Protein AF-A0A8B8EMX9-F1 (afdb_monomer)

Organism: Crassostrea virginica (NCBI:txid6565)

Secondary structure (DSSP, 8-state):
-EEEEEE--------------------------------------------------------------------------------------------TTTT--S-TTPEEEEEETTEEEEEPPTTB-GGGTT-SB--GGGG----TTPEEEEETTEEEEEPPTTEESTTS-EE--GGGG----TTPEEEEETTEEEEEPPTTEESTTS-EE--GGGG----TTPEEEEETTEEEEEPPTTEESTTS-EE--GGGG----TTPEEEEETTEEEEEPPTTEESTTS-EE--GGGG----TTPEEEEETTEEEEEPPTTEESTTS-EE--GGGG----TTPEEEEETTEEEEEPPTTEESTTS-EE--GGGG----TTPEEEEETTEEEEEPPTTEESTTS-EEP-GGGG----TTPEEEEETTEEEEEPPTTEESTTS-EE---GGG----TT--EEEETTEEEE---TTEESTTS-EE--SGGG---STTPEEEEETTEEEEEPPTTEESSSS-EE--GGGG----TTPEEEEETTEEEEEPPTTEESTTS-EEP-GGGG----TTPEEE--TT--EEEPPTTEESTTS-EE--GGGG----TTPEEEEETTEEEEE--TTEESTTS-EE-PBPP-EEEEEEE-SSSS-HHHHHHHHHHHHHHS-BSTTSBEEEEEEESSSEEEEE-TTS--SHHHHHHHHHTPPP--S---HHHHHHHHHHHHSSSTTS--TTS-EEEEEEE----S-HHHHHHHHHHHHHTTEEEEEEE-SSS--HHHHHHHSSSTT-EEBTTB--HHHHHHHHHB-GGGS--TT-S--EEEEEEES---THHHHHHHHHHHHHHHTS-B-SSSBEEEEEEESSSEEEEE-TTS-SSHHHHHHHTT------S---HHHHHT--TTSHHHHHHHHHTT--S----EEEEEE-S-TTHHHHHHHHHHHHHHHHHH-SSB-PPEEEEEE-TTS-EEEEEE----EES-TTHHHHHHHHHHHHHHHHHHHHHHHH-TT--S---S-----SBB-SS--EETTEEP----BSSHHHHHHHHHHHHHHHHHHHH--HHHHHHHHHHHHHHHHHHTTS-SPPPEE--SS-SGGGEEEETTEEEE-S----EE-THHHHHHTTSTT---HHHHHHHHHHSPPPTTHHHHHHHHHHHHHHHHHHHH-GGGHHHHHHHHHHHH-

Structure (mmCIF, N/CA/C/O backbone):
data_AF-A0A8B8EMX9-F1
#
_entry.id   AF-A0A8B8EMX9-F1
#
loop_
_atom_site.group_PDB
_atom_site.id
_atom_site.type_symbol
_atom_site.label_atom_id
_atom_site.label_alt_id
_atom_site.label_comp_id
_atom_site.label_asym_id
_atom_site.label_entity_id
_atom_site.label_seq_id
_atom_site.pdbx_PDB_ins_code
_atom_site.Cartn_x
_atom_site.Cartn_y
_atom_site.Cartn_z
_atom_site.occupancy
_atom_site.B_iso_or_equiv
_atom_site.auth_seq_id
_atom_site.auth_comp_id
_atom_site.auth_asym_id
_atom_site.auth_atom_id
_atom_site.pdbx_PDB_model_num
ATOM 1 N N . MET A 1 1 ? -2.052 -4.940 -12.616 1.00 27.08 1 MET A N 1
ATOM 2 C CA . MET A 1 1 ? -1.321 -4.672 -11.357 1.00 27.08 1 MET A CA 1
ATOM 3 C C . MET A 1 1 ? -0.681 -3.295 -11.526 1.00 27.08 1 MET A C 1
ATOM 5 O O . MET A 1 1 ? 0.383 -3.192 -12.103 1.00 27.08 1 MET A O 1
ATOM 9 N N . LEU A 1 2 ? -1.430 -2.232 -11.220 1.00 23.31 2 LEU A N 1
ATOM 10 C CA . LEU A 1 2 ? -1.258 -0.836 -11.654 1.00 23.31 2 LEU A CA 1
ATOM 11 C C . LEU A 1 2 ? -0.163 -0.017 -10.923 1.00 23.31 2 LEU A C 1
ATOM 13 O O . LEU A 1 2 ? -0.471 0.946 -10.258 1.00 23.31 2 LEU A O 1
ATOM 17 N N . THR A 1 3 ? 1.124 -0.322 -11.055 1.00 25.73 3 THR A N 1
ATOM 18 C CA . THR A 1 3 ? 2.288 0.477 -10.600 1.00 25.73 3 THR A CA 1
ATOM 19 C C . THR A 1 3 ? 2.227 1.969 -10.981 1.00 25.73 3 THR A C 1
ATOM 21 O O . THR A 1 3 ? 2.581 2.341 -12.091 1.00 25.73 3 THR A O 1
ATOM 24 N N . VAL A 1 4 ? 1.864 2.876 -10.076 1.00 29.11 4 VAL A N 1
ATOM 25 C CA . VAL A 1 4 ? 2.023 4.320 -10.305 1.00 29.11 4 VAL A CA 1
ATOM 26 C C . VAL A 1 4 ? 3.462 4.757 -9.932 1.00 29.11 4 VAL A C 1
ATOM 28 O O . VAL A 1 4 ? 4.091 4.181 -9.050 1.00 29.11 4 VAL A O 1
ATOM 31 N N . ILE A 1 5 ? 4.069 5.708 -10.644 1.00 30.83 5 ILE A N 1
ATOM 32 C CA . ILE A 1 5 ? 5.478 6.116 -10.451 1.00 30.83 5 ILE A CA 1
ATOM 33 C C . ILE A 1 5 ? 5.544 7.636 -10.337 1.00 30.83 5 ILE A C 1
ATOM 35 O O . ILE A 1 5 ? 5.539 8.314 -11.353 1.00 30.83 5 ILE A O 1
ATOM 39 N N . LEU A 1 6 ? 5.572 8.172 -9.117 1.00 31.31 6 LEU A N 1
ATOM 40 C CA . LEU A 1 6 ? 5.723 9.608 -8.847 1.00 31.31 6 LEU A CA 1
ATOM 41 C C . LEU A 1 6 ? 7.207 10.036 -8.970 1.00 31.31 6 LEU A C 1
ATOM 43 O O . LEU A 1 6 ? 8.120 9.253 -8.730 1.00 31.31 6 LEU A O 1
ATOM 47 N N . LEU A 1 7 ? 7.477 11.273 -9.387 1.00 30.45 7 LEU A N 1
ATOM 48 C CA . LEU A 1 7 ? 8.815 11.886 -9.379 1.00 30.45 7 LEU A CA 1
ATOM 49 C C . LEU A 1 7 ? 8.642 13.333 -8.903 1.00 30.45 7 LEU A C 1
ATOM 51 O O . LEU A 1 7 ? 7.920 14.076 -9.556 1.00 30.45 7 LEU A O 1
ATOM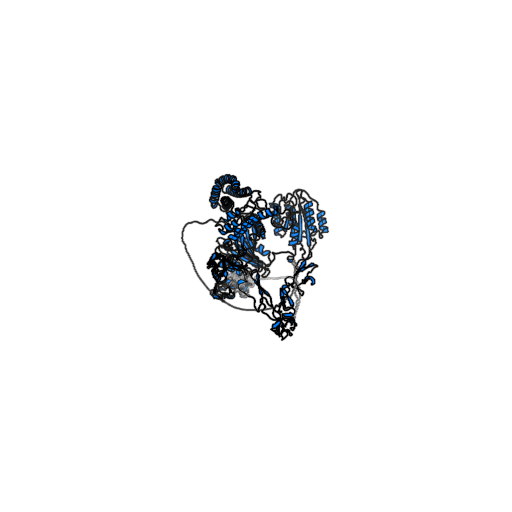 55 N N . THR A 1 8 ? 9.253 13.732 -7.783 1.00 30.33 8 THR A N 1
ATOM 56 C CA . THR A 1 8 ? 9.088 15.073 -7.176 1.00 30.33 8 THR A CA 1
ATOM 57 C C . THR A 1 8 ? 10.419 15.703 -6.780 1.00 30.33 8 THR A C 1
ATOM 59 O O . THR A 1 8 ? 11.280 15.009 -6.251 1.00 30.33 8 THR A O 1
ATOM 62 N N . SER A 1 9 ? 10.534 17.031 -6.876 1.00 27.64 9 SER A N 1
ATOM 63 C CA . SER A 1 9 ? 11.531 17.833 -6.141 1.00 27.64 9 SER A CA 1
ATOM 64 C C . SER A 1 9 ? 11.024 19.267 -5.899 1.00 27.64 9 SER A C 1
ATOM 66 O O . SER A 1 9 ? 10.613 19.916 -6.849 1.00 27.64 9 SER A O 1
ATOM 68 N N . LEU A 1 10 ? 11.097 19.782 -4.660 1.00 30.84 10 LEU A N 1
ATOM 69 C CA . LEU A 1 10 ? 10.800 21.176 -4.235 1.00 30.84 10 LEU A CA 1
ATOM 70 C C . LEU A 1 10 ? 11.784 21.559 -3.095 1.00 30.84 10 LEU A C 1
ATOM 72 O O . LEU A 1 10 ? 12.134 20.682 -2.310 1.00 30.84 10 LEU A O 1
ATOM 76 N N . PHE A 1 11 ? 12.329 22.775 -2.897 1.00 27.47 11 PHE A N 1
ATOM 77 C CA . PHE A 1 11 ? 11.937 24.161 -3.221 1.00 27.47 11 PHE A CA 1
ATOM 78 C C . PHE A 1 11 ? 13.161 25.083 -3.489 1.00 27.47 11 PHE A C 1
ATOM 80 O O . PHE A 1 11 ? 14.189 24.964 -2.822 1.00 27.47 11 PHE A O 1
ATOM 87 N N . LEU A 1 12 ? 12.973 26.115 -4.326 1.00 23.53 12 LEU A N 1
ATOM 88 C CA . LEU A 1 12 ? 13.644 27.431 -4.286 1.00 23.53 12 LEU A CA 1
ATOM 89 C C . LEU A 1 12 ? 12.573 28.497 -4.582 1.00 23.53 12 LEU A C 1
ATOM 91 O O . LEU A 1 12 ? 11.829 28.348 -5.542 1.00 23.53 12 LEU A O 1
ATOM 95 N N . GLY A 1 13 ? 12.493 29.572 -3.793 1.00 22.66 13 GLY A N 1
ATOM 96 C CA . GLY A 1 13 ? 11.577 30.687 -4.060 1.00 22.66 13 GLY A CA 1
ATOM 97 C C . GLY A 1 13 ? 12.168 32.040 -3.664 1.00 22.66 13 GLY A C 1
ATOM 98 O O . GLY A 1 13 ? 12.647 32.197 -2.542 1.00 22.66 13 GLY A O 1
ATOM 99 N N . VAL A 1 14 ? 12.101 33.029 -4.568 1.00 24.70 14 VAL A N 1
ATOM 100 C CA . VAL A 1 14 ? 12.227 34.468 -4.264 1.00 24.70 14 VAL A CA 1
ATOM 101 C C . VAL A 1 14 ? 11.248 35.261 -5.138 1.00 24.70 14 VAL A C 1
ATOM 103 O O . VAL A 1 14 ? 11.251 35.146 -6.359 1.00 24.70 14 VAL A O 1
ATOM 106 N N . ALA A 1 15 ? 10.427 36.088 -4.486 1.00 25.20 15 ALA A N 1
ATOM 107 C CA . ALA A 1 15 ? 9.406 36.947 -5.080 1.00 25.20 15 ALA A CA 1
ATOM 108 C C . ALA A 1 15 ? 9.951 38.269 -5.673 1.00 25.20 15 ALA A C 1
ATOM 110 O O . ALA A 1 15 ? 10.909 38.859 -5.172 1.00 25.20 15 ALA A O 1
ATOM 111 N N . CYS A 1 16 ? 9.256 38.767 -6.703 1.00 22.44 16 CYS A N 1
ATOM 112 C CA . CYS A 1 16 ? 9.429 40.063 -7.375 1.00 22.44 16 CYS A CA 1
ATOM 113 C C . CYS A 1 16 ? 9.010 41.292 -6.542 1.00 22.44 16 CYS A C 1
ATOM 115 O O . CYS A 1 16 ? 7.956 41.278 -5.905 1.00 22.44 16 CYS A O 1
ATOM 117 N N . HIS A 1 17 ? 9.679 42.443 -6.756 1.00 23.48 17 HIS A N 1
ATOM 118 C CA . HIS A 1 17 ? 8.979 43.741 -6.766 1.00 23.48 17 HIS A CA 1
ATOM 119 C C . HIS A 1 17 ? 9.633 44.880 -7.605 1.00 23.48 17 HIS A C 1
ATOM 121 O O . HIS A 1 17 ? 10.738 45.320 -7.312 1.00 23.48 17 HIS A O 1
ATOM 127 N N . LYS A 1 18 ? 8.822 45.397 -8.559 1.00 24.64 18 LYS A N 1
ATOM 128 C CA . LYS A 1 18 ? 8.597 46.781 -9.085 1.00 24.64 18 LYS A CA 1
ATOM 129 C C . LYS A 1 18 ? 9.609 47.560 -9.973 1.00 24.64 18 LYS A C 1
ATOM 131 O O . LYS A 1 18 ? 10.627 48.027 -9.484 1.00 24.64 18 LYS A O 1
ATOM 136 N N . GLY A 1 19 ? 9.124 47.978 -11.170 1.00 22.55 19 GLY A N 1
ATOM 137 C CA . GLY A 1 19 ? 9.084 49.410 -11.579 1.00 22.55 19 GLY A CA 1
ATOM 138 C C . GLY A 1 19 ? 9.327 49.841 -13.058 1.00 22.55 19 GLY A C 1
ATOM 139 O O . GLY A 1 19 ? 10.471 50.007 -13.442 1.00 22.55 19 GLY A O 1
ATOM 140 N N . HIS A 1 20 ? 8.240 50.214 -13.773 1.00 24.98 20 HIS A N 1
ATOM 141 C CA . HIS A 1 20 ? 8.042 51.304 -14.786 1.00 24.98 20 HIS A CA 1
ATOM 142 C C . HIS A 1 20 ? 8.527 51.297 -16.281 1.00 24.98 20 HIS A C 1
ATOM 144 O O . HIS A 1 20 ? 9.712 51.314 -16.573 1.00 24.98 20 HIS A O 1
ATOM 150 N N . HIS A 1 21 ? 7.521 51.480 -17.177 1.00 25.38 21 HIS A N 1
ATOM 151 C CA . HIS A 1 21 ? 7.352 52.266 -18.445 1.00 25.38 21 HIS A CA 1
ATOM 152 C C . HIS A 1 21 ? 8.419 52.362 -19.573 1.00 25.38 21 HIS A C 1
ATOM 154 O O . HIS A 1 21 ? 9.490 52.902 -19.336 1.00 25.38 21 HIS A O 1
ATOM 160 N N . TYR A 1 22 ? 8.021 52.087 -20.842 1.00 22.72 22 TYR A N 1
ATOM 161 C CA . TYR A 1 22 ? 7.795 53.045 -21.976 1.00 22.72 22 TYR A CA 1
ATOM 162 C C . TYR A 1 22 ? 7.319 52.329 -23.289 1.00 22.72 22 TYR A C 1
ATOM 164 O O . TYR A 1 22 ? 7.652 51.172 -23.515 1.00 22.72 22 TYR A O 1
ATOM 172 N N . LEU A 1 23 ? 6.518 53.023 -24.122 1.00 21.30 23 LEU A N 1
ATOM 173 C CA . LEU A 1 23 ? 5.988 52.700 -25.487 1.00 21.30 23 LEU A CA 1
ATOM 174 C C . LEU A 1 23 ? 6.985 53.144 -26.615 1.00 21.30 23 LEU A C 1
ATOM 176 O O . LEU A 1 23 ? 7.962 53.799 -26.254 1.00 21.30 23 LEU A O 1
ATOM 180 N N . PRO A 1 24 ? 6.663 53.136 -27.943 1.00 43.12 24 PRO A N 1
ATOM 181 C CA . PRO A 1 24 ? 6.261 52.082 -28.914 1.00 43.12 24 PRO A CA 1
ATOM 182 C C . PRO A 1 24 ? 7.074 52.146 -30.263 1.00 43.12 24 PRO A C 1
ATOM 184 O O . PRO A 1 24 ? 7.916 53.027 -30.419 1.00 43.12 24 PRO A O 1
ATOM 187 N N . GLY A 1 25 ? 6.780 51.305 -31.282 1.00 23.45 25 GLY A N 1
ATOM 188 C CA . GLY A 1 25 ? 7.156 51.593 -32.695 1.00 23.45 25 GLY A CA 1
ATOM 189 C C . GLY A 1 25 ? 7.105 50.441 -33.732 1.00 23.45 25 GLY A C 1
ATOM 190 O O . GLY A 1 25 ? 8.005 49.614 -33.742 1.00 23.45 25 GLY A O 1
ATOM 191 N N . GLU A 1 26 ? 6.042 50.405 -34.564 1.00 24.56 26 GLU A N 1
ATOM 192 C CA . GLU A 1 26 ? 6.006 50.490 -36.061 1.00 24.56 26 GLU A CA 1
ATOM 193 C C . GLU A 1 26 ? 7.132 49.828 -36.927 1.00 24.56 26 GLU A C 1
ATOM 195 O O . GLU A 1 26 ? 8.297 49.965 -36.591 1.00 24.56 26 GLU A O 1
ATOM 200 N N . ILE A 1 27 ? 6.961 49.148 -38.091 1.00 24.58 27 ILE A N 1
ATOM 201 C CA . ILE A 1 27 ? 6.124 49.355 -39.308 1.00 24.58 27 ILE A CA 1
ATOM 202 C C . ILE A 1 27 ? 6.304 48.158 -40.314 1.00 24.58 27 ILE A C 1
ATOM 204 O O . ILE A 1 27 ? 7.434 47.750 -40.549 1.00 24.58 27 ILE A O 1
ATOM 208 N N . SER A 1 28 ? 5.195 47.680 -40.930 1.00 24.72 28 SER A N 1
ATOM 209 C CA . SER A 1 28 ? 4.930 47.263 -42.355 1.00 24.72 28 SER A CA 1
ATOM 210 C C . SER A 1 28 ? 5.819 46.230 -43.129 1.00 24.72 28 SER A C 1
ATOM 212 O O . SER A 1 28 ? 6.998 46.130 -42.846 1.00 24.72 28 SER A O 1
ATOM 214 N N . HIS A 1 29 ? 5.418 45.471 -44.177 1.00 26.33 29 HIS A N 1
ATOM 215 C CA . HIS A 1 29 ? 4.382 45.619 -45.225 1.00 26.33 29 HIS A CA 1
ATOM 216 C C . HIS A 1 29 ? 4.186 44.322 -46.087 1.00 26.33 29 HIS A C 1
ATOM 218 O O . HIS A 1 29 ? 5.158 43.628 -46.358 1.00 26.33 29 HIS A O 1
ATOM 224 N N . HIS A 1 30 ? 2.953 44.144 -46.613 1.00 24.59 30 HIS A N 1
ATOM 225 C CA . HIS A 1 30 ? 2.502 43.563 -47.917 1.00 24.59 30 HIS A CA 1
ATOM 226 C C . HIS A 1 30 ? 2.665 42.047 -48.252 1.00 24.59 30 HIS A C 1
ATOM 228 O O . HIS A 1 30 ? 3.775 41.544 -48.310 1.00 24.59 30 HIS A O 1
ATOM 234 N N . GLN A 1 31 ? 1.575 41.250 -48.388 1.00 24.39 31 GLN A N 1
ATOM 235 C CA . GLN A 1 31 ? 0.613 41.076 -49.532 1.00 24.39 31 GLN A CA 1
ATOM 236 C C . GLN A 1 31 ? 1.195 40.243 -50.707 1.00 24.39 31 GLN A C 1
ATOM 238 O O . GLN A 1 31 ? 2.291 40.557 -51.138 1.00 24.39 31 GLN A O 1
ATOM 243 N N . SER A 1 32 ? 0.572 39.248 -51.369 1.00 25.05 32 SER A N 1
ATOM 244 C CA . SER A 1 32 ? -0.753 38.574 -51.373 1.00 25.05 32 SER A CA 1
ATOM 245 C C . SER A 1 32 ? -0.592 37.244 -52.172 1.00 25.05 32 SER A C 1
ATOM 247 O O . SER A 1 32 ? 0.198 37.225 -53.108 1.00 25.05 32 SER A O 1
ATOM 249 N N . ALA A 1 33 ? -1.209 36.120 -51.773 1.00 26.17 33 ALA A N 1
ATOM 250 C CA . ALA A 1 33 ? -2.427 35.510 -52.365 1.00 26.17 33 ALA A CA 1
ATOM 251 C C . ALA A 1 33 ? -2.231 34.740 -53.710 1.00 26.17 33 ALA A C 1
ATOM 253 O O . ALA A 1 33 ? -1.949 35.355 -54.732 1.00 26.17 33 ALA A O 1
ATOM 254 N N . SER A 1 34 ? -2.385 33.396 -53.719 1.00 26.72 34 SER A N 1
ATOM 255 C CA . SER A 1 34 ? -3.554 32.653 -54.293 1.00 26.72 34 SER A CA 1
ATOM 256 C C . SER A 1 34 ? -3.199 31.929 -55.621 1.00 26.72 34 SER A C 1
ATOM 258 O O . SER A 1 34 ? -2.440 32.493 -56.390 1.00 26.72 34 SER A O 1
ATOM 260 N N . PHE A 1 35 ? -3.685 30.749 -56.050 1.00 26.05 35 PHE A N 1
ATOM 261 C CA . PHE A 1 35 ? -4.694 29.771 -55.600 1.00 26.05 35 PHE A CA 1
ATOM 262 C C . PHE A 1 35 ? -4.750 28.586 -56.627 1.00 26.05 35 PHE A C 1
ATOM 264 O O . PHE A 1 35 ? -4.586 28.861 -57.812 1.00 26.05 35 PHE A O 1
ATOM 271 N N . LEU A 1 36 ? -5.127 27.366 -56.173 1.00 25.28 36 LEU A N 1
ATOM 272 C CA . LEU A 1 36 ? -5.956 26.310 -56.846 1.00 25.28 36 LEU A CA 1
ATOM 273 C C . LEU A 1 36 ? -5.394 25.584 -58.104 1.00 25.28 36 LEU A C 1
ATOM 275 O O . LEU A 1 36 ? -4.755 26.204 -58.936 1.00 25.28 36 LEU A O 1
ATOM 279 N N . LEU A 1 37 ? -5.669 24.308 -58.425 1.00 26.91 37 LEU A N 1
ATOM 280 C CA . LEU A 1 37 ? -6.431 23.188 -57.839 1.00 26.91 37 LEU A CA 1
ATOM 281 C C . LEU A 1 37 ? -6.237 21.938 -58.740 1.00 26.91 37 LEU A C 1
ATOM 283 O O . LEU A 1 37 ? -6.250 22.061 -59.961 1.00 26.91 37 LEU A O 1
ATOM 287 N N . ASP A 1 38 ? -6.190 20.771 -58.092 1.00 27.31 38 ASP A N 1
ATOM 288 C CA . ASP A 1 38 ? -6.894 19.506 -58.387 1.00 27.31 38 ASP A CA 1
ATOM 289 C C . ASP A 1 38 ? -6.655 18.608 -59.632 1.00 27.31 38 ASP A C 1
ATOM 291 O O . ASP A 1 38 ? -7.012 18.939 -60.760 1.00 27.31 38 ASP A O 1
ATOM 295 N N . ARG A 1 39 ? -6.313 17.347 -59.271 1.00 30.75 39 ARG A N 1
ATOM 296 C CA . ARG A 1 39 ? -7.002 16.053 -59.567 1.00 30.75 39 ARG A CA 1
ATOM 297 C C . ARG A 1 39 ? -6.882 15.450 -60.980 1.00 30.75 39 ARG A C 1
ATOM 299 O O . ARG A 1 39 ? -6.876 16.152 -61.971 1.00 30.75 39 ARG A O 1
ATOM 306 N N . GLU A 1 40 ? -6.873 14.128 -61.198 1.00 29.08 40 GLU A N 1
ATOM 307 C CA . GLU A 1 40 ? -7.117 12.936 -60.368 1.00 29.08 40 GLU A CA 1
ATOM 308 C C . GLU A 1 40 ? -6.735 11.648 -61.146 1.00 29.08 40 GLU A C 1
ATOM 310 O O . GLU A 1 40 ? -6.911 11.590 -62.359 1.00 29.08 40 GLU A O 1
ATOM 315 N N . LYS A 1 41 ? -6.453 10.580 -60.377 1.00 26.45 41 LYS A N 1
ATOM 316 C CA . LYS A 1 41 ? -6.917 9.172 -60.526 1.00 26.45 41 LYS A CA 1
ATOM 317 C C . LYS A 1 41 ? -6.221 8.147 -61.454 1.00 26.45 41 LYS A C 1
ATOM 319 O O . LYS A 1 41 ? -6.386 8.173 -62.664 1.00 26.45 41 LYS A O 1
ATOM 324 N N . ARG A 1 42 ? -5.813 7.062 -60.751 1.00 27.95 42 ARG A N 1
ATOM 325 C CA . ARG A 1 42 ? -6.113 5.607 -60.946 1.00 27.95 42 ARG A CA 1
ATOM 326 C C . ARG A 1 42 ? -5.440 4.884 -62.128 1.00 27.95 42 ARG A C 1
ATOM 328 O O . ARG A 1 42 ? -5.355 5.433 -63.206 1.00 27.95 42 ARG A O 1
ATOM 335 N N . ALA A 1 43 ? -5.072 3.601 -62.069 1.00 25.08 43 ALA A N 1
ATOM 336 C CA . ALA A 1 43 ? -5.015 2.570 -61.028 1.00 25.08 43 ALA A CA 1
ATOM 337 C C . ALA A 1 43 ? -4.361 1.290 -61.619 1.00 25.08 43 ALA A C 1
ATOM 339 O O . ALA A 1 43 ? -4.482 1.042 -62.814 1.00 25.08 43 ALA A O 1
ATOM 340 N N . THR A 1 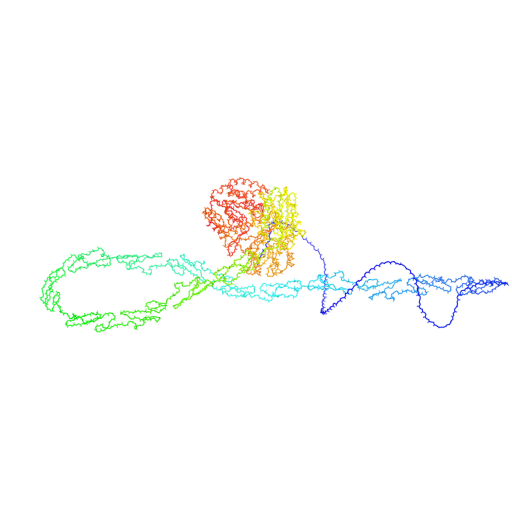44 ? -3.833 0.437 -60.728 1.00 28.08 44 THR A N 1
ATOM 341 C CA . THR A 1 44 ? -3.854 -1.052 -60.732 1.00 28.08 44 THR A CA 1
ATOM 342 C C . THR A 1 44 ? -3.104 -1.912 -61.775 1.00 28.08 44 THR A C 1
ATOM 344 O O . THR A 1 44 ? -3.496 -1.999 -62.931 1.00 28.08 44 THR A O 1
ATOM 347 N N . ASN A 1 45 ? -2.221 -2.748 -61.197 1.00 26.58 45 ASN A N 1
ATOM 348 C CA . ASN A 1 45 ? -2.122 -4.223 -61.281 1.00 26.58 45 ASN A CA 1
ATOM 349 C C . ASN A 1 45 ? -1.146 -4.941 -62.247 1.00 26.58 45 ASN A C 1
ATOM 351 O O . ASN A 1 45 ? -1.378 -5.031 -63.444 1.00 26.58 45 ASN A O 1
ATOM 355 N N . CYS A 1 46 ? -0.210 -5.645 -61.582 1.00 24.73 46 CYS A N 1
ATOM 356 C CA . CYS A 1 46 ? 0.082 -7.092 -61.645 1.00 24.73 46 CYS A CA 1
ATOM 357 C C . CYS A 1 46 ? 0.997 -7.699 -62.734 1.00 24.73 46 CYS A C 1
ATOM 359 O O . CYS A 1 46 ? 0.602 -7.852 -63.884 1.00 24.73 46 CYS A O 1
ATOM 361 N N . ASN A 1 47 ? 2.115 -8.247 -62.222 1.00 26.03 47 ASN A N 1
ATOM 362 C CA . ASN A 1 47 ? 2.573 -9.652 -62.310 1.00 26.03 47 ASN A CA 1
ATOM 363 C C . ASN A 1 47 ? 3.800 -10.039 -63.174 1.00 26.03 47 ASN A C 1
ATOM 365 O O . ASN A 1 47 ? 3.790 -9.949 -64.395 1.00 26.03 47 ASN A O 1
ATOM 369 N N . ASP A 1 48 ? 4.765 -10.613 -62.435 1.00 27.94 48 ASP A N 1
ATOM 370 C CA . ASP A 1 48 ? 5.458 -11.904 -62.617 1.00 27.94 48 ASP A CA 1
ATOM 371 C C . ASP A 1 48 ? 6.744 -12.091 -63.466 1.00 27.94 48 ASP A C 1
ATOM 373 O O . ASP A 1 48 ? 6.780 -11.937 -64.680 1.00 27.94 48 ASP A O 1
ATOM 377 N N . GLU A 1 49 ? 7.753 -12.576 -62.714 1.00 28.20 49 GLU A N 1
ATOM 378 C CA . GLU A 1 49 ? 8.651 -13.734 -62.933 1.00 28.20 49 GLU A CA 1
ATOM 379 C C . GLU A 1 49 ? 9.967 -13.653 -63.754 1.00 28.20 49 GLU A C 1
ATOM 381 O O . GLU A 1 49 ? 9.997 -13.659 -64.977 1.00 28.20 49 GLU A O 1
ATOM 386 N N . HIS A 1 50 ? 11.080 -13.698 -62.990 1.00 30.91 50 HIS A N 1
ATOM 387 C CA . HIS A 1 50 ? 12.222 -14.645 -63.026 1.00 30.91 50 HIS A CA 1
ATOM 388 C C . HIS A 1 50 ? 12.845 -15.109 -64.369 1.00 30.91 50 HIS A C 1
ATOM 390 O O . HIS A 1 50 ? 12.217 -15.832 -65.133 1.00 30.91 50 HIS A O 1
ATOM 396 N N . ALA A 1 51 ? 14.172 -14.923 -64.531 1.00 26.17 51 ALA A N 1
ATOM 397 C CA . ALA A 1 51 ? 15.204 -15.962 -64.273 1.00 26.17 51 ALA A CA 1
ATOM 398 C C . ALA A 1 51 ? 16.543 -15.768 -65.040 1.00 26.17 51 ALA A C 1
ATOM 400 O O . ALA A 1 51 ? 16.540 -15.532 -66.243 1.00 26.17 51 ALA A O 1
ATOM 401 N N . CYS A 1 52 ? 17.648 -16.038 -64.314 1.00 24.47 52 CYS A N 1
ATOM 402 C CA . CYS A 1 52 ? 18.939 -16.649 -64.717 1.00 24.47 52 CYS A CA 1
ATOM 403 C C . CYS A 1 52 ? 19.871 -15.960 -65.744 1.00 24.47 52 CYS A C 1
ATOM 405 O O . CYS A 1 52 ? 19.435 -15.471 -66.771 1.00 24.47 52 CYS A O 1
ATOM 407 N N . GLU A 1 53 ? 21.206 -16.036 -65.690 1.00 24.47 53 GLU A N 1
ATOM 408 C CA . GLU A 1 53 ? 22.259 -16.273 -64.685 1.00 24.47 53 GLU A CA 1
ATOM 409 C C . GLU A 1 53 ? 23.605 -16.289 -65.475 1.00 24.47 53 GLU A C 1
ATOM 411 O O . GLU A 1 53 ? 23.663 -16.855 -66.562 1.00 24.47 53 GLU A O 1
ATOM 416 N N . ILE A 1 54 ? 24.682 -15.740 -64.883 1.00 26.94 54 ILE A N 1
ATOM 417 C CA . ILE A 1 54 ? 26.070 -16.278 -64.887 1.00 26.94 54 ILE A CA 1
ATOM 418 C C . ILE A 1 54 ? 26.944 -16.221 -66.186 1.00 26.94 54 ILE A C 1
ATOM 420 O O . ILE A 1 54 ? 26.736 -16.983 -67.122 1.00 26.94 54 ILE A O 1
ATOM 424 N N . ASN A 1 55 ? 28.032 -15.413 -66.195 1.00 27.38 55 ASN A N 1
ATOM 425 C CA . ASN A 1 55 ? 29.463 -15.820 -66.023 1.00 27.38 55 ASN A CA 1
ATOM 426 C C . ASN A 1 55 ? 30.515 -14.804 -66.570 1.00 27.38 55 ASN A C 1
ATOM 428 O O . ASN A 1 55 ? 30.474 -14.389 -67.723 1.00 27.38 55 ASN A O 1
ATOM 432 N N . LYS A 1 56 ? 31.516 -14.492 -65.727 1.00 27.64 56 LYS A N 1
ATOM 433 C CA . LYS A 1 56 ? 32.856 -13.880 -65.992 1.00 27.64 56 LYS A CA 1
ATOM 434 C C . LYS A 1 56 ? 33.804 -14.906 -66.688 1.00 27.64 56 LYS A C 1
ATOM 436 O O . LYS A 1 56 ? 33.417 -16.075 -66.626 1.00 27.64 56 LYS A O 1
ATOM 441 N N . PRO A 1 57 ? 35.020 -14.606 -67.261 1.00 38.12 57 PRO A N 1
ATOM 442 C CA . PRO A 1 57 ? 36.122 -13.831 -66.626 1.00 38.12 57 PRO A CA 1
ATOM 443 C C . PRO A 1 57 ? 37.251 -13.157 -67.496 1.00 38.12 57 PRO A C 1
ATOM 445 O O . PRO A 1 57 ? 37.415 -13.416 -68.679 1.00 38.12 57 PRO A O 1
ATOM 448 N N . ASP A 1 58 ? 38.025 -12.295 -66.814 1.00 26.05 58 ASP A N 1
ATOM 449 C CA . ASP A 1 58 ? 39.487 -11.994 -66.784 1.00 26.05 58 ASP A CA 1
ATOM 450 C C . ASP A 1 58 ? 40.486 -11.856 -67.977 1.00 26.05 58 ASP A C 1
ATOM 452 O O . ASP A 1 58 ? 40.640 -12.723 -68.829 1.00 26.05 58 ASP A O 1
ATOM 456 N N . CYS A 1 59 ? 41.354 -10.834 -67.774 1.00 24.25 59 CYS A N 1
ATOM 457 C CA . CYS A 1 59 ? 42.834 -10.752 -67.909 1.00 24.25 59 CYS A CA 1
ATOM 458 C C . CYS A 1 59 ? 43.571 -10.179 -69.161 1.00 24.25 59 CYS A C 1
ATOM 460 O O . CYS A 1 59 ? 43.701 -10.821 -70.191 1.00 24.25 59 CYS A O 1
ATOM 462 N N . GLN A 1 60 ? 44.268 -9.052 -68.892 1.00 27.20 60 GLN A N 1
ATOM 463 C CA . GLN A 1 60 ? 45.706 -8.735 -69.120 1.00 27.20 60 GLN A CA 1
ATOM 464 C C . GLN A 1 60 ? 46.286 -8.287 -70.495 1.00 27.20 60 GLN A C 1
ATOM 466 O O . GLN A 1 60 ? 46.454 -9.072 -71.412 1.00 27.20 60 GLN A O 1
ATOM 471 N N . ASN A 1 61 ? 46.769 -7.027 -70.494 1.00 27.52 61 ASN A N 1
ATOM 472 C CA . ASN A 1 61 ? 48.148 -6.529 -70.734 1.00 27.52 61 ASN A CA 1
ATOM 473 C C . ASN A 1 61 ? 48.963 -6.821 -72.033 1.00 27.52 61 ASN A C 1
ATOM 475 O O . ASN A 1 61 ? 49.235 -7.965 -72.366 1.00 27.52 61 ASN A O 1
ATOM 479 N N . GLN A 1 62 ? 49.575 -5.7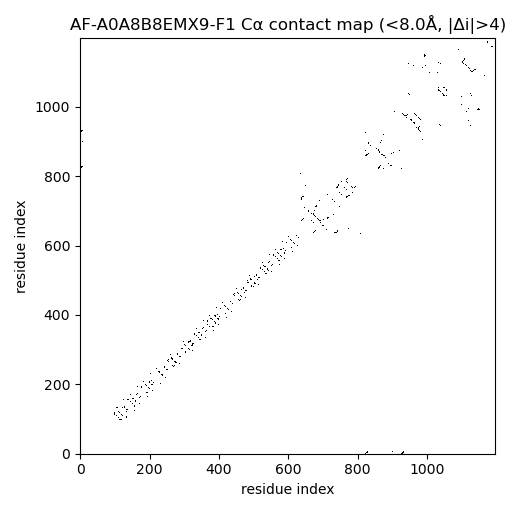21 -72.530 1.00 27.89 62 GLN A N 1
ATOM 480 C CA . GLN A 1 62 ? 50.875 -5.536 -73.236 1.00 27.89 62 GLN A CA 1
ATOM 481 C C . GLN A 1 62 ? 50.960 -5.369 -74.780 1.00 27.89 62 GLN A C 1
ATOM 483 O O . GLN A 1 62 ? 50.647 -6.272 -75.539 1.00 27.89 62 GLN A O 1
ATOM 488 N N . ASN A 1 63 ? 51.549 -4.211 -75.148 1.00 28.48 63 ASN A N 1
ATOM 489 C CA . ASN A 1 63 ? 52.569 -3.882 -76.173 1.00 28.48 63 ASN A CA 1
ATOM 490 C C . ASN A 1 63 ? 52.400 -4.234 -77.677 1.00 28.48 63 ASN A C 1
ATOM 492 O O . ASN A 1 63 ? 52.173 -5.375 -78.056 1.00 28.48 63 ASN A O 1
ATOM 496 N N . GLU A 1 64 ? 52.660 -3.208 -78.515 1.00 26.45 64 GLU A N 1
ATOM 497 C CA . GLU A 1 64 ? 52.918 -3.191 -79.983 1.00 26.45 64 GLU A CA 1
ATOM 498 C C . GLU A 1 64 ? 53.992 -4.226 -80.449 1.00 26.45 64 GLU A C 1
ATOM 500 O O . GLU A 1 64 ? 54.675 -4.737 -79.555 1.00 26.45 64 GLU A O 1
ATOM 505 N N . PRO A 1 65 ? 54.314 -4.479 -81.764 1.00 40.78 65 PRO A N 1
ATOM 506 C CA . PRO A 1 65 ? 54.070 -3.687 -83.003 1.00 40.78 65 PRO A CA 1
ATOM 507 C C . PRO A 1 65 ? 53.899 -4.504 -84.346 1.00 40.78 65 PRO A C 1
ATOM 509 O O . PRO A 1 65 ? 53.859 -5.728 -84.345 1.00 40.78 65 PRO A O 1
ATOM 512 N N . VAL A 1 66 ? 53.918 -3.803 -85.505 1.00 25.02 66 VAL A N 1
ATOM 513 C CA . VAL A 1 66 ? 54.439 -4.220 -86.855 1.00 25.02 66 VAL A CA 1
ATOM 514 C C . VAL A 1 66 ? 53.536 -4.927 -87.922 1.00 25.02 66 VAL A C 1
ATOM 516 O O . VAL A 1 66 ? 53.198 -6.093 -87.796 1.00 25.02 66 VAL A O 1
ATOM 519 N N . ARG A 1 67 ? 53.372 -4.203 -89.059 1.00 24.77 67 ARG A N 1
ATOM 520 C CA . ARG A 1 67 ? 53.391 -4.537 -90.528 1.00 24.77 67 ARG A CA 1
ATOM 521 C C . ARG A 1 67 ? 52.356 -5.409 -91.281 1.00 24.77 67 ARG A C 1
ATOM 523 O O . ARG A 1 67 ? 51.971 -6.483 -90.853 1.00 24.77 67 ARG A O 1
ATOM 530 N N . GLU A 1 68 ? 52.200 -4.948 -92.541 1.00 25.80 68 GLU A N 1
ATOM 531 C CA . GLU A 1 68 ? 52.029 -5.649 -93.842 1.00 25.80 68 GLU A CA 1
ATOM 532 C C . GLU A 1 68 ? 50.643 -6.229 -94.177 1.00 25.80 68 GLU A C 1
ATOM 534 O O . GLU A 1 68 ? 50.067 -7.016 -93.443 1.00 25.80 68 GLU A O 1
ATOM 539 N N . GLU A 1 69 ? 49.977 -5.649 -95.186 1.00 26.31 69 GLU A N 1
ATOM 540 C CA . GLU A 1 69 ? 49.887 -6.145 -96.580 1.00 26.31 69 GLU A CA 1
ATOM 541 C C . GLU A 1 69 ? 49.175 -7.507 -96.700 1.00 26.31 69 GLU A C 1
ATOM 543 O O . GLU A 1 69 ? 49.633 -8.509 -96.173 1.00 26.31 69 GLU A O 1
ATOM 548 N N . TYR A 1 70 ? 48.062 -7.572 -97.441 1.00 27.59 70 TYR A N 1
ATOM 549 C CA . TYR A 1 70 ? 48.027 -8.153 -98.792 1.00 27.59 70 TYR A CA 1
ATOM 550 C C . TYR A 1 70 ? 46.600 -8.229 -99.355 1.00 27.59 70 TYR A C 1
ATOM 552 O O . TYR A 1 70 ? 45.632 -8.609 -98.699 1.00 27.59 70 TYR A O 1
ATOM 560 N N . CYS A 1 71 ? 46.535 -7.874 -100.635 1.00 28.05 71 CYS A N 1
ATOM 561 C CA . CYS A 1 71 ? 45.440 -8.008 -101.585 1.00 28.05 71 CYS A CA 1
ATOM 562 C C . CYS A 1 71 ? 44.992 -9.459 -101.829 1.00 28.05 71 CYS A C 1
ATOM 564 O O . CYS A 1 71 ? 45.762 -10.391 -101.628 1.00 28.05 71 CYS A O 1
ATOM 566 N N . THR A 1 72 ? 43.808 -9.625 -102.433 1.00 26.89 72 THR A N 1
ATOM 567 C CA . THR A 1 72 ? 43.492 -10.485 -103.609 1.00 26.89 72 THR A CA 1
ATOM 568 C C . THR A 1 72 ? 41.961 -10.504 -103.811 1.00 26.89 72 THR A C 1
ATOM 570 O O . THR A 1 72 ? 41.227 -10.423 -102.840 1.00 26.89 72 THR A O 1
ATOM 573 N N . GLY A 1 73 ? 41.359 -10.574 -105.004 1.00 28.61 73 GLY A N 1
ATOM 574 C CA . GLY A 1 73 ? 41.867 -10.709 -106.365 1.00 28.61 73 GLY A CA 1
ATOM 575 C C . GLY A 1 73 ? 40.728 -10.901 -107.399 1.00 28.61 73 GLY A C 1
ATOM 576 O O . GLY A 1 73 ? 39.736 -11.546 -107.089 1.00 28.61 73 GLY A O 1
ATOM 577 N N . PHE A 1 74 ? 40.944 -10.329 -108.600 1.00 27.88 74 PHE A N 1
ATOM 578 C CA . PHE A 1 74 ? 40.688 -10.801 -109.990 1.00 27.88 74 PHE A CA 1
ATOM 579 C C . PHE A 1 74 ? 39.290 -11.304 -110.438 1.00 27.88 74 PHE A C 1
ATOM 581 O O . PHE A 1 74 ? 38.548 -11.885 -109.669 1.00 27.88 74 PHE A O 1
ATOM 588 N N . THR A 1 75 ? 38.820 -11.176 -111.693 1.00 29.28 75 THR A N 1
ATOM 589 C CA . THR A 1 75 ? 39.383 -11.338 -113.073 1.00 29.28 75 THR A CA 1
ATOM 590 C C . THR A 1 75 ? 38.343 -10.739 -114.068 1.00 29.28 75 THR A C 1
ATOM 592 O O . THR A 1 75 ? 37.166 -10.742 -113.730 1.00 29.28 75 THR A O 1
ATOM 595 N N . CYS A 1 76 ? 38.587 -10.107 -115.231 1.00 27.42 76 CYS A N 1
ATOM 596 C CA . CYS A 1 76 ? 39.437 -10.268 -116.439 1.00 27.42 76 CYS A CA 1
ATOM 597 C C . CYS A 1 76 ? 38.724 -10.891 -117.660 1.00 27.42 76 CYS A C 1
ATOM 599 O O . CYS A 1 76 ? 38.212 -12.002 -117.576 1.00 27.42 76 CYS A O 1
ATOM 601 N N . SER A 1 77 ? 38.818 -10.218 -118.821 1.00 28.45 77 SER A N 1
ATOM 602 C CA . SER A 1 77 ? 39.072 -10.732 -120.198 1.00 28.45 77 SER A CA 1
ATOM 603 C C . SER A 1 77 ? 38.880 -9.554 -121.181 1.00 28.45 77 SER A C 1
ATOM 605 O O . SER A 1 77 ? 37.921 -8.815 -121.037 1.00 28.45 77 SER A O 1
ATOM 607 N N . LEU A 1 78 ? 39.721 -9.217 -122.165 1.00 34.16 78 LEU A N 1
ATOM 608 C CA . LEU A 1 78 ? 40.737 -9.916 -122.957 1.00 34.16 78 LEU A CA 1
ATOM 609 C C . LEU A 1 78 ? 41.664 -8.859 -123.608 1.00 34.16 78 LEU A C 1
ATOM 611 O O . LEU A 1 78 ? 41.153 -7.911 -124.197 1.00 34.16 78 LEU A O 1
ATOM 615 N N . GLY A 1 79 ? 42.987 -9.086 -123.619 1.00 30.39 79 GLY A N 1
ATOM 616 C CA . GLY A 1 79 ? 43.836 -8.621 -124.731 1.00 30.39 79 GLY A CA 1
ATOM 617 C C . GLY A 1 79 ? 45.145 -7.876 -124.423 1.00 30.39 79 GLY A C 1
ATOM 618 O O . GLY A 1 79 ? 45.237 -6.693 -124.715 1.00 30.39 79 GLY A O 1
ATOM 619 N N . GLN A 1 80 ? 46.184 -8.635 -124.044 1.00 32.81 80 GLN A N 1
ATOM 620 C CA . GLN A 1 80 ? 47.628 -8.389 -124.285 1.00 32.81 80 GLN A CA 1
ATOM 621 C C . GLN A 1 80 ? 48.481 -7.654 -123.223 1.00 32.81 80 GLN A C 1
ATOM 623 O O . GLN A 1 80 ? 48.014 -6.877 -122.403 1.00 32.81 80 GLN A O 1
ATOM 628 N N . THR A 1 81 ? 49.761 -8.039 -123.226 1.00 28.33 81 THR A N 1
ATOM 629 C CA . THR A 1 81 ? 50.681 -8.317 -122.100 1.00 28.33 81 THR A CA 1
ATOM 630 C C . THR A 1 81 ? 52.096 -7.737 -122.326 1.00 28.33 81 THR A C 1
ATOM 632 O O . THR A 1 81 ? 52.422 -7.421 -123.468 1.00 28.33 81 THR A O 1
ATOM 635 N N . CYS A 1 82 ? 52.956 -7.799 -121.279 1.00 27.14 82 CYS A N 1
ATOM 636 C CA . CYS A 1 82 ? 54.452 -7.813 -121.280 1.00 27.14 82 CYS A CA 1
ATOM 637 C C . CYS A 1 82 ? 55.179 -6.443 -121.299 1.00 27.14 82 CYS A C 1
ATOM 639 O O . CYS A 1 82 ? 54.712 -5.539 -121.970 1.00 27.14 82 CYS A O 1
ATOM 641 N N . TYR A 1 83 ? 56.374 -6.187 -120.731 1.00 28.80 83 TYR A N 1
ATOM 642 C CA . TYR A 1 83 ? 57.302 -6.766 -119.727 1.00 28.80 83 TYR A CA 1
ATOM 643 C C . TYR A 1 83 ? 58.441 -5.713 -119.503 1.00 28.80 83 TYR A C 1
ATOM 645 O O . TYR A 1 83 ? 58.771 -4.980 -120.426 1.00 28.80 83 TYR A O 1
ATOM 653 N N . LEU A 1 84 ? 59.027 -5.677 -118.295 1.00 25.86 84 LEU A N 1
ATOM 654 C CA . LEU A 1 84 ? 60.427 -5.369 -117.880 1.00 25.86 84 LEU A CA 1
ATOM 655 C C . LEU A 1 84 ? 61.419 -4.503 -118.734 1.00 25.86 84 LEU A C 1
ATOM 657 O O . LEU A 1 84 ? 61.785 -4.871 -119.840 1.00 25.86 84 LEU A O 1
ATOM 661 N N . SER A 1 85 ? 61.983 -3.466 -118.076 1.00 30.95 85 SER A N 1
ATOM 662 C CA . SER A 1 85 ? 63.406 -2.999 -117.970 1.00 30.95 85 SER A CA 1
ATOM 663 C C . SER A 1 85 ? 64.402 -2.858 -119.169 1.00 30.95 85 SER A C 1
ATOM 665 O O . SER A 1 85 ? 64.709 -3.854 -119.813 1.00 30.95 85 SER A O 1
ATOM 667 N N . THR A 1 86 ? 65.051 -1.657 -119.239 1.00 29.02 86 THR A N 1
ATOM 668 C CA . THR A 1 86 ? 66.444 -1.253 -119.693 1.00 29.02 86 THR A CA 1
ATOM 669 C C . THR A 1 86 ? 66.865 -1.315 -121.196 1.00 29.02 86 THR A C 1
ATOM 671 O O . THR A 1 86 ? 66.204 -2.015 -121.954 1.00 29.02 86 THR A O 1
ATOM 674 N N . PRO A 1 87 ? 68.026 -0.743 -121.672 1.00 47.56 87 PRO A N 1
ATOM 675 C CA . PRO A 1 87 ? 68.753 0.557 -121.474 1.00 47.56 87 PRO A CA 1
ATOM 676 C C . PRO A 1 87 ? 69.319 1.248 -122.796 1.00 47.56 87 PRO A C 1
ATOM 678 O O . PRO A 1 87 ? 69.056 0.776 -123.893 1.00 47.56 87 PRO A O 1
ATOM 681 N N . CYS A 1 88 ? 70.105 2.355 -122.667 1.00 31.05 88 CYS A N 1
ATOM 682 C CA . CYS A 1 88 ? 70.862 3.253 -123.628 1.00 31.05 88 CYS A CA 1
ATOM 683 C C . CYS A 1 88 ? 71.624 2.613 -124.845 1.00 31.05 88 CYS A C 1
ATOM 685 O O . CYS A 1 88 ? 71.767 1.394 -124.775 1.00 31.05 88 CYS A O 1
ATOM 687 N N . PRO A 1 89 ? 72.257 3.314 -125.869 1.00 42.22 89 PRO A N 1
ATOM 688 C CA . PRO A 1 89 ? 72.827 4.707 -125.956 1.00 42.22 89 PRO A CA 1
ATOM 689 C C . PRO A 1 89 ? 72.947 5.443 -127.368 1.00 42.22 89 PRO A C 1
ATOM 691 O O . PRO A 1 89 ? 72.587 4.899 -128.403 1.00 42.22 89 PRO A O 1
ATOM 694 N N . ALA A 1 90 ? 73.599 6.640 -127.386 1.00 30.20 90 ALA A N 1
ATOM 695 C CA . ALA A 1 90 ? 74.576 7.207 -128.383 1.00 30.20 90 ALA A CA 1
ATOM 696 C C . ALA A 1 90 ? 74.211 8.157 -129.593 1.00 30.20 90 ALA A C 1
ATOM 698 O O . ALA A 1 90 ? 73.702 7.723 -130.614 1.00 30.20 90 ALA A O 1
ATOM 699 N N . HIS A 1 91 ? 74.682 9.428 -129.499 1.00 33.59 91 HIS A N 1
ATOM 700 C CA . HIS A 1 91 ? 75.599 10.233 -130.378 1.00 33.59 91 HIS A CA 1
ATOM 701 C C . HIS A 1 91 ? 75.371 10.661 -131.882 1.00 33.59 91 HIS A C 1
ATOM 703 O O . HIS A 1 91 ? 75.237 9.829 -132.769 1.00 33.59 91 HIS A O 1
ATOM 709 N N . TYR A 1 92 ? 75.663 11.971 -132.132 1.00 28.61 92 TYR A N 1
ATOM 710 C CA . TYR A 1 92 ? 76.272 12.714 -133.296 1.00 28.61 92 TYR A CA 1
ATOM 711 C C . TYR A 1 92 ? 75.467 13.710 -134.204 1.00 28.61 92 TYR A C 1
ATOM 713 O O . TYR A 1 92 ? 74.327 13.501 -134.587 1.00 28.61 92 TYR A O 1
ATOM 721 N N . THR A 1 93 ? 76.168 14.821 -134.518 1.00 33.66 93 THR A N 1
ATOM 722 C CA . THR A 1 93 ? 75.874 16.238 -134.916 1.00 33.66 93 THR A CA 1
ATOM 723 C C . THR A 1 93 ? 75.740 16.622 -136.421 1.00 33.66 93 THR A C 1
ATOM 725 O O . THR A 1 93 ? 76.390 15.958 -137.227 1.00 33.66 93 THR A O 1
ATOM 728 N N . ARG A 1 94 ? 75.167 17.817 -136.769 1.00 30.73 94 ARG A N 1
ATOM 729 C CA . ARG A 1 94 ? 75.851 19.009 -137.413 1.00 30.73 94 ARG A CA 1
ATOM 730 C C . ARG A 1 94 ? 74.947 20.218 -137.863 1.00 30.73 94 ARG A C 1
ATOM 732 O O . ARG A 1 94 ? 73.903 20.016 -138.462 1.00 30.73 94 ARG A O 1
ATOM 739 N N . SER A 1 95 ? 75.474 21.438 -137.606 1.00 36.81 95 SER A N 1
ATOM 740 C CA . SER A 1 95 ? 75.219 22.889 -137.939 1.00 36.81 95 SER A CA 1
ATOM 741 C C . SER A 1 95 ? 74.894 23.339 -139.406 1.00 36.81 95 SER A C 1
ATOM 743 O O . SER A 1 95 ? 75.156 22.545 -140.298 1.00 36.81 95 SER A O 1
ATOM 745 N N . CYS A 1 96 ? 74.460 24.573 -139.814 1.00 30.94 96 CYS A N 1
ATOM 746 C CA . CYS A 1 96 ? 74.515 25.976 -139.291 1.00 30.94 96 CYS A CA 1
ATOM 747 C C . CYS A 1 96 ? 73.652 27.025 -140.100 1.00 30.94 96 CYS A C 1
ATOM 749 O O . CYS A 1 96 ? 73.339 26.779 -141.262 1.00 30.94 96 CYS A O 1
ATOM 751 N N . ILE A 1 97 ? 73.513 28.246 -139.522 1.00 42.44 97 ILE A N 1
ATOM 752 C CA . ILE A 1 97 ? 73.175 29.625 -140.025 1.00 42.44 97 ILE A CA 1
ATOM 753 C C . ILE A 1 97 ? 71.805 30.212 -139.591 1.00 42.44 97 ILE A C 1
ATOM 755 O O . ILE A 1 97 ? 70.764 29.584 -139.729 1.00 42.44 97 ILE A O 1
ATOM 759 N N . ALA A 1 98 ? 71.867 31.431 -139.028 1.00 47.66 98 ALA A N 1
ATOM 760 C CA . ALA A 1 98 ? 71.028 31.969 -137.956 1.00 47.66 98 ALA A CA 1
ATOM 761 C C . ALA A 1 98 ? 69.895 32.924 -138.390 1.00 47.66 98 ALA A C 1
ATOM 763 O O . ALA A 1 98 ? 70.107 33.880 -139.134 1.00 47.66 98 ALA A O 1
ATOM 764 N N . ASP A 1 99 ? 68.720 32.678 -137.814 1.00 54.59 99 ASP A N 1
ATOM 765 C CA . ASP A 1 99 ? 67.525 33.524 -137.772 1.00 54.59 99 ASP A CA 1
ATOM 766 C C . ASP A 1 99 ? 67.396 34.097 -136.336 1.00 54.59 99 ASP A C 1
ATOM 768 O O . ASP A 1 99 ? 67.711 33.384 -135.384 1.00 54.59 99 ASP A O 1
ATOM 772 N N . PRO A 1 100 ? 67.004 35.368 -136.118 1.00 56.97 100 PRO A N 1
ATOM 773 C CA . PRO A 1 100 ? 66.793 35.912 -134.771 1.00 56.97 100 PRO A CA 1
ATOM 774 C C . PRO A 1 100 ? 65.676 35.208 -133.971 1.00 56.97 100 PRO A C 1
ATOM 776 O O . PRO A 1 100 ? 65.669 35.315 -132.750 1.00 56.97 100 PRO A O 1
ATOM 779 N N . CYS A 1 101 ? 64.782 34.443 -134.613 1.00 62.12 101 CYS A N 1
ATOM 780 C CA . CYS A 1 101 ? 63.893 33.482 -133.944 1.00 62.12 101 CYS A CA 1
ATOM 781 C C . CYS A 1 101 ? 64.504 32.067 -133.810 1.00 62.12 101 CYS A C 1
ATOM 783 O O . CYS A 1 101 ? 63.952 31.232 -133.095 1.00 62.12 101 CYS A O 1
ATOM 785 N N . ALA A 1 102 ? 65.664 31.782 -134.418 1.00 60.34 102 ALA A N 1
ATOM 786 C CA . ALA A 1 102 ? 66.347 30.484 -134.310 1.00 60.34 102 ALA A CA 1
ATOM 787 C C . ALA A 1 102 ? 66.989 30.232 -132.937 1.00 60.34 102 ALA A C 1
ATOM 789 O O . ALA A 1 102 ? 67.416 29.110 -132.669 1.00 60.34 102 ALA A O 1
ATOM 790 N N . SER A 1 103 ? 67.059 31.244 -132.064 1.00 56.81 103 SER A N 1
ATOM 791 C CA . SER A 1 103 ? 67.449 31.095 -130.657 1.00 56.81 103 SER A CA 1
ATOM 792 C C . SER A 1 103 ? 66.262 30.899 -129.704 1.00 56.81 103 SER A C 1
ATOM 794 O O . SER A 1 103 ? 66.481 30.940 -128.501 1.00 56.81 103 SER A O 1
ATOM 796 N N . PHE A 1 104 ? 65.034 30.711 -130.214 1.00 60.38 104 PHE A N 1
ATOM 797 C CA . PHE A 1 104 ? 63.794 30.619 -129.423 1.00 60.38 104 PHE A CA 1
ATOM 798 C C . PHE A 1 104 ? 63.682 31.711 -128.338 1.00 60.38 104 PHE A C 1
ATOM 800 O O . PHE A 1 104 ? 63.601 31.397 -127.156 1.00 60.38 104 PHE A O 1
ATOM 807 N N . PRO A 1 105 ? 63.699 33.005 -128.708 1.00 64.19 105 PRO A N 1
ATOM 808 C CA . PRO A 1 105 ? 63.738 34.091 -127.729 1.00 64.19 105 PRO A CA 1
ATOM 809 C C . PRO A 1 105 ? 62.383 34.383 -127.054 1.00 64.19 105 PRO A C 1
ATOM 811 O O . PRO A 1 105 ? 62.302 35.298 -126.242 1.00 64.19 105 PRO A O 1
ATOM 814 N N . CYS A 1 106 ? 61.325 33.650 -127.414 1.00 68.19 106 CYS A N 1
ATOM 815 C CA . CYS A 1 106 ? 60.030 33.678 -126.741 1.00 68.19 106 CYS A CA 1
ATOM 816 C C . CYS A 1 106 ? 59.923 32.420 -125.881 1.00 68.19 106 CYS A C 1
ATOM 818 O O . CYS A 1 106 ? 59.983 31.310 -126.418 1.00 68.19 106 CYS A O 1
ATOM 820 N N . GLU A 1 107 ? 59.796 32.584 -124.571 1.00 65.12 107 GLU A N 1
ATOM 821 C CA . GLU A 1 107 ? 59.763 31.454 -123.640 1.00 65.12 107 GLU A CA 1
ATOM 822 C C . GLU A 1 107 ? 58.354 30.824 -123.552 1.00 65.12 107 GLU A C 1
ATOM 824 O O . GLU A 1 107 ? 57.399 31.288 -124.180 1.00 65.12 107 GLU A O 1
ATOM 829 N N . HIS A 1 108 ? 58.239 29.691 -122.850 1.00 64.06 108 HIS A N 1
ATOM 830 C CA . HIS A 1 108 ? 56.968 29.029 -122.502 1.00 64.06 108 HIS A CA 1
ATOM 831 C C . HIS A 1 108 ? 55.988 28.741 -123.659 1.00 64.06 108 HIS A C 1
ATOM 833 O O . HIS A 1 108 ? 54.774 28.777 -123.491 1.00 64.06 108 HIS A O 1
ATOM 839 N N . GLY A 1 109 ? 56.502 28.393 -124.844 1.00 64.75 109 GLY A N 1
ATOM 840 C CA . GLY A 1 109 ? 55.668 28.009 -125.993 1.00 64.75 109 GLY A CA 1
ATOM 841 C C . GLY A 1 109 ? 55.102 29.190 -126.792 1.00 64.75 109 GLY A C 1
ATOM 842 O O . GLY A 1 109 ? 54.291 28.979 -127.696 1.00 64.75 109 GLY A O 1
ATOM 843 N N . GLY A 1 110 ? 55.558 30.416 -126.509 1.00 69.31 110 GLY A N 1
ATOM 844 C CA . GLY A 1 110 ? 55.251 31.604 -127.299 1.00 69.31 110 GLY A CA 1
ATOM 845 C C . GLY A 1 110 ? 55.803 31.525 -128.727 1.00 69.31 110 GLY A C 1
ATOM 846 O O . GLY A 1 110 ? 56.905 31.038 -128.980 1.00 69.31 110 GLY A O 1
ATOM 847 N N . THR A 1 111 ? 55.035 32.019 -129.697 1.00 74.75 111 THR A N 1
ATOM 848 C CA . THR A 1 111 ? 55.428 31.990 -131.112 1.00 74.75 111 THR A CA 1
ATOM 849 C C . THR A 1 111 ? 56.199 33.262 -131.467 1.00 74.75 111 THR A C 1
ATOM 851 O O . THR A 1 111 ? 55.671 34.369 -131.338 1.00 74.75 111 THR A O 1
ATOM 854 N N . CYS A 1 112 ? 57.450 33.108 -131.911 1.00 67.25 112 CYS A N 1
ATOM 855 C CA . CYS A 1 112 ? 58.314 34.211 -132.335 1.00 67.25 112 CYS A CA 1
ATOM 856 C C . CYS A 1 112 ? 58.004 34.631 -133.774 1.00 67.25 112 CYS A C 1
ATOM 858 O O . CYS A 1 112 ? 58.056 33.819 -134.698 1.00 67.25 112 CYS A O 1
ATOM 860 N N . THR A 1 113 ? 57.732 35.917 -133.973 1.00 73.44 113 THR A N 1
ATOM 861 C CA . THR A 1 113 ? 57.563 36.534 -135.294 1.00 73.44 113 THR A CA 1
ATOM 862 C C . THR A 1 113 ? 58.689 37.528 -135.555 1.00 73.44 113 THR A C 1
ATOM 864 O O . THR A 1 113 ? 58.873 38.489 -134.806 1.00 73.44 113 THR A O 1
ATOM 867 N N . LYS A 1 114 ? 59.453 37.304 -136.632 1.00 65.38 114 LYS A N 1
ATOM 868 C CA . LYS A 1 114 ? 60.552 38.184 -137.053 1.00 65.38 114 LYS A CA 1
ATOM 869 C C . LYS A 1 114 ? 59.995 39.525 -137.546 1.00 65.38 114 LYS A C 1
ATOM 871 O O . LYS A 1 114 ? 59.216 39.554 -138.496 1.00 65.38 114 LYS A O 1
ATOM 876 N N . LEU A 1 115 ? 60.435 40.626 -136.935 1.00 68.44 115 LEU A N 1
ATOM 877 C CA . LEU A 1 115 ? 60.083 41.993 -137.340 1.00 68.44 115 LEU A CA 1
ATOM 878 C C . LEU A 1 115 ? 61.175 42.635 -138.219 1.00 68.44 115 LEU A C 1
ATOM 880 O O . LEU A 1 115 ? 60.856 43.424 -139.105 1.00 68.44 115 LEU A O 1
ATOM 884 N N . SER A 1 116 ? 62.455 42.289 -138.020 1.00 57.69 116 SER A N 1
ATOM 885 C CA . SER A 1 116 ? 63.588 42.714 -138.867 1.00 57.69 116 SER A CA 1
ATOM 886 C C . SER A 1 116 ? 64.823 41.818 -138.655 1.00 57.69 116 SER A C 1
ATOM 888 O O . SER A 1 116 ? 64.769 40.856 -137.891 1.00 57.69 116 SER A O 1
ATOM 890 N N . ASP A 1 117 ? 65.953 42.108 -139.313 1.00 55.19 117 ASP A N 1
ATOM 891 C CA . ASP A 1 117 ? 67.210 41.346 -139.169 1.00 55.19 117 ASP A CA 1
ATOM 892 C C . ASP A 1 117 ? 67.838 41.406 -137.757 1.00 55.19 117 ASP A C 1
ATOM 894 O O . ASP A 1 117 ? 68.820 40.711 -137.500 1.00 55.19 117 ASP A O 1
ATOM 898 N N . SER A 1 118 ? 67.249 42.171 -136.826 1.00 57.25 118 SER A N 1
ATOM 899 C CA . SER A 1 118 ? 67.651 42.242 -135.412 1.00 57.25 118 SER A CA 1
ATOM 900 C C . SER A 1 118 ? 66.501 42.460 -134.403 1.00 57.25 118 SER A C 1
ATOM 902 O O . SER A 1 118 ? 66.780 42.727 -133.236 1.00 57.25 118 SER A O 1
ATOM 904 N N . ALA A 1 119 ? 65.223 42.344 -134.799 1.00 60.69 119 ALA A N 1
ATOM 905 C CA . ALA A 1 119 ? 64.064 42.543 -133.911 1.00 60.69 119 ALA A CA 1
ATOM 906 C C . ALA A 1 119 ? 62.972 41.472 -134.107 1.00 60.69 119 ALA A C 1
ATOM 908 O O . ALA A 1 119 ? 62.707 41.048 -135.236 1.00 60.69 119 ALA A O 1
ATOM 909 N N . PHE A 1 120 ? 62.306 41.072 -133.017 1.00 68.06 120 PHE A N 1
ATOM 910 C CA . PHE A 1 120 ? 61.238 40.064 -132.985 1.00 68.06 120 PHE A CA 1
ATOM 911 C C . PHE A 1 120 ? 60.092 40.486 -132.046 1.00 68.06 120 PHE A C 1
ATOM 913 O O . PHE A 1 120 ? 60.279 41.328 -131.170 1.00 68.06 120 PHE A O 1
ATOM 920 N N . SER A 1 121 ? 58.905 39.911 -132.237 1.00 70.12 121 SER A N 1
ATOM 921 C CA . SER A 1 121 ? 57.748 40.021 -131.335 1.00 70.12 121 SER A CA 1
ATOM 922 C C . SER A 1 121 ? 57.262 38.622 -130.966 1.00 70.12 121 SER A C 1
ATOM 924 O O . SER A 1 121 ? 57.255 37.731 -131.820 1.00 70.12 121 SER A O 1
ATOM 926 N N . CYS A 1 122 ? 56.870 38.443 -129.704 1.00 72.12 122 CYS A N 1
ATOM 927 C CA . CYS A 1 122 ? 56.349 37.186 -129.184 1.00 72.12 122 CYS A CA 1
ATOM 928 C C . CYS A 1 122 ? 54.830 37.250 -129.033 1.00 72.12 122 CYS A C 1
ATOM 930 O O . CYS A 1 122 ? 54.308 38.173 -128.410 1.00 72.12 122 CYS A O 1
ATOM 932 N N . SER A 1 123 ? 54.137 36.252 -129.575 1.00 72.69 123 SER A N 1
ATOM 933 C CA . SER A 1 123 ? 52.739 35.979 -129.242 1.00 72.69 123 SER A CA 1
ATOM 934 C C . SER A 1 123 ? 52.706 34.831 -128.241 1.00 72.69 123 SER A C 1
ATOM 936 O O . SER A 1 123 ? 53.047 33.702 -128.599 1.00 72.69 123 SER A O 1
ATOM 938 N N . CYS A 1 124 ? 52.334 35.112 -126.996 1.00 72.75 124 CYS A N 1
ATOM 939 C CA . CYS A 1 124 ? 52.374 34.130 -125.915 1.00 72.75 124 CYS A CA 1
ATOM 940 C C . CYS A 1 124 ? 51.132 33.229 -125.897 1.00 72.75 124 CYS A C 1
ATOM 942 O O . CYS A 1 124 ? 50.055 33.621 -126.352 1.00 72.75 124 CYS A O 1
ATOM 944 N N . THR A 1 125 ? 51.285 32.016 -125.369 1.00 68.94 125 THR A N 1
ATOM 945 C CA . THR A 1 125 ? 50.172 31.186 -124.887 1.00 68.94 125 THR A CA 1
ATOM 946 C C . THR A 1 125 ? 49.456 31.894 -123.731 1.00 68.94 125 THR A C 1
ATOM 948 O O . THR A 1 125 ? 50.060 32.716 -123.044 1.00 68.94 125 THR A O 1
ATOM 951 N N . ALA A 1 126 ? 48.158 31.622 -123.545 1.00 64.00 126 ALA A N 1
ATOM 952 C CA . ALA A 1 126 ? 47.361 32.250 -122.486 1.00 64.00 126 ALA A CA 1
ATOM 953 C C . ALA A 1 126 ? 48.046 32.085 -121.109 1.00 64.00 126 ALA A C 1
ATOM 955 O O . ALA A 1 126 ? 48.566 31.004 -120.836 1.00 64.00 126 ALA A O 1
ATOM 956 N N . GLY A 1 127 ? 48.081 33.155 -120.302 1.00 65.06 127 GLY A N 1
ATOM 957 C CA . GLY A 1 127 ? 48.735 33.203 -118.980 1.00 65.06 127 GLY A CA 1
ATOM 958 C C . GLY A 1 127 ? 50.136 33.832 -118.935 1.00 65.06 127 GLY A C 1
ATOM 959 O O . GLY A 1 127 ? 50.727 33.906 -117.866 1.00 65.06 127 GLY A O 1
ATOM 960 N N . TYR A 1 128 ? 50.686 34.313 -120.058 1.00 68.44 128 TYR A N 1
ATOM 961 C CA . TYR A 1 128 ? 52.016 34.951 -120.109 1.00 68.44 128 TYR A CA 1
ATOM 962 C C . TYR A 1 128 ? 51.976 36.335 -120.761 1.00 68.44 128 TYR A C 1
ATOM 964 O O . TYR A 1 128 ? 51.291 36.535 -121.768 1.00 68.44 128 TYR A O 1
ATOM 972 N N . ASP A 1 129 ? 52.743 37.283 -120.213 1.00 66.56 129 ASP A N 1
ATOM 973 C CA . ASP A 1 129 ? 52.729 38.685 -120.646 1.00 66.56 129 ASP A CA 1
ATOM 974 C C . ASP A 1 129 ? 53.513 38.899 -121.968 1.00 66.56 129 ASP A C 1
ATOM 976 O O . ASP A 1 129 ? 54.737 38.705 -122.016 1.00 66.56 129 ASP A O 1
ATOM 980 N N . PRO A 1 130 ? 52.860 39.360 -123.058 1.00 59.78 130 PRO A N 1
ATOM 981 C CA . PRO A 1 130 ? 53.522 39.671 -124.327 1.00 59.78 130 PRO A CA 1
ATOM 982 C C . PRO A 1 130 ? 54.582 40.780 -124.236 1.00 59.78 130 PRO A C 1
ATOM 984 O O . PRO A 1 130 ? 55.468 40.842 -125.094 1.00 59.78 130 PRO A O 1
ATOM 987 N N . ALA A 1 131 ? 54.518 41.655 -123.224 1.00 63.84 131 ALA A N 1
ATOM 988 C CA . ALA A 1 131 ? 55.464 42.755 -123.029 1.00 63.84 131 ALA A CA 1
ATOM 989 C C . ALA A 1 131 ? 56.842 42.296 -122.516 1.00 63.84 131 ALA A C 1
ATOM 991 O O . ALA A 1 131 ? 57.821 43.029 -122.661 1.00 63.84 131 ALA A O 1
ATOM 992 N N . THR A 1 132 ? 56.936 41.080 -121.966 1.00 68.62 132 THR A N 1
ATOM 993 C CA . THR A 1 132 ? 58.169 40.496 -121.406 1.00 68.62 132 THR A CA 1
ATOM 994 C C . THR A 1 132 ? 58.730 39.355 -122.258 1.00 68.62 132 THR A C 1
ATOM 996 O O . THR A 1 132 ? 59.512 38.545 -121.782 1.00 68.62 132 THR A O 1
ATOM 999 N N . HIS A 1 133 ? 58.354 39.268 -123.538 1.00 66.75 133 HIS A N 1
ATOM 1000 C CA . HIS A 1 133 ? 58.765 38.166 -124.421 1.00 66.75 133 HIS A CA 1
ATOM 1001 C C . HIS A 1 133 ? 58.345 36.768 -123.906 1.00 66.75 133 HIS A C 1
ATOM 1003 O O . HIS A 1 133 ? 59.019 35.774 -124.175 1.00 66.75 133 HIS A O 1
ATOM 1009 N N . CYS A 1 134 ? 57.199 36.686 -123.215 1.00 69.19 134 CYS A N 1
ATOM 1010 C CA . CYS A 1 134 ? 56.646 35.460 -122.623 1.00 69.19 134 CYS A CA 1
ATOM 1011 C C . CYS A 1 134 ? 57.494 34.846 -121.495 1.00 69.19 134 CYS A C 1
ATOM 1013 O O . CYS A 1 134 ? 57.337 33.663 -121.202 1.00 69.19 134 CYS A O 1
ATOM 1015 N N . SER A 1 135 ? 58.392 35.623 -120.874 1.00 64.62 135 SER A N 1
ATOM 1016 C CA . SER A 1 135 ? 59.234 35.152 -119.764 1.00 64.62 135 SER A CA 1
ATOM 1017 C C . SER A 1 135 ? 58.611 35.367 -118.380 1.00 64.62 135 SER A C 1
ATOM 1019 O O . SER A 1 135 ? 59.149 34.881 -117.391 1.00 64.62 135 SER A O 1
ATOM 1021 N N . ALA A 1 136 ? 57.528 36.142 -118.277 1.00 63.91 136 ALA A N 1
ATOM 1022 C CA . ALA A 1 136 ? 56.804 36.355 -117.028 1.00 63.91 136 ALA A CA 1
ATOM 1023 C C . ALA A 1 136 ? 55.367 35.832 -117.148 1.00 63.91 136 ALA A C 1
ATOM 1025 O O . ALA A 1 136 ? 54.659 36.171 -118.105 1.00 63.91 136 ALA A O 1
ATOM 1026 N N . GLU A 1 137 ? 54.957 35.015 -116.177 1.00 67.00 137 GLU A N 1
ATOM 1027 C CA . GLU A 1 137 ? 53.551 34.664 -115.959 1.00 67.00 137 GLU A CA 1
ATOM 1028 C C . GLU A 1 137 ? 52.763 35.906 -115.549 1.00 67.00 137 GLU A C 1
ATOM 1030 O O . GLU A 1 137 ? 53.272 36.793 -114.854 1.00 67.00 137 GLU A O 1
ATOM 1035 N N . ILE A 1 138 ? 51.520 35.981 -116.013 1.00 67.00 138 ILE A N 1
ATOM 1036 C CA . ILE A 1 138 ? 50.551 36.935 -115.492 1.00 67.00 138 ILE A CA 1
ATOM 1037 C C . ILE A 1 138 ? 50.155 36.413 -114.114 1.00 67.00 138 ILE A C 1
ATOM 1039 O O . ILE A 1 138 ? 49.578 35.345 -114.024 1.00 67.00 138 ILE A O 1
ATOM 1043 N N . ASN A 1 139 ? 50.463 37.156 -113.051 1.00 69.62 139 ASN A N 1
ATOM 1044 C CA . ASN A 1 139 ? 50.015 36.785 -111.712 1.00 69.62 139 ASN A CA 1
ATOM 1045 C C . ASN A 1 139 ? 48.521 37.105 -111.576 1.00 69.62 139 ASN A C 1
ATOM 1047 O O . ASN A 1 139 ? 48.134 38.268 -111.399 1.00 69.62 139 ASN A O 1
ATOM 1051 N N . GLU A 1 140 ? 47.669 36.086 -111.668 1.00 70.31 140 GLU A N 1
ATOM 1052 C CA . GLU A 1 140 ? 46.218 36.255 -111.591 1.00 70.31 140 GLU A CA 1
ATOM 1053 C C . GLU A 1 140 ? 45.733 36.581 -110.160 1.00 70.31 140 GLU A C 1
ATOM 1055 O O . GLU A 1 140 ? 44.645 37.148 -109.977 1.00 70.31 140 GLU A O 1
ATOM 1060 N N . CYS A 1 141 ? 46.567 36.333 -109.141 1.00 71.94 141 CYS A N 1
ATOM 1061 C CA . CYS A 1 141 ? 46.302 36.656 -107.737 1.00 71.94 141 CYS A CA 1
ATOM 1062 C C . CYS A 1 141 ? 46.434 38.153 -107.376 1.00 71.94 141 CYS A C 1
ATOM 1064 O O . CYS A 1 141 ? 45.893 38.559 -106.343 1.00 71.94 141 CYS A O 1
ATOM 1066 N N . GLU A 1 142 ? 47.055 39.013 -108.201 1.00 72.81 142 GLU A N 1
ATOM 1067 C CA . GLU A 1 142 ? 47.111 40.472 -107.940 1.00 72.81 142 GLU A CA 1
ATOM 1068 C C . GLU A 1 142 ? 45.722 41.139 -107.921 1.00 72.81 142 GLU A C 1
ATOM 1070 O O . GLU A 1 142 ? 45.517 42.172 -107.277 1.00 72.81 142 GLU A O 1
ATOM 1075 N N . SER A 1 143 ? 44.736 40.526 -108.581 1.00 67.31 143 SER A N 1
ATOM 1076 C CA . SER A 1 143 ? 43.349 41.003 -108.616 1.00 67.31 143 SER A CA 1
ATOM 1077 C C . SER A 1 143 ? 42.559 40.749 -107.316 1.00 67.31 143 SER A C 1
ATOM 1079 O O . SER A 1 143 ? 41.419 41.200 -107.202 1.00 67.31 143 SER A O 1
ATOM 1081 N N . ASN A 1 144 ? 43.166 40.082 -106.321 1.00 69.25 144 ASN A N 1
ATOM 1082 C CA . ASN A 1 144 ? 42.543 39.587 -105.084 1.00 69.25 144 ASN A CA 1
ATOM 1083 C C . ASN A 1 144 ? 41.240 38.792 -105.315 1.00 69.25 144 ASN A C 1
ATOM 1085 O O . ASN A 1 144 ? 40.182 39.178 -104.810 1.00 69.25 144 ASN A O 1
ATOM 1089 N N . PRO A 1 145 ? 41.285 37.672 -106.058 1.00 70.44 145 PRO A N 1
ATOM 1090 C CA . PRO A 1 145 ? 40.072 36.954 -106.434 1.00 70.44 145 PRO A CA 1
ATOM 1091 C C . PRO A 1 145 ? 39.528 36.004 -105.346 1.00 70.44 145 PRO A C 1
ATOM 1093 O O . PRO A 1 145 ? 38.371 35.592 -105.427 1.00 70.44 145 PRO A O 1
ATOM 1096 N N . CYS A 1 146 ? 40.322 35.659 -104.323 1.00 77.81 146 CYS A N 1
ATOM 1097 C CA . CYS A 1 146 ? 39.909 34.789 -103.213 1.00 77.81 146 CYS A CA 1
ATOM 1098 C C . CYS A 1 146 ? 39.256 35.582 -102.069 1.00 77.81 146 CYS A C 1
ATOM 1100 O O . CYS A 1 146 ? 39.765 36.624 -101.652 1.00 77.81 146 CYS A O 1
ATOM 1102 N N . GLN A 1 147 ? 38.151 35.070 -101.525 1.00 76.94 147 GLN A N 1
ATOM 1103 C CA . GLN A 1 147 ? 37.370 35.726 -100.471 1.00 76.94 147 GLN A CA 1
ATOM 1104 C C . GLN A 1 147 ? 37.674 35.147 -99.075 1.00 76.94 147 GLN A C 1
ATOM 1106 O O . GLN A 1 147 ? 38.453 34.206 -98.925 1.00 76.94 147 GLN A O 1
ATOM 1111 N N . ASN A 1 148 ? 37.107 35.755 -98.024 1.00 72.62 148 ASN A N 1
ATOM 1112 C CA . ASN A 1 148 ? 37.156 35.267 -96.633 1.00 72.62 148 ASN A CA 1
ATOM 1113 C C . ASN A 1 148 ? 38.571 35.013 -96.068 1.00 72.62 148 ASN A C 1
ATOM 1115 O O . ASN A 1 148 ? 38.794 34.179 -95.189 1.00 72.62 148 ASN A O 1
ATOM 1119 N N . GLY A 1 149 ? 39.556 35.775 -96.555 1.00 69.00 149 GLY A N 1
ATOM 1120 C CA . GLY A 1 149 ? 40.947 35.679 -96.113 1.00 69.00 149 GLY A CA 1
ATOM 1121 C C . GLY A 1 149 ? 41.626 34.356 -96.480 1.00 69.00 149 GLY A C 1
ATOM 1122 O O . GLY A 1 149 ? 42.571 33.970 -95.784 1.00 69.00 149 GLY A O 1
ATOM 1123 N N . ALA A 1 150 ? 41.125 33.667 -97.512 1.00 75.00 150 ALA A N 1
ATOM 1124 C CA . ALA A 1 150 ? 41.758 32.513 -98.140 1.00 75.00 150 ALA A CA 1
ATOM 1125 C C . ALA A 1 150 ? 43.063 32.907 -98.850 1.00 75.00 150 ALA A C 1
ATOM 1127 O O . ALA A 1 150 ? 43.245 34.052 -99.271 1.00 75.00 150 ALA A O 1
ATOM 1128 N N . SER A 1 151 ? 43.986 31.954 -98.968 1.00 79.38 151 SER A N 1
ATOM 1129 C CA . SER A 1 151 ? 45.275 32.181 -99.623 1.00 79.38 151 SER A CA 1
ATOM 1130 C C . SER A 1 151 ? 45.164 31.859 -101.110 1.00 79.38 151 SER A C 1
ATOM 1132 O O . SER A 1 151 ? 44.840 30.730 -101.471 1.00 79.38 151 SER A O 1
ATOM 1134 N N . CYS A 1 152 ? 45.423 32.854 -101.959 1.00 77.50 152 CYS A N 1
ATOM 1135 C CA . CYS A 1 152 ? 45.487 32.674 -103.407 1.00 77.50 152 CYS A CA 1
ATOM 1136 C C . CYS A 1 152 ? 46.821 32.033 -103.786 1.00 77.50 152 CYS A C 1
ATOM 1138 O O . CYS A 1 152 ? 47.877 32.509 -103.358 1.00 77.50 152 CYS A O 1
ATOM 1140 N N . VAL A 1 153 ? 46.757 30.955 -104.557 1.00 79.31 153 VAL A N 1
ATOM 1141 C CA . VAL A 1 153 ? 47.906 30.300 -105.173 1.00 79.31 153 VAL A CA 1
ATOM 1142 C C . VAL A 1 153 ? 47.804 30.538 -106.675 1.00 79.31 153 VAL A C 1
ATOM 1144 O O . VAL A 1 153 ? 46.774 30.264 -107.291 1.00 79.31 153 VAL A O 1
ATOM 1147 N N . ASP A 1 154 ? 48.862 31.130 -107.215 1.00 69.31 154 ASP A N 1
ATOM 1148 C CA . ASP A 1 154 ? 49.011 31.453 -108.630 1.00 69.31 154 ASP A CA 1
ATOM 1149 C C . ASP A 1 154 ? 49.441 30.185 -109.379 1.00 69.31 154 ASP A C 1
ATOM 1151 O O . ASP A 1 154 ? 50.424 29.548 -108.988 1.00 69.31 154 ASP A O 1
ATOM 1155 N N . ASP A 1 155 ? 48.681 29.800 -110.402 1.00 67.12 155 ASP A N 1
ATOM 1156 C CA . ASP A 1 155 ? 48.945 28.659 -111.276 1.00 67.12 155 ASP A CA 1
ATOM 1157 C C . ASP A 1 155 ? 48.962 29.146 -112.743 1.00 67.12 155 ASP A C 1
ATOM 1159 O O . ASP A 1 155 ? 48.508 30.228 -113.093 1.00 67.12 155 ASP A O 1
ATOM 1163 N N . LEU A 1 156 ? 49.487 28.334 -113.655 1.00 63.34 156 LEU A N 1
ATOM 1164 C CA . LEU A 1 156 ? 49.664 28.711 -115.061 1.00 63.34 156 LEU A CA 1
ATOM 1165 C C . LEU A 1 156 ? 48.309 29.017 -115.754 1.00 63.34 156 LEU A C 1
ATOM 1167 O O . LEU A 1 156 ? 47.577 28.085 -116.104 1.00 63.34 156 LEU A O 1
ATOM 1171 N N . ASN A 1 157 ? 47.997 30.301 -116.006 1.00 62.38 157 ASN A N 1
ATOM 1172 C CA . ASN A 1 157 ? 46.757 30.790 -116.649 1.00 62.38 157 ASN A CA 1
ATOM 1173 C C . ASN A 1 157 ? 45.467 30.531 -115.836 1.00 62.38 157 ASN A C 1
ATOM 1175 O O . ASN A 1 157 ? 44.367 30.468 -116.404 1.00 62.38 157 ASN A O 1
ATOM 1179 N N . MET A 1 158 ? 45.585 30.317 -114.523 1.00 68.38 158 MET A N 1
ATOM 1180 C CA . MET A 1 158 ? 44.466 30.119 -113.599 1.00 68.38 158 MET A CA 1
ATOM 1181 C C . MET A 1 158 ? 44.913 30.351 -112.153 1.00 68.38 158 MET A C 1
ATOM 1183 O O . MET A 1 158 ? 46.069 30.170 -111.824 1.00 68.38 158 MET A O 1
ATOM 1187 N N . TYR A 1 159 ? 43.987 30.651 -111.248 1.00 75.38 159 TYR A N 1
ATOM 1188 C CA . TYR A 1 159 ? 44.293 30.735 -109.818 1.00 75.38 159 TYR A CA 1
ATOM 1189 C C . TYR A 1 159 ? 43.533 29.662 -109.040 1.00 75.38 159 TYR A C 1
ATOM 1191 O O . TYR A 1 159 ? 42.421 29.273 -109.416 1.00 75.38 159 TYR A O 1
ATOM 1199 N N . SER A 1 160 ? 44.107 29.212 -107.926 1.00 75.00 160 SER A N 1
ATOM 1200 C CA . SER A 1 160 ? 43.437 28.332 -106.971 1.00 75.00 160 SER A CA 1
ATOM 1201 C C . SER A 1 160 ? 43.404 28.970 -105.580 1.00 75.00 160 SER A C 1
ATOM 1203 O O . SER A 1 160 ? 44.394 29.490 -105.068 1.00 75.00 160 SER A O 1
ATOM 1205 N N . CYS A 1 161 ? 42.228 28.982 -104.953 1.00 79.44 161 CYS A N 1
ATOM 1206 C CA . CYS A 1 161 ? 42.065 29.512 -103.602 1.00 79.44 161 CYS A CA 1
ATOM 1207 C C . CYS A 1 161 ? 42.147 28.366 -102.592 1.00 79.44 161 CYS A C 1
ATOM 1209 O O . CYS A 1 161 ? 41.323 27.452 -102.615 1.00 79.44 161 CYS A O 1
ATOM 1211 N N . VAL A 1 162 ? 43.120 28.419 -101.681 1.00 79.31 162 VAL A N 1
ATOM 1212 C CA . VAL A 1 162 ? 43.189 27.489 -100.548 1.00 79.31 162 VAL A CA 1
ATOM 1213 C C . VAL A 1 162 ? 42.333 28.051 -99.421 1.00 79.31 162 VAL A C 1
ATOM 1215 O O . VAL A 1 162 ? 42.706 29.021 -98.750 1.00 79.31 162 VAL A O 1
ATOM 1218 N N . CYS A 1 163 ? 41.162 27.448 -99.239 1.00 77.31 163 CYS A N 1
ATOM 1219 C CA . CYS A 1 163 ? 40.204 27.874 -98.230 1.00 77.31 163 CYS A CA 1
ATOM 1220 C C . CYS A 1 163 ? 40.715 27.559 -96.825 1.00 77.31 163 CYS A C 1
ATOM 1222 O O . CYS A 1 163 ? 41.329 26.519 -96.578 1.00 77.31 163 CYS A O 1
ATOM 1224 N N . LYS A 1 164 ? 40.455 28.470 -95.883 1.00 75.69 164 LYS A N 1
ATOM 1225 C CA . LYS A 1 164 ? 40.629 28.170 -94.460 1.00 75.69 164 LYS A CA 1
ATOM 1226 C C . LYS A 1 164 ? 39.600 27.110 -94.037 1.00 75.69 164 LYS A C 1
ATOM 1228 O O . LYS A 1 164 ? 38.536 27.049 -94.655 1.00 75.69 164 LYS A O 1
ATOM 1233 N N . PRO A 1 165 ? 39.891 26.297 -93.003 1.00 71.69 165 PRO A N 1
ATOM 1234 C CA . PRO A 1 165 ? 38.909 25.366 -92.445 1.00 71.69 165 PRO A CA 1
ATOM 1235 C C . PRO A 1 165 ? 37.573 26.085 -92.174 1.00 71.69 165 PRO A C 1
ATOM 1237 O O . PRO A 1 165 ? 37.601 27.204 -91.658 1.00 71.69 165 PRO A O 1
ATOM 1240 N N . GLY A 1 166 ? 36.449 25.481 -92.577 1.00 68.88 166 GLY A N 1
ATOM 1241 C CA . GLY A 1 166 ? 35.098 26.067 -92.505 1.00 68.88 166 GLY A CA 1
ATOM 1242 C C . GLY A 1 166 ? 34.611 26.811 -93.760 1.00 68.88 166 GLY A C 1
ATOM 1243 O O . GLY A 1 166 ? 33.503 27.326 -93.756 1.00 68.88 166 GLY A O 1
ATOM 1244 N N . PHE A 1 167 ? 35.389 26.888 -94.850 1.00 75.81 167 PHE A N 1
ATOM 1245 C CA . PHE A 1 167 ? 34.957 27.526 -96.108 1.00 75.81 167 PHE A CA 1
ATOM 1246 C C . PHE A 1 167 ? 35.187 26.631 -97.332 1.00 75.81 167 PHE A C 1
ATOM 1248 O O . PHE A 1 167 ? 36.154 25.870 -97.397 1.00 75.81 167 PHE A O 1
ATOM 1255 N N . VAL A 1 168 ? 34.306 26.750 -98.326 1.00 74.75 168 VAL A N 1
ATOM 1256 C CA . VAL A 1 168 ? 34.271 25.966 -99.567 1.00 74.75 168 VAL A CA 1
ATOM 1257 C C . VAL A 1 168 ? 33.855 26.846 -100.758 1.00 74.75 168 VAL A C 1
ATOM 1259 O O . VAL A 1 168 ? 33.418 27.984 -100.602 1.00 74.75 168 VAL A O 1
ATOM 1262 N N . GLY A 1 169 ? 34.010 26.336 -101.978 1.00 71.88 169 GLY A N 1
ATOM 1263 C CA . GLY A 1 169 ? 33.754 27.076 -103.217 1.00 71.88 169 GLY A CA 1
ATOM 1264 C C . GLY A 1 169 ? 35.045 27.409 -103.957 1.00 71.88 169 GLY A C 1
ATOM 1265 O O . GLY A 1 169 ? 36.141 27.320 -103.404 1.00 71.88 169 GLY A O 1
ATOM 1266 N N . THR A 1 170 ? 34.933 27.751 -105.238 1.00 72.38 170 THR A N 1
ATOM 1267 C CA . THR A 1 170 ? 36.101 27.944 -106.117 1.00 72.38 170 THR A CA 1
ATOM 1268 C C . THR A 1 170 ? 36.902 29.204 -105.785 1.00 72.38 170 THR A C 1
ATOM 1270 O O . THR A 1 170 ? 38.056 29.329 -106.191 1.00 72.38 170 THR A O 1
ATOM 1273 N N . HIS A 1 171 ? 36.316 30.131 -105.028 1.00 74.88 171 HIS A N 1
ATOM 1274 C CA . HIS A 1 171 ? 36.939 31.348 -104.509 1.00 74.88 171 HIS A CA 1
ATOM 1275 C C . HIS A 1 171 ? 36.863 31.438 -102.977 1.00 74.88 171 HIS A C 1
ATOM 1277 O O . HIS A 1 171 ? 37.117 32.506 -102.412 1.00 74.88 171 HIS A O 1
ATOM 1283 N N . CYS A 1 172 ? 36.539 30.326 -102.304 1.00 74.56 172 CYS A N 1
ATOM 1284 C CA . CYS A 1 172 ? 36.280 30.255 -100.861 1.00 74.56 172 CYS A CA 1
ATOM 1285 C C . CYS A 1 172 ? 35.178 31.217 -100.393 1.00 74.56 172 CYS A C 1
ATOM 1287 O O . CYS A 1 172 ? 35.222 31.770 -99.293 1.00 74.56 172 CYS A O 1
ATOM 1289 N N . GLU A 1 173 ? 34.212 31.452 -101.275 1.00 75.38 173 GLU A N 1
ATOM 1290 C CA . GLU A 1 173 ? 33.112 32.394 -101.120 1.00 75.38 173 GLU A CA 1
ATOM 1291 C C . GLU A 1 173 ? 31.981 31.856 -100.242 1.00 75.38 173 GLU A C 1
ATOM 1293 O O . GLU A 1 173 ? 31.210 32.646 -99.701 1.00 75.38 173 GLU A O 1
ATOM 1298 N N . SER A 1 174 ? 31.880 30.532 -100.097 1.00 74.19 174 SER A N 1
ATOM 1299 C CA . SER A 1 174 ? 30.827 29.886 -99.318 1.00 74.19 174 SER A CA 1
ATOM 1300 C C . SER A 1 174 ? 31.385 29.381 -97.997 1.00 74.19 174 SER A C 1
ATOM 1302 O O . SER A 1 174 ? 32.464 28.797 -97.938 1.00 74.19 174 SER A O 1
ATOM 1304 N N . GLU A 1 175 ? 30.650 29.614 -96.927 1.00 73.38 175 GLU A N 1
ATOM 1305 C CA . GLU A 1 175 ? 30.934 29.030 -95.623 1.00 73.38 175 GLU A CA 1
ATOM 1306 C C . GLU A 1 175 ? 30.308 27.621 -95.565 1.00 73.38 175 GLU A C 1
ATOM 1308 O O . GLU A 1 175 ? 29.315 27.350 -96.254 1.00 73.38 175 GLU A O 1
ATOM 1313 N N . ILE A 1 176 ? 30.985 26.676 -94.905 1.00 74.81 176 ILE A N 1
ATOM 1314 C CA . ILE A 1 176 ? 30.495 25.304 -94.752 1.00 74.81 176 ILE A CA 1
ATOM 1315 C C . ILE A 1 176 ? 29.512 25.309 -93.594 1.00 74.81 176 ILE A C 1
ATOM 1317 O O . ILE A 1 176 ? 29.933 25.364 -92.450 1.00 74.81 176 ILE A O 1
ATOM 1321 N N . ASN A 1 177 ? 28.230 25.130 -93.902 1.00 74.81 177 ASN A N 1
ATOM 1322 C CA . ASN A 1 177 ? 27.229 24.961 -92.862 1.00 74.81 177 ASN A CA 1
ATOM 1323 C C . ASN A 1 177 ? 27.399 23.596 -92.179 1.00 74.81 177 ASN A C 1
ATOM 1325 O O . ASN A 1 177 ? 26.941 22.558 -92.678 1.00 74.81 177 ASN A O 1
ATOM 1329 N N . GLU A 1 178 ? 28.055 23.577 -91.022 1.00 79.31 178 GLU A N 1
ATOM 1330 C CA . GLU A 1 178 ? 28.342 22.356 -90.275 1.00 79.31 178 GLU A CA 1
ATOM 1331 C C . GLU A 1 178 ? 27.074 21.718 -89.672 1.00 79.31 178 GLU A C 1
ATOM 1333 O O . GLU A 1 178 ? 27.069 20.521 -89.347 1.00 79.31 178 GLU A O 1
ATOM 1338 N N . CYS A 1 179 ? 25.961 22.461 -89.618 1.00 78.88 179 CYS A N 1
ATOM 1339 C CA . CYS A 1 179 ? 24.664 21.963 -89.165 1.00 78.88 179 CYS A CA 1
ATOM 1340 C C . CYS A 1 179 ? 23.924 21.071 -90.177 1.00 78.88 179 CYS A C 1
ATOM 1342 O O . CYS A 1 179 ? 23.034 20.322 -89.766 1.00 78.88 179 CYS A O 1
ATOM 1344 N N . ASP A 1 180 ? 24.304 21.055 -91.461 1.00 80.81 180 ASP A N 1
ATOM 1345 C CA . ASP A 1 180 ? 23.665 20.192 -92.476 1.00 80.81 180 ASP A CA 1
ATOM 1346 C C . ASP A 1 180 ? 23.888 18.688 -92.209 1.00 80.81 180 ASP A C 1
ATOM 1348 O O . ASP A 1 180 ? 23.114 17.834 -92.651 1.00 80.81 180 ASP A O 1
ATOM 1352 N N . SER A 1 181 ? 24.920 18.350 -91.428 1.00 74.69 181 SER A N 1
ATOM 1353 C CA . SER A 1 181 ? 25.216 16.979 -90.993 1.00 74.69 181 SER A CA 1
ATOM 1354 C C . SER A 1 181 ? 24.303 16.463 -89.863 1.00 74.69 181 SER A C 1
ATOM 1356 O O . SER A 1 181 ? 24.396 15.292 -89.496 1.00 74.69 181 SER A O 1
ATOM 1358 N N . ASN A 1 182 ? 23.391 17.303 -89.349 1.00 76.31 182 ASN A N 1
ATOM 1359 C CA . ASN A 1 182 ? 22.532 17.060 -88.179 1.00 76.31 182 ASN A CA 1
ATOM 1360 C C . ASN A 1 182 ? 23.290 16.546 -86.933 1.00 76.31 182 ASN A C 1
ATOM 1362 O O . ASN A 1 182 ? 22.952 15.486 -86.402 1.00 76.31 182 ASN A O 1
ATOM 1366 N N . PRO A 1 183 ? 24.306 17.275 -86.437 1.00 78.69 183 PRO A N 1
ATOM 1367 C CA . PRO A 1 183 ? 25.144 16.795 -85.338 1.00 78.69 183 PRO A CA 1
ATOM 1368 C C . PRO A 1 183 ? 24.471 16.869 -83.952 1.00 78.69 183 PRO A C 1
ATOM 1370 O O . PRO A 1 183 ? 24.900 16.181 -83.027 1.00 78.69 183 PRO A O 1
ATOM 1373 N N . CYS A 1 184 ? 23.411 17.671 -83.791 1.00 83.19 184 CYS A N 1
ATOM 1374 C CA . CYS A 1 184 ? 22.699 17.844 -82.521 1.00 83.19 184 CYS A CA 1
ATOM 1375 C C . CYS A 1 184 ? 21.566 16.819 -82.347 1.00 83.19 184 CYS A C 1
ATOM 1377 O O . CYS A 1 184 ? 20.739 16.632 -83.242 1.00 83.19 184 CYS A O 1
ATOM 1379 N N . GLN A 1 185 ? 21.494 16.183 -81.175 1.00 80.75 185 GLN A N 1
ATOM 1380 C CA . GLN A 1 185 ? 20.504 15.147 -80.862 1.00 80.75 185 GLN A CA 1
ATOM 1381 C C . GLN A 1 185 ? 19.260 15.723 -80.162 1.00 80.75 185 GLN A C 1
ATOM 1383 O O . GLN A 1 185 ? 19.178 16.916 -79.869 1.00 80.75 185 GLN A O 1
ATOM 1388 N N . ASN A 1 186 ? 18.239 14.883 -79.944 1.00 76.75 186 ASN A N 1
ATOM 1389 C CA . ASN A 1 186 ? 17.022 15.213 -79.179 1.00 76.75 186 ASN A CA 1
ATOM 1390 C C . ASN A 1 186 ? 16.266 16.469 -79.665 1.00 76.75 186 ASN A C 1
ATOM 1392 O O . ASN A 1 186 ? 15.579 17.168 -78.917 1.00 76.75 186 ASN A O 1
ATOM 1396 N N . GLY A 1 187 ? 16.371 16.754 -80.968 1.00 71.50 187 GLY A N 1
ATOM 1397 C CA . GLY A 1 187 ? 15.719 17.891 -81.611 1.00 71.50 187 GLY A CA 1
ATOM 1398 C C . GLY A 1 187 ? 16.239 19.252 -81.141 1.00 71.50 187 GLY A C 1
ATOM 1399 O O . GLY A 1 187 ? 15.470 20.216 -81.194 1.00 71.50 187 GLY A O 1
ATOM 1400 N N . ALA A 1 188 ? 17.478 19.316 -80.643 1.00 78.88 188 ALA A N 1
ATOM 1401 C CA . ALA A 1 188 ? 18.188 20.549 -80.325 1.00 78.88 188 ALA A CA 1
ATOM 1402 C C . ALA A 1 188 ? 18.458 21.388 -81.586 1.00 78.88 188 ALA A C 1
ATOM 1404 O O . ALA A 1 188 ? 18.576 20.860 -82.694 1.00 78.88 188 ALA A O 1
ATOM 1405 N N . SER A 1 189 ? 18.539 22.708 -81.413 1.00 83.81 189 SER A N 1
ATOM 1406 C CA . SER A 1 189 ? 18.799 23.628 -82.522 1.00 83.81 189 SER A CA 1
ATOM 1407 C C . SER A 1 189 ? 20.300 23.752 -82.736 1.00 83.81 189 SER A C 1
ATOM 1409 O O . SER A 1 189 ? 21.019 24.178 -81.833 1.00 83.81 189 SER A O 1
ATOM 1411 N N . CYS A 1 190 ? 20.765 23.392 -83.927 1.00 82.69 190 CYS A N 1
ATOM 1412 C CA . CYS A 1 190 ? 22.152 23.589 -84.315 1.00 82.69 190 CYS A CA 1
ATOM 1413 C C . CYS A 1 190 ? 22.366 25.041 -84.748 1.00 82.69 190 CYS A C 1
ATOM 1415 O O . CYS A 1 190 ? 21.595 25.572 -85.552 1.00 82.69 190 CYS A O 1
ATOM 1417 N N . VAL A 1 191 ? 23.387 25.678 -84.185 1.00 83.12 191 VAL A N 1
ATOM 1418 C CA . VAL A 1 191 ? 23.864 26.994 -84.593 1.00 83.12 191 VAL A CA 1
ATOM 1419 C C . VAL A 1 191 ? 25.196 26.798 -85.290 1.00 83.12 191 VAL A C 1
ATOM 1421 O O . VAL A 1 191 ? 26.136 26.229 -84.732 1.00 83.12 191 VAL A O 1
ATOM 1424 N N . ASP A 1 192 ? 25.222 27.251 -86.530 1.00 77.19 192 ASP A N 1
ATOM 1425 C CA . ASP A 1 192 ? 26.376 27.187 -87.401 1.00 77.19 192 ASP A CA 1
ATOM 1426 C C . ASP A 1 192 ? 27.346 28.324 -87.067 1.00 77.19 192 ASP A C 1
ATOM 1428 O O . ASP A 1 192 ? 26.938 29.479 -86.881 1.00 77.19 192 ASP A O 1
ATOM 1432 N N . GLU A 1 193 ? 28.623 27.990 -86.923 1.00 73.12 193 GLU A N 1
ATOM 1433 C CA . GLU A 1 193 ? 29.700 28.943 -86.698 1.00 73.12 193 GLU A CA 1
ATOM 1434 C C . GLU A 1 193 ? 30.908 28.525 -87.537 1.00 73.12 193 GLU A C 1
ATOM 1436 O O . GLU A 1 193 ? 31.131 27.354 -87.782 1.00 73.12 193 GLU A O 1
ATOM 1441 N N . VAL A 1 194 ? 31.771 29.467 -87.903 1.00 71.94 194 VAL A N 1
ATOM 1442 C CA . VAL A 1 194 ? 32.878 29.167 -88.820 1.00 71.94 194 VAL A CA 1
ATOM 1443 C C . VAL A 1 194 ? 33.770 28.021 -88.301 1.00 71.94 194 VAL A C 1
ATOM 1445 O O . VAL A 1 194 ? 34.527 28.212 -87.337 1.00 71.94 194 VAL A O 1
ATOM 1448 N N . ASN A 1 195 ? 33.734 26.867 -88.986 1.00 70.38 195 ASN A N 1
ATOM 1449 C CA . ASN A 1 195 ? 34.506 25.646 -88.709 1.00 70.38 195 ASN A CA 1
ATOM 1450 C C . ASN A 1 195 ? 34.117 24.912 -87.407 1.00 70.38 195 ASN A C 1
ATOM 1452 O O . ASN A 1 195 ? 34.916 24.125 -86.876 1.00 70.38 195 ASN A O 1
ATOM 1456 N N . ARG A 1 196 ? 32.940 25.192 -86.836 1.00 74.44 196 ARG A N 1
ATOM 1457 C CA . ARG A 1 196 ? 32.415 24.521 -85.638 1.00 74.44 196 ARG A CA 1
ATOM 1458 C C . ARG A 1 196 ? 30.904 24.722 -85.526 1.00 74.44 196 ARG A C 1
ATOM 1460 O O . ARG A 1 196 ? 30.396 25.804 -85.734 1.00 74.44 196 ARG A O 1
ATOM 1467 N N . HIS A 1 197 ? 30.192 23.739 -85.000 1.00 77.19 197 HIS A N 1
ATOM 1468 C CA . HIS A 1 197 ? 28.786 23.926 -84.643 1.00 77.19 197 HIS A CA 1
ATOM 1469 C C . HIS A 1 197 ? 28.622 24.051 -83.125 1.00 77.19 197 HIS A C 1
ATOM 1471 O O . HIS A 1 197 ? 29.408 23.492 -82.352 1.00 77.19 197 HIS A O 1
ATOM 1477 N N . SER A 1 198 ? 27.582 24.757 -82.688 1.00 78.44 198 SER A N 1
ATOM 1478 C CA . SER A 1 198 ? 27.130 24.743 -81.298 1.00 78.44 198 SER A CA 1
ATOM 1479 C C . SER A 1 198 ? 25.679 24.268 -81.209 1.00 78.44 198 SER A C 1
ATOM 1481 O O . SER A 1 198 ? 24.792 24.734 -81.922 1.00 78.44 198 SER A O 1
ATOM 1483 N N . CYS A 1 199 ? 25.425 23.287 -80.342 1.00 84.12 199 CYS A N 1
ATOM 1484 C CA . CYS A 1 199 ? 24.082 22.767 -80.116 1.00 84.12 199 CYS A CA 1
ATOM 1485 C C . CYS A 1 199 ? 23.414 23.534 -78.975 1.00 84.12 199 CYS A C 1
ATOM 1487 O O . CYS A 1 199 ? 23.873 23.502 -77.833 1.00 84.12 199 CYS A O 1
ATOM 1489 N N . VAL A 1 200 ? 22.303 24.206 -79.272 1.00 81.31 200 VAL A N 1
ATOM 1490 C CA . VAL A 1 200 ? 21.448 24.802 -78.244 1.00 81.31 200 VAL A CA 1
ATOM 1491 C C . VAL A 1 200 ? 20.455 23.742 -77.796 1.00 81.31 200 VAL A C 1
ATOM 1493 O O . VAL A 1 200 ? 19.463 23.457 -78.478 1.00 81.31 200 VAL A O 1
ATOM 1496 N N . CYS A 1 201 ? 20.754 23.140 -76.648 1.00 81.50 201 CYS A N 1
ATOM 1497 C CA . CYS A 1 201 ? 19.924 22.097 -76.070 1.00 81.50 201 CYS A CA 1
ATOM 1498 C C . CYS A 1 201 ? 18.544 22.636 -75.720 1.00 81.50 201 CYS A C 1
ATOM 1500 O O . CYS A 1 201 ? 18.389 23.743 -75.196 1.00 81.50 201 CYS A O 1
ATOM 1502 N N . LYS A 1 202 ? 17.523 21.831 -76.014 1.00 78.31 202 LYS A N 1
ATOM 1503 C CA . LYS A 1 202 ? 16.195 22.074 -75.464 1.00 78.31 202 LYS A CA 1
ATOM 1504 C C . LYS A 1 202 ? 16.253 21.906 -73.940 1.00 78.31 202 LYS A C 1
ATOM 1506 O O . LYS A 1 202 ? 17.056 21.104 -73.463 1.00 78.31 202 LYS A O 1
ATOM 1511 N N . PRO A 1 203 ? 15.418 22.640 -73.186 1.00 73.56 203 PRO A N 1
ATOM 1512 C CA . PRO A 1 203 ? 15.307 22.452 -71.741 1.00 73.56 203 PRO A CA 1
ATOM 1513 C C . PRO A 1 203 ? 15.145 20.961 -71.386 1.00 73.56 203 PRO A C 1
ATOM 1515 O O . PRO A 1 203 ? 14.358 20.280 -72.046 1.00 73.56 203 PRO A O 1
ATOM 1518 N N . GLY A 1 204 ? 15.908 20.473 -70.400 1.00 69.06 204 GLY A N 1
ATOM 1519 C CA . GLY A 1 204 ? 15.924 19.074 -69.933 1.00 69.06 204 GLY A CA 1
ATOM 1520 C C . GLY A 1 204 ? 17.041 18.206 -70.510 1.00 69.06 204 GLY A C 1
ATOM 1521 O O . GLY A 1 204 ? 17.174 17.049 -70.134 1.00 69.06 204 GLY A O 1
ATOM 1522 N N . PHE A 1 205 ? 17.864 18.745 -71.414 1.00 78.25 205 PHE A N 1
ATOM 1523 C CA . PHE A 1 205 ? 18.996 18.026 -71.998 1.00 78.25 205 PHE A CA 1
ATOM 1524 C C . PHE A 1 205 ? 20.300 18.804 -71.837 1.00 78.25 205 PHE A C 1
ATOM 1526 O O . PHE A 1 205 ? 20.339 20.033 -71.922 1.00 78.25 205 PHE A O 1
ATOM 1533 N N . VAL A 1 206 ? 21.385 18.066 -71.639 1.00 76.25 206 VAL A N 1
ATOM 1534 C CA . VAL A 1 206 ? 22.749 18.553 -71.442 1.00 76.25 206 VAL A CA 1
ATOM 1535 C C . VAL A 1 206 ? 23.734 17.669 -72.216 1.00 76.25 206 VAL A C 1
ATOM 1537 O O . VAL A 1 206 ? 23.389 16.599 -72.715 1.00 76.25 206 VAL A O 1
ATOM 1540 N N . GLY A 1 207 ? 24.972 18.126 -72.360 1.00 73.69 207 GLY A N 1
ATOM 1541 C CA . GLY A 1 207 ? 25.990 17.476 -73.187 1.00 73.69 207 GLY A CA 1
ATOM 1542 C C . GLY A 1 207 ? 26.354 18.333 -74.391 1.00 73.69 207 GLY A C 1
ATOM 1543 O O . GLY A 1 207 ? 25.662 19.297 -74.720 1.00 73.69 207 GLY A O 1
ATOM 1544 N N . THR A 1 208 ? 27.479 18.025 -75.029 1.00 75.75 208 THR A N 1
ATOM 1545 C CA . THR A 1 208 ? 28.012 18.846 -76.129 1.00 75.75 208 THR A CA 1
ATOM 1546 C C . THR A 1 208 ? 27.204 18.703 -77.418 1.00 75.75 208 THR A C 1
ATOM 1548 O O . THR A 1 208 ? 27.237 19.605 -78.250 1.00 75.75 208 THR A O 1
ATOM 1551 N N . HIS A 1 209 ? 26.423 17.628 -77.545 1.00 78.94 209 HIS A N 1
ATOM 1552 C CA . HIS A 1 209 ? 25.480 17.371 -78.633 1.00 78.94 209 HIS A CA 1
ATOM 1553 C C . HIS A 1 209 ? 24.035 17.240 -78.118 1.00 78.94 209 HIS A C 1
ATOM 1555 O O . HIS A 1 209 ? 23.155 16.788 -78.856 1.00 78.94 209 HIS A O 1
ATOM 1561 N N . CYS A 1 210 ? 23.778 17.653 -76.869 1.00 79.81 210 CYS A N 1
ATOM 1562 C CA . CYS A 1 210 ? 22.491 17.532 -76.174 1.00 79.81 210 CYS A CA 1
ATOM 1563 C C . CYS A 1 210 ? 21.993 16.083 -76.040 1.00 79.81 210 CYS A C 1
ATOM 1565 O O . CYS A 1 210 ? 20.796 15.807 -76.128 1.00 79.81 210 CYS A O 1
ATOM 1567 N N . GLU A 1 211 ? 22.933 15.157 -75.868 1.00 79.75 211 GLU A N 1
ATOM 1568 C CA . GLU A 1 211 ? 22.733 13.709 -75.858 1.00 79.75 211 GLU A CA 1
ATOM 1569 C C . GLU A 1 211 ? 22.270 13.149 -74.506 1.00 79.75 211 GLU A C 1
ATOM 1571 O O . GLU A 1 211 ? 21.709 12.057 -74.464 1.00 79.75 211 GLU A O 1
ATOM 1576 N N . THR A 1 212 ? 22.486 13.882 -73.410 1.00 77.50 212 THR A N 1
ATOM 1577 C CA . THR A 1 212 ? 22.186 13.421 -72.048 1.00 77.50 212 THR A CA 1
ATOM 1578 C C . THR A 1 212 ? 20.927 14.109 -71.529 1.00 77.50 212 THR A C 1
ATOM 1580 O O . THR A 1 212 ? 20.857 15.335 -71.526 1.00 77.50 212 THR A O 1
ATOM 1583 N N . GLU A 1 213 ? 19.936 13.347 -71.075 1.00 75.88 213 GLU A N 1
ATOM 1584 C CA . GLU A 1 213 ? 18.812 13.892 -70.303 1.00 75.88 213 GLU A CA 1
ATOM 1585 C C . GLU A 1 213 ? 19.283 14.286 -68.893 1.00 75.88 213 GLU A C 1
ATOM 1587 O O . GLU A 1 213 ? 20.099 13.592 -68.282 1.00 75.88 213 GLU A O 1
ATOM 1592 N N . ILE A 1 214 ? 18.797 15.416 -68.384 1.00 77.06 214 ILE A N 1
ATOM 1593 C CA . ILE A 1 214 ? 19.022 15.833 -67.001 1.00 77.06 214 ILE A CA 1
ATOM 1594 C C . ILE A 1 214 ? 18.040 15.069 -66.110 1.00 77.06 214 ILE A C 1
ATOM 1596 O O . ILE A 1 214 ? 16.844 15.278 -66.228 1.00 77.06 214 ILE A O 1
ATOM 1600 N N . ASN A 1 215 ? 18.546 14.245 -65.189 1.00 78.62 215 ASN A N 1
ATOM 1601 C CA . ASN A 1 215 ? 17.717 13.665 -64.133 1.00 78.62 215 ASN A CA 1
ATOM 1602 C C . ASN A 1 215 ? 17.488 14.716 -63.041 1.00 78.62 215 ASN A C 1
ATOM 1604 O O . ASN A 1 215 ? 18.383 15.025 -62.243 1.00 78.62 215 ASN A O 1
ATOM 1608 N N . GLU A 1 216 ? 16.294 15.294 -63.003 1.00 80.88 216 GLU A N 1
ATOM 1609 C CA . GLU A 1 216 ? 15.961 16.362 -62.068 1.00 80.88 216 GLU A CA 1
ATOM 1610 C C . GLU A 1 216 ? 15.760 15.857 -60.623 1.00 80.88 216 GLU A C 1
ATOM 1612 O O . GLU A 1 216 ? 15.883 16.641 -59.668 1.00 80.88 216 GLU A O 1
ATOM 1617 N N . CYS A 1 217 ? 15.550 14.549 -60.426 1.00 80.94 217 CYS A N 1
ATOM 1618 C CA . CYS A 1 217 ? 15.402 13.934 -59.103 1.00 80.94 217 CYS A CA 1
ATOM 1619 C C . CYS A 1 217 ? 16.708 13.804 -58.299 1.00 80.94 217 CYS A C 1
ATOM 1621 O O . CYS A 1 217 ? 16.644 13.713 -57.069 1.00 80.94 217 CYS A O 1
ATOM 1623 N N . ASP A 1 218 ? 17.887 13.873 -58.926 1.00 80.56 218 ASP A N 1
ATOM 1624 C CA . ASP A 1 218 ? 19.185 13.781 -58.227 1.00 80.56 218 ASP A CA 1
ATOM 1625 C C . ASP A 1 218 ? 19.414 14.932 -57.223 1.00 80.56 218 ASP A C 1
ATOM 1627 O O . ASP A 1 218 ? 20.189 14.816 -56.269 1.00 80.56 218 ASP A O 1
ATOM 1631 N N . SER A 1 219 ? 18.688 16.041 -57.391 1.00 75.88 219 SER A N 1
ATOM 1632 C CA . SER A 1 219 ? 18.702 17.192 -56.478 1.00 75.88 219 SER A CA 1
ATOM 1633 C C . SER A 1 219 ? 17.903 16.984 -55.176 1.00 75.88 219 SER A C 1
ATOM 1635 O O . SER A 1 219 ? 17.933 17.849 -54.301 1.00 75.88 219 SER A O 1
ATOM 1637 N N . ASN A 1 220 ? 17.235 15.832 -55.016 1.00 75.44 220 ASN A N 1
ATOM 1638 C CA . ASN A 1 220 ? 16.310 15.492 -53.923 1.00 75.44 220 ASN A CA 1
ATOM 1639 C C . ASN A 1 220 ? 15.222 16.558 -53.657 1.00 75.44 220 ASN A C 1
ATOM 1641 O O . ASN A 1 220 ? 15.110 17.063 -52.537 1.00 75.44 220 ASN A O 1
ATOM 1645 N N . PRO A 1 221 ? 14.392 16.911 -54.654 1.00 79.19 221 PRO A N 1
ATOM 1646 C CA . PRO A 1 221 ? 13.460 18.032 -54.528 1.00 79.19 221 PRO A CA 1
ATOM 1647 C C . PRO A 1 221 ? 12.182 17.722 -53.718 1.00 79.19 221 PRO A C 1
ATOM 1649 O O . PRO A 1 221 ? 11.494 18.648 -53.287 1.00 79.19 221 PRO A O 1
ATOM 1652 N N . CYS A 1 222 ? 11.842 16.448 -53.495 1.00 84.31 222 CYS A N 1
ATOM 1653 C CA . CYS A 1 222 ? 10.630 16.037 -52.774 1.00 84.31 222 CYS A CA 1
ATOM 1654 C C . CYS A 1 222 ? 10.844 15.972 -51.251 1.00 84.31 222 CYS A C 1
ATOM 1656 O O . CYS A 1 222 ? 11.826 15.404 -50.774 1.00 84.31 222 CYS A O 1
ATOM 1658 N N . GLN A 1 223 ? 9.901 16.513 -50.475 1.00 78.25 223 GLN A N 1
ATOM 1659 C CA . GLN A 1 223 ? 9.972 16.606 -49.012 1.00 78.25 223 GLN A CA 1
ATOM 1660 C C . GLN A 1 223 ? 9.171 15.488 -48.318 1.00 78.25 223 GLN A C 1
ATOM 1662 O O . GLN A 1 223 ? 8.508 14.675 -48.962 1.00 78.25 223 GLN A O 1
ATOM 1667 N N . ASN A 1 224 ? 9.271 15.399 -46.984 1.00 76.50 224 ASN A N 1
ATOM 1668 C CA . ASN A 1 224 ? 8.499 14.469 -46.138 1.00 76.50 224 ASN A CA 1
ATOM 1669 C C . ASN A 1 224 ? 8.594 12.982 -46.549 1.00 76.50 224 ASN A C 1
ATOM 1671 O O . ASN A 1 224 ? 7.689 12.173 -46.330 1.00 76.50 224 ASN A O 1
ATOM 1675 N N . GLY A 1 225 ? 9.732 12.599 -47.137 1.00 72.00 225 GLY A N 1
ATOM 1676 C CA . GLY A 1 225 ? 10.003 11.234 -47.584 1.00 72.00 225 GLY A CA 1
ATOM 1677 C C . GLY A 1 225 ? 9.107 10.768 -48.735 1.00 72.00 225 GLY A C 1
ATOM 1678 O O . GLY A 1 225 ? 8.849 9.564 -48.821 1.00 72.00 225 GLY A O 1
ATOM 1679 N N . ALA A 1 226 ? 8.599 11.697 -49.552 1.00 79.44 226 ALA A N 1
ATOM 1680 C CA . ALA A 1 226 ? 7.894 11.426 -50.802 1.00 79.44 226 ALA A CA 1
ATOM 1681 C C . ALA A 1 226 ? 8.837 10.866 -51.883 1.00 79.44 226 ALA A C 1
ATOM 1683 O O . ALA A 1 226 ? 10.046 11.100 -51.856 1.00 79.44 226 ALA A O 1
ATOM 1684 N N . SER A 1 227 ? 8.283 10.110 -52.833 1.00 86.00 227 SER A N 1
ATOM 1685 C CA . SER A 1 227 ? 9.055 9.504 -53.925 1.00 86.00 227 SER A CA 1
ATOM 1686 C C . SER A 1 227 ? 9.129 10.453 -55.121 1.00 86.00 227 SER A C 1
ATOM 1688 O O . SER A 1 227 ? 8.089 10.882 -55.616 1.00 86.00 227 SER A O 1
ATOM 1690 N N . CYS A 1 228 ? 10.343 10.772 -55.577 1.00 85.31 228 CYS A N 1
ATOM 1691 C CA . CYS A 1 228 ? 10.572 11.584 -56.774 1.00 85.31 228 CYS A CA 1
ATOM 1692 C C . CYS A 1 228 ? 10.515 10.712 -58.030 1.00 85.31 228 CYS A C 1
ATOM 1694 O O . CYS A 1 228 ? 11.121 9.639 -58.060 1.00 85.31 228 CYS A O 1
ATOM 1696 N N . VAL A 1 229 ? 9.786 11.173 -59.041 1.00 85.31 229 VAL A N 1
ATOM 1697 C CA . VAL A 1 229 ? 9.719 10.575 -60.374 1.00 85.31 229 VAL A CA 1
ATOM 1698 C C . VAL A 1 229 ? 10.273 11.589 -61.367 1.00 85.31 229 VAL A C 1
ATOM 1700 O O . VAL A 1 229 ? 9.820 12.735 -61.404 1.00 85.31 229 VAL A O 1
ATOM 1703 N N . ASP A 1 230 ? 11.280 11.159 -62.117 1.00 78.50 230 ASP A N 1
ATOM 1704 C CA . ASP A 1 230 ? 11.959 11.951 -63.137 1.00 78.50 230 ASP A CA 1
ATOM 1705 C C . ASP A 1 230 ? 11.148 11.923 -64.441 1.00 78.50 230 ASP A C 1
ATOM 1707 O O . ASP A 1 230 ? 10.718 10.853 -64.880 1.00 78.50 230 ASP A O 1
ATOM 1711 N N . ASP 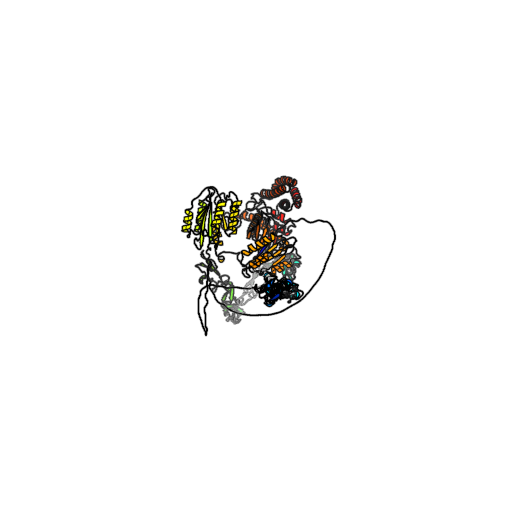A 1 231 ? 10.895 13.095 -65.020 1.00 74.69 231 ASP A N 1
ATOM 1712 C CA . ASP A 1 231 ? 10.165 13.296 -66.271 1.00 74.69 231 ASP A CA 1
ATOM 1713 C C . ASP A 1 231 ? 10.965 14.278 -67.155 1.00 74.69 231 ASP A C 1
ATOM 1715 O O . ASP A 1 231 ? 11.772 15.066 -66.684 1.00 74.69 231 ASP A O 1
ATOM 1719 N N . LEU A 1 232 ? 10.698 14.329 -68.461 1.00 74.31 232 LEU A N 1
ATOM 1720 C CA . LEU A 1 232 ? 11.479 15.190 -69.356 1.00 74.31 232 LEU A CA 1
ATOM 1721 C C . LEU A 1 232 ? 11.390 16.694 -68.971 1.00 74.31 232 LEU A C 1
ATOM 1723 O O . LEU A 1 232 ? 10.337 17.326 -69.172 1.00 74.31 232 LEU A O 1
ATOM 1727 N N . ASN A 1 233 ? 12.505 17.281 -68.502 1.00 71.06 233 ASN A N 1
ATOM 1728 C CA . ASN A 1 233 ? 12.648 18.685 -68.068 1.00 71.06 233 ASN A CA 1
ATOM 1729 C C . ASN A 1 233 ? 11.768 19.068 -66.858 1.00 71.06 233 ASN A C 1
ATOM 1731 O O . ASN A 1 233 ? 11.359 20.232 -66.725 1.00 71.06 233 ASN A O 1
ATOM 1735 N N . ARG A 1 234 ? 11.366 18.099 -66.031 1.00 76.50 234 ARG A N 1
ATOM 1736 C CA . ARG A 1 234 ? 10.553 18.318 -64.826 1.00 76.50 234 ARG A CA 1
ATOM 1737 C C . ARG A 1 234 ? 10.625 17.090 -63.918 1.00 76.50 234 ARG A C 1
ATOM 1739 O O . ARG A 1 234 ? 10.754 15.979 -64.382 1.00 76.50 234 ARG A O 1
ATOM 1746 N N . TYR A 1 235 ? 10.342 17.257 -62.637 1.00 81.19 235 TYR A N 1
ATOM 1747 C CA . TYR A 1 235 ? 10.104 16.123 -61.742 1.00 81.19 235 TYR A CA 1
ATOM 1748 C C . TYR A 1 235 ? 8.678 16.162 -61.197 1.00 81.19 235 TYR A C 1
ATOM 1750 O O . TYR A 1 235 ? 8.040 17.220 -61.138 1.00 81.19 235 TYR A O 1
ATOM 1758 N N . SER A 1 236 ? 8.180 15.009 -60.760 1.00 80.88 236 SER A N 1
ATOM 1759 C CA . SER A 1 236 ? 6.928 14.902 -60.019 1.00 80.88 236 SER A CA 1
ATOM 1760 C C . SER A 1 236 ? 7.137 14.176 -58.688 1.00 80.88 236 SER A C 1
ATOM 1762 O O . SER A 1 236 ? 7.800 13.146 -58.602 1.00 80.88 236 SER A O 1
ATOM 1764 N N . CYS A 1 237 ? 6.586 14.740 -57.611 1.00 84.94 237 CYS A N 1
ATOM 1765 C CA . CYS A 1 237 ? 6.658 14.148 -56.278 1.00 84.94 237 CYS A CA 1
ATOM 1766 C C . CYS A 1 237 ? 5.377 13.368 -55.978 1.00 84.94 237 CYS A C 1
ATOM 1768 O O . CYS A 1 237 ? 4.280 13.928 -55.965 1.00 84.94 237 CYS A O 1
ATOM 1770 N N . VAL A 1 238 ? 5.511 12.073 -55.697 1.00 83.38 238 VAL A N 1
ATOM 1771 C CA . VAL A 1 238 ? 4.399 11.229 -55.251 1.00 83.38 238 VAL A CA 1
ATOM 1772 C C . VAL A 1 238 ? 4.315 11.293 -53.731 1.00 83.38 238 VAL A C 1
ATOM 1774 O O . VAL A 1 238 ? 5.125 10.696 -53.015 1.00 83.38 238 VAL A O 1
ATOM 1777 N N . CYS A 1 239 ? 3.327 12.041 -53.242 1.00 80.62 239 CYS A N 1
ATOM 1778 C CA . CYS A 1 239 ? 3.134 12.268 -51.816 1.00 80.62 239 CYS A CA 1
ATOM 1779 C C . CYS A 1 239 ? 2.651 11.014 -51.098 1.00 80.62 239 CYS A C 1
ATOM 1781 O O . CYS A 1 239 ? 1.803 10.267 -51.592 1.00 80.62 239 CYS A O 1
ATOM 1783 N N . LYS A 1 240 ? 3.181 10.801 -49.892 1.00 78.31 240 LYS A N 1
ATOM 1784 C CA . LYS A 1 240 ? 2.636 9.810 -48.965 1.00 78.31 240 LYS A CA 1
ATOM 1785 C C . LYS A 1 240 ? 1.242 10.256 -48.489 1.00 78.31 240 LYS A C 1
ATOM 1787 O O . LYS A 1 240 ? 0.991 11.460 -48.434 1.00 78.31 240 LYS A O 1
ATOM 1792 N N . PRO A 1 241 ? 0.345 9.316 -48.136 1.00 72.38 241 PRO A N 1
ATOM 1793 C CA . PRO A 1 241 ? -0.974 9.650 -47.594 1.00 72.38 241 PRO A CA 1
ATOM 1794 C C . PRO A 1 241 ? -0.872 10.632 -46.413 1.00 72.38 241 PRO A C 1
ATOM 1796 O O . PRO A 1 241 ? -0.026 10.431 -45.542 1.00 72.38 241 PRO A O 1
ATOM 1799 N N . GLY A 1 242 ? -1.704 11.678 -46.406 1.00 66.00 242 GLY A N 1
ATOM 1800 C CA . GLY A 1 242 ? -1.691 12.764 -45.410 1.00 66.00 242 GLY A CA 1
ATOM 1801 C C . GLY A 1 242 ? -0.910 14.018 -45.811 1.00 66.00 242 GLY A C 1
ATOM 1802 O O . GLY A 1 242 ? -0.967 15.015 -45.103 1.00 66.00 242 GLY A O 1
ATOM 1803 N N . PHE A 1 243 ? -0.202 14.004 -46.947 1.00 77.25 243 PHE A N 1
ATOM 1804 C CA . PHE A 1 243 ? 0.546 15.161 -47.446 1.00 77.25 243 PHE A CA 1
ATOM 1805 C C . PHE A 1 243 ? 0.101 15.572 -48.851 1.00 77.25 243 PHE A C 1
ATOM 1807 O O . PHE A 1 243 ? -0.268 14.744 -49.687 1.00 77.25 243 PHE A O 1
ATOM 1814 N N . VAL A 1 244 ? 0.169 16.871 -49.115 1.00 77.25 244 VAL A N 1
ATOM 1815 C CA . VAL A 1 244 ? -0.217 17.536 -50.357 1.00 77.25 244 VAL A CA 1
ATOM 1816 C C . VAL A 1 244 ? 0.784 18.654 -50.680 1.00 77.25 244 VAL A C 1
ATOM 1818 O O . VAL A 1 244 ? 1.627 19.021 -49.864 1.00 77.25 244 VAL A O 1
ATOM 1821 N N . GLY A 1 245 ? 0.721 19.188 -51.894 1.00 72.25 245 GLY A N 1
ATOM 1822 C CA . GLY A 1 245 ? 1.683 20.168 -52.402 1.00 72.25 245 GLY A CA 1
ATOM 1823 C C . GLY A 1 245 ? 2.580 19.564 -53.475 1.00 72.25 245 GLY A C 1
ATOM 1824 O O . GLY A 1 245 ? 2.676 18.345 -53.616 1.00 72.25 245 GLY A O 1
ATOM 1825 N N . THR A 1 246 ? 3.204 20.416 -54.286 1.00 76.88 246 THR A N 1
ATOM 1826 C CA . THR A 1 246 ? 3.970 19.975 -55.465 1.00 76.88 246 THR A CA 1
ATOM 1827 C C . THR A 1 246 ? 5.281 19.280 -55.095 1.00 76.88 246 THR A C 1
ATOM 1829 O O . THR A 1 246 ? 5.825 18.538 -55.906 1.00 76.88 246 THR A O 1
ATOM 1832 N N . HIS A 1 247 ? 5.760 19.487 -53.868 1.00 80.94 247 HIS A N 1
ATOM 1833 C CA . HIS A 1 247 ? 6.905 18.809 -53.261 1.00 80.94 247 HIS A CA 1
ATOM 1834 C C . HIS A 1 247 ? 6.490 17.966 -52.051 1.00 80.94 247 HIS A C 1
ATOM 1836 O O . HIS A 1 247 ? 7.357 17.508 -51.306 1.00 80.94 247 HIS A O 1
ATOM 1842 N N . CYS A 1 248 ? 5.183 17.759 -51.849 1.00 81.38 248 CYS A N 1
ATOM 1843 C CA . CYS A 1 248 ? 4.611 17.094 -50.677 1.00 81.38 248 CYS A CA 1
ATOM 1844 C C . CYS A 1 248 ? 4.965 17.789 -49.355 1.00 81.38 248 CYS A C 1
ATOM 1846 O O . CYS A 1 248 ? 5.166 17.143 -48.327 1.00 81.38 248 CYS A O 1
ATOM 1848 N N . GLU A 1 249 ? 5.085 19.114 -49.406 1.00 78.31 249 GLU A N 1
ATOM 1849 C CA . GLU A 1 249 ? 5.556 19.979 -48.330 1.00 78.31 249 GLU A CA 1
ATOM 1850 C C . GLU A 1 249 ? 4.489 20.289 -47.273 1.00 78.31 249 GLU A C 1
ATOM 1852 O O . GLU A 1 249 ? 4.835 20.672 -46.158 1.00 78.31 249 GLU A O 1
ATOM 1857 N N . SER A 1 250 ? 3.206 20.136 -47.609 1.00 74.62 250 SER A N 1
ATOM 1858 C CA . SER A 1 250 ? 2.089 20.502 -46.735 1.00 74.62 250 SER A CA 1
ATOM 1859 C C . SER A 1 250 ? 1.366 19.267 -46.223 1.00 74.62 250 SER A C 1
ATOM 1861 O O . SER A 1 250 ? 1.141 18.317 -46.965 1.00 74.62 250 SER A O 1
ATOM 1863 N N . GLU A 1 251 ? 0.971 19.285 -44.960 1.00 76.25 251 GLU A N 1
ATOM 1864 C CA . GLU A 1 251 ? 0.023 18.317 -44.416 1.00 76.25 251 GLU A CA 1
ATOM 1865 C C . GLU A 1 251 ? -1.409 18.662 -44.865 1.00 76.25 251 GLU A C 1
ATOM 1867 O O . GLU A 1 251 ? -1.738 19.834 -45.069 1.00 76.25 251 GLU A O 1
ATOM 1872 N N . ILE A 1 252 ? -2.257 17.649 -45.045 1.00 77.50 252 ILE A N 1
ATOM 1873 C CA . ILE A 1 252 ? -3.701 17.823 -45.215 1.00 77.50 252 ILE A CA 1
ATOM 1874 C C . ILE A 1 252 ? -4.336 17.994 -43.834 1.00 77.50 252 ILE A C 1
ATOM 1876 O O . ILE A 1 252 ? -4.208 17.103 -43.011 1.00 77.50 252 ILE A O 1
ATOM 1880 N N . ASN A 1 253 ? -5.067 19.093 -43.620 1.00 76.56 253 ASN A N 1
ATOM 1881 C CA . ASN A 1 253 ? -5.890 19.249 -42.425 1.00 76.56 253 ASN A CA 1
ATOM 1882 C C . ASN A 1 253 ? -7.266 18.609 -42.641 1.00 76.56 253 ASN A C 1
ATOM 1884 O O . ASN A 1 253 ? -8.106 19.125 -43.386 1.00 76.56 253 ASN A O 1
ATOM 1888 N N . GLU A 1 254 ? -7.513 17.466 -42.011 1.00 80.94 254 GLU A N 1
ATOM 1889 C CA . GLU A 1 254 ? -8.758 16.720 -42.163 1.00 80.94 254 GLU A CA 1
ATOM 1890 C C . GLU A 1 254 ? -9.946 17.347 -41.401 1.00 80.94 254 GLU A C 1
ATOM 1892 O O . GLU A 1 254 ? -11.113 17.066 -41.720 1.00 80.94 254 GLU A O 1
ATOM 1897 N N . CYS A 1 255 ? -9.683 18.255 -40.456 1.00 79.75 255 CYS A N 1
ATOM 1898 C CA . CYS A 1 255 ? -10.705 18.960 -39.677 1.00 79.75 255 CYS A CA 1
ATOM 1899 C C . CYS A 1 255 ? -11.439 20.077 -40.429 1.00 79.75 255 CYS A C 1
ATOM 1901 O O . CYS A 1 255 ? -12.564 20.418 -40.049 1.00 79.75 255 CYS A O 1
ATOM 1903 N N . ASP A 1 256 ? -10.889 20.586 -41.534 1.00 81.12 256 ASP A N 1
ATOM 1904 C CA . ASP A 1 256 ? -11.539 21.607 -42.374 1.00 81.12 256 ASP A CA 1
ATOM 1905 C C . ASP A 1 256 ? -12.892 21.144 -42.951 1.00 81.12 256 ASP A C 1
ATOM 1907 O O . ASP A 1 256 ? -13.767 21.950 -43.286 1.00 81.12 256 ASP A O 1
ATOM 1911 N N . SER A 1 257 ? -13.109 19.827 -43.018 1.00 77.69 257 SER A N 1
ATOM 1912 C CA . SER A 1 257 ? -14.371 19.221 -43.452 1.00 77.69 257 SER A CA 1
ATOM 1913 C C . SER A 1 257 ? -15.511 19.308 -42.418 1.00 77.69 257 SER A C 1
ATOM 1915 O O . SER A 1 257 ? -16.639 18.926 -42.729 1.00 77.69 257 SER A O 1
ATOM 1917 N N . ASN A 1 258 ? -15.248 19.852 -41.220 1.00 78.12 258 ASN A N 1
ATOM 1918 C CA . ASN A 1 258 ? -16.158 19.923 -40.066 1.00 78.12 258 ASN A CA 1
ATOM 1919 C C . ASN A 1 258 ? -16.855 18.589 -39.724 1.00 78.12 258 ASN A C 1
ATOM 1921 O O . ASN A 1 258 ? -18.085 18.525 -39.665 1.00 78.12 258 ASN A O 1
ATOM 1925 N N . PRO A 1 259 ? -16.100 17.508 -39.480 1.00 81.06 259 PRO A N 1
ATOM 1926 C CA . PRO A 1 259 ? -16.685 16.179 -39.329 1.00 81.06 259 PRO A CA 1
ATOM 1927 C C . PRO A 1 259 ? -17.319 15.906 -37.951 1.00 81.06 259 PRO A C 1
ATOM 1929 O O . PRO A 1 259 ? -17.997 14.894 -37.785 1.00 81.06 259 PRO A O 1
ATOM 1932 N N . CYS A 1 260 ? -17.108 16.774 -36.958 1.00 85.00 260 CYS A N 1
ATOM 1933 C CA . CYS A 1 260 ? -17.569 16.578 -35.582 1.00 85.00 260 CYS A CA 1
ATOM 1934 C C . CYS A 1 260 ? -18.946 17.217 -35.329 1.00 85.00 260 CYS A C 1
ATOM 1936 O O . CYS A 1 260 ? -19.175 18.377 -35.669 1.00 85.00 260 CYS A O 1
ATOM 1938 N N . GLN A 1 261 ? -19.862 16.471 -34.706 1.00 81.19 261 GLN A N 1
ATOM 1939 C CA . GLN A 1 261 ? -21.247 16.875 -34.437 1.00 81.19 261 GLN A CA 1
ATOM 1940 C C . GLN A 1 261 ? -21.432 17.391 -32.998 1.00 81.19 261 GLN A C 1
ATOM 1942 O O . GLN A 1 261 ? -20.501 17.403 -32.196 1.00 81.19 261 GLN A O 1
ATOM 1947 N N . ASN A 1 262 ? -22.632 17.895 -32.676 1.00 78.44 262 ASN A N 1
ATOM 1948 C CA . ASN A 1 262 ? -23.015 18.384 -31.337 1.00 78.44 262 ASN A CA 1
ATOM 1949 C C . ASN A 1 262 ? -22.070 19.451 -30.739 1.00 78.44 262 ASN A C 1
ATOM 1951 O O . ASN A 1 262 ? -21.948 19.625 -29.526 1.00 78.44 262 ASN A O 1
ATOM 1955 N N . GLY A 1 263 ? -21.413 20.219 -31.615 1.00 72.19 263 GLY A N 1
ATOM 1956 C CA . GLY A 1 263 ? -20.483 21.281 -31.238 1.00 72.19 263 GLY A CA 1
ATOM 1957 C C . GLY A 1 263 ? -19.197 20.775 -30.581 1.00 72.19 263 GLY A C 1
ATOM 1958 O O . GLY A 1 263 ? -18.624 21.518 -29.783 1.00 72.19 263 GLY A O 1
ATOM 1959 N N . ALA A 1 264 ? -18.801 19.533 -30.870 1.00 77.94 264 ALA A N 1
ATOM 1960 C CA . ALA A 1 264 ? -17.515 18.941 -30.519 1.00 77.94 264 ALA A CA 1
ATOM 1961 C C . ALA A 1 264 ? -16.348 19.616 -31.263 1.00 77.94 264 ALA A C 1
ATOM 1963 O O . ALA A 1 264 ? -16.522 20.144 -32.364 1.00 77.94 264 ALA A O 1
ATOM 1964 N N . SER A 1 265 ? -15.158 19.591 -30.663 1.00 83.19 265 SER A N 1
ATOM 1965 C CA . SER A 1 265 ? -13.952 20.204 -31.234 1.00 83.19 265 SER A CA 1
ATOM 1966 C C . SER A 1 265 ? -13.182 19.184 -32.068 1.00 83.19 265 SER A C 1
ATOM 1968 O O . SER A 1 265 ? -12.872 18.104 -31.574 1.00 83.19 265 SER A O 1
ATOM 1970 N N . CYS A 1 266 ? -12.856 19.517 -33.315 1.00 83.06 266 CYS A N 1
ATOM 1971 C CA . CYS A 1 266 ? -12.047 18.654 -34.175 1.00 83.06 266 CYS A CA 1
ATOM 1972 C C . CYS A 1 266 ? -10.553 18.898 -33.935 1.00 83.06 266 CYS A C 1
ATOM 1974 O O . CYS A 1 266 ? -10.123 20.052 -33.872 1.00 83.06 266 CYS A O 1
ATOM 1976 N N . VAL A 1 267 ? -9.781 17.821 -33.804 1.00 83.50 267 VAL A N 1
ATOM 1977 C CA . VAL A 1 267 ? -8.320 17.833 -33.715 1.00 83.50 267 VAL A CA 1
ATOM 1978 C C . VAL A 1 267 ? -7.753 17.090 -34.917 1.00 83.50 267 VAL A C 1
ATOM 1980 O O . VAL A 1 267 ? -8.146 15.959 -35.208 1.00 83.50 267 VAL A O 1
ATOM 1983 N N . ASP A 1 268 ? -6.856 17.772 -35.612 1.00 71.00 268 ASP A N 1
ATOM 1984 C CA . ASP A 1 268 ? -6.194 17.307 -36.820 1.00 71.00 268 ASP A CA 1
ATOM 1985 C C . ASP A 1 268 ? -4.966 16.459 -36.458 1.00 71.00 268 ASP A C 1
ATOM 1987 O O . ASP A 1 268 ? -4.176 16.855 -35.598 1.00 71.00 268 ASP A O 1
ATOM 1991 N N . ASP A 1 269 ? -4.837 15.285 -37.070 1.00 72.38 269 ASP A N 1
ATOM 1992 C CA . ASP A 1 269 ? -3.745 14.329 -36.881 1.00 72.38 269 ASP A CA 1
ATOM 1993 C C . ASP A 1 269 ? -3.252 13.869 -38.265 1.00 72.38 269 ASP A C 1
ATOM 1995 O O . ASP A 1 269 ? -3.994 13.852 -39.235 1.00 72.38 269 ASP A O 1
ATOM 1999 N N . LEU A 1 270 ? -2.025 13.359 -38.372 1.00 68.31 270 LEU A N 1
ATOM 2000 C CA . LEU A 1 270 ? -1.490 12.990 -39.686 1.00 68.31 270 LEU A CA 1
ATOM 2001 C C . LEU A 1 270 ? -2.341 11.914 -40.412 1.00 68.31 270 LEU A C 1
ATOM 2003 O O . LEU A 1 270 ? -2.346 10.738 -40.006 1.00 68.31 270 LEU A O 1
ATOM 2007 N N . ASN A 1 271 ? -2.999 12.310 -41.516 1.00 66.69 271 ASN A N 1
ATOM 2008 C CA . ASN A 1 271 ? -3.892 11.504 -42.368 1.00 66.69 271 ASN A CA 1
ATOM 2009 C C . ASN A 1 271 ? -5.177 11.012 -41.658 1.00 66.69 271 ASN A C 1
ATOM 2011 O O . ASN A 1 271 ? -5.717 9.956 -42.021 1.00 66.69 271 ASN A O 1
ATOM 2015 N N . ARG A 1 272 ? -5.628 11.691 -40.594 1.00 74.44 272 ARG A N 1
ATOM 2016 C CA . ARG A 1 272 ? -6.845 11.351 -39.832 1.00 74.44 272 ARG A CA 1
ATOM 2017 C C . ARG A 1 272 ? -7.306 12.542 -38.978 1.00 74.44 272 ARG A C 1
ATOM 2019 O O . ARG A 1 272 ? -6.514 13.347 -38.544 1.00 74.44 272 ARG A O 1
ATOM 2026 N N . TYR A 1 273 ? -8.569 12.568 -38.572 1.00 79.62 273 TYR A N 1
ATOM 2027 C CA . TYR A 1 273 ? -9.047 13.535 -37.575 1.00 79.62 273 TYR A CA 1
ATOM 2028 C C . TYR A 1 273 ? -9.609 12.827 -36.344 1.00 79.62 273 TYR A C 1
ATOM 2030 O O . TYR A 1 273 ? -10.052 11.675 -36.416 1.00 79.62 273 TYR A O 1
ATOM 2038 N N . SER A 1 274 ? -9.641 13.529 -35.214 1.00 80.69 274 SER A N 1
ATOM 2039 C CA . SER A 1 274 ? -10.315 13.075 -33.999 1.00 80.69 274 SER A CA 1
ATOM 2040 C C . SER A 1 274 ? -11.293 14.128 -33.476 1.00 80.69 274 SER A C 1
ATOM 2042 O O . SER A 1 274 ? -11.007 15.322 -33.439 1.00 80.69 274 SER A O 1
ATOM 2044 N N . CYS A 1 275 ? -12.492 13.688 -33.089 1.00 82.19 275 CYS A N 1
ATOM 2045 C CA . CYS A 1 275 ? -13.511 14.559 -32.512 1.00 82.19 275 CYS A CA 1
ATOM 2046 C C . CYS A 1 275 ? -13.462 14.490 -30.988 1.00 82.19 275 CYS A C 1
ATOM 2048 O O . CYS A 1 275 ? -13.699 13.440 -30.392 1.00 82.19 275 CYS A O 1
ATOM 2050 N N . VAL A 1 276 ? -13.187 15.624 -30.351 1.00 80.44 276 VAL A N 1
ATOM 2051 C CA . VAL A 1 276 ? -13.268 15.784 -28.901 1.00 80.44 276 VAL A CA 1
ATOM 2052 C C . VAL A 1 276 ? -14.698 16.163 -28.544 1.00 80.44 276 VAL A C 1
ATOM 2054 O O . VAL A 1 276 ? -15.120 17.315 -28.692 1.00 80.44 276 VAL A O 1
ATOM 2057 N N . CYS A 1 277 ? -15.456 15.163 -28.105 1.00 77.19 277 CYS A N 1
ATOM 2058 C CA . CYS A 1 277 ? -16.861 15.315 -27.756 1.00 77.19 277 CYS A CA 1
ATOM 2059 C C . CYS A 1 277 ? -17.045 16.234 -26.553 1.00 77.19 277 CYS A C 1
ATOM 2061 O O . CYS A 1 277 ? -16.277 16.191 -25.590 1.00 77.19 277 CYS A O 1
ATOM 2063 N N . LYS A 1 278 ? -18.096 17.057 -26.598 1.00 75.44 278 LYS A N 1
ATOM 2064 C CA . LYS A 1 278 ? -18.561 17.747 -25.397 1.00 75.44 278 LYS A CA 1
ATOM 2065 C C . LYS A 1 278 ? -19.063 16.713 -24.381 1.00 75.44 278 LYS A C 1
ATOM 2067 O O . LYS A 1 278 ? -19.586 15.678 -24.800 1.00 75.44 278 LYS A O 1
ATOM 2072 N N . PRO A 1 279 ? -18.924 16.984 -23.073 1.00 68.75 279 PRO A N 1
ATOM 2073 C CA . PRO A 1 279 ? -19.446 16.103 -22.030 1.00 68.75 279 PRO A CA 1
ATOM 2074 C C . PRO A 1 279 ? -20.925 15.744 -22.288 1.00 68.75 279 PRO A C 1
ATOM 2076 O O . PRO A 1 279 ? -21.703 16.634 -22.636 1.00 68.75 279 PRO A O 1
ATOM 2079 N N . GLY A 1 280 ? -21.284 14.460 -22.166 1.00 65.50 280 GLY A N 1
ATOM 2080 C CA . GLY A 1 280 ? -22.628 13.917 -22.440 1.00 65.50 280 GLY A CA 1
ATOM 2081 C C . GLY A 1 280 ? -22.835 13.311 -23.836 1.00 65.50 280 GLY A C 1
ATOM 2082 O O . GLY A 1 280 ? -23.906 12.785 -24.115 1.00 65.50 280 GLY A O 1
ATOM 2083 N N . PHE A 1 281 ? -21.831 13.353 -24.722 1.00 76.12 281 PHE A N 1
ATOM 2084 C CA . PHE A 1 281 ? -21.918 12.782 -26.073 1.00 76.12 281 PHE A CA 1
ATOM 2085 C C . PHE A 1 281 ? -20.751 11.832 -26.384 1.00 76.12 281 PHE A C 1
ATOM 2087 O O . PHE A 1 281 ? -19.611 12.062 -25.977 1.00 76.12 281 PHE A O 1
ATOM 2094 N N . VAL A 1 282 ? -21.032 10.771 -27.141 1.00 75.00 282 VAL A N 1
ATOM 2095 C CA . VAL A 1 282 ? -20.111 9.711 -27.582 1.00 75.00 282 VAL A CA 1
ATOM 2096 C C . VAL A 1 282 ? -20.330 9.372 -29.061 1.00 75.00 282 VAL A C 1
ATOM 2098 O O . VAL A 1 282 ? -21.246 9.875 -29.708 1.00 75.00 282 VAL A O 1
ATOM 2101 N N . GLY A 1 283 ? -19.468 8.522 -29.616 1.00 68.12 283 GLY A N 1
ATOM 2102 C CA . GLY A 1 283 ? -19.438 8.195 -31.045 1.00 68.12 283 GLY A CA 1
ATOM 2103 C C . GLY A 1 283 ? -18.236 8.825 -31.742 1.00 68.12 283 GLY A C 1
ATOM 2104 O O . GLY A 1 283 ? -17.597 9.734 -31.212 1.00 68.12 283 GLY A O 1
ATOM 2105 N N . THR A 1 284 ? -17.882 8.321 -32.923 1.00 74.62 284 THR A N 1
ATOM 2106 C CA . THR A 1 284 ? -16.675 8.761 -33.652 1.00 74.62 284 THR A CA 1
ATOM 2107 C C . THR A 1 284 ? -16.783 10.194 -34.167 1.00 74.62 284 THR A C 1
ATOM 2109 O O . THR A 1 284 ? -15.768 10.824 -34.463 1.00 74.62 284 THR A O 1
ATOM 2112 N N . HIS A 1 285 ? -18.002 10.724 -34.245 1.00 81.12 285 HIS A N 1
ATOM 2113 C CA . HIS A 1 285 ? -18.308 12.112 -34.567 1.00 81.12 285 HIS A CA 1
ATOM 2114 C C . HIS A 1 285 ? -19.092 12.797 -33.445 1.00 81.12 285 HIS A C 1
ATOM 2116 O O . HIS A 1 285 ? -19.642 13.873 -33.671 1.00 81.12 285 HIS A O 1
ATOM 2122 N N . CYS A 1 286 ? -19.115 12.219 -32.238 1.00 80.00 286 CYS A N 1
ATOM 2123 C CA . CYS A 1 286 ? -19.854 12.733 -31.084 1.00 80.00 286 CYS A CA 1
ATOM 2124 C C . CYS A 1 286 ? -21.367 12.843 -31.320 1.00 80.00 286 CYS A C 1
ATOM 2126 O O . CYS A 1 286 ? -22.016 13.758 -30.818 1.00 80.00 286 CYS A O 1
ATOM 2128 N N . GLU A 1 287 ? -21.916 11.944 -32.133 1.00 78.44 287 GLU A N 1
ATOM 2129 C CA . GLU A 1 287 ? -23.292 11.956 -32.627 1.00 78.44 287 GLU A CA 1
ATOM 2130 C C . GLU A 1 287 ? -24.321 11.379 -31.644 1.00 78.44 287 GLU A C 1
ATOM 2132 O O . GLU A 1 287 ? -25.512 11.653 -31.781 1.00 78.44 287 GLU A O 1
ATOM 2137 N N . THR A 1 288 ? -23.880 10.595 -30.660 1.00 77.56 288 THR A N 1
ATOM 2138 C CA . THR A 1 288 ? -24.758 9.848 -29.748 1.00 77.56 288 THR A CA 1
ATOM 2139 C C . THR A 1 288 ? -24.766 10.503 -28.373 1.00 77.56 288 THR A C 1
ATOM 2141 O O . THR A 1 288 ? -23.706 10.702 -27.792 1.00 77.56 288 THR A O 1
ATOM 2144 N N . GLU A 1 289 ? -25.939 10.836 -27.838 1.00 73.88 289 GLU A N 1
ATOM 2145 C CA . GLU A 1 289 ? -26.084 11.225 -26.429 1.00 73.88 289 GLU A CA 1
ATOM 2146 C C . GLU A 1 289 ? -25.886 9.996 -25.528 1.00 73.88 289 GLU A C 1
ATOM 2148 O O . GLU A 1 289 ? -26.353 8.900 -25.850 1.00 73.88 289 GLU A O 1
ATOM 2153 N N . ILE A 1 290 ? -25.167 10.164 -24.421 1.00 75.06 290 ILE A N 1
ATOM 2154 C CA . ILE A 1 290 ? -25.038 9.136 -23.390 1.00 75.06 290 ILE A CA 1
ATOM 2155 C C . ILE A 1 290 ? -26.314 9.154 -22.547 1.00 75.06 290 ILE A C 1
ATOM 2157 O O . ILE A 1 290 ? -26.638 10.190 -21.994 1.00 75.06 290 ILE A O 1
ATOM 2161 N N . ASN A 1 291 ? -26.991 8.013 -22.409 1.00 73.62 291 ASN A N 1
ATOM 2162 C CA . ASN A 1 291 ? -28.024 7.841 -21.388 1.00 73.62 291 ASN A CA 1
ATOM 2163 C C . ASN A 1 291 ? -27.340 7.453 -20.071 1.00 73.62 291 ASN A C 1
ATOM 2165 O O . ASN A 1 291 ? -26.910 6.306 -19.892 1.00 73.62 291 ASN A O 1
ATOM 2169 N N . GLU A 1 292 ? -27.190 8.400 -19.150 1.00 78.50 292 GLU A N 1
ATOM 2170 C CA . GLU A 1 292 ? -26.471 8.171 -17.899 1.00 78.50 292 GLU A CA 1
ATOM 2171 C C . GLU A 1 292 ? -27.221 7.229 -16.934 1.00 78.50 292 GLU A C 1
ATOM 2173 O O . GLU A 1 292 ? -26.605 6.640 -16.035 1.00 78.50 292 GLU A O 1
ATOM 2178 N N . CYS A 1 293 ? -28.522 6.998 -17.150 1.00 77.69 293 CYS A N 1
ATOM 2179 C CA . CYS A 1 293 ? -29.326 6.084 -16.336 1.00 77.69 293 CYS A CA 1
ATOM 2180 C C . CYS A 1 293 ? -29.120 4.592 -16.640 1.00 77.69 293 CYS A C 1
ATOM 2182 O O . CYS A 1 293 ? -29.441 3.766 -15.782 1.00 77.69 293 CYS A O 1
ATOM 2184 N N . ASP A 1 294 ? -28.534 4.218 -17.784 1.00 76.56 294 ASP A N 1
ATOM 2185 C CA . ASP A 1 294 ? -28.266 2.805 -18.124 1.00 76.56 294 ASP A CA 1
ATOM 2186 C C . ASP A 1 294 ? -27.273 2.138 -17.156 1.00 76.56 294 ASP A C 1
ATOM 2188 O O . ASP A 1 294 ? -27.237 0.914 -17.014 1.00 76.56 294 ASP A O 1
ATOM 2192 N N . SER A 1 295 ? -26.497 2.946 -16.432 1.00 72.62 295 SER A N 1
ATOM 2193 C CA . SER A 1 295 ? -25.567 2.486 -15.401 1.00 72.62 295 SER A CA 1
ATOM 2194 C C . SER A 1 295 ? -26.239 2.155 -14.055 1.00 72.62 295 SER A C 1
ATOM 2196 O O . SER A 1 295 ? -25.557 1.738 -13.123 1.00 72.62 295 SER A O 1
ATOM 2198 N N . ASN A 1 296 ? -27.568 2.308 -13.949 1.00 71.75 296 ASN A N 1
ATOM 2199 C CA . ASN A 1 296 ? -28.361 2.186 -12.716 1.00 71.75 296 ASN A CA 1
ATOM 2200 C C . ASN A 1 296 ? -27.768 2.953 -11.517 1.00 71.75 296 ASN A C 1
ATOM 2202 O O . ASN A 1 296 ? -27.546 2.370 -10.455 1.00 71.75 296 ASN A O 1
ATOM 2206 N N . PRO A 1 297 ? -27.514 4.264 -11.649 1.00 77.62 297 PRO A N 1
ATOM 2207 C CA . PRO A 1 297 ? -26.762 5.001 -10.639 1.00 77.62 297 PRO A CA 1
ATOM 2208 C C . PRO A 1 297 ? -27.559 5.335 -9.365 1.00 77.62 297 PRO A C 1
ATOM 2210 O O . PRO A 1 297 ? -26.975 5.740 -8.362 1.00 77.62 297 PRO A O 1
ATOM 2213 N N . CYS A 1 298 ? -28.886 5.193 -9.388 1.00 81.62 298 CYS A N 1
ATOM 2214 C CA . CYS A 1 298 ? -29.745 5.476 -8.242 1.00 81.62 298 CYS A CA 1
ATOM 2215 C C . CYS A 1 298 ? -29.858 4.257 -7.320 1.00 81.62 298 CYS A C 1
ATOM 2217 O O . CYS A 1 298 ? -30.238 3.168 -7.750 1.00 81.62 298 CYS A O 1
ATOM 2219 N N . GLN A 1 299 ? -29.564 4.452 -6.038 1.00 77.44 299 GLN A N 1
ATOM 2220 C CA . GLN A 1 299 ? -29.531 3.397 -5.028 1.00 77.44 299 GLN A CA 1
ATOM 2221 C C . GLN A 1 299 ? -30.881 3.266 -4.303 1.00 77.44 299 GLN A C 1
ATOM 2223 O O . GLN A 1 299 ? -31.816 4.038 -4.531 1.00 77.44 299 GLN A O 1
ATOM 2228 N N . ASN A 1 300 ? -31.026 2.234 -3.463 1.00 78.25 300 ASN A N 1
ATOM 2229 C CA . ASN A 1 300 ? -32.210 2.006 -2.614 1.00 78.25 300 ASN A CA 1
ATOM 2230 C C . ASN A 1 300 ? -33.554 1.949 -3.379 1.00 78.25 300 ASN A C 1
ATOM 2232 O O . ASN A 1 300 ? -34.635 2.249 -2.865 1.00 78.25 300 ASN A O 1
ATOM 2236 N N . GLY A 1 301 ? -33.495 1.523 -4.646 1.00 72.31 301 GLY A N 1
ATOM 2237 C CA . GLY A 1 301 ? -34.651 1.394 -5.530 1.00 72.31 301 GLY A CA 1
ATOM 2238 C C . GLY A 1 301 ? -35.291 2.731 -5.921 1.00 72.31 301 GLY A C 1
ATOM 2239 O O . GLY A 1 301 ? -36.498 2.752 -6.179 1.00 72.31 301 GLY A O 1
ATOM 2240 N N . ALA A 1 302 ? -34.523 3.824 -5.910 1.00 78.81 302 ALA A N 1
ATOM 2241 C CA . ALA A 1 302 ? -34.910 5.131 -6.436 1.00 78.81 302 ALA A CA 1
ATOM 2242 C C . ALA A 1 302 ? -35.008 5.124 -7.975 1.00 78.81 302 ALA A C 1
ATOM 2244 O O . ALA A 1 302 ? -34.374 4.316 -8.650 1.00 78.81 302 ALA A O 1
ATOM 2245 N N . SER A 1 303 ? -35.838 6.009 -8.539 1.00 84.50 303 SER A N 1
ATOM 2246 C CA . SER A 1 303 ? -36.040 6.091 -9.997 1.00 84.50 303 SER A CA 1
ATOM 2247 C C . SER A 1 303 ? -35.058 7.076 -10.633 1.00 84.50 303 SER A C 1
ATOM 2249 O O . SER A 1 303 ? -34.960 8.209 -10.168 1.00 84.50 303 SER A O 1
ATOM 2251 N N . CYS A 1 304 ? -34.354 6.652 -11.686 1.00 84.88 304 CYS A N 1
ATOM 2252 C CA . CYS A 1 304 ? -33.394 7.482 -12.419 1.00 84.88 304 CYS A CA 1
ATOM 2253 C C . CYS A 1 304 ? -34.073 8.266 -13.545 1.00 84.88 304 CYS A C 1
ATOM 2255 O O . CYS A 1 304 ? -34.910 7.718 -14.265 1.00 84.88 304 CYS A O 1
ATOM 2257 N N . VAL A 1 305 ? -33.699 9.535 -13.695 1.00 84.88 305 VAL A N 1
ATOM 2258 C CA . VAL A 1 305 ? -34.117 10.416 -14.788 1.00 84.88 305 VAL A CA 1
ATOM 2259 C C . VAL A 1 305 ? -32.877 10.899 -15.532 1.00 84.88 305 VAL A C 1
ATOM 2261 O O . VAL A 1 305 ? -31.987 11.495 -14.924 1.00 84.88 305 VAL A O 1
ATOM 2264 N N . ASP A 1 306 ? -32.844 10.620 -16.831 1.00 76.31 306 ASP A N 1
ATOM 2265 C CA . ASP A 1 306 ? -31.741 10.921 -17.744 1.00 76.31 306 ASP A CA 1
ATOM 2266 C C . ASP A 1 306 ? -31.785 12.379 -18.230 1.00 76.31 306 ASP A C 1
ATOM 2268 O O . ASP A 1 306 ? -32.862 12.896 -18.552 1.00 76.31 306 ASP A O 1
ATOM 2272 N N . GLU A 1 307 ? -30.635 13.055 -18.261 1.00 76.69 307 GLU A N 1
ATOM 2273 C CA . GLU A 1 307 ? -30.470 14.415 -18.783 1.00 76.69 307 GLU A CA 1
ATOM 2274 C C . GLU A 1 307 ? -29.085 14.572 -19.446 1.00 76.69 307 GLU A C 1
ATOM 2276 O O . GLU A 1 307 ? -28.129 13.905 -19.093 1.00 76.69 307 GLU A O 1
ATOM 2281 N N . VAL A 1 308 ? -28.905 15.534 -20.355 1.00 71.06 308 VAL A N 1
ATOM 2282 C CA . VAL A 1 308 ? -27.614 15.689 -21.059 1.00 71.06 308 VAL A CA 1
ATOM 2283 C C . VAL A 1 308 ? -26.441 15.883 -20.076 1.00 71.06 308 VAL A C 1
ATOM 2285 O O . VAL A 1 308 ? -26.365 16.918 -19.394 1.00 71.06 308 VAL A O 1
ATOM 2288 N N . ASN A 1 309 ? -25.498 14.927 -20.072 1.00 66.94 309 ASN A N 1
ATOM 2289 C CA . ASN A 1 309 ? -24.285 14.892 -19.242 1.00 66.94 309 ASN A CA 1
ATOM 2290 C C . ASN A 1 309 ? -24.542 14.746 -17.728 1.00 66.94 309 ASN A C 1
ATOM 2292 O O . ASN A 1 309 ? -23.645 15.023 -16.921 1.00 66.94 309 ASN A O 1
ATOM 2296 N N . ARG A 1 310 ? -25.765 14.406 -17.305 1.00 72.56 310 ARG A N 1
ATOM 2297 C CA . ARG A 1 310 ? -26.114 14.265 -15.883 1.00 72.56 310 ARG A CA 1
ATOM 2298 C C . ARG A 1 310 ? -27.411 13.486 -15.707 1.00 72.56 310 ARG A C 1
ATOM 2300 O O . ARG A 1 310 ? -28.328 13.608 -16.486 1.00 72.56 310 ARG A O 1
ATOM 2307 N N . TYR A 1 311 ? -27.578 12.831 -14.575 1.00 79.31 311 TYR A N 1
ATOM 2308 C CA . TYR A 1 311 ? -28.847 12.201 -14.216 1.00 79.31 311 TYR A CA 1
ATOM 2309 C C . TYR A 1 311 ? -29.351 12.756 -12.887 1.00 79.31 311 TYR A C 1
ATOM 2311 O O . TYR A 1 311 ? -28.590 13.334 -12.105 1.00 79.31 311 TYR A O 1
ATOM 2319 N N . SER A 1 312 ? -30.640 12.573 -12.613 1.00 79.94 312 SER A N 1
ATOM 2320 C CA . SER A 1 312 ? -31.222 12.864 -11.304 1.00 79.94 312 SER A CA 1
ATOM 2321 C C . SER A 1 312 ? -31.956 11.650 -10.740 1.00 79.94 312 SER A C 1
ATOM 2323 O O . SER A 1 312 ? -32.656 10.933 -11.453 1.00 79.94 312 SER A O 1
ATOM 2325 N N . CYS A 1 313 ? -31.773 11.402 -9.443 1.00 83.44 313 CYS A N 1
ATOM 2326 C CA . CYS A 1 313 ? -32.408 10.295 -8.738 1.00 83.44 313 CYS A CA 1
ATOM 2327 C C . CYS A 1 313 ? -33.599 10.794 -7.918 1.00 83.44 313 CYS A C 1
ATOM 2329 O O . CYS A 1 313 ? -33.460 11.625 -7.022 1.00 83.44 313 CYS A O 1
ATOM 2331 N N . ALA A 1 314 ? -34.784 10.261 -8.205 1.00 82.56 314 ALA A N 1
ATOM 2332 C CA . ALA A 1 314 ? -35.979 10.502 -7.410 1.00 82.56 314 ALA A CA 1
ATOM 2333 C C . ALA A 1 314 ? -36.004 9.541 -6.212 1.00 82.56 314 ALA A C 1
ATOM 2335 O O . ALA A 1 314 ? -36.402 8.376 -6.339 1.00 82.56 314 ALA A O 1
ATOM 2336 N N . CYS A 1 315 ? -35.551 10.034 -5.058 1.00 81.31 315 CYS A N 1
ATOM 2337 C CA . CYS A 1 315 ? -35.421 9.242 -3.838 1.00 81.31 315 CYS A CA 1
ATOM 2338 C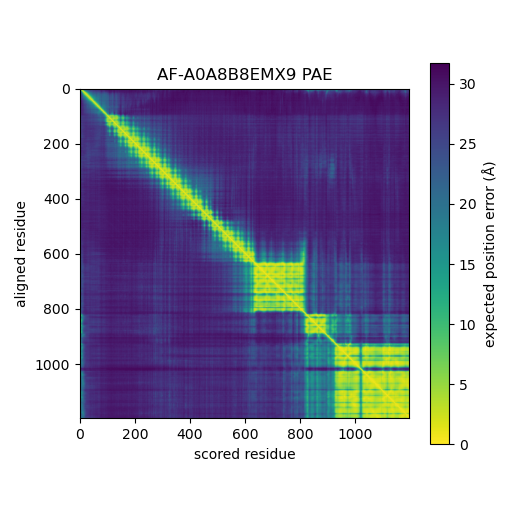 C . CYS A 1 315 ? -36.768 8.807 -3.268 1.00 81.31 315 CYS A C 1
ATOM 2340 O O . CYS A 1 315 ? -37.746 9.559 -3.263 1.00 81.31 315 CYS A O 1
ATOM 2342 N N . LYS A 1 316 ? -36.805 7.574 -2.757 1.00 79.69 316 LYS A N 1
ATOM 2343 C CA . LYS A 1 316 ? -37.922 7.097 -1.940 1.00 79.69 316 LYS A CA 1
ATOM 2344 C C . LYS A 1 316 ? -37.881 7.771 -0.557 1.00 79.69 316 LYS A C 1
ATOM 2346 O O . LYS A 1 316 ? -36.796 8.133 -0.106 1.00 79.69 316 LYS A O 1
ATOM 2351 N N . PRO A 1 317 ? -39.032 7.935 0.122 1.00 75.81 317 PRO A N 1
ATOM 2352 C CA . PRO A 1 317 ? -39.076 8.487 1.479 1.00 75.81 317 PRO A CA 1
ATOM 2353 C C . PRO A 1 317 ? -38.126 7.742 2.433 1.00 75.81 317 PRO A C 1
ATOM 2355 O O . PRO A 1 317 ? -38.070 6.514 2.377 1.00 75.81 317 PRO A O 1
ATOM 2358 N N . GLY A 1 318 ? -37.393 8.484 3.270 1.00 71.00 318 GLY A N 1
ATOM 2359 C CA . GLY A 1 318 ? -36.355 7.968 4.180 1.00 71.00 318 GLY A CA 1
ATOM 2360 C C . GLY A 1 318 ? -34.933 7.988 3.619 1.00 71.00 318 GLY A C 1
ATOM 2361 O O . GLY A 1 318 ? -33.994 7.682 4.339 1.00 71.00 318 GLY A O 1
ATOM 2362 N N . PHE A 1 319 ? -34.750 8.365 2.349 1.00 79.69 319 PHE A N 1
ATOM 2363 C CA . PHE A 1 319 ? -33.435 8.450 1.715 1.00 79.69 319 PHE A CA 1
ATOM 2364 C C . PHE A 1 319 ? -33.193 9.834 1.113 1.00 79.69 319 PHE A C 1
ATOM 2366 O O . PHE A 1 319 ? -34.093 10.469 0.558 1.00 79.69 319 PHE A O 1
ATOM 2373 N N . VAL A 1 320 ? -31.950 10.287 1.203 1.00 76.62 320 VAL A N 1
ATOM 2374 C CA . VAL A 1 320 ? -31.446 11.564 0.702 1.00 76.62 320 VAL A CA 1
ATOM 2375 C C . VAL A 1 320 ? -30.072 11.347 0.057 1.00 76.62 320 VAL A C 1
ATOM 2377 O O . VAL A 1 320 ? -29.509 10.255 0.089 1.00 76.62 320 VAL A O 1
ATOM 2380 N N . GLY A 1 321 ? -29.537 12.385 -0.572 1.00 68.88 321 GLY A N 1
ATOM 2381 C CA . GLY A 1 321 ? -28.302 12.304 -1.346 1.00 68.88 321 GLY A CA 1
ATOM 2382 C C . GLY A 1 321 ? -28.583 12.300 -2.842 1.00 68.88 321 GLY A C 1
ATOM 2383 O O . GLY A 1 321 ? -29.719 12.128 -3.289 1.00 68.88 321 GLY A O 1
ATOM 2384 N N . THR A 1 322 ? -27.546 12.559 -3.630 1.00 73.56 322 THR A N 1
ATOM 2385 C CA . THR A 1 322 ? -27.663 12.717 -5.086 1.00 73.56 322 THR A CA 1
ATOM 2386 C C . THR A 1 322 ? -27.953 11.398 -5.800 1.00 73.56 322 THR A C 1
ATOM 2388 O O . THR A 1 322 ? -28.478 11.411 -6.913 1.00 73.56 322 THR A O 1
ATOM 2391 N N . HIS A 1 323 ? -27.677 10.271 -5.143 1.00 80.00 323 HIS A N 1
ATOM 2392 C CA . HIS A 1 323 ? -27.973 8.910 -5.587 1.00 80.00 323 HIS A CA 1
ATOM 2393 C C . HIS A 1 323 ? -28.970 8.200 -4.669 1.00 80.00 323 HIS A C 1
ATOM 2395 O O . HIS A 1 323 ? -29.209 7.005 -4.844 1.00 80.00 323 HIS A O 1
ATOM 2401 N N . CYS A 1 324 ? -29.574 8.921 -3.717 1.00 78.88 324 CYS A N 1
ATOM 2402 C CA . CYS A 1 324 ? -30.435 8.356 -2.677 1.00 78.88 324 CYS A CA 1
ATOM 2403 C C . CYS A 1 324 ? -29.718 7.300 -1.818 1.00 78.88 324 CYS A C 1
ATOM 2405 O O . CYS A 1 324 ? -30.333 6.347 -1.342 1.00 78.88 324 CYS A O 1
ATOM 2407 N N . GLU A 1 325 ? -28.403 7.456 -1.683 1.00 76.69 325 GLU A N 1
ATOM 2408 C CA . GLU A 1 325 ? -27.458 6.561 -1.020 1.00 76.69 325 GLU A CA 1
ATOM 2409 C C . GLU A 1 325 ? -27.455 6.725 0.498 1.00 76.69 325 GLU A C 1
ATOM 2411 O O . GLU A 1 325 ? -27.101 5.800 1.222 1.00 76.69 325 GLU A O 1
ATOM 2416 N N . THR A 1 326 ? -27.851 7.904 0.978 1.00 76.88 326 THR A N 1
ATOM 2417 C CA . THR A 1 326 ? -27.842 8.218 2.402 1.00 76.88 326 THR A CA 1
ATOM 2418 C C . THR A 1 326 ? -29.229 7.967 2.959 1.00 76.88 326 THR A C 1
ATOM 2420 O O . THR A 1 326 ? -30.194 8.620 2.567 1.00 76.88 326 THR A O 1
ATOM 2423 N N . GLU A 1 327 ? -29.344 7.016 3.871 1.00 74.44 327 GLU A N 1
ATOM 2424 C CA . GLU A 1 327 ? -30.542 6.899 4.691 1.00 74.44 327 GLU A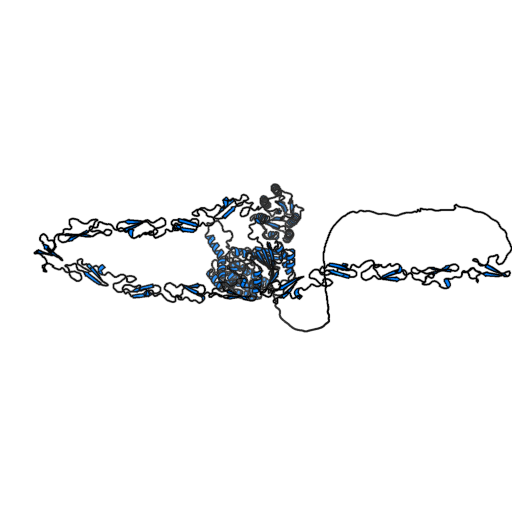 CA 1
ATOM 2425 C C . GLU A 1 327 ? -30.577 8.056 5.704 1.00 74.44 327 GLU A C 1
ATOM 2427 O O . GLU A 1 327 ? -29.546 8.487 6.226 1.00 74.44 327 GLU A O 1
ATOM 2432 N N . ILE A 1 328 ? -31.754 8.650 5.885 1.00 77.44 328 ILE A N 1
ATOM 2433 C CA . ILE A 1 328 ? -31.959 9.743 6.829 1.00 77.44 328 ILE A CA 1
ATOM 2434 C C . ILE A 1 328 ? -32.026 9.127 8.221 1.00 77.44 328 ILE A C 1
ATOM 2436 O O . ILE A 1 328 ? -33.002 8.468 8.536 1.00 77.44 328 ILE A O 1
ATOM 2440 N N . ASN A 1 329 ? -31.034 9.409 9.062 1.00 77.19 329 ASN A N 1
ATOM 2441 C CA . ASN A 1 329 ? -31.084 8.994 10.457 1.00 77.19 329 ASN A CA 1
ATOM 2442 C C . ASN A 1 329 ? -32.115 9.838 11.216 1.00 77.19 329 ASN A C 1
ATOM 2444 O O . ASN A 1 329 ? -31.881 11.007 11.550 1.00 77.19 329 ASN A O 1
ATOM 2448 N N . GLU A 1 330 ? -33.281 9.262 11.493 1.00 81.88 330 GLU A N 1
ATOM 2449 C CA . GLU A 1 330 ? -34.357 9.973 12.174 1.00 81.88 330 GLU A CA 1
ATOM 2450 C C . GLU A 1 330 ? -34.110 10.131 13.688 1.00 81.88 330 GLU A C 1
ATOM 2452 O O . GLU A 1 330 ? -34.730 10.992 14.335 1.00 81.88 330 GLU A O 1
ATOM 2457 N N . CYS A 1 331 ? -33.145 9.391 14.247 1.00 80.44 331 CYS A N 1
ATOM 2458 C CA . CYS A 1 331 ? -32.705 9.508 15.638 1.00 80.44 331 CYS A CA 1
ATOM 2459 C C . CYS A 1 331 ? -31.857 10.758 15.942 1.00 80.44 331 CYS A C 1
ATOM 2461 O O . CYS A 1 331 ? -31.822 11.178 17.103 1.00 80.44 331 CYS A O 1
ATOM 2463 N N . ASP A 1 332 ? -31.250 11.421 14.949 1.00 81.06 332 ASP A N 1
ATOM 2464 C CA . ASP A 1 332 ? -30.461 12.657 15.144 1.00 81.06 332 ASP A CA 1
ATOM 2465 C C . ASP A 1 332 ? -31.296 13.811 15.732 1.00 81.06 332 ASP A C 1
ATOM 2467 O O . ASP A 1 332 ? -30.789 14.693 16.435 1.00 81.06 332 ASP A O 1
ATOM 2471 N N . SER A 1 333 ? -32.613 13.784 15.507 1.00 77.19 333 SER A N 1
ATOM 2472 C CA . SER A 1 333 ? -33.562 14.740 16.084 1.00 77.19 333 SER A CA 1
ATOM 2473 C C . SER A 1 333 ? -33.783 14.561 17.599 1.00 77.19 333 SER A C 1
ATOM 2475 O O . SER A 1 333 ? -34.462 15.382 18.216 1.00 77.19 333 SER A O 1
ATOM 2477 N N . ASN A 1 334 ? -33.175 13.533 18.211 1.00 75.81 334 ASN A N 1
ATOM 2478 C CA . ASN A 1 334 ? -33.361 13.102 19.602 1.00 75.81 334 ASN A CA 1
ATOM 2479 C C . ASN A 1 334 ? -34.840 12.904 19.991 1.00 75.81 334 ASN A C 1
ATOM 2481 O O . ASN A 1 334 ? -35.313 13.519 20.951 1.00 75.81 334 ASN A O 1
ATOM 2485 N N . PRO A 1 335 ? -35.596 12.056 19.272 1.00 80.62 335 PRO A N 1
ATOM 2486 C CA . PRO A 1 335 ? -37.034 11.948 19.489 1.00 80.62 335 PRO A CA 1
ATOM 2487 C C . PRO A 1 335 ? -37.411 11.181 20.771 1.00 80.62 335 PRO A C 1
ATOM 2489 O O . PRO A 1 335 ? -38.500 11.387 21.304 1.00 80.62 335 PRO A O 1
ATOM 2492 N N . CYS A 1 336 ? -36.534 10.314 21.290 1.00 84.50 336 CYS A N 1
ATOM 2493 C CA . CYS A 1 336 ? -36.802 9.499 22.480 1.00 84.50 336 CYS A CA 1
ATOM 2494 C C . CYS A 1 336 ? -36.522 10.260 23.787 1.00 84.50 336 CYS A C 1
ATOM 2496 O O . CYS A 1 336 ? -35.461 10.860 23.965 1.00 84.50 336 CYS A O 1
ATOM 2498 N N . GLN A 1 337 ? -37.460 10.203 24.733 1.00 80.12 337 GLN A N 1
ATOM 2499 C CA . GLN A 1 337 ? -37.420 10.925 26.007 1.00 80.12 337 GLN A CA 1
ATOM 2500 C C . GLN A 1 337 ? -36.912 10.036 27.159 1.00 80.12 337 GLN A C 1
ATOM 2502 O O . GLN A 1 337 ? -36.636 8.850 26.987 1.00 80.12 337 GLN A O 1
ATOM 2507 N N . ASN A 1 338 ? -36.718 10.622 28.349 1.00 78.44 338 ASN A N 1
ATOM 2508 C CA . ASN A 1 338 ? -36.346 9.917 29.591 1.00 78.44 338 ASN A CA 1
ATOM 2509 C C . ASN A 1 338 ? -35.064 9.055 29.508 1.00 78.44 338 ASN A C 1
ATOM 2511 O O . ASN A 1 338 ? -34.853 8.106 30.266 1.00 78.44 338 ASN A O 1
ATOM 2515 N N . GLY A 1 339 ? -34.157 9.419 28.596 1.00 71.12 339 GLY A N 1
ATOM 2516 C CA . GLY A 1 339 ? -32.895 8.716 28.375 1.00 71.12 339 GLY A CA 1
ATOM 2517 C C . GLY A 1 339 ? -33.071 7.314 27.786 1.00 71.12 339 GLY A C 1
ATOM 2518 O O . GLY A 1 339 ? -32.226 6.458 28.065 1.00 71.12 339 GLY A O 1
ATOM 2519 N N . ALA A 1 340 ? -34.164 7.081 27.054 1.00 77.81 340 ALA A N 1
ATOM 2520 C CA . ALA A 1 340 ? -34.401 5.898 26.233 1.00 77.81 340 ALA A CA 1
ATOM 2521 C C . ALA A 1 340 ? -33.453 5.849 25.024 1.00 77.81 340 ALA A C 1
ATOM 2523 O O . ALA A 1 340 ? -32.978 6.881 24.544 1.00 77.81 340 ALA A O 1
ATOM 2524 N N . SER A 1 341 ? -33.165 4.641 24.545 1.00 84.81 341 SER A N 1
ATOM 2525 C CA . SER A 1 341 ? -32.280 4.432 23.397 1.00 84.81 341 SER A CA 1
ATOM 2526 C C . SER A 1 341 ? -33.085 4.506 22.103 1.00 84.81 341 SER A C 1
ATOM 2528 O O . SER A 1 341 ? -34.030 3.742 21.930 1.00 84.81 341 SER A O 1
ATOM 2530 N N . CYS A 1 342 ? -32.717 5.422 21.207 1.00 84.06 342 CYS A N 1
ATOM 2531 C CA . CYS A 1 342 ? -33.308 5.513 19.874 1.00 84.06 342 CYS A CA 1
ATOM 2532 C C . CYS A 1 342 ? -32.661 4.487 18.944 1.00 84.06 342 CYS A C 1
ATOM 2534 O O . CYS A 1 342 ? -31.435 4.368 18.918 1.00 84.06 342 CYS A O 1
ATOM 2536 N N . VAL A 1 343 ? -33.490 3.750 18.217 1.00 84.25 343 VAL A N 1
ATOM 2537 C CA . VAL A 1 343 ? -33.095 2.820 17.166 1.00 84.25 343 VAL A CA 1
ATOM 2538 C C . VAL A 1 343 ? -33.613 3.380 15.852 1.00 84.25 343 VAL A C 1
ATOM 2540 O O . VAL A 1 343 ? -34.804 3.649 15.699 1.00 84.25 343 VAL A O 1
ATOM 2543 N N . ASP A 1 344 ? -32.682 3.598 14.939 1.00 77.75 344 ASP A N 1
ATOM 2544 C CA . ASP A 1 344 ? -32.936 4.138 13.613 1.00 77.75 344 ASP A CA 1
ATOM 2545 C C . ASP A 1 344 ? -33.452 3.027 12.688 1.00 77.75 344 ASP A C 1
ATOM 2547 O O . ASP A 1 344 ? -32.938 1.902 12.715 1.00 77.75 344 ASP A O 1
ATOM 2551 N N . GLU A 1 345 ? -34.498 3.306 11.915 1.00 77.88 345 GLU A N 1
ATOM 2552 C CA . GLU A 1 345 ? -35.043 2.400 10.905 1.00 77.88 345 GLU A CA 1
ATOM 2553 C C . GLU A 1 345 ? -35.383 3.202 9.637 1.00 77.88 345 GLU A C 1
ATOM 2555 O O . GLU A 1 345 ? -35.602 4.402 9.666 1.00 77.88 345 GLU A O 1
ATOM 2560 N N . VAL A 1 346 ? -35.523 2.540 8.491 1.00 76.75 346 VAL A N 1
ATOM 2561 C CA . VAL A 1 346 ? -35.731 3.274 7.234 1.00 76.75 346 VAL A CA 1
ATOM 2562 C C . VAL A 1 346 ? -37.047 4.073 7.244 1.00 76.75 346 VAL A C 1
ATOM 2564 O O . VAL A 1 346 ? -38.137 3.477 7.242 1.00 76.75 346 VAL A O 1
ATOM 2567 N N . ASN A 1 347 ? -36.939 5.409 7.162 1.00 74.81 347 ASN A N 1
ATOM 2568 C CA . ASN A 1 347 ? -38.044 6.383 7.153 1.00 74.81 347 ASN A CA 1
ATOM 2569 C C . ASN A 1 347 ? -38.848 6.440 8.472 1.00 74.81 347 ASN A C 1
ATOM 2571 O O . ASN A 1 347 ? -40.003 6.893 8.468 1.00 74.81 347 ASN A O 1
ATOM 2575 N N . ARG A 1 348 ? -38.320 5.898 9.577 1.00 77.56 348 ARG A N 1
ATOM 2576 C CA . ARG A 1 348 ? -38.979 5.858 10.894 1.00 77.56 348 ARG A CA 1
ATOM 2577 C C . ARG A 1 348 ? -37.974 5.517 11.998 1.00 77.56 348 ARG A C 1
ATOM 2579 O O . ARG A 1 348 ? -37.092 4.713 11.811 1.00 77.56 348 ARG A O 1
ATOM 2586 N N . TYR A 1 349 ? -38.220 5.950 13.224 1.00 82.19 349 TYR A N 1
ATOM 2587 C CA . TYR A 1 349 ? -37.422 5.526 14.382 1.00 82.19 349 TYR A CA 1
ATOM 2588 C C . TYR A 1 349 ? -38.264 4.714 15.368 1.00 82.19 349 TYR A C 1
ATOM 2590 O O . TYR A 1 349 ? -39.490 4.863 15.428 1.00 82.19 349 TYR A O 1
ATOM 2598 N N . SER A 1 350 ? -37.608 3.891 16.185 1.00 81.69 350 SER A N 1
ATOM 2599 C CA . SER A 1 350 ? -38.215 3.212 17.330 1.00 81.69 350 SER A CA 1
ATOM 2600 C C . SER A 1 350 ? -37.461 3.527 18.626 1.00 81.69 350 SER A C 1
ATOM 2602 O O . SER A 1 350 ? -36.235 3.577 18.675 1.00 81.69 350 SER A O 1
ATOM 2604 N N . CYS A 1 351 ? -38.198 3.794 19.707 1.00 84.69 351 CYS A N 1
ATOM 2605 C CA . CYS A 1 351 ? -37.612 4.098 21.011 1.00 84.69 351 CYS A CA 1
ATOM 2606 C C . CYS A 1 351 ? -37.653 2.864 21.914 1.00 84.69 351 CYS A C 1
ATOM 2608 O O . CYS A 1 351 ? -38.722 2.339 22.223 1.00 84.69 351 CYS A O 1
ATOM 2610 N N . VAL A 1 352 ? -36.486 2.423 22.381 1.00 84.00 352 VAL A N 1
ATOM 2611 C CA . VAL A 1 352 ? -36.365 1.359 23.380 1.00 84.00 352 VAL A CA 1
ATOM 2612 C C . VAL A 1 352 ? -36.379 1.988 24.767 1.00 84.00 352 VAL A C 1
ATOM 2614 O O . VAL A 1 352 ? -35.400 2.598 25.215 1.00 84.00 352 VAL A O 1
ATOM 2617 N N . CYS A 1 353 ? -37.516 1.849 25.443 1.00 81.06 353 CYS A N 1
ATOM 2618 C CA . CYS A 1 353 ? -37.740 2.441 26.754 1.00 81.06 353 CYS A CA 1
ATOM 2619 C C . CYS A 1 353 ? -36.931 1.734 27.839 1.00 81.06 353 CYS A C 1
ATOM 2621 O O . CYS A 1 353 ? -36.772 0.512 27.841 1.00 81.06 353 CYS A O 1
ATOM 2623 N N . LYS A 1 354 ? -36.423 2.517 28.795 1.00 78.94 354 LYS A N 1
ATOM 2624 C CA . LYS A 1 354 ? -35.860 1.965 30.028 1.00 78.94 354 LYS A CA 1
ATOM 2625 C C . LYS A 1 354 ? -36.977 1.322 30.866 1.00 78.94 354 LYS A C 1
ATOM 2627 O O . LYS A 1 354 ? -38.117 1.778 30.777 1.00 78.94 354 LYS A O 1
ATOM 2632 N N . PRO A 1 355 ? -36.661 0.308 31.693 1.00 74.38 355 PRO A N 1
ATOM 2633 C CA . PRO A 1 355 ? -37.630 -0.279 32.618 1.00 74.38 355 PRO A CA 1
ATOM 2634 C C . PRO A 1 355 ? -38.346 0.805 33.444 1.00 74.38 355 PRO A C 1
ATOM 2636 O O . PRO A 1 355 ? -37.676 1.694 33.975 1.00 74.38 355 PRO A O 1
ATOM 2639 N N . GLY A 1 356 ? -39.682 0.751 33.498 1.00 68.69 356 GLY A N 1
ATOM 2640 C CA . GLY A 1 356 ? -40.540 1.741 34.169 1.00 68.69 356 GLY A CA 1
ATOM 2641 C C . GLY A 1 356 ? -41.110 2.846 33.266 1.00 68.69 356 GLY A C 1
ATOM 2642 O O . GLY A 1 356 ? -41.820 3.714 33.757 1.00 68.69 356 GLY A O 1
ATOM 2643 N N . PHE A 1 357 ? -40.835 2.842 31.954 1.00 79.69 357 PHE A N 1
ATOM 2644 C CA . PHE A 1 357 ? -41.382 3.818 30.997 1.00 79.69 357 PHE A CA 1
ATOM 2645 C C . PHE A 1 357 ? -42.004 3.141 29.764 1.00 79.69 357 PHE A C 1
ATOM 2647 O O . PHE A 1 357 ? -41.508 2.123 29.283 1.00 79.69 357 PHE A O 1
ATOM 2654 N N . VAL A 1 358 ? -43.078 3.730 29.236 1.00 76.69 358 VAL A N 1
ATOM 2655 C CA . VAL A 1 358 ? -43.859 3.317 28.057 1.00 76.69 358 VAL A CA 1
ATOM 2656 C C . VAL A 1 358 ? -44.224 4.530 27.193 1.00 76.69 358 VAL A C 1
ATOM 2658 O O . VAL A 1 358 ? -43.962 5.679 27.546 1.00 76.69 358 VAL A O 1
ATOM 2661 N N . GLY A 1 359 ? -44.838 4.278 26.039 1.00 72.50 359 GLY A N 1
ATOM 2662 C CA . GLY A 1 359 ? -45.158 5.302 25.042 1.00 72.50 359 GLY A CA 1
ATOM 2663 C C . GLY A 1 359 ? -44.232 5.216 23.834 1.00 72.50 359 GLY A C 1
ATOM 2664 O O . GLY A 1 359 ? -43.193 4.557 23.874 1.00 72.50 359 GLY A O 1
ATOM 2665 N N . THR A 1 360 ? -44.625 5.847 22.729 1.00 76.25 360 THR A N 1
ATOM 2666 C CA . THR A 1 360 ? -43.890 5.765 21.453 1.00 76.25 360 THR A CA 1
ATOM 2667 C C . THR A 1 360 ? -42.538 6.470 21.500 1.00 76.25 360 THR A C 1
ATOM 2669 O O . THR A 1 360 ? -41.649 6.152 20.716 1.00 76.25 360 THR A O 1
ATOM 2672 N N . HIS A 1 361 ? -42.372 7.391 22.447 1.00 82.50 361 HIS A N 1
ATOM 2673 C CA . HIS A 1 361 ? -41.147 8.132 22.727 1.00 82.50 361 HIS A CA 1
ATOM 2674 C C . HIS A 1 361 ? -40.637 7.865 24.141 1.00 82.50 361 HIS A C 1
ATOM 2676 O O . HIS A 1 361 ? -39.760 8.586 24.615 1.00 82.50 361 HIS A O 1
ATOM 2682 N N . CYS A 1 362 ? -41.168 6.840 24.817 1.00 81.38 362 CYS A N 1
ATOM 2683 C CA . CYS A 1 362 ? -40.874 6.528 26.217 1.00 81.38 362 CYS A CA 1
ATOM 2684 C C . CYS A 1 362 ? -41.166 7.694 27.172 1.00 81.38 362 CYS A C 1
ATOM 2686 O O . CYS A 1 362 ? -40.494 7.881 28.188 1.00 81.38 362 CYS A O 1
ATOM 2688 N N . GLU A 1 363 ? -42.146 8.514 26.806 1.00 79.69 363 GLU A N 1
ATOM 2689 C CA . GLU A 1 363 ? -42.539 9.750 27.470 1.00 79.69 363 GLU A CA 1
ATOM 2690 C C . GLU A 1 363 ? -43.382 9.515 28.725 1.00 79.69 363 GLU A C 1
ATOM 2692 O O . GLU A 1 363 ? -43.484 10.402 29.572 1.00 79.69 363 GLU A O 1
ATOM 2697 N N . THR A 1 364 ? -43.975 8.329 28.854 1.00 77.94 364 THR A N 1
ATOM 2698 C CA . THR A 1 364 ? -44.926 8.007 29.917 1.00 77.94 364 THR A CA 1
ATOM 2699 C C . THR A 1 364 ? -44.269 7.079 30.929 1.00 77.94 364 THR A C 1
ATOM 2701 O O . THR A 1 364 ? -43.750 6.033 30.564 1.00 77.94 364 THR A O 1
ATOM 2704 N N . GLU A 1 365 ? -44.276 7.441 32.205 1.00 73.44 365 GLU A N 1
ATOM 2705 C CA . GLU A 1 365 ? -43.926 6.508 33.281 1.00 73.44 365 GLU A CA 1
ATOM 2706 C C . GLU A 1 365 ? -45.022 5.438 33.417 1.00 73.44 365 GLU A C 1
ATOM 2708 O O . GLU A 1 365 ? -46.212 5.739 33.301 1.00 73.44 365 GLU A O 1
ATOM 2713 N N . ILE A 1 366 ? -44.628 4.186 33.643 1.00 75.25 366 ILE A N 1
ATOM 2714 C CA . ILE A 1 366 ? -45.562 3.119 33.999 1.00 75.25 366 ILE A CA 1
ATOM 2715 C C . ILE A 1 366 ? -45.964 3.326 35.457 1.00 75.25 366 ILE A C 1
ATOM 2717 O O . ILE A 1 366 ? -45.144 3.145 36.343 1.00 75.25 366 ILE A O 1
ATOM 2721 N N . ASN A 1 367 ? -47.233 3.640 35.700 1.00 75.88 367 ASN A N 1
ATOM 2722 C CA . ASN A 1 367 ? -47.796 3.577 37.043 1.00 75.88 367 ASN A CA 1
ATOM 2723 C C . ASN A 1 367 ? -48.088 2.110 37.382 1.00 75.88 367 ASN A C 1
ATOM 2725 O O . ASN A 1 367 ? -49.086 1.532 36.932 1.00 75.88 367 ASN A O 1
ATOM 2729 N N . GLU A 1 368 ? -47.217 1.482 38.167 1.00 80.00 368 GLU A N 1
ATOM 2730 C CA . GLU A 1 368 ? -47.343 0.066 38.504 1.00 80.00 368 GLU A CA 1
ATOM 2731 C C . GLU A 1 368 ? -48.578 -0.227 39.383 1.00 80.00 368 GLU A C 1
ATOM 2733 O O . GLU A 1 368 ? -49.068 -1.365 39.414 1.00 80.00 368 GLU A O 1
ATOM 2738 N N . CYS A 1 369 ? -49.162 0.798 40.020 1.00 79.31 369 CYS A N 1
ATOM 2739 C CA . CYS A 1 369 ? -50.395 0.679 40.799 1.00 79.31 369 CYS A CA 1
ATOM 2740 C C . CYS A 1 369 ? -51.681 0.554 39.962 1.00 79.31 369 CYS A C 1
ATOM 2742 O O . CYS A 1 369 ? -52.690 0.088 40.500 1.00 79.31 369 CYS A O 1
ATOM 2744 N N . ASP A 1 370 ? -51.672 0.881 38.663 1.00 80.75 370 ASP A N 1
ATOM 2745 C CA . ASP A 1 370 ? -52.865 0.767 37.799 1.00 80.75 370 ASP A CA 1
ATOM 2746 C C . ASP A 1 370 ? -53.328 -0.690 37.617 1.00 80.75 370 ASP A C 1
ATOM 2748 O O . ASP A 1 370 ? -54.508 -0.969 37.383 1.00 80.75 370 ASP A O 1
ATOM 2752 N N . SER A 1 371 ? -52.412 -1.643 37.804 1.00 76.44 371 SER A N 1
ATOM 2753 C CA . SER A 1 371 ? -52.701 -3.081 37.785 1.00 76.44 371 SER A CA 1
ATOM 2754 C C . SER A 1 371 ? -53.447 -3.586 39.035 1.00 76.44 371 SER A C 1
ATOM 2756 O O . SER A 1 371 ? -53.818 -4.756 39.095 1.00 76.44 371 SER A O 1
ATOM 2758 N N . ASN A 1 372 ? -53.716 -2.706 40.011 1.00 76.75 372 ASN A N 1
ATOM 2759 C CA . ASN A 1 372 ? -54.285 -3.018 41.329 1.00 76.75 372 ASN A CA 1
ATOM 2760 C C . ASN A 1 372 ? -53.575 -4.186 42.044 1.00 76.75 372 ASN A C 1
ATOM 2762 O O . ASN A 1 372 ? -54.225 -5.153 42.449 1.00 76.75 372 ASN A O 1
ATOM 2766 N N . PRO A 1 373 ? -52.246 -4.121 42.229 1.00 80.25 373 PRO A N 1
ATOM 2767 C CA . PRO A 1 373 ? -51.487 -5.263 42.726 1.00 80.25 373 PRO A CA 1
ATOM 2768 C C . PRO A 1 373 ? -51.661 -5.520 44.235 1.00 80.25 373 PRO A C 1
ATOM 2770 O O . PRO A 1 373 ? -51.320 -6.599 44.719 1.00 80.25 373 PRO A O 1
ATOM 2773 N N . CYS A 1 374 ? -52.184 -4.551 44.994 1.00 83.81 374 CYS A N 1
ATOM 2774 C CA . CYS A 1 374 ? -52.414 -4.675 46.433 1.00 83.81 374 CYS A CA 1
ATOM 2775 C C . CYS A 1 374 ? -53.780 -5.307 46.734 1.00 83.81 374 CYS A C 1
ATOM 2777 O O . CYS A 1 374 ? -54.816 -4.844 46.254 1.00 83.81 374 CYS A O 1
ATOM 2779 N N . GLN A 1 375 ? -53.792 -6.342 47.571 1.00 79.38 375 GLN A N 1
ATOM 2780 C CA . GLN A 1 375 ? -54.983 -7.125 47.899 1.00 79.38 375 GLN A CA 1
ATOM 2781 C C . GLN A 1 375 ? -55.651 -6.637 49.198 1.00 79.38 375 GLN A C 1
ATOM 2783 O O . GLN A 1 375 ? -55.156 -5.741 49.883 1.00 79.38 375 GLN A O 1
ATOM 2788 N N . ASN A 1 376 ? -56.834 -7.176 49.519 1.00 79.75 376 ASN A N 1
ATOM 2789 C CA . ASN A 1 376 ? -57.580 -6.901 50.763 1.00 79.75 376 ASN A CA 1
ATOM 2790 C C . ASN A 1 376 ? -57.883 -5.409 51.030 1.00 79.75 376 ASN A C 1
ATOM 2792 O O . ASN A 1 376 ? -58.043 -4.951 52.165 1.00 79.75 376 ASN A O 1
ATOM 2796 N N . GLY A 1 377 ? -58.000 -4.626 49.953 1.00 73.25 377 GLY A N 1
ATOM 2797 C CA . GLY A 1 377 ? -58.297 -3.197 50.012 1.00 73.25 377 GLY A CA 1
ATOM 2798 C C . GLY A 1 377 ? -57.170 -2.356 50.617 1.00 73.25 377 GLY A C 1
ATOM 2799 O O . GLY A 1 377 ? -57.473 -1.305 51.192 1.00 73.25 377 GLY A O 1
ATOM 2800 N N . ALA A 1 378 ? -55.924 -2.831 50.539 1.00 79.31 378 ALA A N 1
ATOM 2801 C CA . ALA A 1 378 ? -54.713 -2.081 50.856 1.00 79.31 378 ALA A CA 1
ATOM 2802 C C . ALA A 1 378 ? -54.468 -0.939 49.852 1.00 79.31 378 ALA A C 1
ATOM 2804 O O . ALA A 1 378 ? -54.893 -1.007 48.698 1.00 79.31 378 ALA A O 1
ATOM 2805 N N . SER A 1 379 ? -53.790 0.120 50.296 1.00 85.25 379 SER A N 1
ATOM 2806 C CA . SER A 1 379 ? -53.474 1.273 49.441 1.00 85.25 379 SER A CA 1
ATOM 2807 C C . SER A 1 379 ? -52.156 1.042 48.704 1.00 85.25 379 SER A C 1
ATOM 2809 O O . SER A 1 379 ? -51.145 0.770 49.351 1.00 85.25 379 SER A O 1
ATOM 2811 N N . CYS A 1 380 ? -52.160 1.176 47.377 1.00 84.50 380 CYS A N 1
ATOM 2812 C CA . CYS A 1 380 ? -50.957 1.091 46.545 1.00 84.50 380 CYS A CA 1
ATOM 2813 C C . CYS A 1 380 ? -50.265 2.456 46.443 1.00 84.50 380 CYS A C 1
ATOM 2815 O O . CYS A 1 380 ? -50.937 3.477 46.283 1.00 84.50 380 CYS A O 1
ATOM 2817 N N . VAL A 1 381 ? -48.939 2.463 46.547 1.00 84.25 381 VAL A N 1
ATOM 2818 C CA . VAL A 1 381 ? -48.080 3.631 46.343 1.00 84.25 381 VAL A CA 1
ATOM 2819 C C . VAL A 1 381 ? -47.112 3.320 45.208 1.00 84.25 381 VAL A C 1
ATOM 2821 O O . VAL A 1 381 ? -46.375 2.334 45.276 1.00 84.25 381 VAL A O 1
ATOM 2824 N N . ASP A 1 382 ? -47.159 4.161 44.183 1.00 75.50 382 ASP A N 1
ATOM 2825 C CA . ASP A 1 382 ? -46.346 4.074 42.974 1.00 75.50 382 ASP A CA 1
ATOM 2826 C C . ASP A 1 382 ? -44.955 4.685 43.212 1.00 75.50 382 ASP A C 1
ATOM 2828 O O . ASP A 1 382 ? -44.836 5.746 43.833 1.00 75.50 382 ASP A O 1
ATOM 2832 N N . ASP A 1 383 ? -43.912 3.991 42.765 1.00 72.94 383 ASP A N 1
ATOM 2833 C CA . ASP A 1 383 ? -42.498 4.356 42.867 1.00 72.94 383 ASP A CA 1
ATOM 2834 C C . ASP A 1 383 ? -41.835 4.072 41.499 1.00 72.94 383 ASP A C 1
ATOM 2836 O O . ASP A 1 383 ? -42.288 3.231 40.739 1.00 72.94 383 ASP A O 1
ATOM 2840 N N . LEU A 1 384 ? -40.699 4.695 41.173 1.00 71.94 384 LEU A N 1
ATOM 2841 C CA . LEU A 1 384 ? -40.097 4.501 39.844 1.00 71.94 384 LEU A CA 1
ATOM 2842 C C . LEU A 1 384 ? -39.692 3.025 39.584 1.00 71.94 384 LEU A C 1
ATOM 2844 O O . LEU A 1 384 ? -38.726 2.538 40.192 1.00 71.94 384 LEU A O 1
ATOM 2848 N N . ASN A 1 385 ? -40.379 2.353 38.644 1.00 69.00 385 ASN A N 1
ATOM 2849 C CA . ASN A 1 385 ? -40.189 0.948 38.234 1.00 69.00 385 ASN A CA 1
ATOM 2850 C C . ASN A 1 385 ? -40.485 -0.081 39.355 1.00 69.00 385 ASN A C 1
ATOM 2852 O O . ASN A 1 385 ? -39.866 -1.154 39.399 1.00 69.00 385 ASN A O 1
ATOM 2856 N N . ARG A 1 386 ? -41.359 0.253 40.319 1.00 76.19 386 ARG A N 1
ATOM 2857 C CA . ARG A 1 386 ? -41.801 -0.629 41.422 1.00 76.19 386 ARG A CA 1
ATOM 2858 C C . ARG A 1 386 ? -43.016 -0.039 42.153 1.00 76.19 386 ARG A C 1
ATOM 2860 O O . ARG A 1 386 ? -43.223 1.154 42.168 1.00 76.19 386 ARG A O 1
ATOM 2867 N N . TYR A 1 387 ? -43.740 -0.849 42.919 1.00 81.19 387 TYR A N 1
ATOM 2868 C CA . TYR A 1 387 ? -44.823 -0.363 43.787 1.00 81.19 387 TYR A CA 1
ATOM 2869 C C . TYR A 1 387 ? -44.662 -0.855 45.229 1.00 81.19 387 TYR A C 1
ATOM 2871 O O . TYR A 1 387 ? -43.973 -1.845 45.494 1.00 81.19 387 TYR A O 1
ATOM 2879 N N . SER A 1 388 ? -45.328 -0.188 46.174 1.00 80.94 388 SER A N 1
ATOM 2880 C CA . SER A 1 388 ? -45.428 -0.630 47.570 1.00 80.94 388 SER A CA 1
ATOM 2881 C C . SER A 1 388 ? -46.876 -0.634 48.076 1.00 80.94 388 SER A C 1
ATOM 2883 O O . SER A 1 388 ? -47.664 0.260 47.775 1.00 80.94 388 SER A O 1
ATOM 2885 N N . CYS A 1 389 ? -47.249 -1.665 48.846 1.00 84.81 389 CYS A N 1
ATOM 2886 C CA . CYS A 1 389 ? -48.597 -1.828 49.397 1.00 84.81 389 CYS A CA 1
ATOM 2887 C C . CYS A 1 389 ? -48.636 -1.483 50.889 1.00 84.81 389 CYS A C 1
ATOM 2889 O O . CYS A 1 389 ? -47.884 -2.039 51.689 1.00 84.81 389 CYS A O 1
ATOM 2891 N N . VAL A 1 390 ? -49.554 -0.598 51.280 1.00 84.19 390 VAL A N 1
ATOM 2892 C CA . VAL A 1 390 ? -49.808 -0.249 52.683 1.00 84.19 390 VAL A CA 1
ATOM 2893 C C . VAL A 1 390 ? -51.011 -1.042 53.192 1.00 84.19 390 VAL A C 1
ATOM 2895 O O . VAL A 1 390 ? -52.158 -0.758 52.831 1.00 84.19 390 VAL A O 1
ATOM 2898 N N . CYS A 1 391 ? -50.743 -2.040 54.036 1.00 81.75 391 CYS A N 1
ATOM 2899 C CA . CYS A 1 391 ? -51.750 -2.982 54.526 1.00 81.75 391 CYS A CA 1
ATOM 2900 C C . CYS A 1 391 ? -52.697 -2.361 55.557 1.00 81.75 391 CYS A C 1
ATOM 2902 O O . CYS A 1 391 ? -52.299 -1.549 56.395 1.00 81.75 391 CYS A O 1
ATOM 2904 N N . LYS A 1 392 ? -53.967 -2.774 55.513 1.00 79.81 392 LYS A N 1
ATOM 2905 C CA . LYS A 1 392 ? -54.945 -2.475 56.566 1.00 79.81 392 LYS A CA 1
ATOM 2906 C C . LYS A 1 392 ? -54.681 -3.346 57.807 1.00 79.81 392 LYS A C 1
ATOM 2908 O O . LYS A 1 392 ? -54.130 -4.436 57.661 1.00 79.81 392 LYS A O 1
ATOM 2913 N N . PRO A 1 393 ? -55.077 -2.901 59.017 1.00 74.88 393 PRO A N 1
ATOM 2914 C CA . PRO A 1 393 ? -54.945 -3.704 60.236 1.00 74.88 393 PRO A CA 1
ATOM 2915 C C . PRO A 1 393 ? -55.588 -5.093 60.081 1.00 74.88 393 PRO A C 1
ATOM 2917 O O . PRO A 1 393 ? -56.693 -5.181 59.547 1.00 74.88 393 PRO A O 1
ATOM 2920 N N . GLY A 1 394 ? -54.893 -6.145 60.526 1.00 69.25 394 GLY A N 1
ATOM 2921 C CA . GLY A 1 394 ? -55.286 -7.551 60.338 1.00 69.25 394 GLY A CA 1
ATOM 2922 C C . GLY A 1 394 ? -54.680 -8.243 59.108 1.00 69.25 394 GLY A C 1
ATOM 2923 O O . GLY A 1 394 ? -54.888 -9.435 58.935 1.00 69.25 394 GLY A O 1
ATOM 2924 N N . PHE A 1 395 ? -53.912 -7.540 58.262 1.00 79.44 395 PHE A N 1
ATOM 2925 C CA . PHE A 1 395 ? -53.268 -8.114 57.070 1.00 79.44 395 PHE A CA 1
ATOM 2926 C C . PHE A 1 395 ? -51.769 -7.791 56.995 1.00 79.44 395 PHE A C 1
ATOM 2928 O O . PHE A 1 395 ? -51.315 -6.730 57.429 1.00 79.44 395 PHE A O 1
ATOM 2935 N N . VAL A 1 396 ? -51.000 -8.707 56.410 1.00 77.06 396 VAL A N 1
ATOM 2936 C CA . VAL A 1 396 ? -49.543 -8.682 56.243 1.00 77.06 396 VAL A CA 1
ATOM 2937 C C . VAL A 1 396 ? -49.156 -9.317 54.894 1.00 77.06 396 VAL A C 1
ATOM 2939 O O . VAL A 1 396 ? -49.998 -9.866 54.186 1.00 77.06 396 VAL A O 1
ATOM 2942 N N . GLY A 1 397 ? -47.888 -9.215 54.498 1.00 72.38 397 GLY A N 1
ATOM 2943 C CA . GLY A 1 397 ? -47.393 -9.679 53.194 1.00 72.38 397 GLY A CA 1
ATOM 2944 C C . GLY A 1 397 ? -47.061 -8.521 52.256 1.00 72.38 397 GLY A C 1
ATOM 2945 O O . GLY A 1 397 ? -47.453 -7.378 52.495 1.00 72.38 397 GLY A O 1
ATOM 2946 N N . THR A 1 398 ? -46.289 -8.792 51.202 1.00 77.50 398 THR A N 1
ATOM 2947 C CA . THR A 1 398 ? -45.788 -7.757 50.274 1.00 77.50 398 THR A CA 1
ATOM 2948 C C . THR A 1 398 ? -46.887 -7.155 49.399 1.00 77.50 398 THR A C 1
ATOM 2950 O O . THR A 1 398 ? -46.729 -6.050 48.882 1.00 77.50 398 THR A O 1
ATOM 2953 N N . HIS A 1 399 ? -48.016 -7.847 49.270 1.00 81.81 399 HIS A N 1
ATOM 2954 C CA . HIS A 1 399 ? -49.236 -7.382 48.615 1.00 81.81 399 HIS A CA 1
ATOM 2955 C C . HIS A 1 399 ? -50.425 -7.338 49.582 1.00 81.81 399 HIS A C 1
ATOM 2957 O O . HIS A 1 399 ? -51.567 -7.203 49.141 1.00 81.81 399 HIS A O 1
ATOM 2963 N N . CYS A 1 400 ? -50.167 -7.409 50.895 1.00 78.88 400 CYS A N 1
ATOM 2964 C CA . CYS A 1 400 ? -51.183 -7.466 51.948 1.00 78.88 400 CYS A CA 1
ATOM 2965 C C . CYS A 1 400 ? -52.168 -8.634 51.781 1.00 78.88 400 CYS A C 1
ATOM 2967 O O . CYS A 1 400 ? -53.337 -8.539 52.156 1.00 78.88 400 CYS A O 1
ATOM 2969 N N . GLU A 1 401 ? -51.692 -9.718 51.174 1.00 78.38 401 GLU A N 1
ATOM 2970 C CA . GLU A 1 401 ? -52.434 -10.910 50.778 1.00 78.38 401 GLU A CA 1
ATOM 2971 C C . GLU A 1 401 ? -52.695 -11.871 51.941 1.00 78.38 401 GLU A C 1
ATOM 2973 O O . GLU A 1 401 ? -53.615 -12.681 51.876 1.00 78.38 401 GLU A O 1
ATOM 2978 N N . THR A 1 402 ? -51.897 -11.779 53.005 1.00 77.69 402 THR A N 1
ATOM 2979 C CA . THR A 1 402 ? -51.957 -12.708 54.134 1.00 77.69 402 THR A CA 1
ATOM 2980 C C . THR A 1 402 ? -52.734 -12.068 55.275 1.00 77.69 402 THR A C 1
ATOM 2982 O O . THR A 1 402 ? -52.351 -11.015 55.773 1.00 77.69 402 THR A O 1
ATOM 2985 N N . GLU A 1 403 ? -53.825 -12.684 55.708 1.00 73.81 403 GLU A N 1
ATOM 2986 C CA . GLU A 1 403 ? -54.484 -12.309 56.961 1.00 73.81 403 GLU A CA 1
ATOM 2987 C C . GLU A 1 403 ? -53.637 -12.768 58.162 1.00 73.81 403 GLU A C 1
ATOM 2989 O O . GLU A 1 403 ? -53.005 -13.826 58.127 1.00 73.81 403 GLU A O 1
ATOM 2994 N N . ILE A 1 404 ? -53.588 -11.956 59.215 1.00 75.62 404 ILE A N 1
ATOM 2995 C CA . ILE A 1 404 ? -52.970 -12.312 60.492 1.00 75.62 404 ILE A CA 1
ATOM 2996 C C . ILE A 1 404 ? -53.945 -13.199 61.266 1.00 75.62 404 ILE A C 1
ATOM 2998 O O . ILE A 1 404 ? -55.020 -12.738 61.616 1.00 75.62 404 ILE A O 1
ATOM 3002 N N . ASN A 1 405 ? -53.533 -14.427 61.589 1.00 77.38 405 ASN A N 1
ATOM 3003 C CA . ASN A 1 405 ? -54.346 -15.330 62.396 1.00 77.38 405 ASN A CA 1
ATOM 3004 C C . ASN A 1 405 ? -54.182 -15.044 63.895 1.00 77.38 405 ASN A C 1
ATOM 3006 O O . ASN A 1 405 ? -53.164 -15.380 64.510 1.00 77.38 405 ASN A O 1
ATOM 3010 N N . GLU A 1 406 ? -55.186 -14.424 64.513 1.00 79.06 406 GLU A N 1
ATOM 3011 C CA . GLU A 1 406 ? -55.160 -14.057 65.928 1.00 79.06 406 GLU A CA 1
ATOM 3012 C C . GLU A 1 406 ? -55.300 -15.268 66.877 1.00 79.06 406 GLU A C 1
ATOM 3014 O O . GLU A 1 406 ? -54.910 -15.190 68.054 1.00 79.06 406 GLU A O 1
ATOM 3019 N N . CYS A 1 407 ? -55.773 -16.415 66.375 1.00 77.19 407 CYS A N 1
ATOM 3020 C CA . CYS A 1 407 ? -55.882 -17.663 67.134 1.00 77.19 407 CYS A CA 1
ATOM 3021 C C . CYS A 1 407 ? -54.540 -18.367 67.396 1.00 77.19 407 CYS A C 1
ATOM 3023 O O . CYS A 1 407 ? -54.477 -19.188 68.317 1.00 77.19 407 CYS A O 1
ATOM 3025 N N . ASP A 1 408 ? -53.454 -18.015 66.696 1.00 80.94 408 ASP A N 1
ATOM 3026 C CA . ASP A 1 408 ? -52.109 -18.579 66.934 1.00 80.94 408 ASP A CA 1
ATOM 3027 C C . ASP A 1 408 ? -51.610 -18.341 68.374 1.00 80.94 408 ASP A C 1
ATOM 3029 O O . ASP A 1 408 ? -50.806 -19.102 68.922 1.00 80.94 408 ASP A O 1
ATOM 3033 N N . SER A 1 409 ? -52.138 -17.308 69.036 1.00 75.12 409 SER A N 1
ATOM 3034 C CA . SER A 1 409 ? -51.850 -16.986 70.438 1.00 75.12 409 SER A CA 1
ATOM 3035 C C . SER A 1 409 ? -52.555 -17.896 71.466 1.00 75.12 409 SER A C 1
ATOM 3037 O O . SER A 1 409 ? -52.278 -17.788 72.661 1.00 75.12 409 SER A O 1
ATOM 3039 N N . ASN A 1 410 ? -53.411 -18.825 71.015 1.00 75.12 410 ASN A N 1
ATOM 3040 C CA . ASN A 1 410 ? -54.210 -19.772 71.812 1.00 75.12 410 ASN A CA 1
ATOM 3041 C C . ASN A 1 410 ? -55.062 -19.143 72.946 1.00 75.12 410 ASN A C 1
ATOM 3043 O O . ASN A 1 410 ? -54.909 -19.517 74.112 1.00 75.12 410 ASN A O 1
ATOM 3047 N N . PRO A 1 411 ? -55.989 -18.211 72.650 1.00 78.88 411 PRO A N 1
ATOM 3048 C CA . PRO A 1 411 ? -56.732 -17.481 73.685 1.00 78.88 411 PRO A CA 1
ATOM 3049 C C . PRO A 1 411 ? -57.915 -18.242 74.335 1.00 78.88 411 PRO A C 1
ATOM 3051 O O . PRO A 1 411 ? -58.328 -17.886 75.441 1.00 78.88 411 PRO A O 1
ATOM 3054 N N . CYS A 1 412 ? -58.466 -19.284 73.699 1.00 81.94 412 CYS A N 1
ATOM 3055 C CA . CYS A 1 412 ? -59.663 -20.003 74.175 1.00 81.94 412 CYS A CA 1
ATOM 3056 C C . CYS A 1 412 ? -59.350 -21.106 75.208 1.00 81.94 412 CYS A C 1
ATOM 3058 O O . CYS A 1 412 ? -58.402 -21.873 75.039 1.00 81.94 412 CYS A O 1
ATOM 3060 N N . GLN A 1 413 ? -60.164 -21.231 76.269 1.00 76.62 413 GLN A N 1
ATOM 3061 C CA . GLN A 1 413 ? -59.933 -22.165 77.387 1.00 76.62 413 GLN A CA 1
ATOM 3062 C C . GLN A 1 413 ? -60.800 -23.439 77.300 1.00 76.62 413 GLN A C 1
ATOM 3064 O O . GLN A 1 413 ? -61.633 -23.585 76.408 1.00 76.62 413 GLN A O 1
ATOM 3069 N N . ASN A 1 414 ? -60.567 -24.414 78.193 1.00 72.44 414 ASN A N 1
ATOM 3070 C CA . ASN A 1 414 ? -61.302 -25.694 78.289 1.00 72.44 414 ASN A CA 1
ATOM 3071 C C . ASN A 1 414 ? -61.376 -26.510 76.980 1.00 72.44 414 ASN A C 1
ATOM 3073 O O . ASN A 1 414 ? -62.285 -27.308 76.748 1.00 72.44 414 ASN A O 1
ATOM 3077 N N . GLY A 1 415 ? -60.376 -26.328 76.113 1.00 69.19 415 GLY A N 1
ATOM 3078 C CA . GLY A 1 415 ? -60.295 -26.991 74.816 1.00 69.19 415 GLY A CA 1
ATOM 3079 C C . GLY A 1 415 ? -61.339 -26.510 73.807 1.00 69.19 415 GLY A C 1
ATOM 3080 O O . GLY A 1 415 ? -61.651 -27.280 72.897 1.00 69.19 415 GLY A O 1
ATOM 3081 N N . ALA A 1 416 ? -61.897 -25.309 73.986 1.00 76.38 416 ALA A N 1
ATOM 3082 C CA . ALA A 1 416 ? -62.744 -24.630 73.011 1.00 76.38 416 ALA A CA 1
ATOM 3083 C C . ALA A 1 416 ? -61.974 -24.305 71.720 1.00 76.38 416 ALA A C 1
ATOM 3085 O O . ALA A 1 416 ? -60.758 -24.105 71.738 1.00 76.38 416 ALA A O 1
ATOM 3086 N N . SER A 1 417 ? -62.690 -24.268 70.597 1.00 80.12 417 SER A N 1
ATOM 3087 C CA . SER A 1 417 ? -62.101 -23.988 69.287 1.00 80.12 417 SER A CA 1
ATOM 3088 C C . SER A 1 417 ? -62.079 -22.484 69.046 1.00 80.12 417 SER A C 1
ATOM 3090 O O . SER A 1 417 ? -63.125 -21.839 69.068 1.00 80.12 417 SER A O 1
ATOM 3092 N N . CYS A 1 418 ? -60.889 -21.932 68.826 1.00 82.38 418 CYS A N 1
ATOM 3093 C CA . CYS A 1 418 ? -60.729 -20.545 68.408 1.00 82.38 418 CYS A CA 1
ATOM 3094 C C . CYS A 1 418 ? -61.073 -20.420 66.922 1.00 82.38 418 CYS A C 1
ATOM 3096 O O . CYS A 1 418 ? -60.606 -21.222 66.112 1.00 82.38 418 CYS A O 1
ATOM 3098 N N . VAL A 1 419 ? -61.912 -19.446 66.590 1.00 79.56 419 VAL A N 1
ATOM 3099 C CA . VAL A 1 419 ? -62.245 -19.053 65.226 1.00 79.56 419 VAL A CA 1
ATOM 3100 C C . VAL A 1 419 ? -61.617 -17.693 64.986 1.00 79.56 419 VAL A C 1
ATOM 3102 O O . VAL A 1 419 ? -61.873 -16.731 65.714 1.00 79.56 419 VAL A O 1
ATOM 3105 N N . ASP A 1 420 ? -60.754 -17.668 63.987 1.00 76.69 420 ASP A N 1
ATOM 3106 C CA . ASP A 1 420 ? -60.066 -16.478 63.528 1.00 76.69 420 ASP A CA 1
ATOM 3107 C C . ASP A 1 420 ? -61.026 -15.611 62.705 1.00 76.69 420 ASP A C 1
ATOM 3109 O O . ASP A 1 420 ? -61.823 -16.125 61.912 1.00 76.69 420 ASP A O 1
ATOM 3113 N N . GLU A 1 421 ? -61.005 -14.304 62.937 1.00 74.00 421 GLU A N 1
ATOM 3114 C CA . GLU A 1 421 ? -61.780 -13.317 62.194 1.00 74.00 421 GLU A CA 1
ATOM 3115 C C . GLU A 1 421 ? -60.874 -12.114 61.901 1.00 74.00 421 GLU A C 1
ATOM 3117 O O . GLU A 1 421 ? -59.982 -11.799 62.668 1.00 74.00 421 GLU A O 1
ATOM 3122 N N . VAL A 1 422 ? -61.140 -11.348 60.845 1.00 72.88 422 VAL A N 1
ATOM 3123 C CA . VAL A 1 422 ? -60.237 -10.246 60.472 1.00 72.88 422 VAL A CA 1
ATOM 3124 C C . VAL A 1 422 ? -60.020 -9.252 61.629 1.00 72.88 422 VAL A C 1
ATOM 3126 O O . VAL A 1 422 ? -60.934 -8.490 61.986 1.00 72.88 422 VAL A O 1
ATOM 3129 N N . ASN A 1 423 ? -58.788 -9.223 62.160 1.00 71.88 423 ASN A N 1
ATOM 3130 C CA . ASN A 1 423 ? -58.314 -8.346 63.236 1.00 71.88 423 ASN A CA 1
ATOM 3131 C C . ASN A 1 423 ? -58.982 -8.615 64.613 1.00 71.88 423 ASN A C 1
ATOM 3133 O O . ASN A 1 423 ? -59.042 -7.704 65.453 1.00 71.88 423 ASN A O 1
ATOM 3137 N N . ARG A 1 424 ? -59.544 -9.816 64.849 1.00 77.19 424 ARG A N 1
ATOM 3138 C CA . ARG A 1 424 ? -60.151 -10.258 66.128 1.00 77.19 424 ARG A CA 1
ATOM 3139 C C . ARG A 1 424 ? -60.360 -11.785 66.172 1.00 77.19 424 ARG A C 1
ATOM 3141 O O . ARG A 1 424 ? -60.526 -12.419 65.158 1.00 77.19 424 ARG A O 1
ATOM 3148 N N . TYR A 1 425 ? -60.539 -12.381 67.349 1.00 81.00 425 TYR A N 1
ATOM 3149 C CA . TYR A 1 425 ? -60.887 -13.811 67.458 1.00 81.00 425 TYR A CA 1
ATOM 3150 C C . TYR A 1 425 ? -62.213 -14.037 68.198 1.00 81.00 425 TYR A C 1
ATOM 3152 O O . TYR A 1 425 ? -62.630 -13.207 69.014 1.00 81.00 425 TYR A O 1
ATOM 3160 N N . SER A 1 426 ? -62.860 -15.181 67.956 1.00 78.88 426 SER A N 1
ATOM 3161 C CA . SER A 1 426 ? -64.022 -15.653 68.719 1.00 78.88 426 SER A CA 1
ATOM 3162 C C . SER A 1 426 ? -63.846 -17.104 69.187 1.00 78.88 426 SER A C 1
ATOM 3164 O O . SER A 1 426 ? -63.305 -17.951 68.483 1.00 78.88 426 SER A O 1
ATOM 3166 N N . CYS A 1 427 ? -64.264 -17.414 70.419 1.00 81.50 427 CYS A N 1
ATOM 3167 C CA . CYS A 1 427 ? -64.155 -18.764 70.978 1.00 81.50 427 CYS A CA 1
ATOM 3168 C C . CYS A 1 427 ? -65.478 -19.515 70.838 1.00 81.50 427 CYS A C 1
ATOM 3170 O O . CYS A 1 427 ? -66.490 -19.133 71.427 1.00 81.50 427 CYS A O 1
ATOM 3172 N N . VAL A 1 428 ? -65.463 -20.625 70.103 1.00 79.88 428 VAL A N 1
ATOM 3173 C CA . VAL A 1 428 ? -66.588 -21.558 70.046 1.00 79.88 428 VAL A CA 1
ATOM 3174 C C . VAL A 1 428 ? -66.447 -22.540 71.196 1.00 79.88 428 VAL A C 1
ATOM 3176 O O . VAL A 1 428 ? -65.626 -23.464 71.173 1.00 79.88 428 VAL A O 1
ATOM 3179 N N . CYS A 1 429 ? -67.251 -22.312 72.229 1.00 76.00 429 CYS A N 1
ATOM 3180 C CA . CYS A 1 429 ? -67.246 -23.140 73.421 1.00 76.00 429 CYS A CA 1
ATOM 3181 C C . CYS A 1 429 ? -67.665 -24.558 73.094 1.00 76.00 429 CYS A C 1
ATOM 3183 O O . CYS A 1 429 ? -68.651 -24.791 72.391 1.00 76.00 429 CYS A O 1
ATOM 3185 N N . LYS A 1 430 ? -66.904 -25.516 73.632 1.00 73.00 430 LYS A N 1
ATOM 3186 C CA . LYS A 1 430 ? -67.355 -26.898 73.632 1.00 73.00 430 LYS A CA 1
ATOM 3187 C C . LYS A 1 430 ? -68.701 -26.946 74.351 1.00 73.00 430 LYS A C 1
ATOM 3189 O O . LYS A 1 430 ? -68.848 -26.292 75.386 1.00 73.00 430 LYS A O 1
ATOM 3194 N N . PRO A 1 431 ? -69.680 -27.663 73.789 1.00 64.12 431 PRO A N 1
ATOM 3195 C CA . PRO A 1 431 ? -71.005 -27.698 74.374 1.00 64.12 431 PRO A CA 1
ATOM 3196 C C . PRO A 1 431 ? -70.909 -28.217 75.824 1.00 64.12 431 PRO A C 1
ATOM 3198 O O . PRO A 1 431 ? -69.971 -28.945 76.162 1.00 64.12 431 PRO A O 1
ATOM 3201 N N . GLY A 1 432 ? -71.802 -27.739 76.695 1.00 65.25 432 GLY A N 1
ATOM 3202 C CA . GLY A 1 432 ? -71.720 -27.888 78.153 1.00 65.25 432 GLY A CA 1
ATOM 3203 C C . GLY A 1 432 ? -70.859 -26.827 78.836 1.00 65.25 432 GLY A C 1
ATOM 3204 O O . GLY A 1 432 ? -70.793 -26.819 80.057 1.00 65.25 432 GLY A O 1
ATOM 3205 N N . PHE A 1 433 ? -70.234 -25.911 78.079 1.00 73.50 433 PHE A N 1
ATOM 3206 C CA . PHE A 1 433 ? -69.511 -24.759 78.615 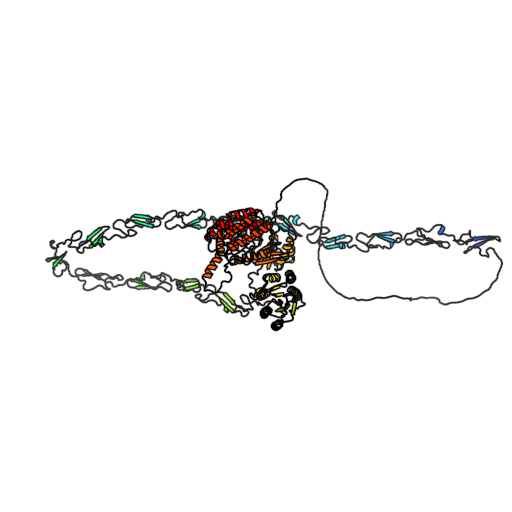1.00 73.50 433 PHE A CA 1
ATOM 3207 C C . PHE A 1 433 ? -69.957 -23.417 77.996 1.00 73.50 433 PHE A C 1
ATOM 3209 O O . PHE A 1 433 ? -70.378 -23.357 76.842 1.00 73.50 433 PHE A O 1
ATOM 3216 N N . VAL A 1 434 ? -69.849 -22.321 78.753 1.00 73.62 434 VAL A N 1
ATOM 3217 C CA . VAL A 1 434 ? -70.266 -20.950 78.404 1.00 73.62 434 VAL A CA 1
ATOM 3218 C C . VAL A 1 434 ? -69.285 -19.903 78.968 1.00 73.62 434 VAL A C 1
ATOM 3220 O O . VAL A 1 434 ? -68.548 -20.177 79.913 1.00 73.62 434 VAL A O 1
ATOM 3223 N N . GLY A 1 435 ? -69.247 -18.701 78.383 1.00 71.44 435 GLY A N 1
ATOM 3224 C CA . GLY A 1 435 ? -68.314 -17.611 78.724 1.00 71.44 435 GLY A CA 1
ATOM 3225 C C . GLY A 1 435 ? -67.555 -17.111 77.490 1.00 71.44 435 GLY A C 1
ATOM 3226 O O . GLY A 1 435 ? -67.520 -17.811 76.481 1.00 71.44 435 GLY A O 1
ATOM 3227 N N . SER A 1 436 ? -66.965 -15.908 77.520 1.00 73.25 436 SER A N 1
ATOM 3228 C CA . SER A 1 436 ? -66.303 -15.330 76.328 1.00 73.25 436 SER A CA 1
ATOM 3229 C C . SER A 1 436 ? -65.021 -16.066 75.928 1.00 73.25 436 SER A C 1
ATOM 3231 O O . SER A 1 436 ? -64.635 -16.004 74.767 1.00 73.25 436 SER A O 1
ATOM 3233 N N . ASN A 1 437 ? -64.404 -16.793 76.868 1.00 78.94 437 ASN A N 1
ATOM 3234 C CA . ASN A 1 437 ? -63.304 -17.725 76.611 1.00 78.94 437 ASN A CA 1
ATOM 3235 C C . ASN A 1 437 ? -63.674 -19.168 77.008 1.00 78.94 437 ASN A C 1
ATOM 3237 O O . ASN A 1 437 ? -62.784 -20.012 77.127 1.00 78.94 437 ASN A O 1
ATOM 3241 N N . CYS A 1 438 ? -64.972 -19.457 77.176 1.00 74.12 438 CYS A N 1
ATOM 3242 C CA . CYS A 1 438 ? -65.537 -20.781 77.457 1.00 74.12 438 CYS A CA 1
ATOM 3243 C C . CYS A 1 438 ? -65.204 -21.370 78.836 1.00 74.12 438 CYS A C 1
ATOM 3245 O O . CYS A 1 438 ? -64.936 -22.563 78.981 1.00 74.12 438 CYS A O 1
ATOM 3247 N N . GLU A 1 439 ? -65.223 -20.524 79.862 1.00 75.38 439 GLU A N 1
ATOM 3248 C CA . GLU A 1 439 ? -64.733 -20.821 81.209 1.00 75.38 439 GLU A CA 1
ATOM 3249 C C . GLU A 1 439 ? -65.727 -21.501 82.188 1.00 75.38 439 GLU A C 1
ATOM 3251 O O . GLU A 1 439 ? -65.290 -21.955 83.243 1.00 75.38 439 GLU A O 1
ATOM 3256 N N . THR A 1 440 ? -67.030 -21.606 81.883 1.00 71.56 440 THR A N 1
ATOM 3257 C CA . THR A 1 440 ? -68.100 -22.014 82.842 1.00 71.56 440 THR A CA 1
ATOM 3258 C C . THR A 1 440 ? -68.874 -23.262 82.378 1.00 71.56 440 THR A C 1
ATOM 3260 O O . THR A 1 440 ? -69.168 -23.303 81.202 1.00 71.56 440 THR A O 1
ATOM 3263 N N . GLU A 1 441 ? -69.264 -24.232 83.229 1.00 68.75 441 GLU A N 1
ATOM 3264 C CA . GLU A 1 441 ? -69.998 -25.488 82.867 1.00 68.75 441 GLU A CA 1
ATOM 3265 C C . GLU A 1 441 ? -71.550 -25.410 83.049 1.00 68.75 441 GLU A C 1
ATOM 3267 O O . GLU A 1 441 ? -72.019 -24.668 83.915 1.00 68.75 441 GLU A O 1
ATOM 3272 N N . ILE A 1 442 ? -72.347 -26.168 82.269 1.00 64.12 442 ILE A N 1
ATOM 3273 C CA . ILE A 1 442 ? -73.834 -26.250 82.243 1.00 64.12 442 ILE A CA 1
ATOM 3274 C C . ILE A 1 442 ? -74.328 -27.621 82.800 1.00 64.12 442 ILE A C 1
ATOM 3276 O O . ILE A 1 442 ? -73.617 -28.604 82.671 1.00 64.12 442 ILE A O 1
ATOM 3280 N N . ASN A 1 443 ? -75.516 -27.688 83.438 1.00 68.69 443 ASN A N 1
ATOM 3281 C CA . ASN A 1 443 ? -76.176 -28.929 83.920 1.00 68.69 443 ASN A CA 1
ATOM 3282 C C . ASN A 1 443 ? -77.411 -29.256 83.054 1.00 68.69 443 ASN A C 1
ATOM 3284 O O . ASN A 1 443 ? -78.306 -28.415 82.919 1.00 68.69 443 ASN A O 1
ATOM 3288 N N . GLU A 1 444 ? -77.472 -30.455 82.466 1.00 69.00 444 GLU A N 1
ATOM 3289 C CA . GLU A 1 444 ? -78.399 -30.794 81.377 1.00 69.00 444 GLU A CA 1
ATOM 3290 C C . GLU A 1 444 ? -79.658 -31.584 81.803 1.00 69.00 444 GLU A C 1
ATOM 3292 O O . GLU A 1 444 ? -80.651 -31.614 81.059 1.00 69.00 444 GLU A O 1
ATOM 3297 N N . CYS A 1 445 ? -79.690 -32.185 82.998 1.00 66.81 445 CYS A N 1
ATOM 3298 C CA . CYS A 1 445 ? -80.837 -32.984 83.464 1.00 66.81 445 CYS A CA 1
ATOM 3299 C C . CYS A 1 445 ? -82.089 -32.188 83.871 1.00 66.81 445 CYS A C 1
ATOM 3301 O O . CYS A 1 445 ? -83.179 -32.766 83.942 1.00 66.81 445 CYS A O 1
ATOM 3303 N N . ASP A 1 446 ? -81.984 -30.875 84.077 1.00 68.38 446 ASP A N 1
ATOM 3304 C CA . ASP A 1 446 ? -83.105 -30.024 84.509 1.00 68.38 446 ASP A CA 1
ATOM 3305 C C . ASP A 1 446 ? -84.241 -29.908 83.461 1.00 68.38 446 ASP A C 1
ATOM 3307 O O . ASP A 1 446 ? -85.338 -29.430 83.761 1.00 68.38 446 ASP A O 1
ATOM 3311 N N . SER A 1 447 ? -84.015 -30.396 82.233 1.00 62.41 447 SER A N 1
ATOM 3312 C CA . SER A 1 447 ? -84.928 -30.290 81.084 1.00 62.41 447 SER A CA 1
ATOM 3313 C C . SER A 1 447 ? -85.829 -31.520 80.806 1.00 62.41 447 SER A C 1
ATOM 3315 O O . SER A 1 447 ? -86.696 -31.439 79.938 1.00 62.41 447 SER A O 1
ATOM 3317 N N . ASN A 1 448 ? -85.704 -32.626 81.561 1.00 60.38 448 ASN A N 1
ATOM 3318 C CA . ASN A 1 448 ? -86.477 -33.893 81.435 1.00 60.38 448 ASN A CA 1
ATOM 3319 C C . ASN A 1 448 ? -86.571 -34.545 80.020 1.00 60.38 448 ASN A C 1
ATOM 3321 O O . ASN A 1 448 ? -87.656 -34.608 79.438 1.00 60.38 448 ASN A O 1
ATOM 3325 N N . PRO A 1 449 ? -85.482 -35.108 79.476 1.00 66.88 449 PRO A N 1
ATOM 3326 C CA . PRO A 1 449 ? -85.402 -35.426 78.038 1.00 66.88 449 PRO A CA 1
ATOM 3327 C C . PRO A 1 449 ? -85.630 -36.887 77.535 1.00 66.88 449 PRO A C 1
ATOM 3329 O O . PRO A 1 449 ? -85.716 -37.094 76.325 1.00 66.88 449 PRO A O 1
ATOM 3332 N N . CYS A 1 450 ? -85.742 -37.923 78.380 1.00 72.31 450 CYS A N 1
ATOM 3333 C CA . CYS A 1 450 ? -85.891 -39.326 77.918 1.00 72.31 450 CYS A CA 1
ATOM 3334 C C . CYS A 1 450 ? -87.315 -39.696 77.426 1.00 72.31 450 CYS A C 1
ATOM 3336 O O . CYS A 1 450 ? -88.301 -39.329 78.066 1.00 72.31 450 CYS A O 1
ATOM 3338 N N . GLN A 1 451 ? -87.443 -40.488 76.342 1.00 61.72 451 GLN A N 1
ATOM 3339 C CA . GLN A 1 451 ? -88.727 -40.822 75.684 1.00 61.72 451 GLN A CA 1
ATOM 3340 C C . GLN A 1 451 ? -89.153 -42.299 75.864 1.00 61.72 451 GLN A C 1
ATOM 3342 O O . GLN A 1 451 ? -88.437 -43.111 76.446 1.00 61.72 451 GLN A O 1
ATOM 3347 N N . ASN A 1 452 ? -90.384 -42.648 75.451 1.00 62.31 452 ASN A N 1
ATOM 3348 C CA . ASN A 1 452 ? -90.974 -44.004 75.525 1.00 62.31 452 ASN A CA 1
ATOM 3349 C C . ASN A 1 452 ? -90.944 -44.686 76.920 1.00 62.31 452 ASN A C 1
ATOM 3351 O O . ASN A 1 452 ? -91.065 -45.911 77.043 1.00 62.31 452 ASN A O 1
ATOM 3355 N N . GLY A 1 453 ? -90.857 -43.882 77.989 1.00 63.06 453 GLY A N 1
ATOM 3356 C CA . GLY A 1 453 ? -90.869 -44.324 79.388 1.00 63.06 453 GLY A CA 1
ATOM 3357 C C . GLY A 1 453 ? -89.501 -44.700 79.980 1.00 63.06 453 GLY A C 1
ATOM 3358 O O . GLY A 1 453 ? -89.467 -45.516 80.900 1.00 63.06 453 GLY A O 1
ATOM 3359 N N . ALA A 1 454 ? -88.398 -44.149 79.458 1.00 65.94 454 ALA A N 1
ATOM 3360 C CA . ALA A 1 454 ? -87.018 -44.381 79.919 1.00 65.94 454 ALA A CA 1
ATOM 3361 C C . ALA A 1 454 ? -86.560 -43.458 81.088 1.00 65.94 454 ALA A C 1
ATOM 3363 O O . ALA A 1 454 ? -87.162 -42.416 81.328 1.00 65.94 454 ALA A O 1
ATOM 3364 N N . SER A 1 455 ? -85.501 -43.832 81.836 1.00 72.31 455 SER A N 1
ATOM 3365 C CA . SER A 1 455 ? -84.937 -43.098 83.011 1.00 72.31 455 SER A CA 1
ATOM 3366 C C . SER A 1 455 ? -83.639 -42.314 82.691 1.00 72.31 455 SER A C 1
ATOM 3368 O O . SER A 1 455 ? -82.857 -42.853 81.918 1.00 72.31 455 SER A O 1
ATOM 3370 N N . CYS A 1 456 ? -83.387 -41.124 83.295 1.00 76.06 456 CYS A N 1
ATOM 3371 C CA . CYS A 1 456 ? -82.325 -40.137 82.927 1.00 76.06 456 CYS A CA 1
ATOM 3372 C C . CYS A 1 456 ? -81.197 -39.916 83.982 1.00 76.06 456 CYS A C 1
ATOM 3374 O O . CYS A 1 456 ? -81.502 -39.910 85.175 1.00 76.06 456 CYS A O 1
ATOM 3376 N N . VAL A 1 457 ? -79.938 -39.656 83.564 1.00 75.19 457 VAL A N 1
ATOM 3377 C CA . VAL A 1 457 ? -78.743 -39.351 84.416 1.00 75.19 457 VAL A CA 1
ATOM 3378 C C . VAL A 1 457 ? -77.877 -38.209 83.823 1.00 75.19 457 VAL A C 1
ATOM 3380 O O . VAL A 1 457 ? -77.665 -38.245 82.616 1.00 75.19 457 VAL A O 1
ATOM 3383 N N . ASP A 1 458 ? -77.371 -37.261 84.642 1.00 66.19 458 ASP A N 1
ATOM 3384 C CA . ASP A 1 458 ? -76.606 -36.036 84.253 1.00 66.19 458 ASP A CA 1
ATOM 3385 C C . ASP A 1 458 ? -75.081 -36.244 84.150 1.00 66.19 458 ASP A C 1
ATOM 3387 O O . ASP A 1 458 ? -74.491 -36.883 85.027 1.00 66.19 458 ASP A O 1
ATOM 3391 N N . GLU A 1 459 ? -74.442 -35.691 83.111 1.00 66.06 459 GLU A N 1
ATOM 3392 C CA . GLU A 1 459 ? -72.998 -35.744 82.824 1.00 66.06 459 GLU A CA 1
ATOM 3393 C C . GLU A 1 459 ? -72.546 -34.488 82.029 1.00 66.06 459 GLU A C 1
ATOM 3395 O O . GLU A 1 459 ? -73.360 -33.835 81.395 1.00 66.06 459 GLU A O 1
ATOM 3400 N N . VAL A 1 460 ? -71.244 -34.158 81.982 1.00 59.03 460 VAL A N 1
ATOM 3401 C CA . VAL A 1 460 ? -70.746 -32.944 81.284 1.00 59.03 460 VAL A CA 1
ATOM 3402 C C . VAL A 1 460 ? -71.224 -32.891 79.823 1.00 59.03 460 VAL A C 1
ATOM 3404 O O . VAL A 1 460 ? -70.805 -33.729 79.010 1.00 59.03 460 VAL A O 1
ATOM 3407 N N . ASN A 1 461 ? -72.064 -31.898 79.497 1.00 56.91 461 ASN A N 1
ATOM 3408 C CA . ASN A 1 461 ? -72.686 -31.672 78.187 1.00 56.91 461 ASN A CA 1
ATOM 3409 C C . ASN A 1 461 ? -73.647 -32.775 77.695 1.00 56.91 461 ASN A C 1
ATOM 3411 O O . ASN A 1 461 ? -73.945 -32.869 76.497 1.00 56.91 461 ASN A O 1
ATOM 3415 N N . ARG A 1 462 ? -74.086 -33.695 78.554 1.00 60.88 462 ARG A N 1
ATOM 3416 C CA . ARG A 1 462 ? -74.968 -34.783 78.114 1.00 60.88 462 ARG A CA 1
ATOM 3417 C C . ARG A 1 462 ? -75.771 -35.379 79.256 1.00 60.88 462 ARG A C 1
ATOM 3419 O O . ARG A 1 462 ? -75.402 -35.332 80.414 1.00 60.88 462 ARG A O 1
ATOM 3426 N N . TYR A 1 463 ? -76.825 -36.086 78.892 1.00 64.94 463 TYR A N 1
ATOM 3427 C CA . TYR A 1 463 ? -77.562 -36.954 79.799 1.00 64.94 463 TYR A CA 1
ATOM 3428 C C . TYR A 1 463 ? -77.740 -38.334 79.150 1.00 64.94 463 TYR A C 1
ATOM 3430 O O . TYR A 1 463 ? -77.653 -38.458 77.926 1.00 64.94 463 TYR A O 1
ATOM 3438 N N . SER A 1 464 ? -77.987 -39.389 79.931 1.00 69.06 464 SER A N 1
ATOM 3439 C CA . SER A 1 464 ? -78.165 -40.758 79.401 1.00 69.06 464 SER A CA 1
ATOM 3440 C C . SER A 1 464 ? -79.517 -41.392 79.764 1.00 69.06 464 SER A C 1
ATOM 3442 O O . SER A 1 464 ? -79.987 -41.224 80.889 1.00 69.06 464 SER A O 1
ATOM 3444 N N . CYS A 1 465 ? -80.135 -42.123 78.810 1.00 68.50 465 CYS A N 1
ATOM 3445 C CA . CYS A 1 465 ? -81.438 -42.807 78.937 1.00 68.50 465 CYS A CA 1
ATOM 3446 C C . CYS A 1 465 ? -81.355 -44.339 78.717 1.00 68.50 465 CYS A C 1
ATOM 3448 O O . CYS A 1 465 ? -80.526 -44.806 77.941 1.00 68.50 465 CYS A O 1
ATOM 3450 N N . VAL A 1 466 ? -82.234 -45.139 79.346 1.00 74.25 466 VAL A N 1
ATOM 3451 C CA . VAL A 1 466 ? -82.207 -46.632 79.305 1.00 74.25 466 VAL A CA 1
ATOM 3452 C C . VAL A 1 466 ? -83.473 -47.260 78.644 1.00 74.25 466 VAL A C 1
ATOM 3454 O O . VAL A 1 466 ? -84.578 -46.979 79.109 1.00 74.25 466 VAL A O 1
ATOM 3457 N N . CYS A 1 467 ? -83.330 -48.134 77.611 1.00 67.12 467 CYS A N 1
ATOM 3458 C CA . CYS A 1 467 ? -84.353 -48.477 76.564 1.00 67.12 467 CYS A CA 1
ATOM 3459 C C . CYS A 1 467 ? -84.971 -49.907 76.529 1.00 67.12 467 CYS A C 1
ATOM 3461 O O . CYS A 1 467 ? -84.439 -50.825 77.147 1.00 67.12 467 CYS A O 1
ATOM 3463 N N . LYS A 1 468 ? -86.089 -50.117 75.780 1.00 60.28 468 LYS A N 1
ATOM 3464 C CA . LYS A 1 468 ? -86.865 -51.394 75.620 1.00 60.28 468 LYS A CA 1
ATOM 3465 C C . LYS A 1 468 ? -86.683 -52.079 74.226 1.00 60.28 468 LYS A C 1
ATOM 3467 O O . LYS A 1 468 ? -86.436 -51.356 73.275 1.00 60.28 468 LYS A O 1
ATOM 3472 N N . PRO A 1 469 ? -86.871 -53.416 74.053 1.00 54.59 469 PRO A N 1
ATOM 3473 C CA . PRO A 1 469 ? -86.480 -54.183 72.841 1.00 54.59 469 PRO A CA 1
ATOM 3474 C C . PRO A 1 469 ? -87.334 -53.974 71.575 1.00 54.59 469 PRO A C 1
ATOM 3476 O O . PRO A 1 469 ? -88.528 -53.705 71.675 1.00 54.59 469 PRO A O 1
ATOM 3479 N N . GLY A 1 470 ? -86.730 -54.173 70.392 1.00 59.69 470 GLY A N 1
ATOM 3480 C CA . GLY A 1 470 ? -87.289 -53.768 69.086 1.00 59.69 470 GLY A CA 1
ATOM 3481 C C . GLY A 1 470 ? -87.082 -52.280 68.800 1.00 59.69 470 GLY A C 1
ATOM 3482 O O . GLY A 1 470 ? -87.289 -51.836 67.679 1.00 59.69 470 GLY A O 1
ATOM 3483 N N . PHE A 1 471 ? -86.624 -51.551 69.823 1.00 62.59 471 PHE A N 1
ATOM 3484 C CA . PHE A 1 471 ? -86.149 -50.193 69.743 1.00 62.59 471 PHE A CA 1
ATOM 3485 C C . PHE A 1 471 ? -84.762 -50.068 70.398 1.00 62.59 471 PHE A C 1
ATOM 3487 O O . PHE A 1 471 ? -84.394 -50.803 71.315 1.00 62.59 471 PHE A O 1
ATOM 3494 N N . VAL A 1 472 ? -83.981 -49.133 69.899 1.00 58.56 472 VAL A N 1
ATOM 3495 C CA . VAL A 1 472 ? -82.610 -48.771 70.228 1.00 58.56 472 VAL A CA 1
ATOM 3496 C C . VAL A 1 472 ? -82.512 -47.253 70.056 1.00 58.56 472 VAL A C 1
ATOM 3498 O O . VAL A 1 472 ? -83.415 -46.629 69.517 1.00 58.56 472 VAL A O 1
ATOM 3501 N N . GLY A 1 473 ? -81.460 -46.620 70.547 1.00 58.03 473 GLY A N 1
ATOM 3502 C CA . GLY A 1 473 ? -81.306 -45.165 70.469 1.00 58.03 473 GLY A CA 1
ATOM 3503 C C . GLY A 1 473 ? -81.116 -44.548 71.844 1.00 58.03 473 GLY A C 1
ATOM 3504 O O . GLY A 1 473 ? -81.423 -45.164 72.864 1.00 58.03 473 GLY A O 1
ATOM 3505 N N . SER A 1 474 ? -80.541 -43.351 71.880 1.00 59.44 474 SER A N 1
ATOM 3506 C CA . SER A 1 474 ? -80.059 -42.699 73.104 1.00 59.44 474 SER A CA 1
ATOM 3507 C C . SER A 1 474 ? -81.169 -42.104 73.973 1.00 59.44 474 SER A C 1
ATOM 3509 O O . SER A 1 474 ? -80.921 -41.790 75.136 1.00 59.44 474 SER A O 1
ATOM 3511 N N . HIS A 1 475 ? -82.390 -41.997 73.447 1.00 63.97 475 HIS A N 1
ATOM 3512 C CA . HIS A 1 475 ? -83.630 -41.674 74.166 1.00 63.97 475 HIS A CA 1
ATOM 3513 C C . HIS A 1 475 ? -84.694 -42.767 74.010 1.00 63.97 475 HIS A C 1
ATOM 3515 O O . HIS A 1 475 ? -85.839 -42.565 74.425 1.00 63.97 475 HIS A O 1
ATOM 3521 N N . CYS A 1 476 ? -84.293 -43.930 73.487 1.00 61.78 476 CYS A N 1
ATOM 3522 C CA . CYS A 1 476 ? -85.101 -45.124 73.271 1.00 61.78 476 CYS A CA 1
ATOM 3523 C C . CYS A 1 476 ? -86.126 -45.013 72.133 1.00 61.78 476 CYS A C 1
ATOM 3525 O O . CYS A 1 476 ? -87.289 -45.391 72.302 1.00 61.78 476 CYS A O 1
ATOM 3527 N N . GLU A 1 477 ? -85.692 -44.488 70.986 1.00 61.19 477 GLU A N 1
ATOM 3528 C CA . GLU A 1 477 ? -86.540 -43.938 69.924 1.00 61.19 477 GLU A CA 1
ATOM 3529 C C . GLU A 1 477 ? -86.579 -44.699 68.575 1.00 61.19 477 GLU A C 1
ATOM 3531 O O . GLU A 1 477 ? -87.501 -44.456 67.800 1.00 61.19 477 GLU A O 1
ATOM 3536 N N . THR A 1 478 ? -85.669 -45.637 68.286 1.00 56.41 478 THR A N 1
ATOM 3537 C CA . THR A 1 478 ? -85.377 -46.128 66.908 1.00 56.41 478 THR A CA 1
ATOM 3538 C C . THR A 1 478 ? -85.511 -47.646 66.736 1.00 56.41 478 THR A C 1
ATOM 3540 O O . THR A 1 478 ? -85.110 -48.361 67.627 1.00 56.41 478 THR A O 1
ATOM 3543 N N . GLU A 1 479 ? -85.993 -48.170 65.605 1.00 57.16 479 GLU A N 1
ATOM 3544 C CA . GLU A 1 479 ? -86.255 -49.610 65.332 1.00 57.16 479 GLU A CA 1
ATOM 3545 C C . GLU A 1 479 ? -85.107 -50.338 64.545 1.00 57.16 479 GLU A C 1
ATOM 3547 O O . GLU A 1 479 ? -84.106 -49.699 64.229 1.00 57.16 479 GLU A O 1
ATOM 3552 N N . ILE A 1 480 ? -85.160 -51.673 64.345 1.00 61.69 480 ILE A N 1
ATOM 3553 C CA . ILE A 1 480 ? -84.071 -52.584 63.862 1.00 61.69 480 ILE A CA 1
ATOM 3554 C C . ILE A 1 480 ? -84.022 -52.699 62.307 1.00 61.69 480 ILE A C 1
ATOM 3556 O O . ILE A 1 480 ? -85.061 -52.577 61.686 1.00 61.69 480 ILE A O 1
ATOM 3560 N N . ASN A 1 481 ? -82.837 -52.965 61.711 1.00 58.94 481 ASN A N 1
ATOM 3561 C CA . ASN A 1 481 ? -82.468 -52.818 60.277 1.00 58.94 481 ASN A CA 1
ATOM 3562 C C . ASN A 1 481 ? -82.238 -54.157 59.500 1.00 58.94 481 ASN A C 1
ATOM 3564 O O . ASN A 1 481 ? -81.577 -55.058 60.017 1.00 58.94 481 ASN A O 1
ATOM 3568 N N . GLU A 1 482 ? -82.720 -54.279 58.251 1.00 64.00 482 GLU A N 1
ATOM 3569 C CA . GLU A 1 482 ? -82.740 -55.466 57.364 1.00 64.00 482 GLU A CA 1
ATOM 3570 C C . GLU A 1 482 ? -81.605 -55.575 56.305 1.00 64.00 482 GLU A C 1
ATOM 3572 O O . GLU A 1 482 ? -81.515 -56.591 55.597 1.00 64.00 482 GLU A O 1
ATOM 3577 N N . CYS A 1 483 ? -80.690 -54.604 56.192 1.00 64.12 483 CYS A N 1
ATOM 3578 C CA . CYS A 1 483 ? -79.535 -54.652 55.267 1.00 64.12 483 CYS A CA 1
ATOM 3579 C C . CYS A 1 483 ? -78.451 -55.688 55.606 1.00 64.12 483 CYS A C 1
ATOM 3581 O O . CYS A 1 483 ? -77.551 -55.925 54.794 1.00 64.12 483 CYS A O 1
ATOM 3583 N N . ASP A 1 484 ? -78.529 -56.346 56.760 1.00 63.16 484 ASP A N 1
ATOM 3584 C CA . ASP A 1 484 ? -77.498 -57.265 57.265 1.00 63.16 484 ASP A CA 1
ATOM 3585 C C . ASP A 1 484 ? -77.300 -58.548 56.415 1.00 63.16 484 ASP A C 1
ATOM 3587 O O . ASP A 1 484 ? -76.390 -59.340 56.669 1.00 63.16 484 ASP A O 1
ATOM 3591 N N . SER A 1 485 ? -78.113 -58.764 55.370 1.00 59.53 485 SER A N 1
ATOM 3592 C CA . SER A 1 485 ? -78.057 -59.938 54.477 1.00 59.53 485 SER A CA 1
ATOM 3593 C C . SER A 1 485 ? -77.180 -59.787 53.211 1.00 59.53 485 SER A C 1
ATOM 3595 O O . SER A 1 485 ? -77.034 -60.755 52.466 1.00 59.53 485 SER A O 1
ATOM 3597 N N . ASN A 1 486 ? -76.534 -58.628 53.001 1.00 64.62 486 ASN A N 1
ATOM 3598 C CA . ASN A 1 486 ? -75.581 -58.302 51.910 1.00 64.62 486 ASN A CA 1
ATOM 3599 C C . ASN A 1 486 ? -76.035 -58.581 50.449 1.00 64.62 486 ASN A C 1
ATOM 3601 O O . ASN A 1 486 ? -75.482 -59.455 49.778 1.00 64.62 486 ASN A O 1
ATOM 3605 N N . PRO A 1 487 ? -76.984 -57.805 49.902 1.00 68.12 487 PRO A N 1
ATOM 3606 C CA . PRO A 1 487 ? -77.596 -58.071 48.593 1.00 68.12 487 PRO A CA 1
ATOM 3607 C C . PRO A 1 487 ? -77.009 -57.333 47.357 1.00 68.12 487 PRO A C 1
ATOM 3609 O O . PRO A 1 487 ? -77.440 -57.625 46.242 1.00 68.12 487 PRO A O 1
ATOM 3612 N N . CYS A 1 488 ? -76.044 -56.409 47.490 1.00 73.75 488 CYS A N 1
ATOM 3613 C CA . CYS A 1 488 ? -75.480 -55.608 46.373 1.00 73.75 488 CYS A CA 1
ATOM 3614 C C . CYS A 1 488 ? -74.137 -56.165 45.826 1.00 73.75 488 CYS A C 1
ATOM 3616 O O . CYS A 1 488 ? -73.325 -56.654 46.611 1.00 73.75 488 CYS A O 1
ATOM 3618 N N . GLN A 1 489 ? -73.866 -56.082 44.505 1.00 69.31 489 GLN A N 1
ATOM 3619 C CA . GLN A 1 489 ? -72.661 -56.655 43.850 1.00 69.31 489 GLN A CA 1
ATOM 3620 C C . GLN A 1 489 ? -71.568 -55.605 43.537 1.00 69.31 489 GLN A C 1
ATOM 3622 O O . GLN A 1 489 ? -71.766 -54.410 43.730 1.00 69.31 489 GLN A O 1
ATOM 3627 N N . ASN A 1 490 ? -70.374 -56.050 43.110 1.00 63.84 490 ASN A N 1
ATOM 3628 C CA . ASN A 1 490 ? -69.225 -55.203 42.718 1.00 63.84 490 ASN A CA 1
ATOM 3629 C C . ASN A 1 490 ? -68.808 -54.135 43.755 1.00 63.84 490 ASN A C 1
ATOM 3631 O O . ASN A 1 490 ? -68.276 -53.072 43.434 1.00 63.84 490 ASN A O 1
ATOM 3635 N N . GLY A 1 491 ? -69.025 -54.436 45.040 1.00 64.62 491 GLY A N 1
ATOM 3636 C CA . GLY A 1 491 ? -68.678 -53.552 46.153 1.00 64.62 491 GLY A CA 1
ATOM 3637 C C . GLY A 1 491 ? -69.571 -52.313 46.276 1.00 64.62 491 GLY A C 1
ATOM 3638 O O . GLY A 1 491 ? -69.117 -51.320 46.846 1.00 64.62 491 GLY A O 1
ATOM 3639 N N . ALA A 1 492 ? -70.787 -52.364 45.724 1.00 68.25 492 ALA A N 1
ATOM 3640 C CA . ALA A 1 492 ? -71.841 -51.367 45.886 1.00 68.25 492 ALA A CA 1
ATOM 3641 C C . ALA A 1 492 ? -72.413 -51.344 47.317 1.00 68.25 492 ALA A C 1
ATOM 3643 O O . ALA A 1 492 ? -72.439 -52.366 48.004 1.00 68.25 492 ALA A O 1
ATOM 3644 N N . SER A 1 493 ? -72.887 -50.178 47.760 1.00 72.19 493 SER A N 1
ATOM 3645 C CA . SER A 1 493 ? -73.382 -49.963 49.131 1.00 72.19 493 SER A CA 1
ATOM 3646 C C . SER A 1 493 ? -74.888 -50.227 49.243 1.00 72.19 493 SER A C 1
ATOM 3648 O O . SER A 1 493 ? -75.651 -49.730 48.416 1.00 72.19 493 SER A O 1
ATOM 3650 N N . CYS A 1 494 ? -75.319 -50.968 50.272 1.00 71.06 494 CYS A N 1
ATOM 3651 C CA . CYS A 1 494 ? -76.732 -51.256 50.565 1.00 71.06 494 CYS A CA 1
ATOM 3652 C C . CYS A 1 494 ? -77.320 -50.253 51.574 1.00 71.06 494 CYS A C 1
ATOM 3654 O O . CYS A 1 494 ? -76.618 -49.812 52.483 1.00 71.06 494 CYS A O 1
ATOM 3656 N N . VAL A 1 495 ? -78.598 -49.905 51.429 1.00 72.56 495 VAL A N 1
ATOM 3657 C CA . VAL A 1 495 ? -79.327 -48.918 52.240 1.00 72.56 495 VAL A CA 1
ATOM 3658 C C . VAL A 1 495 ? -80.621 -49.532 52.772 1.00 72.56 495 VAL A C 1
ATOM 3660 O O . VAL A 1 495 ? -81.417 -50.052 51.992 1.00 72.56 495 VAL A O 1
ATOM 3663 N N . ASP A 1 496 ? -80.819 -49.464 54.088 1.00 54.53 496 ASP A N 1
ATOM 3664 C CA . ASP A 1 496 ? -81.931 -50.079 54.822 1.00 54.53 496 ASP A CA 1
ATOM 3665 C C . ASP A 1 496 ? -83.125 -49.148 55.015 1.00 54.53 496 ASP A C 1
ATOM 3667 O O . ASP A 1 496 ? -82.969 -47.930 55.106 1.00 54.53 496 ASP A O 1
ATOM 3671 N N . GLU A 1 497 ? -84.310 -49.729 55.138 1.00 61.12 497 GLU A N 1
ATOM 3672 C CA . GLU A 1 497 ? -85.557 -49.057 55.465 1.00 61.12 497 GLU A CA 1
ATOM 3673 C C . GLU A 1 497 ? -86.374 -49.961 56.410 1.00 61.12 497 GLU A C 1
ATOM 3675 O O . GLU A 1 497 ? -86.329 -51.166 56.260 1.00 61.12 497 GLU A O 1
ATOM 3680 N N . VAL A 1 498 ? -87.190 -49.410 57.319 1.00 57.56 498 VAL A N 1
ATOM 3681 C CA . VAL A 1 498 ? -87.998 -50.182 58.298 1.00 57.56 498 VAL A CA 1
ATOM 3682 C C . VAL A 1 498 ? -88.699 -51.393 57.647 1.00 57.56 498 VAL A C 1
ATOM 3684 O O . VAL A 1 498 ? -89.688 -51.225 56.915 1.00 57.56 498 VAL A O 1
ATOM 3687 N N . ASN A 1 499 ? -88.180 -52.600 57.905 1.00 54.28 499 ASN A N 1
ATOM 3688 C CA . ASN A 1 499 ? -88.600 -53.892 57.353 1.00 54.28 499 ASN A CA 1
ATOM 3689 C C . ASN A 1 499 ? -88.232 -54.180 55.847 1.00 54.28 499 ASN A C 1
ATOM 3691 O O . ASN A 1 499 ? -88.913 -55.029 55.260 1.00 54.28 499 ASN A O 1
ATOM 3695 N N . ARG A 1 500 ? -87.248 -53.502 55.170 1.00 56.41 500 ARG A N 1
ATOM 3696 C CA . ARG A 1 500 ? -86.796 -53.661 53.718 1.00 56.41 500 ARG A CA 1
ATOM 3697 C C . ARG A 1 500 ? -85.438 -52.951 53.279 1.00 56.41 500 ARG A C 1
ATOM 3699 O O . ARG A 1 500 ? -84.896 -52.213 54.073 1.00 56.41 500 ARG A O 1
ATOM 3706 N N . TYR A 1 501 ? -84.880 -53.085 52.026 1.00 70.94 501 TYR A N 1
ATOM 3707 C CA . TYR A 1 501 ? -83.557 -52.476 51.565 1.00 70.94 501 TYR A CA 1
ATOM 3708 C C . TYR A 1 501 ? -83.367 -52.017 50.051 1.00 70.94 501 TYR A C 1
ATOM 3710 O O . TYR A 1 501 ? -84.183 -52.387 49.206 1.00 70.94 501 TYR A O 1
ATOM 3718 N N . SER A 1 502 ? -82.271 -51.280 49.669 1.00 67.31 502 SER A N 1
ATOM 3719 C CA . SER A 1 502 ? -81.846 -50.810 48.285 1.00 67.31 502 SER A CA 1
ATOM 3720 C C . SER A 1 502 ? -80.297 -50.653 48.011 1.00 67.31 502 SER A C 1
ATOM 3722 O O . SER A 1 502 ? -79.547 -50.595 48.973 1.00 67.31 502 SER A O 1
ATOM 3724 N N . CYS A 1 503 ? -79.773 -50.563 46.752 1.00 75.44 503 CYS A N 1
ATOM 3725 C CA . CYS A 1 503 ? -78.308 -50.569 46.392 1.00 75.44 503 CYS A CA 1
ATOM 3726 C C . CYS A 1 503 ? -77.765 -49.334 45.600 1.00 75.44 503 CYS A C 1
ATOM 3728 O O . CYS A 1 503 ? -78.436 -48.858 44.687 1.00 75.44 503 CYS A O 1
ATOM 3730 N N . VAL A 1 504 ? -76.519 -48.878 45.860 1.00 74.06 504 VAL A N 1
ATOM 3731 C CA . VAL A 1 504 ? -75.836 -47.727 45.194 1.00 74.06 504 VAL A CA 1
ATOM 3732 C C . VAL A 1 504 ? -74.480 -48.104 44.558 1.00 74.06 504 VAL A C 1
ATOM 3734 O O . VAL A 1 504 ? -73.574 -48.566 45.256 1.00 74.06 504 VAL A O 1
ATOM 3737 N N . CYS A 1 505 ? -74.315 -47.851 43.251 1.00 73.44 505 CYS A N 1
ATOM 3738 C CA . CYS A 1 505 ? -73.162 -48.281 42.434 1.00 73.44 505 CYS A CA 1
ATOM 3739 C C . CYS A 1 505 ? -71.938 -47.353 42.508 1.00 73.44 505 CYS A C 1
ATOM 3741 O O . CYS A 1 505 ? -72.076 -46.142 42.671 1.00 73.44 505 CYS A O 1
ATOM 3743 N N . LYS A 1 506 ? -70.731 -47.923 42.360 1.00 69.06 506 LYS A N 1
ATOM 3744 C CA . LYS A 1 506 ? -69.462 -47.175 42.265 1.00 69.06 506 LYS A CA 1
ATOM 3745 C C . LYS A 1 506 ? -69.247 -46.595 40.851 1.00 69.06 506 LYS A C 1
ATOM 3747 O O . LYS A 1 506 ? -69.762 -47.178 39.899 1.00 69.06 506 LYS A O 1
ATOM 3752 N N . PRO A 1 507 ? -68.483 -45.491 40.698 1.00 63.00 507 PRO A N 1
ATOM 3753 C CA . PRO A 1 507 ? -68.149 -44.920 39.387 1.00 63.00 507 PRO A CA 1
ATOM 3754 C C . PRO A 1 507 ? -67.505 -45.961 38.459 1.00 63.00 507 PRO A C 1
ATOM 3756 O O . PRO A 1 507 ? -66.681 -46.747 38.925 1.00 63.00 507 PRO A O 1
ATOM 3759 N N . GLY A 1 508 ? -67.915 -45.983 37.189 1.00 66.75 508 GLY A N 1
ATOM 3760 C CA . GLY A 1 508 ? -67.553 -47.014 36.204 1.00 66.75 508 GLY A CA 1
ATOM 3761 C C . GLY A 1 508 ? -68.580 -48.146 36.048 1.00 66.75 508 GLY A C 1
ATOM 3762 O O . GLY A 1 508 ? -68.577 -48.811 35.024 1.00 66.75 508 GLY A O 1
ATOM 3763 N N . PHE A 1 509 ? -69.526 -48.330 36.986 1.00 72.50 509 PHE A N 1
ATOM 3764 C CA . PHE A 1 509 ? -70.521 -49.416 36.927 1.00 72.50 509 PHE A CA 1
ATOM 3765 C C . PHE A 1 509 ? -71.983 -48.932 36.953 1.00 72.50 509 PHE A C 1
ATOM 3767 O O . PHE A 1 509 ? -72.338 -47.981 37.652 1.00 72.50 509 PHE A O 1
ATOM 3774 N N . VAL A 1 510 ? -72.865 -49.641 36.243 1.00 70.19 510 VAL A N 1
ATOM 3775 C CA . VAL A 1 510 ? -74.311 -49.385 36.111 1.00 70.19 510 VAL A CA 1
ATOM 3776 C C . VAL A 1 510 ? -75.131 -50.679 36.269 1.00 70.19 510 VAL A C 1
ATOM 3778 O O . VAL A 1 510 ? -74.615 -51.781 36.103 1.00 70.19 510 VAL A O 1
ATOM 3781 N N . GLY A 1 511 ? -76.422 -50.576 36.604 1.00 67.88 511 GLY A N 1
ATOM 3782 C CA . GLY A 1 511 ? -77.326 -51.728 36.795 1.00 67.88 511 GLY A CA 1
ATOM 3783 C C . GLY A 1 511 ? -78.073 -51.701 38.135 1.00 67.88 511 GLY A C 1
ATOM 3784 O O . GLY A 1 511 ? -77.782 -50.873 38.992 1.00 67.88 511 GLY A O 1
ATOM 3785 N N . THR A 1 512 ? -79.061 -52.584 38.326 1.00 64.56 512 THR A N 1
ATOM 3786 C CA . THR A 1 512 ? -79.919 -52.575 39.543 1.00 64.56 512 THR A CA 1
ATOM 3787 C C . THR A 1 512 ? -79.246 -53.179 40.775 1.00 64.56 512 THR A C 1
ATOM 3789 O O . THR A 1 512 ? -79.637 -52.875 41.899 1.00 64.56 512 THR A O 1
ATOM 3792 N N . HIS A 1 513 ? -78.216 -53.999 40.564 1.00 73.50 513 HIS A N 1
ATOM 3793 C CA . HIS A 1 513 ? -77.322 -54.523 41.596 1.00 73.50 513 HIS A CA 1
ATOM 3794 C C . HIS A 1 513 ? -75.864 -54.119 41.318 1.00 73.50 513 HIS A C 1
ATOM 3796 O O . HIS A 1 513 ? -74.956 -54.658 41.952 1.00 73.50 513 HIS A O 1
ATOM 3802 N N . CYS A 1 514 ? -75.658 -53.156 40.408 1.00 68.50 514 CYS A N 1
ATOM 3803 C CA . CYS A 1 514 ? -74.369 -52.599 39.991 1.00 68.50 514 CYS A CA 1
ATOM 3804 C C . CYS A 1 514 ? -73.480 -53.554 39.179 1.00 68.50 514 CYS A C 1
ATOM 3806 O O . CYS A 1 514 ? -72.274 -53.641 39.398 1.00 68.50 514 CYS A O 1
ATOM 3808 N N . GLU A 1 515 ? -74.088 -54.289 38.249 1.00 72.06 515 GLU A N 1
ATOM 3809 C CA . GLU A 1 515 ? -73.506 -55.443 37.557 1.00 72.06 515 GLU A CA 1
ATOM 3810 C C . GLU A 1 515 ? -72.771 -55.170 36.223 1.00 72.06 515 GLU A C 1
ATOM 3812 O O . GLU A 1 515 ? -72.073 -56.062 35.749 1.00 72.06 515 GLU A O 1
ATOM 3817 N N . THR A 1 516 ? -72.915 -53.994 35.599 1.00 68.94 516 THR A N 1
ATOM 3818 C CA . THR A 1 516 ? -72.433 -53.710 34.223 1.00 68.94 516 THR A CA 1
ATOM 3819 C C . THR A 1 516 ? -71.359 -52.620 34.209 1.00 68.94 516 THR A C 1
ATOM 3821 O O . THR A 1 516 ? -71.562 -51.596 34.842 1.00 68.94 516 THR A O 1
ATOM 3824 N N . ASP A 1 517 ? -70.257 -52.808 33.484 1.00 73.56 517 ASP A N 1
ATOM 3825 C CA . ASP A 1 517 ? -69.149 -51.838 33.335 1.00 73.56 517 ASP A CA 1
ATOM 3826 C C . ASP A 1 517 ? -69.392 -50.857 32.161 1.00 73.56 517 ASP A C 1
ATOM 3828 O O . ASP A 1 517 ? -70.069 -51.223 31.193 1.00 73.56 517 ASP A O 1
ATOM 3832 N N . ILE A 1 518 ? -68.889 -49.620 32.245 1.00 72.00 518 ILE A N 1
ATOM 3833 C CA . ILE A 1 518 ? -68.986 -48.583 31.193 1.00 72.00 518 ILE A CA 1
ATOM 3834 C C . ILE A 1 518 ? -67.736 -48.654 30.297 1.00 72.00 518 ILE A C 1
ATOM 3836 O O . ILE A 1 518 ? -66.637 -48.693 30.818 1.00 72.00 518 ILE A O 1
ATOM 3840 N N . ASN A 1 519 ? -67.900 -48.651 28.964 1.00 74.12 519 ASN A N 1
ATOM 3841 C CA . ASN A 1 519 ? -66.775 -48.623 28.013 1.00 74.12 519 ASN A CA 1
ATOM 3842 C C . ASN A 1 519 ? -66.443 -47.178 27.606 1.00 74.12 519 ASN A C 1
ATOM 3844 O O . ASN A 1 519 ? -67.230 -46.513 26.924 1.00 74.12 519 ASN A O 1
ATOM 3848 N N . GLU A 1 520 ? -65.273 -46.688 28.005 1.00 78.31 520 GLU A N 1
ATOM 3849 C CA . GLU A 1 520 ? -64.825 -45.315 27.785 1.00 78.31 520 GLU A CA 1
ATOM 3850 C C . GLU A 1 520 ? -64.223 -45.068 26.379 1.00 78.31 520 GLU A C 1
ATOM 3852 O O . GLU A 1 520 ? -64.171 -43.916 25.919 1.00 78.31 520 GLU A O 1
ATOM 3857 N N . CYS A 1 521 ? -63.838 -46.119 25.640 1.00 77.69 521 CYS A N 1
ATOM 3858 C CA . CYS A 1 521 ? -63.259 -46.010 24.289 1.00 77.69 521 CYS A CA 1
ATOM 3859 C C . CYS A 1 521 ? -64.268 -45.673 23.174 1.00 77.69 521 CYS A C 1
ATOM 3861 O O . CYS A 1 521 ? -63.856 -45.215 22.103 1.00 77.69 521 CYS A O 1
ATOM 3863 N N . ASP A 1 522 ? -65.577 -45.814 23.408 1.00 79.25 522 ASP A N 1
ATOM 3864 C CA . ASP A 1 522 ? -66.630 -45.502 22.420 1.00 79.25 522 ASP A CA 1
ATOM 3865 C C . ASP A 1 522 ? -66.650 -44.016 21.991 1.00 79.25 522 ASP A C 1
ATOM 3867 O O . ASP A 1 522 ? -67.195 -43.653 20.944 1.00 79.25 522 ASP A O 1
ATOM 3871 N N . SER A 1 523 ? -66.003 -43.144 22.769 1.00 76.19 523 SER A N 1
ATOM 3872 C CA . SER A 1 523 ? -65.869 -41.707 22.501 1.00 76.19 523 SER A CA 1
ATOM 3873 C C . SER A 1 523 ? -64.764 -41.335 21.489 1.00 76.19 523 SER A C 1
ATOM 3875 O O . SER A 1 523 ? -64.655 -40.167 21.119 1.00 76.19 523 SER A O 1
ATOM 3877 N N . ASN A 1 524 ? -63.988 -42.310 20.989 1.00 73.50 524 ASN A N 1
ATOM 3878 C CA . ASN A 1 524 ? -62.824 -42.136 20.097 1.00 73.50 524 ASN A CA 1
ATOM 3879 C C . ASN A 1 524 ? -61.777 -41.101 20.579 1.00 73.50 524 ASN A C 1
ATOM 3881 O O . ASN A 1 524 ? -61.450 -40.166 19.844 1.00 73.50 524 ASN A O 1
ATOM 3885 N N . PRO A 1 525 ? -61.211 -41.248 21.789 1.00 79.69 525 PRO A N 1
ATOM 3886 C CA . PRO A 1 525 ? -60.344 -40.223 22.373 1.00 79.69 525 PRO A CA 1
ATOM 3887 C C . PRO A 1 525 ? -58.895 -40.197 21.840 1.00 79.69 525 PRO A C 1
ATOM 3889 O O . PRO A 1 525 ? -58.180 -39.224 22.075 1.00 79.69 525 PRO A O 1
ATOM 3892 N N . CYS A 1 526 ? -58.434 -41.237 21.135 1.00 83.06 526 CYS A N 1
ATOM 3893 C CA . CYS A 1 526 ? -57.051 -41.341 20.646 1.00 83.06 526 CYS A CA 1
ATOM 3894 C C . CYS A 1 526 ? -56.875 -40.729 19.243 1.00 83.06 526 CYS A C 1
ATOM 3896 O O . CYS A 1 526 ? -57.635 -41.038 18.324 1.00 83.06 526 CYS A O 1
ATOM 3898 N N . GLN A 1 527 ? -55.844 -39.900 19.056 1.00 79.44 527 GLN A N 1
ATOM 3899 C CA . GLN A 1 527 ? -55.571 -39.178 17.806 1.00 79.44 527 GLN A CA 1
ATOM 3900 C C . GLN A 1 527 ? -54.543 -39.910 16.917 1.00 79.44 527 GLN A C 1
ATOM 3902 O O . GLN A 1 527 ? -54.005 -40.955 17.282 1.00 79.44 527 GLN A O 1
ATOM 3907 N N . ASN A 1 528 ? -54.309 -39.408 15.696 1.00 76.62 528 ASN A N 1
ATOM 3908 C CA . ASN A 1 528 ? -53.286 -39.905 14.753 1.00 76.62 528 ASN A CA 1
ATOM 3909 C C . ASN A 1 528 ? -53.365 -41.412 14.413 1.00 76.62 528 ASN A C 1
ATOM 3911 O O . ASN A 1 528 ? -52.387 -42.063 14.039 1.00 76.62 528 ASN A O 1
ATOM 3915 N N . GLY A 1 529 ? -54.570 -41.983 14.502 1.00 71.62 529 GLY A N 1
ATOM 3916 C CA . GLY A 1 529 ? -54.823 -43.393 14.213 1.00 71.62 529 GLY A CA 1
ATOM 3917 C C . GLY A 1 529 ? -54.201 -44.355 15.230 1.00 71.62 529 GLY A C 1
ATOM 3918 O O . GLY A 1 529 ? -53.885 -45.488 14.850 1.00 71.62 529 GLY A O 1
ATOM 3919 N N . ALA A 1 530 ? -53.988 -43.894 16.467 1.00 77.81 530 ALA A N 1
ATOM 3920 C CA . ALA A 1 530 ? -53.637 -44.702 17.631 1.00 77.81 530 ALA A CA 1
ATOM 3921 C C . ALA A 1 530 ? -54.792 -45.633 18.051 1.00 77.81 530 ALA A C 1
ATOM 3923 O O . ALA A 1 530 ? -55.953 -45.393 17.721 1.00 77.81 530 ALA A O 1
ATOM 3924 N N . SER A 1 531 ? -54.470 -46.723 18.754 1.00 83.06 531 SER A N 1
ATOM 3925 C CA . SER A 1 531 ? -55.470 -47.701 19.222 1.00 83.06 531 SER A CA 1
ATOM 3926 C C . SER A 1 531 ? -55.893 -47.396 20.661 1.00 83.06 531 SER A C 1
ATOM 3928 O O . SER A 1 531 ? -55.022 -47.240 21.512 1.00 83.06 531 SER A O 1
ATOM 3930 N N . CYS A 1 532 ? -57.200 -47.319 20.929 1.00 83.00 532 CYS A N 1
ATOM 3931 C CA . CYS A 1 532 ? -57.756 -47.122 22.275 1.00 83.00 532 CYS A CA 1
ATOM 3932 C C . CYS A 1 532 ? -57.945 -48.467 22.984 1.00 83.00 532 CYS A C 1
ATOM 3934 O O . CYS A 1 532 ? -58.451 -49.413 22.375 1.00 83.00 532 CYS A O 1
ATOM 3936 N N . VAL A 1 533 ? -57.549 -48.538 24.253 1.00 81.81 533 VAL A N 1
ATOM 3937 C CA . VAL A 1 533 ? -57.776 -49.672 25.152 1.00 81.81 533 VAL A CA 1
ATOM 3938 C C . VAL A 1 533 ? -58.630 -49.194 26.327 1.00 81.81 533 VAL A C 1
ATOM 3940 O O . VAL A 1 533 ? -58.312 -48.182 26.948 1.00 81.81 533 VAL A O 1
ATOM 3943 N N . ASP A 1 534 ? -59.730 -49.906 26.569 1.00 74.56 534 ASP A N 1
ATOM 3944 C CA . ASP A 1 534 ? -60.718 -49.628 27.615 1.00 74.56 534 ASP A CA 1
ATOM 3945 C C . ASP A 1 534 ? -60.290 -50.277 28.941 1.00 74.56 534 ASP A C 1
ATOM 3947 O O . ASP A 1 534 ? -59.918 -51.454 28.954 1.00 74.56 534 ASP A O 1
ATOM 3951 N N . ASP A 1 535 ? -60.329 -49.509 30.028 1.00 70.38 535 ASP A N 1
ATOM 3952 C CA . ASP A 1 535 ? -60.003 -49.907 31.400 1.00 70.38 535 ASP A CA 1
ATOM 3953 C C . ASP A 1 535 ? -61.129 -49.414 32.338 1.00 70.38 535 ASP A C 1
ATOM 3955 O O . ASP A 1 535 ? -61.912 -48.546 31.986 1.00 70.38 535 ASP A O 1
ATOM 3959 N N . VAL A 1 536 ? -61.233 -49.920 33.570 1.00 67.56 536 VAL A N 1
ATOM 3960 C CA . VAL A 1 536 ? -62.358 -49.541 34.454 1.00 67.56 536 VAL A CA 1
ATOM 3961 C C . VAL A 1 536 ? -62.277 -48.057 34.848 1.00 67.56 536 VAL A C 1
ATOM 3963 O O . VAL A 1 536 ? -61.390 -47.671 35.620 1.00 67.56 536 VAL A O 1
ATOM 3966 N N . ASN A 1 537 ? -63.242 -47.249 34.382 1.00 69.81 537 ASN A N 1
ATOM 3967 C CA . ASN A 1 537 ? -63.362 -45.805 34.631 1.00 69.81 537 ASN A CA 1
ATOM 3968 C C . ASN A 1 537 ? -62.201 -44.979 34.020 1.00 69.81 537 ASN A C 1
ATOM 3970 O O . ASN A 1 537 ? -61.933 -43.857 34.470 1.00 69.81 537 ASN A O 1
ATOM 3974 N N . MET A 1 538 ? -61.478 -45.525 33.030 1.00 70.50 538 MET A N 1
ATOM 3975 C CA . MET A 1 538 ? -60.385 -44.847 32.318 1.00 70.50 538 MET A CA 1
ATOM 3976 C C . MET A 1 538 ? -60.066 -45.508 30.965 1.00 70.50 538 MET A C 1
ATOM 3978 O O . MET A 1 538 ? -60.435 -46.636 30.708 1.00 70.50 538 MET A O 1
ATOM 3982 N N . TYR A 1 539 ? -59.313 -44.836 30.094 1.00 79.62 539 TYR A N 1
ATOM 3983 C CA . TYR A 1 539 ? -58.842 -45.427 28.834 1.00 79.62 539 TYR A CA 1
ATOM 3984 C C . TYR A 1 539 ? -57.355 -45.143 28.619 1.00 79.62 539 TYR A C 1
ATOM 3986 O O . TYR A 1 539 ? -56.809 -44.175 29.160 1.00 79.62 539 TYR A O 1
ATOM 3994 N N . SER A 1 540 ? -56.695 -45.958 27.796 1.00 78.69 540 SER A N 1
ATOM 3995 C CA . SER A 1 540 ? -55.291 -45.778 27.420 1.00 78.69 540 SER A CA 1
ATOM 3996 C C . SER A 1 540 ? -55.090 -45.819 25.898 1.00 78.69 540 SER A C 1
ATOM 3998 O O . SER A 1 540 ? -55.628 -46.670 25.192 1.00 78.69 540 SER A O 1
ATOM 4000 N N . CYS A 1 541 ? -54.319 -44.864 25.364 1.00 84.69 541 CYS A N 1
ATOM 4001 C CA . CYS A 1 541 ? -54.014 -44.769 23.934 1.00 84.69 541 CYS A CA 1
ATOM 4002 C C . CYS A 1 541 ? -52.643 -45.380 23.620 1.00 84.69 541 CYS A C 1
ATOM 4004 O O . CYS A 1 541 ? -51.624 -44.960 24.165 1.00 84.69 541 CYS A O 1
ATOM 4006 N N . VAL A 1 542 ? -52.602 -46.343 22.697 1.00 82.81 542 VAL A N 1
ATOM 4007 C CA . VAL A 1 542 ? -51.356 -46.929 22.184 1.00 82.81 542 VAL A CA 1
ATOM 4008 C C . VAL A 1 542 ? -50.955 -46.213 20.896 1.00 82.81 542 VAL A C 1
ATOM 4010 O O . VAL A 1 542 ? -51.570 -46.408 19.840 1.00 82.81 542 VAL A O 1
ATOM 4013 N N . CYS A 1 543 ? -49.921 -45.376 20.994 1.00 81.69 543 CYS A N 1
ATOM 4014 C CA . CYS A 1 543 ? -49.435 -44.545 19.894 1.00 81.69 543 CYS A CA 1
ATOM 4015 C C . CYS A 1 543 ? -48.723 -45.364 18.814 1.00 81.69 543 CYS A C 1
ATOM 4017 O O . CYS A 1 543 ? -48.050 -46.357 19.093 1.00 81.69 543 CYS A O 1
ATOM 4019 N N . LYS A 1 544 ? -48.859 -44.931 17.557 1.00 79.94 544 LYS A N 1
ATOM 4020 C CA . LYS A 1 544 ? -48.043 -45.446 16.452 1.00 79.94 544 LYS A CA 1
ATOM 4021 C C . LYS A 1 544 ? -46.615 -44.876 16.540 1.00 79.94 544 LYS A C 1
ATOM 4023 O O . LYS A 1 544 ? -46.452 -43.783 17.079 1.00 79.94 544 LYS A O 1
ATOM 4028 N N . PRO A 1 545 ? -45.595 -45.579 16.008 1.00 75.75 545 PRO A N 1
ATOM 4029 C CA . PRO A 1 545 ? -44.219 -45.074 15.974 1.00 75.75 545 PRO A CA 1
ATOM 4030 C C . PRO A 1 545 ? -44.139 -43.669 15.350 1.00 75.75 545 PRO A C 1
ATOM 4032 O O . PRO A 1 545 ? -44.788 -43.434 14.329 1.00 75.75 545 PRO A O 1
ATOM 4035 N N . GLY A 1 546 ? -43.380 -42.761 15.973 1.00 70.44 546 GLY A N 1
ATOM 4036 C CA . GLY A 1 546 ? -43.274 -41.341 15.596 1.00 70.44 546 GLY A CA 1
ATOM 4037 C C . GLY A 1 546 ? -44.229 -40.387 16.329 1.00 70.44 546 GLY A C 1
ATOM 4038 O O . GLY A 1 546 ? -44.180 -39.189 16.087 1.00 70.44 546 GLY A O 1
ATOM 4039 N N . PHE A 1 547 ? -45.094 -40.874 17.229 1.00 80.69 547 PHE A N 1
ATOM 4040 C CA . PHE A 1 547 ? -46.025 -40.036 18.002 1.00 80.69 547 PHE A CA 1
ATOM 4041 C C . PHE A 1 547 ? -45.986 -40.364 19.502 1.00 80.69 547 PHE A C 1
ATOM 4043 O O . PHE A 1 547 ? -45.799 -41.516 19.898 1.00 80.69 547 PHE A O 1
ATOM 4050 N N . MET A 1 548 ? -46.199 -39.352 20.342 1.00 78.69 548 MET A N 1
ATOM 4051 C CA . MET A 1 548 ? -46.259 -39.421 21.803 1.00 78.69 548 MET A CA 1
ATOM 4052 C C . MET A 1 548 ? -47.355 -38.499 22.367 1.00 78.69 548 MET A C 1
ATOM 4054 O O . MET A 1 548 ? -48.046 -37.808 21.623 1.00 78.69 548 MET A O 1
ATOM 4058 N N . GLY A 1 549 ? -47.534 -38.502 23.688 1.00 75.94 549 GLY A N 1
ATOM 4059 C CA . GLY A 1 549 ? -48.628 -37.797 24.368 1.00 75.94 549 GLY A CA 1
ATOM 4060 C C . GLY A 1 549 ? -49.710 -38.757 24.862 1.00 75.94 549 GLY A C 1
ATOM 4061 O O . GLY A 1 549 ? -49.759 -39.919 24.455 1.00 75.94 549 GLY A O 1
ATOM 4062 N N . THR A 1 550 ? -50.560 -38.296 25.780 1.00 73.56 550 THR A N 1
ATOM 4063 C CA . THR A 1 550 ? -51.585 -39.143 26.420 1.00 73.56 550 THR A CA 1
ATOM 4064 C C . THR A 1 550 ? -52.718 -39.522 25.466 1.00 73.56 550 THR A C 1
ATOM 4066 O O . THR A 1 550 ? -53.399 -40.521 25.692 1.00 73.56 550 THR A O 1
ATOM 4069 N N . HIS A 1 551 ? -52.879 -38.776 24.373 1.00 82.62 551 HIS A N 1
ATOM 4070 C CA . HIS A 1 551 ? -53.797 -39.055 23.270 1.00 82.62 551 HIS A CA 1
ATOM 4071 C C . HIS A 1 551 ? -53.058 -39.271 21.941 1.00 82.62 551 HIS A C 1
ATOM 4073 O O . HIS A 1 551 ? -53.698 -39.297 20.887 1.00 82.62 551 HIS A O 1
ATOM 4079 N N . CYS A 1 552 ? -51.734 -39.468 21.981 1.00 80.19 552 CYS A N 1
ATOM 4080 C CA . CYS A 1 552 ? -50.863 -39.604 20.810 1.00 80.19 552 CYS A CA 1
ATOM 4081 C C . CYS A 1 552 ? -50.903 -38.393 19.863 1.00 80.19 552 CYS A C 1
ATOM 4083 O O . CYS A 1 552 ? -50.807 -38.541 18.644 1.00 80.19 552 CYS A O 1
ATOM 4085 N N . GLU A 1 553 ? -51.099 -37.206 20.430 1.00 80.00 553 GLU A N 1
ATOM 4086 C CA . GLU A 1 553 ? -51.317 -35.929 19.752 1.00 80.00 553 GLU A CA 1
ATOM 4087 C C . GLU A 1 553 ? -50.027 -35.241 19.287 1.00 80.00 553 GLU A C 1
ATOM 4089 O O . GLU A 1 553 ? -50.070 -34.409 18.382 1.00 80.00 553 GLU A O 1
ATOM 4094 N N . THR A 1 554 ? -48.885 -35.604 19.869 1.00 77.69 554 THR A N 1
ATOM 4095 C CA . THR A 1 554 ? -47.600 -34.938 19.640 1.00 77.69 554 THR A CA 1
ATOM 4096 C C . THR A 1 554 ? -46.731 -35.787 18.722 1.00 77.69 554 THR A C 1
ATOM 4098 O O . THR A 1 554 ? -46.477 -36.951 19.018 1.00 77.69 554 THR A O 1
ATOM 4101 N N . GLU A 1 555 ? -46.257 -35.231 17.611 1.00 76.50 555 GLU A N 1
ATOM 4102 C CA . GLU A 1 555 ? -45.240 -35.885 16.781 1.00 76.50 555 GLU A CA 1
ATOM 4103 C C . GLU A 1 555 ? -43.857 -35.785 17.451 1.00 76.50 555 GLU A C 1
ATOM 4105 O O . GLU A 1 555 ? -43.543 -34.791 18.108 1.00 76.50 555 GLU A O 1
ATOM 4110 N N . ILE A 1 556 ? -43.054 -36.843 17.343 1.00 78.06 556 ILE A N 1
ATOM 4111 C CA . ILE A 1 556 ? -41.690 -36.896 17.867 1.00 78.06 556 ILE A CA 1
ATOM 4112 C C . ILE A 1 556 ? -40.755 -36.277 16.829 1.00 78.06 556 ILE A C 1
ATOM 4114 O O . ILE A 1 556 ? -40.594 -36.837 15.756 1.00 78.06 556 ILE A O 1
ATOM 4118 N N . ASN A 1 557 ? -40.094 -35.173 17.177 1.00 78.94 557 ASN A N 1
ATOM 4119 C CA . ASN A 1 557 ? -39.026 -34.609 16.354 1.00 78.94 557 ASN A CA 1
ATOM 4120 C C . ASN A 1 557 ? -37.757 -35.460 16.505 1.00 78.94 557 ASN A C 1
ATOM 4122 O O . ASN A 1 557 ? -37.067 -35.413 17.532 1.00 78.94 557 ASN A O 1
ATOM 4126 N N . GLU A 1 558 ? -37.419 -36.247 15.486 1.00 82.06 558 GLU A N 1
ATOM 4127 C CA . GLU A 1 558 ? -36.267 -37.145 15.541 1.00 82.06 558 GLU A CA 1
ATOM 4128 C C . GLU A 1 558 ? -34.918 -36.406 15.442 1.00 82.06 558 GLU A C 1
ATOM 4130 O O . GLU A 1 558 ? -33.879 -36.955 15.841 1.00 82.06 558 GLU A O 1
ATOM 4135 N N . CYS A 1 559 ? -34.915 -35.140 15.008 1.00 82.81 559 CYS A N 1
ATOM 4136 C CA . CYS A 1 559 ? -33.716 -34.300 14.963 1.00 82.81 559 CYS A CA 1
ATOM 4137 C C . CYS A 1 559 ? -33.249 -33.790 16.338 1.00 82.81 559 CYS A C 1
ATOM 4139 O O . CYS A 1 559 ? -32.069 -33.456 16.469 1.00 82.81 559 CYS A O 1
ATOM 4141 N N . ASP A 1 560 ? -34.092 -33.800 17.379 1.00 82.50 560 ASP A N 1
ATOM 4142 C CA . ASP A 1 560 ? -33.707 -33.362 18.737 1.00 82.50 560 ASP A CA 1
ATOM 4143 C C . ASP A 1 560 ? -32.601 -34.239 19.355 1.00 82.50 560 ASP A C 1
ATOM 4145 O O . ASP A 1 560 ? -31.841 -33.808 20.227 1.00 82.50 560 ASP A O 1
ATOM 4149 N N . SER A 1 561 ? -32.453 -35.471 18.858 1.00 79.19 561 SER A N 1
ATOM 4150 C CA . SER A 1 561 ? -31.383 -36.395 19.251 1.00 79.19 561 SER A CA 1
ATOM 4151 C C . SER A 1 561 ? -30.004 -36.061 18.651 1.00 79.19 561 SER A C 1
ATOM 4153 O O . SER A 1 561 ? -29.023 -36.728 18.978 1.00 79.19 561 SER A O 1
ATOM 4155 N N . ASN A 1 562 ? -29.910 -35.016 17.814 1.00 78.50 562 ASN A N 1
ATOM 4156 C CA . ASN A 1 562 ? -28.724 -34.614 17.044 1.00 78.50 562 ASN A CA 1
ATOM 4157 C C . ASN A 1 562 ? -28.066 -35.765 16.251 1.00 78.50 562 ASN A C 1
ATOM 4159 O O . ASN A 1 562 ? -26.875 -36.036 16.421 1.00 78.50 562 ASN A O 1
ATOM 4163 N N . PRO A 1 563 ? -28.803 -36.457 15.365 1.00 82.69 563 PRO A N 1
ATOM 4164 C CA . PRO A 1 563 ? -28.297 -37.666 14.722 1.00 82.69 563 PRO A CA 1
ATOM 4165 C C . PRO A 1 563 ? -27.328 -37.417 13.547 1.00 82.69 563 PRO A C 1
ATOM 4167 O O . PRO A 1 563 ? -26.680 -38.357 13.087 1.00 82.69 563 PRO A O 1
ATOM 4170 N N . CYS A 1 564 ? -27.223 -36.183 13.040 1.00 86.00 564 CYS A N 1
ATOM 4171 C CA . CYS A 1 564 ? -26.336 -35.822 11.929 1.00 86.00 564 CYS A CA 1
ATOM 4172 C C . CYS A 1 564 ? -24.968 -35.338 12.435 1.00 86.00 564 CYS A C 1
ATOM 4174 O O . CYS A 1 564 ? -24.892 -34.491 13.324 1.00 86.00 564 CYS A O 1
ATOM 4176 N N . GLN A 1 565 ? -23.882 -35.853 11.856 1.00 81.75 565 GLN A N 1
ATOM 4177 C CA . GLN A 1 565 ? -22.505 -35.557 12.269 1.00 81.75 565 GLN A CA 1
ATOM 4178 C C . GLN A 1 565 ? -21.866 -34.461 11.397 1.00 81.75 565 GLN A C 1
ATOM 4180 O O . GLN A 1 565 ? -22.461 -33.986 10.429 1.00 81.75 565 GLN A O 1
ATOM 4185 N N . ASN A 1 566 ? -20.661 -34.008 11.767 1.00 78.31 566 ASN A N 1
ATOM 4186 C CA . ASN A 1 566 ? -19.842 -33.059 10.991 1.00 78.31 566 ASN A CA 1
ATOM 4187 C C . ASN A 1 566 ? -20.551 -31.738 10.614 1.00 78.31 566 ASN A C 1
ATOM 4189 O O . ASN A 1 566 ? -20.270 -31.099 9.600 1.00 78.31 566 ASN A O 1
ATOM 4193 N N . GLY A 1 567 ? -21.484 -31.299 11.467 1.00 74.12 567 GLY A N 1
ATOM 4194 C CA . GLY A 1 567 ? -22.236 -30.058 11.288 1.00 74.12 567 GLY A CA 1
ATOM 4195 C C . GLY A 1 567 ? -23.210 -30.082 10.107 1.00 74.12 567 GLY A C 1
ATOM 4196 O O . GLY A 1 567 ? -23.505 -29.012 9.571 1.00 74.12 567 GLY A O 1
ATOM 4197 N N . ALA A 1 568 ? -23.653 -31.269 9.683 1.00 80.56 568 ALA A N 1
ATOM 4198 C CA . ALA A 1 568 ? -24.704 -31.470 8.692 1.00 80.56 568 ALA A CA 1
ATOM 4199 C C . ALA A 1 568 ? -26.082 -31.028 9.218 1.00 80.56 568 ALA A C 1
ATOM 4201 O O . ALA A 1 568 ? -26.359 -31.092 10.417 1.00 80.56 568 ALA A O 1
ATOM 4202 N N . SER A 1 569 ? -26.958 -30.582 8.315 1.00 86.31 569 SER A N 1
ATOM 4203 C CA . SER A 1 569 ? -28.310 -30.138 8.672 1.00 86.31 569 SER A CA 1
ATOM 4204 C C . SER A 1 569 ? -29.262 -31.331 8.757 1.00 86.31 569 SER A C 1
ATOM 4206 O O . SER A 1 569 ? -29.388 -32.086 7.793 1.00 86.31 569 SER A O 1
ATOM 4208 N N . CYS A 1 570 ? -29.938 -31.492 9.897 1.00 86.44 570 CYS A N 1
ATOM 4209 C CA . CYS A 1 570 ? -30.968 -32.512 10.089 1.00 86.44 570 CYS A CA 1
ATOM 4210 C C . CYS A 1 570 ? -32.325 -32.000 9.599 1.00 86.44 570 CYS A C 1
ATOM 4212 O O . CYS A 1 570 ? -32.728 -30.887 9.937 1.00 86.44 570 CYS A O 1
ATOM 4214 N N . VAL A 1 571 ? -33.015 -32.813 8.805 1.00 85.00 571 VAL A N 1
ATOM 4215 C CA . VAL A 1 571 ? -34.385 -32.572 8.352 1.00 85.00 571 VAL A CA 1
ATOM 4216 C C . VAL A 1 571 ? -35.271 -33.669 8.923 1.00 85.00 571 VAL A C 1
ATOM 4218 O O . VAL A 1 571 ? -35.063 -34.852 8.634 1.00 85.00 571 VAL A O 1
ATOM 4221 N N . ASP A 1 572 ? -36.235 -33.246 9.730 1.00 80.12 572 ASP A N 1
ATOM 4222 C CA . ASP A 1 572 ? -37.179 -34.097 10.445 1.00 80.12 572 ASP A CA 1
ATOM 4223 C C . ASP A 1 572 ? -38.295 -34.637 9.533 1.00 80.12 572 ASP A C 1
ATOM 4225 O O . ASP A 1 572 ? -38.590 -34.080 8.466 1.00 80.12 572 ASP A O 1
ATOM 4229 N N . GLY A 1 573 ? -38.918 -35.738 9.940 1.00 78.12 573 GLY A N 1
ATOM 4230 C CA . GLY A 1 573 ? -40.099 -36.288 9.291 1.00 78.12 573 GLY A CA 1
ATOM 4231 C C . GLY A 1 573 ? -40.687 -37.462 10.066 1.00 78.12 573 GLY A C 1
ATOM 4232 O O . GLY A 1 573 ? -40.000 -38.130 10.803 1.00 78.12 573 GLY A O 1
ATOM 4233 N N . VAL A 1 574 ? -41.953 -37.801 9.830 1.00 77.38 574 VAL A N 1
ATOM 4234 C CA . VAL A 1 574 ? -42.661 -38.793 10.662 1.00 77.38 574 VAL A CA 1
ATOM 4235 C C . VAL A 1 574 ? -41.923 -40.141 10.793 1.00 77.38 574 VAL A C 1
ATOM 4237 O O . VAL A 1 574 ? -41.892 -40.934 9.836 1.00 77.38 574 VAL A O 1
ATOM 4240 N N . ASN A 1 575 ? -41.394 -40.419 11.995 1.00 75.81 575 ASN A N 1
ATOM 4241 C CA . ASN A 1 575 ? -40.646 -41.629 12.360 1.00 75.81 575 ASN A CA 1
ATOM 4242 C C . ASN A 1 575 ? -39.380 -41.845 11.501 1.00 75.81 575 ASN A C 1
ATOM 4244 O O . ASN A 1 575 ? -39.002 -42.993 11.222 1.00 75.81 575 ASN A O 1
ATOM 4248 N N . ARG A 1 576 ? -38.765 -40.763 10.999 1.00 76.81 576 ARG A N 1
ATOM 4249 C CA . ARG A 1 576 ? -37.538 -40.782 10.181 1.00 76.81 576 ARG A CA 1
ATOM 4250 C C . ARG A 1 576 ? -36.882 -39.400 10.103 1.00 76.81 576 ARG A C 1
ATOM 4252 O O . ARG A 1 576 ? -37.532 -38.400 9.869 1.00 76.81 576 ARG A O 1
ATOM 4259 N N . TYR A 1 577 ? -35.560 -39.357 10.046 1.00 83.69 577 TYR A N 1
ATOM 4260 C CA . TYR A 1 577 ? -34.828 -38.122 9.747 1.00 83.69 577 TYR A CA 1
ATOM 4261 C C . TYR A 1 577 ? -33.958 -38.286 8.499 1.00 83.69 577 TYR A C 1
ATOM 4263 O O . TYR A 1 577 ? -33.656 -39.402 8.066 1.00 83.69 577 TYR A O 1
ATOM 4271 N N . SER A 1 578 ? -33.540 -37.167 7.909 1.00 83.81 578 SER A N 1
ATOM 4272 C CA . SER A 1 578 ? -32.549 -37.145 6.829 1.00 83.81 578 SER A CA 1
ATOM 4273 C C . SER A 1 578 ? -31.466 -36.104 7.095 1.00 83.81 578 SER A C 1
ATOM 4275 O O . SER A 1 578 ? -31.758 -34.990 7.520 1.00 83.81 578 SER A O 1
ATOM 4277 N N . CYS A 1 579 ? -30.208 -36.476 6.857 1.00 86.56 579 CYS A N 1
ATOM 4278 C CA . CYS A 1 579 ? -29.063 -35.588 7.025 1.00 86.56 579 CYS A CA 1
ATOM 4279 C C . CYS A 1 579 ? -28.636 -35.019 5.673 1.00 86.56 579 CYS A C 1
ATOM 4281 O O . CYS A 1 579 ? -28.349 -35.767 4.738 1.00 86.56 579 CYS A O 1
ATOM 4283 N N . VAL A 1 580 ? -28.566 -33.693 5.576 1.00 84.12 580 VAL A N 1
ATOM 4284 C CA . VAL A 1 580 ? -27.995 -32.999 4.421 1.00 84.12 580 VAL A CA 1
ATOM 4285 C C . VAL A 1 580 ? -26.521 -32.742 4.706 1.00 84.12 580 VAL A C 1
ATOM 4287 O O . VAL A 1 580 ? -26.173 -31.867 5.505 1.00 84.12 580 VAL A O 1
ATOM 4290 N N . CYS A 1 581 ? -25.659 -33.538 4.074 1.00 82.75 581 CYS A N 1
ATOM 4291 C CA . CYS A 1 581 ? -24.219 -33.465 4.281 1.00 82.75 581 CYS A CA 1
ATOM 4292 C C . CYS A 1 581 ? -23.633 -32.183 3.702 1.00 82.75 581 CYS A C 1
ATOM 4294 O O . CYS A 1 581 ? -23.996 -31.745 2.609 1.00 82.75 581 CYS A O 1
ATOM 4296 N N . LYS A 1 582 ? -22.697 -31.591 4.445 1.00 81.50 582 LYS A N 1
ATOM 4297 C CA . LYS A 1 582 ? -21.841 -30.532 3.916 1.00 81.50 582 LYS A CA 1
ATOM 4298 C C . LYS A 1 582 ? -20.908 -31.113 2.841 1.00 81.50 582 LYS A C 1
ATOM 4300 O O . LYS A 1 582 ? -20.578 -32.298 2.922 1.00 81.50 582 LYS A O 1
ATOM 4305 N N . PRO A 1 583 ? -20.476 -30.304 1.856 1.00 76.56 583 PRO A N 1
ATOM 4306 C CA . PRO A 1 583 ? -19.466 -30.721 0.882 1.00 76.56 583 PRO A CA 1
ATOM 4307 C C . PRO A 1 583 ? -18.244 -31.344 1.579 1.00 76.56 583 PRO A C 1
ATOM 4309 O O . PRO A 1 583 ? -17.807 -30.817 2.601 1.00 76.56 583 PRO A O 1
ATOM 4312 N N . GLY A 1 584 ? -17.743 -32.469 1.058 1.00 72.38 584 GLY A N 1
ATOM 4313 C CA . GLY A 1 584 ? -16.644 -33.257 1.639 1.00 72.38 584 GLY A CA 1
ATOM 4314 C C . GLY A 1 584 ? -17.069 -34.443 2.507 1.00 72.38 584 GLY A C 1
ATOM 4315 O O . GLY A 1 584 ? -16.269 -35.338 2.726 1.00 72.38 584 GLY A O 1
ATOM 4316 N N . PHE A 1 585 ? -18.331 -34.521 2.948 1.00 82.69 585 PHE A N 1
ATOM 4317 C CA . PHE A 1 585 ? -18.818 -35.635 3.772 1.00 82.69 585 PHE A CA 1
ATOM 4318 C C . PHE A 1 585 ? -19.907 -36.452 3.074 1.00 82.69 585 PHE A C 1
ATOM 4320 O O . PHE A 1 585 ? -20.785 -35.920 2.393 1.00 82.69 585 PHE A O 1
ATOM 4327 N N . VAL A 1 586 ? -19.879 -37.764 3.293 1.00 80.06 586 VAL A N 1
ATOM 4328 C CA . VAL A 1 586 ? -20.839 -38.754 2.792 1.00 80.06 586 VAL A CA 1
ATOM 4329 C C . VAL A 1 586 ? -21.247 -39.725 3.907 1.00 80.06 586 VAL A C 1
ATOM 4331 O O . VAL A 1 586 ? -20.707 -39.708 5.012 1.00 80.06 586 VAL A O 1
ATOM 4334 N N . GLY A 1 587 ? -22.236 -40.574 3.631 1.00 79.56 587 GLY A N 1
ATOM 4335 C CA . GLY A 1 587 ? -22.823 -41.488 4.617 1.00 79.56 587 GLY A CA 1
ATOM 4336 C C . GLY A 1 587 ? -24.221 -41.054 5.053 1.00 79.56 587 GLY A C 1
ATOM 4337 O O . GLY A 1 587 ? -24.665 -39.943 4.765 1.00 79.56 587 GLY A O 1
ATOM 4338 N N . THR A 1 588 ? -24.954 -41.951 5.710 1.00 80.06 588 THR A N 1
ATOM 4339 C CA . THR A 1 588 ? -26.361 -41.716 6.091 1.00 80.06 588 THR A CA 1
ATOM 4340 C C . THR A 1 588 ? -26.513 -40.719 7.239 1.00 80.06 588 THR A C 1
ATOM 4342 O O . THR A 1 588 ? -27.593 -40.163 7.437 1.00 80.06 588 THR A O 1
ATOM 4345 N N . HIS A 1 589 ? -25.432 -40.466 7.973 1.00 84.00 589 HIS A N 1
ATOM 4346 C CA . HIS A 1 589 ? -25.316 -39.467 9.033 1.00 84.00 589 HIS A CA 1
ATOM 4347 C C . HIS A 1 589 ? -24.204 -38.451 8.742 1.00 84.00 589 HIS A C 1
ATOM 4349 O O . HIS A 1 589 ? -23.832 -37.690 9.636 1.00 84.00 589 HIS A O 1
ATOM 4355 N N . CYS A 1 590 ? -23.695 -38.418 7.504 1.00 84.31 590 CYS A N 1
ATOM 4356 C CA . CYS A 1 590 ? -22.555 -37.598 7.086 1.00 84.31 590 CYS A CA 1
ATOM 4357 C C . CYS A 1 590 ? -21.281 -37.886 7.896 1.00 84.31 590 CYS A C 1
ATOM 4359 O O . CYS A 1 590 ? -20.484 -36.992 8.169 1.00 84.31 590 CYS A O 1
ATOM 4361 N N . GLU A 1 591 ? -21.129 -39.139 8.324 1.00 81.88 591 GLU A N 1
ATOM 4362 C CA . GLU A 1 591 ? -20.086 -39.633 9.220 1.00 81.88 591 GLU A CA 1
ATOM 4363 C C . GLU A 1 591 ? -18.756 -39.926 8.515 1.00 81.88 591 GLU A C 1
ATOM 4365 O O . GLU A 1 591 ? -17.731 -40.074 9.175 1.00 81.88 591 GLU A O 1
ATOM 4370 N N . THR A 1 592 ? -18.769 -40.039 7.187 1.00 80.88 592 THR A N 1
ATOM 4371 C CA . THR A 1 592 ? -17.600 -40.437 6.401 1.00 80.88 592 THR A CA 1
ATOM 4372 C C . THR A 1 592 ? -17.044 -39.233 5.658 1.00 80.88 592 THR A C 1
ATOM 4374 O O . THR A 1 592 ? -17.748 -38.630 4.854 1.00 80.88 592 THR A O 1
ATOM 4377 N N . ASP A 1 593 ? -15.784 -38.899 5.913 1.00 79.25 593 ASP A N 1
ATOM 4378 C CA . ASP A 1 593 ? -15.026 -37.950 5.094 1.00 79.25 593 ASP A CA 1
ATOM 4379 C C . ASP A 1 593 ? -14.726 -38.594 3.733 1.00 79.25 593 ASP A C 1
ATOM 4381 O O . ASP A 1 593 ? -14.356 -39.773 3.661 1.00 79.25 593 ASP A O 1
ATOM 4385 N N . VAL A 1 594 ? -14.967 -37.867 2.646 1.00 79.81 594 VAL A N 1
ATOM 4386 C CA . VAL A 1 594 ? -14.595 -38.321 1.302 1.00 79.81 594 VAL A CA 1
ATOM 4387 C C . VAL A 1 594 ? -13.076 -38.290 1.220 1.00 79.81 594 VAL A C 1
ATOM 4389 O O . VAL A 1 594 ? -12.480 -37.305 1.605 1.00 79.81 594 VAL A O 1
ATOM 4392 N N . ASN A 1 595 ? -12.453 -39.366 0.729 1.00 79.75 595 ASN A N 1
ATOM 4393 C CA . ASN A 1 595 ? -11.008 -39.379 0.526 1.00 79.75 595 ASN A CA 1
ATOM 4394 C C . ASN A 1 595 ? -10.667 -38.930 -0.898 1.00 79.75 595 ASN A C 1
ATOM 4396 O O . ASN A 1 595 ? -10.656 -39.745 -1.831 1.00 79.75 595 ASN A O 1
ATOM 4400 N N . GLU A 1 596 ? -10.397 -37.644 -1.097 1.00 82.31 596 GLU A N 1
ATOM 4401 C CA . GLU A 1 596 ? -10.042 -37.095 -2.407 1.00 82.31 596 GLU A CA 1
ATOM 4402 C C . GLU A 1 596 ? -8.691 -37.636 -2.922 1.00 82.31 596 GLU A C 1
ATOM 4404 O O . GLU A 1 596 ? -8.470 -37.727 -4.140 1.00 82.31 596 GLU A O 1
ATOM 4409 N N . CYS A 1 597 ? -7.817 -38.101 -2.020 1.00 83.06 597 CYS A N 1
ATOM 4410 C CA . CYS A 1 597 ? -6.530 -38.713 -2.365 1.00 83.06 597 CYS A CA 1
ATOM 4411 C C . CYS A 1 597 ? -6.626 -40.082 -3.054 1.00 83.06 597 CYS A C 1
ATOM 4413 O O . CYS A 1 597 ? -5.662 -40.512 -3.698 1.00 83.06 597 CYS A O 1
ATOM 4415 N N . GLN A 1 598 ? -7.775 -40.762 -3.001 1.00 84.62 598 GLN A N 1
ATOM 4416 C CA . GLN A 1 598 ? -7.971 -42.063 -3.646 1.00 84.62 598 GLN A CA 1
ATOM 4417 C C . GLN A 1 598 ? -7.794 -41.997 -5.175 1.00 84.62 598 GLN A C 1
ATOM 4419 O O . GLN A 1 598 ? -7.443 -42.993 -5.810 1.00 84.62 598 GLN A O 1
ATOM 4424 N N . SER A 1 599 ? -7.989 -40.817 -5.769 1.00 80.44 599 SER A N 1
ATOM 4425 C CA . SER A 1 599 ? -7.779 -40.565 -7.199 1.00 80.44 599 SER A CA 1
ATOM 4426 C C . SER A 1 599 ? -6.300 -40.465 -7.616 1.00 80.44 599 SER A C 1
ATOM 4428 O O . SER A 1 599 ? -6.017 -40.368 -8.809 1.00 80.44 599 SER A O 1
ATOM 4430 N N . ALA A 1 600 ? -5.365 -40.527 -6.656 1.00 80.44 600 ALA A N 1
ATOM 4431 C CA . ALA A 1 600 ? -3.926 -40.310 -6.836 1.00 80.44 600 ALA A CA 1
ATOM 4432 C C . ALA A 1 600 ? -3.590 -39.026 -7.632 1.00 80.44 600 ALA A C 1
ATOM 4434 O O . ALA A 1 600 ? -2.908 -39.092 -8.658 1.00 80.44 600 ALA A O 1
ATOM 4435 N N . PRO A 1 601 ? -4.059 -37.849 -7.180 1.00 81.00 601 PRO A N 1
ATOM 4436 C CA . PRO A 1 601 ? -3.965 -36.615 -7.959 1.00 81.00 601 PRO A CA 1
ATOM 4437 C C . PRO A 1 601 ? -2.548 -36.012 -8.007 1.00 81.00 601 PRO A C 1
ATOM 4439 O O . PRO A 1 601 ? -2.230 -35.270 -8.936 1.00 81.00 601 PRO A O 1
ATOM 4442 N N . CYS A 1 602 ? -1.681 -36.335 -7.040 1.00 86.00 602 CYS A N 1
ATOM 4443 C CA . CYS A 1 602 ? -0.319 -35.803 -6.962 1.00 86.00 602 CYS A CA 1
ATOM 4444 C C . CYS A 1 602 ? 0.630 -36.489 -7.957 1.00 86.00 602 CYS A C 1
ATOM 4446 O O . CYS A 1 602 ? 0.764 -37.714 -7.985 1.00 86.00 602 CYS A O 1
ATOM 4448 N N . GLN A 1 603 ? 1.338 -35.687 -8.746 1.00 81.25 603 GLN A N 1
ATOM 4449 C CA . GLN A 1 603 ? 2.288 -36.120 -9.769 1.00 81.25 603 GLN A CA 1
ATOM 4450 C C . GLN A 1 603 ? 3.722 -36.185 -9.214 1.00 81.25 603 GLN A C 1
ATOM 4452 O O . GLN A 1 603 ? 3.993 -35.817 -8.073 1.00 81.25 603 GLN A O 1
ATOM 4457 N N . ASN A 1 604 ? 4.663 -36.698 -10.017 1.00 76.56 604 ASN A N 1
ATOM 4458 C CA . ASN A 1 604 ? 6.111 -36.694 -9.738 1.00 76.56 604 ASN A CA 1
ATOM 4459 C C . ASN A 1 604 ? 6.535 -37.250 -8.360 1.00 76.56 604 ASN A C 1
ATOM 4461 O O . ASN A 1 604 ? 7.556 -36.851 -7.798 1.00 76.56 604 ASN A O 1
ATOM 4465 N N . GLY A 1 605 ? 5.770 -38.209 -7.828 1.00 75.19 605 GLY A N 1
ATOM 4466 C CA . GLY A 1 605 ? 6.049 -38.839 -6.535 1.00 75.19 605 GLY A CA 1
ATOM 4467 C C . GLY A 1 605 ? 5.701 -37.970 -5.322 1.00 75.19 605 GLY A C 1
ATOM 4468 O O . GLY A 1 605 ? 6.213 -38.239 -4.237 1.00 75.19 605 GLY A O 1
ATOM 4469 N N . GLY A 1 606 ? 4.868 -36.937 -5.495 1.00 80.75 606 GLY A N 1
ATOM 4470 C CA . GLY A 1 606 ? 4.298 -36.164 -4.393 1.00 80.75 606 GLY A CA 1
ATOM 4471 C C . GLY A 1 606 ? 3.381 -37.011 -3.504 1.00 80.75 606 GLY A C 1
ATOM 4472 O O . GLY A 1 606 ? 2.697 -37.919 -3.979 1.00 80.75 606 GLY A O 1
ATOM 4473 N N . THR A 1 607 ? 3.375 -36.721 -2.205 1.00 87.06 607 THR A N 1
ATOM 4474 C CA . THR A 1 607 ? 2.521 -37.403 -1.222 1.00 87.06 607 THR A CA 1
ATOM 4475 C C . THR A 1 607 ? 1.191 -36.665 -1.106 1.00 87.06 607 THR A C 1
ATOM 4477 O O . THR A 1 607 ? 1.179 -35.462 -0.867 1.00 87.06 607 THR A O 1
ATOM 4480 N N . CYS A 1 608 ? 0.073 -37.369 -1.289 1.00 86.81 608 CYS A N 1
ATOM 4481 C CA . CYS A 1 608 ? -1.263 -36.790 -1.145 1.00 86.81 608 CYS A CA 1
ATOM 4482 C C . CYS A 1 608 ? -1.725 -36.860 0.310 1.00 86.81 608 CYS A C 1
ATOM 4484 O O . CYS A 1 608 ? -1.752 -37.949 0.887 1.00 86.81 608 CYS A O 1
ATOM 4486 N N . ASN A 1 609 ? -2.106 -35.716 0.870 1.00 85.81 609 ASN A N 1
ATOM 4487 C CA . ASN A 1 609 ? -2.726 -35.592 2.180 1.00 85.81 609 ASN A CA 1
ATOM 4488 C C . ASN A 1 609 ? -4.210 -35.262 2.003 1.00 85.81 609 ASN A C 1
ATOM 4490 O O . ASN A 1 609 ? -4.567 -34.287 1.343 1.00 85.81 609 ASN A O 1
ATOM 4494 N N . ASP A 1 610 ? -5.050 -36.103 2.590 1.00 80.25 610 ASP A N 1
ATOM 4495 C CA . ASP A 1 610 ? -6.505 -35.996 2.545 1.00 80.25 610 ASP A CA 1
ATOM 4496 C C . ASP A 1 610 ? -6.988 -34.896 3.497 1.00 80.25 610 ASP A C 1
ATOM 4498 O O . ASP A 1 610 ? -6.521 -34.833 4.640 1.00 80.25 610 ASP A O 1
ATOM 4502 N N . LEU A 1 611 ? -7.885 -34.023 3.039 1.00 79.69 611 LEU A N 1
ATOM 4503 C CA . LEU A 1 611 ? -8.488 -32.955 3.837 1.00 79.69 611 LEU A CA 1
ATOM 4504 C C . LEU A 1 611 ? -9.999 -32.921 3.565 1.00 79.69 611 LEU A C 1
ATOM 4506 O O . LEU A 1 611 ? -10.486 -33.427 2.568 1.00 79.69 611 LEU A O 1
ATOM 4510 N N . VAL A 1 612 ? -10.760 -32.244 4.419 1.00 77.50 612 VAL A N 1
ATOM 4511 C CA . VAL A 1 612 ? -12.214 -32.160 4.235 1.00 77.50 612 VAL A CA 1
ATOM 4512 C C . VAL A 1 612 ? -12.551 -31.379 2.956 1.00 77.50 612 VAL A C 1
ATOM 4514 O O . VAL A 1 612 ? -12.290 -30.173 2.890 1.00 77.50 612 VAL A O 1
ATOM 4517 N N . ASN A 1 613 ? -13.180 -32.043 1.975 1.00 76.31 613 ASN A N 1
ATOM 4518 C CA . ASN A 1 613 ? -13.613 -31.485 0.679 1.00 76.31 613 ASN A CA 1
ATOM 4519 C C . ASN A 1 613 ? -12.469 -30.994 -0.235 1.00 76.31 613 ASN A C 1
ATOM 4521 O O . ASN A 1 613 ? -12.717 -30.247 -1.189 1.00 76.31 613 ASN A O 1
ATOM 4525 N N . GLN A 1 614 ? -11.215 -31.337 0.069 1.00 79.12 614 GLN A N 1
ATOM 4526 C CA . GLN A 1 614 ? -10.035 -30.911 -0.686 1.00 79.12 614 GLN A CA 1
ATOM 4527 C C . GLN A 1 614 ? -8.848 -31.840 -0.395 1.00 79.12 614 GLN A C 1
ATOM 4529 O O . GLN A 1 614 ? -8.862 -32.600 0.554 1.00 79.12 614 GLN A O 1
ATOM 4534 N N . PHE A 1 615 ? -7.768 -31.759 -1.164 1.00 82.38 615 PHE A N 1
ATOM 4535 C CA . PHE A 1 615 ? -6.544 -32.509 -0.870 1.00 82.38 615 PHE A CA 1
ATOM 4536 C C . PHE A 1 615 ? -5.327 -31.601 -1.000 1.00 82.38 615 PHE A C 1
ATOM 4538 O O . PHE A 1 615 ? -5.358 -30.595 -1.711 1.00 82.38 615 PHE A O 1
ATOM 4545 N N . GLU A 1 616 ? -4.243 -31.961 -0.322 1.00 82.44 616 GLU A N 1
ATOM 4546 C CA . GLU A 1 616 ? -2.976 -31.239 -0.377 1.00 82.44 616 GLU A CA 1
ATOM 4547 C C . GLU A 1 616 ? -1.852 -32.172 -0.831 1.00 82.44 616 GLU A C 1
ATOM 4549 O O . GLU A 1 616 ? -1.579 -33.199 -0.208 1.00 82.44 616 GLU A O 1
ATOM 4554 N N . CYS A 1 617 ? -1.166 -31.813 -1.916 1.00 83.44 617 CYS A N 1
ATOM 4555 C CA . CYS A 1 617 ? 0.024 -32.527 -2.360 1.00 83.44 617 CYS A CA 1
ATOM 4556 C C . CYS A 1 617 ? 1.278 -31.955 -1.695 1.00 83.44 617 CYS A C 1
ATOM 4558 O O . CYS A 1 617 ? 1.586 -30.774 -1.821 1.00 83.44 617 CYS A O 1
ATOM 4560 N N . THR A 1 618 ? 2.052 -32.819 -1.045 1.00 80.88 618 THR A N 1
ATOM 4561 C CA . THR A 1 618 ? 3.397 -32.501 -0.555 1.00 80.88 618 THR A CA 1
ATOM 4562 C C . THR A 1 618 ? 4.438 -32.987 -1.554 1.00 80.88 618 THR A C 1
ATOM 4564 O O . THR A 1 618 ? 4.597 -34.187 -1.792 1.00 80.88 618 THR A O 1
ATOM 4567 N N . CYS A 1 619 ? 5.140 -32.041 -2.171 1.00 75.56 619 CYS A N 1
ATOM 4568 C CA . CYS A 1 619 ? 6.095 -32.313 -3.239 1.00 75.56 619 CYS A CA 1
ATOM 4569 C C . CYS A 1 619 ? 7.485 -32.670 -2.701 1.00 75.56 619 CYS A C 1
ATOM 4571 O O . CYS A 1 619 ? 7.881 -32.257 -1.613 1.00 75.56 619 CYS A O 1
ATOM 4573 N N . THR A 1 620 ? 8.243 -33.446 -3.477 1.00 70.69 620 THR A N 1
ATOM 4574 C CA . THR A 1 620 ? 9.669 -33.689 -3.200 1.00 70.69 620 THR A CA 1
ATOM 4575 C C . THR A 1 620 ? 10.491 -32.442 -3.553 1.00 70.69 620 THR A C 1
ATOM 4577 O O . THR A 1 620 ? 10.057 -31.668 -4.400 1.00 70.69 620 THR A O 1
ATOM 4580 N N . GLU A 1 621 ? 11.680 -32.247 -2.957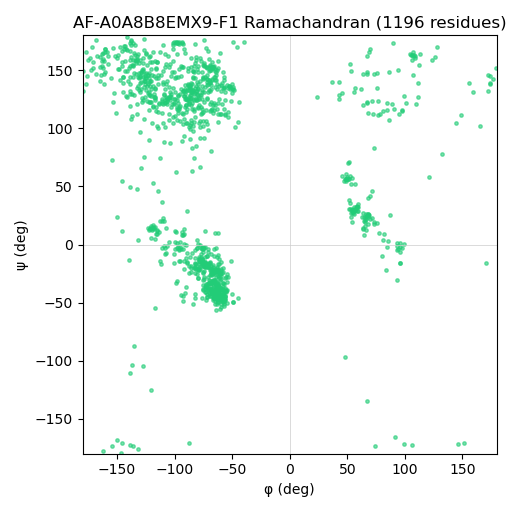 1.00 58.84 621 GLU A N 1
ATOM 4581 C CA . GLU A 1 621 ? 12.503 -31.008 -3.039 1.00 58.84 621 GLU A CA 1
ATOM 4582 C C . GLU A 1 621 ? 12.773 -30.464 -4.460 1.00 58.84 621 GLU A C 1
ATOM 4584 O O . GLU A 1 621 ? 13.215 -29.330 -4.625 1.00 58.84 621 GLU A O 1
ATOM 4589 N N . ARG A 1 622 ? 12.520 -31.266 -5.498 1.00 58.66 622 ARG A N 1
ATOM 4590 C CA . ARG A 1 622 ? 12.731 -30.922 -6.906 1.00 58.66 622 ARG A CA 1
ATOM 4591 C C . ARG A 1 622 ? 11.486 -30.384 -7.622 1.00 58.66 622 ARG A C 1
ATOM 4593 O O . ARG A 1 622 ? 11.629 -29.861 -8.725 1.00 58.66 622 ARG A O 1
ATOM 4600 N N . TYR A 1 623 ? 10.294 -30.541 -7.051 1.00 68.56 623 TYR A N 1
ATOM 4601 C CA . TYR A 1 623 ? 9.034 -30.225 -7.724 1.00 68.56 623 TYR A CA 1
ATOM 4602 C C . TYR A 1 623 ? 8.150 -29.295 -6.889 1.00 68.56 623 TYR A C 1
ATOM 4604 O O . TYR A 1 623 ? 8.181 -29.332 -5.663 1.00 68.56 623 TYR A O 1
ATOM 4612 N N . ASN A 1 624 ? 7.351 -28.471 -7.563 1.00 66.88 624 ASN A N 1
ATOM 4613 C CA . ASN A 1 624 ? 6.384 -27.553 -6.953 1.00 66.88 624 ASN A CA 1
ATOM 4614 C C . ASN A 1 624 ? 5.060 -27.574 -7.752 1.00 66.88 624 ASN A C 1
ATOM 4616 O O . ASN A 1 624 ? 4.969 -28.225 -8.795 1.00 66.88 624 ASN A O 1
ATOM 4620 N N . GLY A 1 625 ? 4.039 -26.861 -7.280 1.00 62.28 625 GLY A N 1
ATOM 4621 C CA . GLY A 1 625 ? 2.685 -26.860 -7.841 1.00 62.28 625 GLY A CA 1
ATOM 4622 C C . GLY A 1 625 ? 1.700 -27.636 -6.969 1.00 62.28 625 GLY A C 1
ATOM 4623 O O . GLY A 1 625 ? 2.096 -28.469 -6.156 1.00 62.28 625 GLY A O 1
ATOM 4624 N N . THR A 1 626 ? 0.406 -27.358 -7.126 1.00 76.69 626 THR A N 1
ATOM 4625 C CA . THR A 1 626 ? -0.655 -27.967 -6.303 1.00 76.69 626 THR A CA 1
ATOM 4626 C C . THR A 1 626 ? -0.808 -29.465 -6.549 1.00 76.69 626 THR A C 1
ATOM 4628 O O . THR A 1 626 ? -1.340 -30.162 -5.691 1.00 76.69 626 THR A O 1
ATOM 4631 N N . LEU A 1 627 ? -0.308 -29.970 -7.681 1.00 81.75 627 LEU A N 1
ATOM 4632 C CA . LEU A 1 627 ? -0.224 -31.389 -8.018 1.00 81.75 627 LEU A CA 1
ATOM 4633 C C . LEU A 1 627 ? 1.234 -31.850 -8.183 1.00 81.75 627 LEU A C 1
ATOM 4635 O O . LEU A 1 627 ? 1.465 -32.927 -8.725 1.00 81.75 627 LEU A O 1
ATOM 4639 N N . CYS A 1 628 ? 2.226 -31.076 -7.727 1.00 77.62 628 CYS A N 1
ATOM 4640 C CA . CYS A 1 628 ? 3.659 -31.350 -7.905 1.00 77.62 628 CYS A CA 1
ATOM 4641 C C . CYS A 1 628 ? 4.106 -31.510 -9.366 1.00 77.62 628 CYS A C 1
ATOM 4643 O O . CYS A 1 628 ? 5.033 -32.260 -9.674 1.00 77.62 628 CYS A O 1
ATOM 4645 N N . GLU A 1 629 ? 3.440 -30.823 -10.284 1.00 73.56 629 GLU A N 1
ATOM 4646 C CA . GLU A 1 629 ? 3.599 -30.961 -11.728 1.00 73.56 629 GLU A CA 1
ATOM 4647 C C . GLU A 1 629 ? 4.784 -30.169 -12.320 1.00 73.56 629 GLU A C 1
ATOM 4649 O O . GLU A 1 629 ? 5.155 -30.405 -13.471 1.00 73.56 629 GLU A O 1
ATOM 4654 N N . LYS A 1 630 ? 5.413 -29.260 -11.558 1.00 64.69 630 LYS A N 1
ATOM 4655 C CA . LYS A 1 630 ? 6.461 -28.338 -12.048 1.00 64.69 630 LYS A CA 1
ATOM 4656 C C . LYS A 1 630 ? 7.868 -28.761 -11.599 1.00 64.69 630 LYS A C 1
ATOM 4658 O O . LYS A 1 630 ? 8.075 -28.924 -10.403 1.00 64.69 630 LYS A O 1
ATOM 4663 N N . ASP A 1 631 ? 8.837 -28.906 -12.518 1.00 67.50 631 ASP A N 1
ATOM 4664 C CA . ASP A 1 631 ? 10.269 -29.188 -12.218 1.00 67.50 631 ASP A CA 1
ATOM 4665 C C . ASP A 1 631 ? 11.023 -27.876 -11.918 1.00 67.50 631 ASP A C 1
ATOM 4667 O O . ASP A 1 631 ? 11.058 -26.972 -12.754 1.00 67.50 631 ASP A O 1
ATOM 4671 N N . CYS A 1 632 ? 11.628 -27.770 -10.731 1.00 67.06 632 CYS A N 1
ATOM 4672 C CA . CYS A 1 632 ? 12.155 -26.523 -10.164 1.00 67.06 632 CYS A CA 1
ATOM 4673 C C . CYS A 1 632 ? 13.682 -26.455 -10.076 1.00 67.06 632 CYS A C 1
ATOM 4675 O O . CYS A 1 632 ? 14.242 -25.901 -9.129 1.00 67.06 632 CYS A O 1
ATOM 4677 N N . ARG A 1 633 ? 14.388 -27.009 -11.064 1.00 69.56 633 ARG A N 1
ATOM 4678 C CA . ARG A 1 633 ? 15.850 -26.886 -11.116 1.00 69.56 633 ARG A CA 1
ATOM 4679 C C . ARG A 1 633 ? 16.303 -25.442 -11.400 1.00 69.56 633 ARG A C 1
ATOM 4681 O O . ARG A 1 633 ? 15.757 -24.813 -12.309 1.00 69.56 633 ARG A O 1
ATOM 4688 N N . PRO A 1 634 ? 17.342 -24.952 -10.698 1.00 67.81 634 PRO A N 1
ATOM 4689 C CA . PRO A 1 634 ? 18.064 -23.739 -11.070 1.00 67.81 634 PRO A CA 1
ATOM 4690 C C . PRO A 1 634 ? 18.630 -23.857 -12.491 1.00 67.81 634 PRO A C 1
ATOM 4692 O O . PRO A 1 634 ? 19.186 -24.893 -12.856 1.00 67.81 634 PRO A O 1
ATOM 4695 N N . GLY A 1 635 ? 18.482 -22.805 -13.290 1.00 72.44 635 GLY A N 1
ATOM 4696 C CA . GLY A 1 635 ? 19.083 -22.666 -14.612 1.00 72.44 635 GLY A CA 1
ATOM 4697 C C . GLY A 1 635 ? 20.604 -22.454 -14.554 1.00 72.44 635 GLY A C 1
ATOM 4698 O O . GLY A 1 635 ? 21.158 -22.185 -13.486 1.00 72.44 635 GLY A O 1
ATOM 4699 N N . PRO A 1 636 ? 21.305 -22.581 -15.693 1.00 85.81 636 PRO A N 1
ATOM 4700 C CA . PRO A 1 636 ? 22.758 -22.454 -15.746 1.00 85.81 636 PRO A CA 1
ATOM 4701 C C . PRO A 1 636 ? 23.230 -21.037 -15.403 1.00 85.81 636 PRO A C 1
ATOM 4703 O O . PRO A 1 636 ? 22.597 -20.064 -15.807 1.00 85.81 636 PRO A O 1
ATOM 4706 N N . ALA A 1 637 ? 24.375 -20.920 -14.727 1.00 90.19 637 ALA A N 1
ATOM 4707 C CA . ALA A 1 637 ? 25.043 -19.642 -14.463 1.00 90.19 637 ALA A CA 1
ATOM 4708 C C . ALA A 1 637 ? 26.568 -19.788 -14.351 1.00 90.19 637 ALA A C 1
ATOM 4710 O O . ALA A 1 637 ? 27.088 -20.879 -14.108 1.00 90.19 637 ALA A O 1
ATOM 4711 N N . ASP A 1 638 ? 27.280 -18.675 -14.508 1.00 92.94 638 ASP A N 1
ATOM 4712 C CA . ASP A 1 638 ? 28.740 -18.609 -14.411 1.00 92.94 638 ASP A CA 1
ATOM 4713 C C . ASP A 1 638 ? 29.153 -17.829 -13.156 1.00 92.94 638 ASP A C 1
ATOM 4715 O O . ASP A 1 638 ? 28.741 -16.682 -12.975 1.00 92.94 638 ASP A O 1
ATOM 4719 N N . ILE A 1 639 ? 29.975 -18.428 -12.291 1.00 94.56 639 ILE A N 1
ATOM 4720 C CA . ILE A 1 639 ? 30.429 -17.822 -11.028 1.00 94.56 639 ILE A CA 1
ATOM 4721 C C . ILE A 1 639 ? 31.954 -17.662 -11.020 1.00 94.56 639 ILE A C 1
ATOM 4723 O O . ILE A 1 639 ? 32.685 -18.649 -11.070 1.00 94.56 639 ILE A O 1
ATOM 4727 N N . LEU A 1 640 ? 32.447 -16.428 -10.930 1.00 95.94 640 LEU A N 1
ATOM 4728 C CA . LEU A 1 640 ? 33.853 -16.132 -10.656 1.00 95.94 640 LEU A CA 1
ATOM 4729 C C . LEU A 1 640 ? 34.027 -15.834 -9.165 1.00 95.94 640 LEU A C 1
ATOM 4731 O O . LEU A 1 640 ? 33.512 -14.834 -8.666 1.00 95.94 640 LEU A O 1
ATOM 4735 N N . PHE A 1 641 ? 34.793 -16.662 -8.462 1.00 96.12 641 PHE A N 1
ATOM 4736 C CA . PHE A 1 641 ? 35.259 -16.335 -7.116 1.00 96.12 641 PHE A CA 1
ATOM 4737 C C . PHE A 1 641 ? 36.512 -15.461 -7.195 1.00 96.12 641 PHE A C 1
ATOM 4739 O O . PHE A 1 641 ? 37.473 -15.810 -7.878 1.00 96.12 641 PHE A O 1
ATOM 4746 N N . VAL A 1 642 ? 36.507 -14.340 -6.479 1.00 94.88 642 VAL A N 1
ATOM 4747 C CA . VAL A 1 642 ? 37.650 -13.441 -6.296 1.00 94.88 642 VAL A CA 1
ATOM 4748 C C . VAL A 1 642 ? 38.019 -13.478 -4.820 1.00 94.88 642 VAL A C 1
ATOM 4750 O O . VAL A 1 642 ? 37.331 -12.899 -3.984 1.00 94.88 642 VAL A O 1
ATOM 4753 N N . VAL A 1 643 ? 39.071 -14.216 -4.485 1.00 94.38 643 VAL A N 1
ATOM 4754 C CA . VAL A 1 643 ? 39.412 -14.559 -3.102 1.00 94.38 643 VAL A CA 1
ATOM 4755 C C . VAL A 1 643 ? 40.640 -13.790 -2.643 1.00 94.38 643 VAL A C 1
ATOM 4757 O O . VAL A 1 643 ? 41.717 -13.908 -3.224 1.00 94.38 643 VAL A O 1
ATOM 4760 N N . ASP A 1 644 ? 40.481 -13.040 -1.563 1.00 91.31 644 ASP A N 1
ATOM 4761 C CA . ASP A 1 644 ? 41.576 -12.375 -0.874 1.00 91.31 644 ASP A CA 1
ATOM 4762 C C . ASP A 1 644 ? 42.483 -13.415 -0.193 1.00 91.31 644 ASP A C 1
ATOM 4764 O O . ASP A 1 644 ? 42.050 -14.169 0.685 1.00 91.31 644 ASP A O 1
ATOM 4768 N N . SER A 1 645 ? 43.733 -13.483 -0.649 1.00 90.00 645 SER A N 1
ATOM 4769 C CA . SER A 1 645 ? 44.810 -14.339 -0.144 1.00 90.00 645 SER A CA 1
ATOM 4770 C C . SER A 1 645 ? 45.909 -13.529 0.562 1.00 90.00 645 SER A C 1
ATOM 4772 O O . SER A 1 645 ? 47.036 -14.009 0.698 1.00 90.00 645 SER A O 1
ATOM 4774 N N . SER A 1 646 ? 45.603 -12.302 1.006 1.00 87.00 646 SER A N 1
ATOM 4775 C CA . SER A 1 646 ? 46.520 -11.413 1.736 1.00 87.00 646 SER A CA 1
ATOM 4776 C C . SER A 1 646 ? 46.757 -11.842 3.194 1.00 87.00 646 SER A C 1
ATOM 4778 O O . SER A 1 646 ? 46.173 -12.806 3.691 1.00 87.00 646 SER A O 1
ATOM 4780 N N . ASP A 1 647 ? 47.640 -11.125 3.896 1.00 83.88 647 ASP A N 1
ATOM 4781 C CA . ASP A 1 647 ? 47.924 -11.354 5.322 1.00 83.88 647 ASP A CA 1
ATOM 4782 C C . ASP A 1 647 ? 46.808 -10.834 6.253 1.00 83.88 647 ASP A C 1
ATOM 4784 O O . ASP A 1 647 ? 46.802 -11.158 7.444 1.00 83.88 647 ASP A O 1
ATOM 4788 N N . SER A 1 648 ? 45.896 -9.987 5.754 1.00 74.56 648 SER A N 1
ATOM 4789 C CA . SER A 1 648 ? 44.849 -9.352 6.570 1.00 74.56 648 SER A CA 1
ATOM 4790 C C . SER A 1 648 ? 43.579 -10.199 6.693 1.00 74.56 648 SER A C 1
ATOM 4792 O O . SER A 1 648 ? 42.808 -10.028 7.641 1.00 74.56 648 SER A O 1
ATOM 4794 N N . THR A 1 649 ? 43.398 -11.166 5.792 1.00 77.62 649 THR A N 1
ATOM 4795 C CA . THR A 1 649 ? 42.223 -12.035 5.729 1.00 77.62 649 THR A CA 1
ATOM 4796 C C . THR A 1 649 ? 42.512 -13.450 6.233 1.00 77.62 649 THR A C 1
ATOM 4798 O O . THR A 1 649 ? 43.653 -13.892 6.365 1.00 77.62 649 THR A O 1
ATOM 4801 N N . ASN A 1 650 ? 41.452 -14.199 6.555 1.00 84.94 650 ASN A N 1
ATOM 4802 C CA . ASN A 1 650 ? 41.568 -15.616 6.891 1.00 84.94 650 ASN A CA 1
ATOM 4803 C C . ASN A 1 650 ? 41.335 -16.466 5.636 1.00 84.94 650 ASN A C 1
ATOM 4805 O O . ASN A 1 650 ? 40.210 -16.880 5.363 1.00 84.94 650 ASN A O 1
ATOM 4809 N N . PHE A 1 651 ? 42.408 -16.743 4.890 1.00 88.31 651 PHE A N 1
ATOM 4810 C CA . PHE A 1 651 ? 42.335 -17.491 3.631 1.00 88.31 651 PHE A CA 1
ATOM 4811 C C . PHE A 1 651 ? 41.670 -18.871 3.774 1.00 88.31 651 PHE A C 1
ATOM 4813 O O . PHE A 1 651 ? 40.888 -19.268 2.912 1.00 88.31 651 PHE A O 1
ATOM 4820 N N . ASN A 1 652 ? 41.905 -19.578 4.886 1.00 88.56 652 ASN A N 1
ATOM 4821 C CA . ASN A 1 652 ? 41.257 -20.869 5.137 1.00 88.56 652 ASN A CA 1
ATOM 4822 C C . ASN A 1 652 ? 39.739 -20.713 5.300 1.00 88.56 652 ASN A C 1
ATOM 4824 O O . ASN A 1 652 ? 38.987 -21.495 4.733 1.00 88.56 652 ASN A O 1
ATOM 4828 N N . GLN A 1 653 ? 39.278 -19.664 5.990 1.00 87.31 653 GLN A N 1
ATOM 4829 C CA . GLN A 1 653 ? 37.846 -19.370 6.111 1.00 87.31 653 GLN A CA 1
ATOM 4830 C C . GLN A 1 653 ? 37.217 -19.020 4.754 1.00 87.31 653 GLN A C 1
ATOM 4832 O O . GLN A 1 653 ? 36.115 -19.481 4.460 1.00 87.31 653 GLN A O 1
ATOM 4837 N N . SER A 1 654 ? 37.914 -18.251 3.910 1.00 89.19 654 SER A N 1
ATOM 4838 C CA . SER A 1 654 ? 37.469 -17.960 2.539 1.00 89.19 654 SER A CA 1
ATOM 4839 C C . SER A 1 654 ? 37.345 -19.236 1.699 1.00 89.19 654 SER A C 1
ATOM 4841 O O . SER A 1 654 ? 36.360 -19.426 0.983 1.00 89.19 654 SER A O 1
ATOM 4843 N N . LYS A 1 655 ? 38.333 -20.133 1.809 1.00 90.12 655 LYS A N 1
ATOM 4844 C CA . LYS A 1 655 ? 38.376 -21.414 1.097 1.00 90.12 655 LYS A CA 1
ATOM 4845 C C . LYS A 1 655 ? 37.262 -22.358 1.554 1.00 90.12 655 LYS A C 1
ATOM 4847 O O . LYS A 1 655 ? 36.550 -22.890 0.706 1.00 90.12 655 LYS A O 1
ATOM 4852 N N . ASP A 1 656 ? 37.053 -22.498 2.861 1.00 89.12 656 ASP A N 1
ATOM 4853 C CA . ASP A 1 656 ? 35.975 -23.314 3.433 1.00 89.12 656 ASP A CA 1
ATOM 4854 C C . ASP A 1 656 ? 34.591 -22.796 3.013 1.00 89.12 656 ASP A C 1
ATOM 4856 O O . ASP A 1 656 ? 33.716 -23.582 2.642 1.00 89.12 656 ASP A O 1
ATOM 4860 N N . TYR A 1 657 ? 34.400 -21.472 3.004 1.00 89.06 657 TYR A N 1
ATOM 4861 C CA . TYR A 1 657 ? 33.148 -20.851 2.569 1.00 89.06 657 TYR A CA 1
ATOM 4862 C C . TYR A 1 657 ? 32.862 -21.124 1.083 1.00 89.06 657 TYR A C 1
ATOM 4864 O O . TYR A 1 657 ? 31.769 -21.571 0.724 1.00 89.06 657 TYR A O 1
ATOM 4872 N N . MET A 1 658 ? 33.866 -20.948 0.219 1.00 90.62 658 MET A N 1
ATOM 4873 C CA . MET A 1 658 ? 33.765 -21.266 -1.207 1.00 90.62 658 MET A CA 1
ATOM 4874 C C . MET A 1 658 ? 33.482 -22.759 -1.449 1.00 90.62 658 MET A C 1
ATOM 4876 O O . MET A 1 658 ? 32.598 -23.088 -2.241 1.00 90.62 658 MET A O 1
ATOM 4880 N N . ILE A 1 659 ? 34.177 -23.668 -0.754 1.00 90.06 659 ILE A N 1
ATOM 4881 C CA . ILE A 1 659 ? 33.922 -25.118 -0.831 1.00 90.06 659 ILE A CA 1
ATOM 4882 C C . ILE A 1 659 ? 32.479 -25.426 -0.427 1.00 90.06 659 ILE A C 1
ATOM 4884 O O . ILE A 1 659 ? 31.797 -26.186 -1.117 1.00 90.06 659 ILE A O 1
ATOM 4888 N N . GLY A 1 660 ? 31.996 -24.795 0.646 1.00 86.19 660 GLY A N 1
ATOM 4889 C CA . GLY A 1 660 ? 30.619 -24.922 1.101 1.00 86.19 660 GLY A CA 1
ATOM 4890 C C . GLY A 1 660 ? 29.611 -24.559 0.011 1.00 86.19 660 GLY A C 1
ATOM 4891 O O . GLY A 1 660 ? 28.647 -25.301 -0.177 1.00 86.19 660 GLY A O 1
ATOM 4892 N N . ILE A 1 661 ? 29.837 -23.466 -0.722 1.00 87.62 661 ILE A N 1
ATOM 4893 C CA . ILE A 1 661 ? 28.993 -23.060 -1.854 1.00 87.62 661 ILE A CA 1
ATOM 4894 C C . ILE A 1 661 ? 29.081 -24.087 -2.993 1.00 87.62 661 ILE A C 1
ATOM 4896 O O . ILE A 1 661 ? 28.055 -24.587 -3.450 1.00 87.62 661 ILE A O 1
ATOM 4900 N N . ILE A 1 662 ? 30.294 -24.454 -3.419 1.00 89.56 662 ILE A N 1
ATOM 4901 C CA . ILE A 1 662 ? 30.523 -25.350 -4.567 1.00 89.56 662 ILE A CA 1
ATOM 4902 C C . ILE A 1 662 ? 29.897 -26.735 -4.355 1.00 89.56 662 ILE A C 1
ATOM 4904 O O . ILE A 1 662 ? 29.315 -27.294 -5.284 1.00 89.56 662 ILE A O 1
ATOM 4908 N N . GLN A 1 663 ? 29.947 -27.285 -3.140 1.00 86.56 663 GLN A N 1
ATOM 4909 C CA . GLN A 1 663 ? 29.341 -28.587 -2.822 1.00 86.56 663 GLN A CA 1
ATOM 4910 C C . GLN A 1 663 ? 27.824 -28.630 -3.051 1.00 86.56 663 GLN A C 1
ATOM 4912 O O . GLN A 1 663 ? 27.273 -29.702 -3.294 1.00 86.56 663 GLN A O 1
ATOM 4917 N N . ARG A 1 664 ? 27.153 -27.476 -2.984 1.00 85.44 664 ARG A N 1
ATOM 4918 C CA . ARG A 1 664 ? 25.700 -27.335 -3.134 1.00 85.44 664 ARG A CA 1
ATOM 4919 C C . ARG A 1 664 ? 25.283 -26.877 -4.542 1.00 85.44 664 ARG A C 1
ATOM 4921 O O . ARG A 1 664 ? 24.091 -26.810 -4.824 1.00 85.44 664 ARG A O 1
ATOM 4928 N N . LEU A 1 665 ? 26.240 -26.587 -5.430 1.00 83.50 665 LEU A N 1
ATOM 4929 C CA . LEU A 1 665 ? 25.977 -26.182 -6.812 1.00 83.50 665 LEU A CA 1
ATOM 4930 C C . LEU A 1 665 ? 25.924 -27.391 -7.766 1.00 83.50 665 LEU A C 1
ATOM 4932 O O . LEU A 1 665 ? 26.806 -28.260 -7.719 1.00 83.50 665 LEU A O 1
ATOM 4936 N N . PRO A 1 666 ? 24.953 -27.437 -8.699 1.00 83.38 666 PRO A N 1
ATOM 4937 C CA . PRO A 1 666 ? 24.987 -28.378 -9.810 1.00 83.38 666 PRO A CA 1
ATOM 4938 C C . PRO A 1 666 ? 26.027 -27.904 -10.838 1.00 83.38 666 PRO A C 1
ATOM 4940 O O . PRO A 1 666 ? 25.737 -27.088 -11.706 1.00 83.38 666 PRO A O 1
ATOM 4943 N N . VAL A 1 667 ? 27.273 -28.368 -10.704 1.00 87.19 667 VAL A N 1
ATOM 4944 C CA . VAL A 1 667 ? 28.395 -27.972 -11.575 1.00 87.19 667 VAL A CA 1
ATOM 4945 C C . VAL A 1 667 ? 28.460 -28.869 -12.807 1.00 87.19 667 VAL A C 1
ATOM 4947 O O . VAL A 1 667 ? 28.621 -30.086 -12.683 1.00 87.19 667 VAL A O 1
ATOM 4950 N N . GLY A 1 668 ? 28.404 -28.261 -13.990 1.00 84.88 668 GLY A N 1
ATOM 4951 C CA . GLY A 1 668 ? 28.466 -28.972 -15.261 1.00 84.88 668 GLY A CA 1
ATOM 4952 C C . GLY A 1 668 ? 28.463 -28.034 -16.474 1.00 84.88 668 GLY A C 1
ATOM 4953 O O . GLY A 1 668 ? 28.106 -26.863 -16.353 1.00 84.88 668 GLY A O 1
ATOM 4954 N N . PRO A 1 669 ? 28.815 -28.528 -17.678 1.00 83.19 669 PRO A N 1
ATOM 4955 C CA . PRO A 1 669 ? 28.904 -27.700 -18.890 1.00 83.19 669 PRO A CA 1
ATOM 4956 C C . PRO A 1 669 ? 27.583 -27.012 -19.277 1.00 83.19 669 PRO A C 1
ATOM 4958 O O . PRO A 1 669 ? 27.580 -25.926 -19.859 1.00 83.19 669 PRO A O 1
ATOM 4961 N N . SER A 1 670 ? 26.457 -27.645 -18.940 1.00 81.62 670 SER A N 1
ATOM 4962 C CA . SER A 1 670 ? 25.098 -27.149 -19.185 1.00 81.62 670 SER A CA 1
ATOM 4963 C C . SER A 1 670 ? 24.408 -26.614 -17.927 1.00 81.62 670 SER A C 1
ATOM 4965 O O . SER A 1 670 ? 23.267 -26.186 -18.031 1.00 81.62 670 SER A O 1
ATOM 4967 N N . ASP A 1 671 ? 25.101 -26.606 -16.784 1.00 86.56 671 ASP A N 1
ATOM 4968 C CA . ASP A 1 671 ? 24.594 -26.159 -15.481 1.00 86.56 671 ASP A CA 1
ATOM 4969 C C . ASP A 1 671 ? 25.466 -24.989 -14.983 1.00 86.56 671 ASP A C 1
ATOM 4971 O O . ASP A 1 671 ? 25.639 -24.017 -15.721 1.00 86.56 671 ASP A O 1
ATOM 4975 N N . PHE A 1 672 ? 26.049 -25.052 -13.780 1.00 91.00 672 PHE A N 1
ATOM 4976 C CA . PHE A 1 672 ? 26.948 -24.015 -13.264 1.00 91.00 672 PHE A CA 1
ATOM 4977 C C . PHE A 1 672 ? 28.399 -24.232 -13.702 1.00 91.00 672 PHE A C 1
ATOM 4979 O O . PHE A 1 672 ? 28.929 -25.340 -13.598 1.00 91.00 672 PHE A O 1
ATOM 4986 N N . GLN A 1 673 ? 29.061 -23.154 -14.123 1.00 92.75 673 GLN A N 1
ATOM 4987 C CA . GLN A 1 673 ? 30.505 -23.118 -14.366 1.00 92.75 673 GLN A CA 1
ATOM 4988 C C . GLN A 1 673 ? 31.179 -22.168 -13.378 1.00 92.75 673 GLN A C 1
ATOM 4990 O O . GLN A 1 673 ? 30.614 -21.136 -13.014 1.00 92.75 673 GLN A O 1
ATOM 4995 N N . VAL A 1 674 ? 32.384 -22.520 -12.925 1.00 94.50 674 VAL A N 1
ATOM 4996 C CA . VAL A 1 674 ? 33.089 -21.781 -11.870 1.00 94.50 674 VAL A CA 1
ATOM 4997 C C . VAL A 1 674 ? 34.517 -21.465 -12.298 1.00 94.50 674 VAL A C 1
ATOM 4999 O O . VAL A 1 674 ? 35.247 -22.356 -12.726 1.00 94.50 674 VAL A O 1
ATOM 5002 N N . ALA A 1 675 ? 34.913 -20.208 -12.129 1.00 95.31 675 ALA A N 1
ATOM 5003 C CA . ALA A 1 675 ? 36.286 -19.730 -12.247 1.00 95.31 675 ALA A CA 1
ATOM 5004 C C . ALA A 1 675 ? 36.780 -19.211 -10.887 1.00 95.31 675 ALA A C 1
ATOM 5006 O O . ALA A 1 675 ? 35.976 -18.835 -10.028 1.00 95.31 675 ALA A O 1
ATOM 5007 N N . LEU A 1 676 ? 38.098 -19.174 -10.686 1.00 96.06 676 LEU A N 1
ATOM 5008 C CA . LEU A 1 676 ? 38.699 -18.709 -9.433 1.00 96.06 676 LEU A CA 1
ATOM 5009 C C . LEU A 1 676 ? 39.903 -17.809 -9.691 1.00 96.06 676 LEU A C 1
ATOM 5011 O O . LEU A 1 676 ? 40.836 -18.180 -10.400 1.00 96.06 676 LEU A O 1
ATOM 5015 N N . LEU A 1 677 ? 39.892 -16.652 -9.042 1.00 95.00 677 LEU A N 1
ATOM 5016 C CA . LEU A 1 677 ? 40.966 -15.675 -8.977 1.00 95.00 677 LEU A CA 1
ATOM 5017 C C . LEU A 1 677 ? 41.361 -15.476 -7.510 1.00 95.00 677 LEU A C 1
ATOM 5019 O O . LEU A 1 677 ? 40.488 -15.293 -6.664 1.00 95.00 677 LEU A O 1
ATOM 5023 N N . THR A 1 678 ? 42.656 -15.482 -7.202 1.00 94.50 678 THR A N 1
ATOM 5024 C CA . THR A 1 678 ? 43.176 -15.070 -5.886 1.00 94.50 678 THR A CA 1
ATOM 5025 C C . THR A 1 678 ? 43.886 -13.730 -5.986 1.00 94.50 678 THR A C 1
ATOM 5027 O O . THR A 1 678 ? 44.390 -13.373 -7.055 1.00 94.50 678 THR A O 1
ATOM 5030 N N . PHE A 1 679 ? 43.930 -12.965 -4.896 1.00 91.69 679 PHE A N 1
ATOM 5031 C CA . PHE A 1 679 ? 44.698 -11.726 -4.871 1.00 91.69 679 PHE A CA 1
ATOM 5032 C C . PHE A 1 679 ? 45.298 -11.403 -3.503 1.00 91.69 679 PHE A C 1
ATOM 5034 O O . PHE A 1 679 ? 44.657 -11.543 -2.466 1.00 91.69 679 PHE A O 1
ATOM 5041 N N . SER A 1 680 ? 46.516 -10.873 -3.534 1.00 89.19 680 SER A N 1
ATOM 5042 C CA . SER A 1 680 ? 47.155 -10.187 -2.412 1.00 89.19 680 SER A CA 1
ATOM 5043 C C . SER A 1 680 ? 47.854 -8.932 -2.943 1.00 89.19 680 SER A C 1
ATOM 5045 O O . SER A 1 680 ? 47.179 -7.964 -3.293 1.00 89.19 680 SER A O 1
ATOM 5047 N N . TRP A 1 681 ? 49.182 -8.957 -3.085 1.00 84.50 681 TRP A N 1
ATOM 5048 C CA . TRP A 1 681 ? 49.977 -7.914 -3.740 1.00 84.50 681 TRP A CA 1
ATOM 5049 C C . TRP A 1 681 ? 49.935 -8.009 -5.270 1.00 84.50 681 TRP A C 1
ATOM 5051 O O . TRP A 1 681 ? 50.340 -7.068 -5.950 1.00 84.50 681 TRP A O 1
ATOM 5061 N N . ASN A 1 682 ? 49.468 -9.144 -5.795 1.00 85.25 682 ASN A N 1
ATOM 5062 C CA . ASN A 1 682 ? 49.182 -9.378 -7.203 1.00 85.25 682 ASN A CA 1
ATOM 5063 C C . ASN A 1 682 ? 47.883 -10.192 -7.335 1.00 85.25 682 ASN A C 1
ATOM 5065 O O . ASN A 1 682 ? 47.565 -10.982 -6.447 1.00 85.25 682 ASN A O 1
ATOM 5069 N N . ALA A 1 683 ? 47.159 -10.022 -8.442 1.00 90.75 683 ALA A N 1
ATOM 5070 C CA . ALA A 1 683 ? 45.975 -10.813 -8.775 1.00 90.75 683 ALA A CA 1
ATOM 5071 C C . ALA A 1 683 ? 46.339 -11.961 -9.732 1.00 90.75 683 ALA A C 1
ATOM 5073 O O . ALA A 1 683 ? 46.958 -11.727 -10.772 1.00 90.75 683 ALA A O 1
ATOM 5074 N N . THR A 1 684 ? 45.939 -13.190 -9.400 1.00 92.38 684 THR A N 1
ATOM 5075 C CA . THR A 1 684 ? 46.286 -14.409 -10.145 1.00 92.38 684 THR A CA 1
ATOM 5076 C C . THR A 1 684 ? 45.032 -15.218 -10.469 1.00 92.38 684 THR A C 1
ATOM 5078 O O . THR A 1 684 ? 44.294 -15.630 -9.577 1.00 92.38 684 THR A O 1
ATOM 5081 N N . LEU A 1 685 ? 44.795 -15.482 -11.757 1.00 93.56 685 LEU A N 1
ATOM 5082 C CA . LEU A 1 685 ? 43.749 -16.401 -12.208 1.00 93.56 685 LEU A CA 1
ATOM 5083 C C . LEU A 1 685 ? 44.213 -17.850 -11.998 1.00 93.56 685 LEU A C 1
ATOM 5085 O O . LEU A 1 685 ? 45.189 -18.272 -12.615 1.00 93.56 685 LEU A O 1
ATOM 5089 N N . GLN A 1 686 ? 43.512 -18.601 -11.149 1.00 95.00 686 GLN A N 1
ATOM 5090 C CA . GLN A 1 686 ? 43.835 -19.996 -10.832 1.00 95.00 686 GLN A CA 1
ATOM 5091 C C . GLN A 1 686 ? 43.289 -20.952 -11.899 1.00 95.00 686 GLN A C 1
ATOM 5093 O O . GLN A 1 686 ? 44.011 -21.827 -12.373 1.00 95.00 686 GLN A O 1
ATOM 5098 N N . PHE A 1 687 ? 42.029 -20.770 -12.308 1.00 94.62 687 PHE A N 1
ATOM 5099 C CA . PHE A 1 687 ? 41.405 -21.533 -13.395 1.00 94.62 687 PHE A CA 1
ATOM 5100 C C . PHE A 1 687 ? 40.205 -20.800 -14.020 1.00 94.62 687 PHE A C 1
ATOM 5102 O O . PHE A 1 687 ? 39.571 -19.962 -13.375 1.00 94.62 687 PHE A O 1
ATOM 5109 N N . THR A 1 688 ? 39.897 -21.124 -15.282 1.00 93.88 688 THR A N 1
ATOM 5110 C CA . THR A 1 688 ? 38.796 -20.547 -16.087 1.00 93.88 688 THR A CA 1
ATOM 5111 C C . THR A 1 688 ? 37.489 -21.348 -15.973 1.00 93.88 688 THR A C 1
ATOM 5113 O O . THR A 1 688 ? 37.488 -22.472 -15.469 1.00 93.88 688 THR A O 1
ATOM 5116 N N . PHE A 1 689 ? 36.372 -20.788 -16.462 1.00 92.12 689 PHE A N 1
ATOM 5117 C CA . PHE A 1 689 ? 35.021 -21.370 -16.338 1.00 92.12 689 PHE A CA 1
ATOM 5118 C C . PHE A 1 689 ? 34.874 -22.754 -16.999 1.00 92.12 689 PHE A C 1
ATOM 5120 O O . PHE A 1 689 ? 34.095 -23.592 -16.549 1.00 92.12 689 PHE A O 1
ATOM 5127 N N . ASP A 1 690 ? 35.636 -23.008 -18.060 1.00 88.62 690 ASP A N 1
ATOM 5128 C CA . ASP A 1 690 ? 35.572 -24.205 -18.902 1.00 88.62 690 ASP A CA 1
ATOM 5129 C C . ASP A 1 690 ? 36.588 -25.301 -18.525 1.00 88.62 690 ASP A C 1
ATOM 5131 O O . ASP A 1 690 ? 36.557 -26.392 -19.097 1.00 88.62 690 ASP A O 1
ATOM 5135 N N . GLN A 1 691 ? 37.466 -25.056 -17.544 1.00 86.56 691 GLN A N 1
ATOM 5136 C CA . GLN A 1 691 ? 38.520 -26.004 -17.157 1.00 86.56 691 GLN A CA 1
ATOM 5137 C C . GLN A 1 691 ? 38.028 -27.153 -16.263 1.00 86.56 691 GLN A C 1
ATOM 5139 O O . GLN A 1 691 ? 38.591 -28.247 -16.311 1.00 86.56 691 GLN A O 1
ATOM 5144 N N . ASN A 1 692 ? 36.974 -26.942 -15.465 1.00 86.31 692 ASN A N 1
ATOM 5145 C CA . ASN A 1 692 ? 36.505 -27.901 -14.458 1.00 86.31 692 ASN A CA 1
ATOM 5146 C C . ASN A 1 692 ? 35.039 -28.311 -14.686 1.00 86.31 692 ASN A C 1
ATOM 5148 O O . ASN A 1 692 ? 34.120 -27.722 -14.130 1.00 86.31 692 ASN A O 1
ATOM 5152 N N . GLY A 1 693 ? 34.814 -29.368 -15.473 1.00 75.81 693 GLY A N 1
ATOM 5153 C CA . GLY A 1 693 ? 33.468 -29.803 -15.886 1.00 75.81 693 GLY A CA 1
ATOM 5154 C C . GLY A 1 693 ? 32.665 -30.637 -14.876 1.00 75.81 693 GLY A C 1
ATOM 5155 O O . GLY A 1 693 ? 31.592 -31.121 -15.226 1.00 75.81 693 GLY A O 1
ATOM 5156 N N . SER A 1 694 ? 33.171 -30.862 -13.659 1.00 85.12 694 SER A N 1
ATOM 5157 C CA . SER A 1 694 ? 32.476 -31.626 -12.612 1.00 85.12 694 SER A CA 1
ATOM 5158 C C . SER A 1 694 ? 32.772 -31.080 -11.218 1.00 85.12 694 SER A C 1
ATOM 5160 O O . SER A 1 694 ? 33.861 -30.552 -10.974 1.00 85.12 694 SER A O 1
ATOM 5162 N N . ASN A 1 695 ? 31.848 -31.292 -10.277 1.00 85.94 695 ASN A N 1
ATOM 5163 C CA . ASN A 1 695 ? 32.031 -30.888 -8.880 1.00 85.94 695 ASN A CA 1
ATOM 5164 C C . ASN A 1 695 ? 33.306 -31.518 -8.267 1.00 85.94 695 ASN A C 1
ATOM 5166 O O . ASN A 1 695 ? 34.103 -30.838 -7.630 1.00 85.94 695 ASN A O 1
ATOM 5170 N N . THR A 1 696 ? 33.598 -32.789 -8.575 1.00 85.69 696 THR A N 1
ATOM 5171 C CA . THR A 1 696 ? 34.804 -33.487 -8.089 1.00 85.69 696 THR A CA 1
ATOM 5172 C C . THR A 1 696 ? 36.120 -32.887 -8.585 1.00 85.69 696 THR A C 1
ATOM 5174 O O . THR A 1 696 ? 37.077 -32.792 -7.819 1.00 85.69 696 THR A O 1
ATOM 5177 N N . THR A 1 697 ? 36.195 -32.488 -9.858 1.00 89.12 697 THR A N 1
ATOM 5178 C CA . THR A 1 697 ? 37.410 -31.870 -10.419 1.00 89.12 697 THR A CA 1
ATOM 5179 C C . THR A 1 697 ? 37.578 -30.441 -9.918 1.00 89.12 697 THR A C 1
ATOM 5181 O O . THR A 1 697 ? 38.690 -30.045 -9.586 1.00 89.12 697 THR A O 1
ATOM 5184 N N . LEU A 1 698 ? 36.468 -29.706 -9.789 1.00 90.94 698 LEU A N 1
ATOM 5185 C CA . LEU A 1 698 ? 36.454 -28.337 -9.285 1.00 90.94 698 LEU A CA 1
ATOM 5186 C C . LEU A 1 698 ? 36.885 -28.259 -7.815 1.00 90.94 698 LEU A C 1
ATOM 5188 O O . LEU A 1 698 ? 37.761 -27.468 -7.487 1.00 90.94 698 LEU A O 1
ATOM 5192 N N . LEU A 1 699 ? 36.324 -29.103 -6.941 1.00 91.88 699 LEU A N 1
ATOM 5193 C CA . LEU A 1 699 ? 36.700 -29.132 -5.523 1.00 91.88 699 LEU A CA 1
ATOM 5194 C C . LEU A 1 699 ? 38.181 -29.453 -5.330 1.00 91.88 699 LEU A C 1
ATOM 5196 O O . LEU A 1 699 ? 38.825 -28.846 -4.482 1.00 91.88 699 LEU A O 1
ATOM 5200 N N . LYS A 1 700 ? 38.738 -30.358 -6.144 1.00 89.56 700 LYS A N 1
ATOM 5201 C CA . LYS A 1 700 ? 40.172 -30.651 -6.117 1.00 89.56 700 LYS A CA 1
ATOM 5202 C C . LYS A 1 700 ? 41.008 -29.447 -6.565 1.00 89.56 700 LYS A C 1
ATOM 5204 O O . LYS A 1 700 ? 41.972 -29.106 -5.895 1.00 89.56 700 LYS A O 1
ATOM 5209 N N . ALA A 1 701 ? 40.619 -28.787 -7.658 1.00 91.75 701 ALA A N 1
ATOM 5210 C CA . ALA A 1 701 ? 41.313 -27.597 -8.150 1.00 91.75 701 ALA A CA 1
ATOM 5211 C C . ALA A 1 701 ? 41.289 -26.446 -7.130 1.00 91.75 701 ALA A C 1
ATOM 5213 O O . ALA A 1 701 ? 42.282 -25.743 -6.989 1.00 91.75 701 ALA A O 1
ATOM 5214 N N . VAL A 1 702 ? 40.183 -26.282 -6.396 1.00 92.06 702 VAL A N 1
ATOM 5215 C CA . VAL A 1 702 ? 40.064 -25.333 -5.278 1.00 92.06 702 VAL A CA 1
ATOM 5216 C C . VAL A 1 702 ? 40.945 -25.742 -4.096 1.00 92.06 702 VAL A C 1
ATOM 5218 O O . VAL A 1 702 ? 41.587 -24.887 -3.485 1.00 92.06 702 VAL A O 1
ATOM 5221 N N . ASP A 1 703 ? 40.998 -27.034 -3.767 1.00 89.06 703 ASP A N 1
ATOM 5222 C CA . ASP A 1 703 ? 41.813 -27.535 -2.659 1.00 89.06 703 ASP A CA 1
ATOM 5223 C C . ASP A 1 703 ? 43.325 -27.393 -2.911 1.00 89.06 703 ASP A C 1
ATOM 5225 O O . ASP A 1 703 ? 44.085 -27.129 -1.981 1.00 89.06 703 ASP A O 1
ATOM 5229 N N . ASP A 1 704 ? 43.758 -27.454 -4.169 1.00 90.31 704 ASP A N 1
ATOM 5230 C CA . ASP A 1 704 ? 45.161 -27.280 -4.560 1.00 90.31 704 ASP A CA 1
ATOM 5231 C C . ASP A 1 704 ? 45.622 -25.800 -4.550 1.00 90.31 704 ASP A C 1
ATOM 5233 O O . ASP A 1 704 ? 46.818 -25.525 -4.686 1.00 90.31 704 ASP A O 1
ATOM 5237 N N . VAL A 1 705 ? 44.710 -24.830 -4.364 1.00 91.25 705 VAL A N 1
ATOM 5238 C CA . VAL A 1 705 ? 45.071 -23.402 -4.303 1.00 91.25 705 VAL A CA 1
ATOM 5239 C C . VAL A 1 705 ? 45.807 -23.080 -3.005 1.00 91.25 705 VAL A C 1
ATOM 5241 O O . VAL A 1 705 ? 45.320 -23.337 -1.896 1.00 91.25 705 VAL A O 1
ATOM 5244 N N . MET A 1 706 ? 46.984 -22.477 -3.170 1.00 88.12 706 MET A N 1
ATOM 5245 C CA . MET A 1 706 ? 47.893 -22.083 -2.098 1.00 88.12 706 MET A CA 1
ATOM 5246 C C . MET A 1 706 ? 47.650 -20.632 -1.670 1.00 88.12 706 MET A C 1
ATOM 5248 O O . MET A 1 706 ? 47.194 -19.803 -2.451 1.00 88.12 706 MET A O 1
ATOM 5252 N N . TRP A 1 707 ? 47.976 -20.330 -0.415 1.00 90.12 707 TRP A N 1
ATOM 5253 C CA . TRP A 1 707 ? 47.957 -18.968 0.116 1.00 90.12 707 TRP A CA 1
ATOM 5254 C C . TRP A 1 707 ? 49.156 -18.158 -0.406 1.00 90.12 707 TRP A C 1
ATOM 5256 O O . TRP A 1 707 ? 50.290 -18.637 -0.329 1.00 90.12 707 TRP A O 1
ATOM 5266 N N . ASP A 1 708 ? 48.906 -16.942 -0.905 1.00 83.62 708 ASP A N 1
ATOM 5267 C CA . ASP A 1 708 ? 49.924 -16.083 -1.530 1.00 83.62 708 ASP A CA 1
ATOM 5268 C C . ASP A 1 708 ? 50.628 -15.145 -0.526 1.00 83.62 708 ASP A C 1
ATOM 5270 O O . ASP A 1 708 ? 51.832 -14.911 -0.647 1.00 83.62 708 ASP A O 1
ATOM 5274 N N . GLY A 1 709 ? 49.899 -14.616 0.468 1.00 79.19 709 GLY A N 1
ATOM 5275 C CA . GLY A 1 709 ? 50.403 -13.674 1.477 1.00 79.19 709 GLY A CA 1
ATOM 5276 C C . GLY A 1 709 ? 50.749 -12.280 0.927 1.00 79.19 709 GLY A C 1
ATOM 5277 O O . GLY A 1 709 ? 50.859 -12.069 -0.283 1.00 79.19 709 GLY A O 1
ATOM 5278 N N . GLY A 1 710 ? 50.921 -11.295 1.813 1.00 82.75 710 GLY A N 1
ATOM 5279 C CA . GLY A 1 710 ? 51.273 -9.904 1.476 1.00 82.75 710 GLY A CA 1
ATOM 5280 C C . GLY A 1 710 ? 50.127 -8.879 1.606 1.00 82.75 710 GLY A C 1
ATOM 5281 O O . GLY A 1 710 ? 49.072 -9.208 2.140 1.00 82.75 710 GLY A O 1
ATOM 5282 N N . PRO A 1 711 ? 50.329 -7.613 1.175 1.00 78.94 711 PRO A N 1
ATOM 5283 C CA . PRO A 1 711 ? 49.341 -6.526 1.294 1.00 78.94 711 PRO A CA 1
ATOM 5284 C C . PRO A 1 711 ? 48.123 -6.700 0.375 1.00 78.94 711 PRO A C 1
ATOM 5286 O O . PRO A 1 711 ? 48.217 -7.366 -0.644 1.00 78.94 711 PRO A O 1
ATOM 5289 N N . THR A 1 712 ? 47.013 -6.030 0.688 1.00 80.25 712 THR A N 1
ATOM 5290 C CA . THR A 1 712 ? 45.716 -6.174 0.000 1.00 80.25 712 THR A CA 1
ATOM 5291 C C . THR A 1 712 ? 45.546 -5.175 -1.162 1.00 80.25 712 THR A C 1
ATOM 5293 O O . THR A 1 712 ? 45.342 -3.981 -0.932 1.00 80.25 712 THR A O 1
ATOM 5296 N N . TYR A 1 713 ? 45.608 -5.637 -2.421 1.00 82.69 713 TYR A N 1
ATOM 5297 C CA . TYR A 1 713 ? 45.409 -4.814 -3.635 1.00 82.69 713 TYR A CA 1
ATOM 5298 C C . TYR A 1 713 ? 44.132 -5.191 -4.410 1.00 82.69 713 TYR A C 1
ATOM 5300 O O . TYR A 1 713 ? 44.173 -5.772 -5.496 1.00 82.69 713 TYR A O 1
ATOM 5308 N N . ILE A 1 714 ? 42.974 -4.796 -3.872 1.00 83.12 714 ILE A N 1
ATOM 5309 C CA . ILE A 1 714 ? 41.648 -5.127 -4.434 1.00 83.12 714 ILE A CA 1
ATOM 5310 C C . ILE A 1 714 ? 41.452 -4.566 -5.855 1.00 83.12 714 ILE A C 1
ATOM 5312 O O . ILE A 1 714 ? 40.839 -5.221 -6.694 1.00 83.12 714 ILE A O 1
ATOM 5316 N N . THR A 1 715 ? 41.991 -3.382 -6.166 1.00 81.38 715 THR A N 1
ATOM 5317 C CA . THR A 1 715 ? 41.822 -2.738 -7.483 1.00 81.38 715 THR A CA 1
ATOM 5318 C C . THR A 1 715 ? 42.282 -3.636 -8.633 1.00 81.38 715 THR A C 1
ATOM 5320 O O . THR A 1 715 ? 41.539 -3.852 -9.587 1.00 81.38 715 THR A O 1
ATOM 5323 N N . GLN A 1 716 ? 43.476 -4.225 -8.513 1.00 84.56 716 GLN A N 1
ATOM 5324 C CA . GLN A 1 716 ? 44.028 -5.104 -9.544 1.00 84.56 716 GLN A CA 1
ATOM 5325 C C . GLN A 1 716 ? 43.217 -6.400 -9.675 1.00 84.56 716 GLN A C 1
ATOM 5327 O O . GLN A 1 716 ? 43.050 -6.923 -10.778 1.00 84.56 716 GLN A O 1
ATOM 5332 N N . ALA A 1 717 ? 42.691 -6.902 -8.555 1.00 88.94 717 ALA A N 1
ATOM 5333 C CA . ALA A 1 717 ? 41.825 -8.071 -8.537 1.00 88.94 717 ALA A CA 1
ATOM 5334 C C . ALA A 1 717 ? 40.527 -7.819 -9.304 1.00 88.94 717 ALA A C 1
ATOM 5336 O O . ALA A 1 717 ? 40.115 -8.670 -10.086 1.00 88.94 717 ALA A O 1
ATOM 5337 N N . LEU A 1 718 ? 39.915 -6.642 -9.135 1.00 88.62 718 LEU A N 1
ATOM 5338 C CA . LEU A 1 718 ? 38.691 -6.290 -9.848 1.00 88.62 718 LEU A CA 1
ATOM 5339 C C . LEU A 1 718 ? 38.917 -5.988 -11.331 1.00 88.62 718 LEU A C 1
ATOM 5341 O O . LEU A 1 718 ? 38.080 -6.378 -12.138 1.00 88.62 718 LEU A O 1
ATOM 5345 N N . ASP A 1 719 ? 40.031 -5.357 -11.713 1.00 88.00 719 ASP A N 1
ATOM 5346 C CA . ASP A 1 719 ? 40.365 -5.162 -13.132 1.00 88.00 719 ASP A CA 1
ATOM 5347 C C . ASP A 1 719 ? 40.588 -6.505 -13.848 1.00 88.00 719 ASP A C 1
ATOM 5349 O O . ASP A 1 719 ? 40.136 -6.701 -14.978 1.00 88.00 719 ASP A O 1
ATOM 5353 N N . LEU A 1 720 ? 41.256 -7.462 -13.192 1.00 91.50 720 LEU A N 1
ATOM 5354 C CA . LEU A 1 720 ? 41.420 -8.806 -13.747 1.00 91.50 720 LEU A CA 1
ATOM 5355 C C . LEU A 1 720 ? 40.100 -9.593 -13.714 1.00 91.50 720 LEU A C 1
ATOM 5357 O O . LEU A 1 720 ? 39.801 -10.309 -14.666 1.00 91.50 720 LEU A O 1
ATOM 5361 N N . ALA A 1 721 ? 39.275 -9.430 -12.676 1.00 92.69 721 ALA A N 1
ATOM 5362 C CA . ALA A 1 721 ? 37.945 -10.031 -12.615 1.00 92.69 721 ALA A CA 1
ATOM 5363 C C . ALA A 1 721 ? 37.030 -9.512 -13.732 1.00 92.69 721 ALA A C 1
ATOM 5365 O O . ALA A 1 721 ? 36.303 -10.308 -14.324 1.00 92.69 721 ALA A O 1
ATOM 5366 N N . GLU A 1 722 ? 37.106 -8.222 -14.072 1.00 90.50 722 GLU A N 1
ATOM 5367 C CA . GLU A 1 722 ? 36.422 -7.637 -15.228 1.00 90.50 722 GLU A CA 1
ATOM 5368 C C . GLU A 1 722 ? 36.897 -8.298 -16.524 1.00 90.50 722 GLU A C 1
ATOM 5370 O O . GLU A 1 722 ? 36.068 -8.708 -17.325 1.00 90.50 722 GLU A O 1
ATOM 5375 N N . GLN A 1 723 ? 38.206 -8.478 -16.727 1.00 89.06 723 GLN A N 1
ATOM 5376 C CA . GLN A 1 723 ? 38.741 -9.146 -17.925 1.00 89.06 723 GLN A CA 1
ATOM 5377 C C . GLN A 1 723 ? 38.302 -10.612 -18.032 1.00 89.06 723 GLN A C 1
ATOM 5379 O O . GLN A 1 723 ? 37.871 -11.051 -19.092 1.00 89.06 723 GLN A O 1
ATOM 5384 N N . VAL A 1 724 ? 38.365 -11.363 -16.931 1.00 90.62 724 VAL A N 1
ATOM 5385 C CA . VAL A 1 724 ? 37.973 -12.782 -16.896 1.00 90.62 724 VAL A CA 1
ATOM 5386 C C . VAL A 1 724 ? 36.473 -12.945 -17.098 1.00 90.62 724 VAL A C 1
ATOM 5388 O O . VAL A 1 724 ? 36.024 -13.863 -17.783 1.00 90.62 724 VAL A O 1
ATOM 5391 N N . SER A 1 725 ? 35.700 -12.031 -16.517 1.00 88.19 725 SER A N 1
ATOM 5392 C CA . SER A 1 725 ? 34.248 -12.041 -16.606 1.00 88.19 725 SER A CA 1
ATOM 5393 C C . SER A 1 725 ? 33.739 -11.352 -17.867 1.00 88.19 725 SER A C 1
ATOM 5395 O O . SER A 1 725 ? 32.545 -11.427 -18.110 1.00 88.19 725 SER A O 1
ATOM 5397 N N . SER A 1 726 ? 34.565 -10.694 -18.687 1.00 80.62 726 SER A N 1
ATOM 5398 C CA . SER A 1 726 ? 34.127 -10.014 -19.916 1.00 80.62 726 SER A CA 1
ATOM 5399 C C . SER A 1 726 ? 34.477 -10.827 -21.167 1.00 80.62 726 SER A C 1
ATOM 5401 O O . SER A 1 726 ? 35.611 -11.232 -21.402 1.00 80.62 726 SER A O 1
ATOM 5403 N N . GLY A 1 727 ? 33.471 -11.075 -22.010 1.00 73.56 727 GLY A N 1
ATOM 5404 C CA . GLY A 1 727 ? 33.635 -11.849 -23.245 1.00 73.56 727 GLY A CA 1
ATOM 5405 C C . GLY A 1 727 ? 33.806 -13.359 -23.027 1.00 73.56 727 GLY A C 1
ATOM 5406 O O . GLY A 1 727 ? 33.647 -13.868 -21.926 1.00 73.56 727 GLY A O 1
ATOM 5407 N N . SER A 1 728 ? 34.090 -14.096 -24.104 1.00 78.12 728 SER A N 1
ATOM 5408 C CA . SER A 1 728 ? 34.137 -15.571 -24.116 1.00 78.12 728 SER A CA 1
ATOM 5409 C C . SER A 1 728 ? 35.552 -16.160 -24.023 1.00 78.12 728 SER A C 1
ATOM 5411 O O . SER A 1 728 ? 35.715 -17.376 -24.095 1.00 78.12 728 SER A O 1
ATOM 5413 N N . ALA A 1 729 ? 36.588 -15.323 -23.891 1.00 82.06 729 ALA A N 1
ATOM 5414 C CA . ALA A 1 729 ? 37.992 -15.749 -23.938 1.00 82.06 729 ALA A CA 1
ATOM 5415 C C . ALA A 1 729 ? 38.394 -16.683 -22.779 1.00 82.06 729 ALA A C 1
ATOM 5417 O O . ALA A 1 729 ? 39.309 -17.488 -22.932 1.00 82.06 729 ALA A O 1
ATOM 5418 N N . HIS A 1 730 ? 37.690 -16.599 -21.648 1.00 88.44 730 HIS A N 1
ATOM 5419 C CA . HIS A 1 730 ? 37.915 -17.411 -20.448 1.00 88.44 730 HIS A CA 1
ATOM 5420 C C . HIS A 1 730 ? 36.792 -18.431 -20.200 1.00 88.44 730 HIS A C 1
ATOM 5422 O O . HIS A 1 730 ? 36.570 -18.849 -19.066 1.00 88.44 730 HIS A O 1
ATOM 5428 N N . GLY A 1 731 ? 36.052 -18.806 -21.248 1.00 82.88 731 GLY A N 1
ATOM 5429 C CA . GLY A 1 731 ? 35.006 -19.827 -21.163 1.00 82.88 731 GLY A CA 1
ATOM 5430 C C . GLY A 1 731 ? 33.661 -19.343 -20.611 1.00 82.88 731 GLY A C 1
ATOM 5431 O O . GLY A 1 731 ? 32.755 -20.160 -20.490 1.00 82.88 731 GLY A O 1
ATOM 5432 N N . ARG A 1 732 ? 33.497 -18.041 -20.316 1.00 88.00 732 ARG A N 1
ATOM 5433 C CA . ARG A 1 732 ? 32.196 -17.463 -19.932 1.00 88.00 732 ARG A CA 1
ATOM 5434 C C . ARG A 1 732 ? 31.182 -17.625 -21.067 1.00 88.00 732 ARG A C 1
ATOM 5436 O O . ARG A 1 732 ? 31.465 -17.312 -22.228 1.00 88.00 732 ARG A O 1
ATOM 5443 N N . ARG A 1 733 ? 29.965 -18.024 -20.706 1.00 87.44 733 ARG A N 1
ATOM 5444 C CA . ARG A 1 733 ? 28.793 -18.154 -21.573 1.00 87.44 733 ARG A CA 1
ATOM 5445 C C . ARG A 1 733 ? 28.022 -16.818 -21.611 1.00 87.44 733 ARG A C 1
ATOM 5447 O O . ARG A 1 733 ? 27.503 -16.374 -20.591 1.00 87.44 733 ARG A O 1
ATOM 5454 N N . PRO A 1 734 ? 27.902 -16.149 -22.775 1.00 78.94 734 PRO A N 1
ATOM 5455 C CA . PRO A 1 734 ? 27.216 -14.852 -22.883 1.00 78.94 734 PRO A CA 1
ATOM 5456 C C . PRO A 1 734 ? 25.707 -14.889 -22.598 1.00 78.94 734 PRO A C 1
ATOM 5458 O O . PRO A 1 734 ? 25.123 -13.857 -22.289 1.00 78.94 734 PRO A O 1
ATOM 5461 N N . TRP A 1 735 ? 25.074 -16.057 -22.745 1.00 79.06 735 TRP A N 1
ATOM 5462 C CA . TRP A 1 735 ? 23.623 -16.251 -22.631 1.00 79.06 735 TRP A CA 1
ATOM 5463 C C . TRP A 1 735 ? 23.161 -16.706 -21.239 1.00 79.06 735 TRP A C 1
ATOM 5465 O O . TRP A 1 735 ? 21.971 -16.954 -21.059 1.00 79.06 735 TRP A O 1
ATOM 5475 N N . VAL A 1 736 ? 24.073 -16.845 -20.270 1.00 84.62 736 VAL A N 1
ATOM 5476 C CA . VAL A 1 736 ? 23.737 -17.224 -18.888 1.00 84.62 736 VAL A CA 1
ATOM 5477 C C . VAL A 1 736 ? 24.083 -16.088 -17.916 1.00 84.62 736 VAL A C 1
ATOM 5479 O O . VAL A 1 736 ? 25.005 -15.310 -18.190 1.00 84.62 736 VAL A O 1
ATOM 5482 N N . PRO A 1 737 ? 23.378 -15.968 -16.777 1.00 86.56 737 PRO A N 1
ATOM 5483 C CA . PRO A 1 737 ? 23.725 -15.011 -15.730 1.00 86.56 737 PRO A CA 1
ATOM 5484 C C . PRO A 1 737 ? 25.161 -15.202 -15.225 1.00 86.56 737 PRO A C 1
ATOM 5486 O O . PRO A 1 737 ? 25.625 -16.333 -15.069 1.00 86.56 737 PRO A O 1
ATOM 5489 N N . SER A 1 738 ? 25.856 -14.095 -14.946 1.00 90.25 738 SER A N 1
ATOM 5490 C CA . SER A 1 738 ? 27.242 -14.106 -14.470 1.00 90.25 738 SER A CA 1
ATOM 5491 C C . SER A 1 738 ? 27.384 -13.370 -13.140 1.00 90.25 738 SER A C 1
ATOM 5493 O O . SER A 1 738 ? 26.929 -12.231 -12.992 1.00 90.25 738 SER A O 1
ATOM 5495 N N . TYR A 1 739 ? 28.035 -14.030 -12.185 1.00 93.19 739 TYR A N 1
ATOM 5496 C CA . TYR A 1 739 ? 28.238 -13.556 -10.821 1.00 93.19 739 TYR A CA 1
ATOM 5497 C C . TYR A 1 739 ? 29.733 -13.475 -10.501 1.00 93.19 739 TYR A C 1
ATOM 5499 O O . TYR A 1 739 ? 30.487 -14.400 -10.792 1.00 93.19 739 TYR A O 1
ATOM 5507 N N . VAL A 1 740 ? 30.153 -12.391 -9.851 1.00 94.69 740 VAL A N 1
ATOM 5508 C CA . VAL A 1 740 ? 31.503 -12.211 -9.301 1.00 94.69 740 VAL A CA 1
ATOM 5509 C C . VAL A 1 740 ? 31.377 -12.135 -7.786 1.00 94.69 740 VAL A C 1
ATOM 5511 O O . VAL A 1 740 ? 30.782 -11.191 -7.273 1.00 94.69 740 VAL A O 1
ATOM 5514 N N . ILE A 1 741 ? 31.913 -13.117 -7.065 1.00 94.38 741 ILE A N 1
ATOM 5515 C CA . ILE A 1 741 ? 31.844 -13.192 -5.601 1.00 94.38 741 ILE A CA 1
ATOM 5516 C C . ILE A 1 741 ? 33.213 -12.813 -5.033 1.00 94.38 741 ILE A C 1
ATOM 5518 O O . ILE A 1 741 ? 34.165 -13.582 -5.141 1.00 94.38 741 ILE A O 1
ATOM 5522 N N . LEU A 1 742 ? 33.310 -11.625 -4.437 1.00 92.44 742 LEU A N 1
ATOM 5523 C CA . LEU A 1 742 ? 34.515 -11.069 -3.824 1.00 92.44 742 LEU A CA 1
ATOM 5524 C C . LEU A 1 742 ? 34.567 -11.414 -2.329 1.00 92.44 742 LEU A C 1
ATOM 5526 O O . LEU A 1 742 ? 33.772 -10.888 -1.558 1.00 92.44 742 LEU A O 1
ATOM 5530 N N . LEU A 1 743 ? 35.516 -12.249 -1.906 1.00 92.19 743 LEU A N 1
ATOM 5531 C CA . LEU A 1 743 ? 35.735 -12.627 -0.505 1.00 92.19 743 LEU A CA 1
ATOM 5532 C C . LEU A 1 743 ? 36.923 -11.834 0.047 1.00 92.19 743 LEU A C 1
ATOM 5534 O O . LEU A 1 743 ? 38.047 -12.095 -0.366 1.00 92.19 743 LEU A O 1
ATOM 5538 N N . THR A 1 744 ? 36.696 -10.883 0.957 1.00 88.81 744 THR A N 1
ATOM 5539 C CA . THR A 1 744 ? 37.742 -9.993 1.510 1.00 88.81 744 THR A CA 1
ATOM 5540 C C . THR A 1 744 ? 37.317 -9.397 2.861 1.00 88.81 744 THR A C 1
ATOM 5542 O O . THR A 1 744 ? 36.143 -9.445 3.222 1.00 88.81 744 THR A O 1
ATOM 5545 N N . ASP A 1 745 ? 38.242 -8.809 3.622 1.00 78.00 745 ASP A N 1
ATOM 5546 C CA . ASP A 1 745 ? 37.928 -7.985 4.803 1.00 78.00 745 ASP A CA 1
ATOM 5547 C C . ASP A 1 745 ? 37.519 -6.537 4.432 1.00 78.00 745 ASP A C 1
ATOM 5549 O O . ASP A 1 745 ? 37.129 -5.736 5.283 1.00 78.00 745 ASP A O 1
ATOM 5553 N N . GLY A 1 746 ? 37.552 -6.184 3.145 1.00 63.22 746 GLY A N 1
ATOM 5554 C CA . GLY A 1 746 ? 37.061 -4.906 2.628 1.00 63.22 746 GLY A CA 1
ATOM 5555 C C . GLY A 1 746 ? 38.005 -3.724 2.864 1.00 63.22 746 GLY A C 1
ATOM 5556 O O . GLY A 1 746 ? 37.610 -2.578 2.628 1.00 63.22 746 GLY A O 1
ATOM 5557 N N . LEU A 1 747 ? 39.243 -3.946 3.313 1.00 67.44 747 LEU A N 1
ATOM 5558 C CA . LEU A 1 747 ? 40.230 -2.882 3.507 1.00 67.44 747 LEU A CA 1
ATOM 5559 C C . LEU A 1 747 ? 40.913 -2.518 2.178 1.00 67.44 747 LEU A C 1
ATOM 5561 O O . LEU A 1 747 ? 41.997 -2.988 1.852 1.00 67.44 747 LEU A O 1
ATOM 5565 N N . ALA A 1 748 ? 40.279 -1.639 1.399 1.00 61.28 748 ALA A N 1
ATOM 5566 C CA . ALA A 1 748 ? 40.912 -1.033 0.231 1.00 61.28 748 ALA A CA 1
ATOM 5567 C C . ALA A 1 748 ? 41.841 0.124 0.635 1.00 61.28 748 ALA A C 1
ATOM 5569 O O . ALA A 1 748 ? 41.476 0.966 1.457 1.00 61.28 748 ALA A O 1
ATOM 5570 N N . THR A 1 749 ? 43.014 0.210 0.007 1.00 59.28 749 THR A N 1
ATOM 5571 C CA . THR A 1 749 ? 43.964 1.324 0.168 1.00 59.28 749 THR A CA 1
ATOM 5572 C C . THR A 1 749 ? 43.452 2.649 -0.418 1.00 59.28 749 THR A C 1
ATOM 5574 O O . THR A 1 749 ? 43.848 3.706 0.070 1.00 59.28 749 THR A O 1
ATOM 5577 N N . ASP A 1 750 ? 42.555 2.612 -1.413 1.00 63.69 750 ASP A N 1
ATOM 5578 C CA . ASP A 1 750 ? 41.891 3.781 -2.017 1.00 63.69 750 ASP A CA 1
ATOM 5579 C C . ASP A 1 750 ? 40.497 3.400 -2.556 1.00 63.69 750 ASP A C 1
ATOM 5581 O O . ASP A 1 750 ? 40.399 2.644 -3.521 1.00 63.69 750 ASP A O 1
ATOM 5585 N N . LEU A 1 751 ? 39.416 3.931 -1.960 1.00 57.59 751 LEU A N 1
ATOM 5586 C CA . LEU A 1 751 ? 38.029 3.635 -2.365 1.00 57.59 751 LEU A CA 1
ATOM 5587 C C . LEU A 1 751 ? 37.703 4.048 -3.806 1.00 57.59 751 LEU A C 1
ATOM 5589 O O . LEU A 1 751 ? 36.910 3.375 -4.462 1.00 57.59 751 LEU A O 1
ATOM 5593 N N . ASN A 1 752 ? 38.279 5.142 -4.311 1.00 60.38 752 ASN A N 1
ATOM 5594 C CA . ASN A 1 752 ? 37.897 5.672 -5.624 1.00 60.38 752 ASN A CA 1
ATOM 5595 C C . ASN A 1 752 ? 38.347 4.753 -6.766 1.00 60.38 752 ASN A C 1
ATOM 5597 O O . ASN A 1 752 ? 37.721 4.721 -7.823 1.00 60.38 752 ASN A O 1
ATOM 5601 N N . GLN A 1 753 ? 39.404 3.970 -6.544 1.00 61.81 753 GLN A N 1
ATOM 5602 C CA . GLN A 1 753 ? 39.948 3.054 -7.545 1.00 61.81 753 GLN A CA 1
ATOM 5603 C C . GLN A 1 753 ? 39.182 1.727 -7.625 1.00 61.81 753 GLN A C 1
ATOM 5605 O O . GLN A 1 753 ? 39.205 1.069 -8.658 1.00 61.81 753 GLN A O 1
ATOM 5610 N N . VAL A 1 754 ? 38.454 1.356 -6.571 1.00 69.62 754 VAL A N 1
ATOM 5611 C CA . VAL A 1 754 ? 37.701 0.090 -6.481 1.00 69.62 754 VAL A CA 1
ATOM 5612 C C . VAL A 1 754 ? 36.285 0.212 -7.057 1.00 69.62 754 VAL A C 1
ATOM 5614 O O . VAL A 1 754 ? 35.707 -0.776 -7.507 1.00 69.62 754 VAL A O 1
ATOM 5617 N N . LEU A 1 755 ? 35.728 1.429 -7.083 1.00 69.75 755 LEU A N 1
ATOM 5618 C CA . LEU A 1 755 ? 34.383 1.708 -7.603 1.00 69.75 755 LEU A CA 1
ATOM 5619 C C . LEU A 1 755 ? 34.295 1.578 -9.130 1.00 69.75 755 LEU A C 1
ATOM 5621 O O . LEU A 1 755 ? 33.303 1.069 -9.649 1.00 69.75 755 LEU A O 1
ATOM 5625 N N . VAL A 1 756 ? 35.330 2.007 -9.857 1.00 77.31 756 VAL A N 1
ATOM 5626 C CA . VAL A 1 756 ? 35.305 2.086 -11.328 1.00 77.31 756 VAL A CA 1
ATOM 5627 C C . VAL A 1 756 ? 35.228 0.704 -12.004 1.00 77.31 756 VAL A C 1
ATOM 5629 O O . VAL A 1 756 ? 34.384 0.531 -12.887 1.00 77.31 756 VAL A O 1
ATOM 5632 N N . PRO A 1 757 ? 36.039 -0.309 -11.633 1.00 76.00 757 PRO A N 1
ATOM 5633 C CA . PRO A 1 757 ? 35.907 -1.658 -12.197 1.00 76.00 757 PRO A CA 1
ATOM 5634 C C . PRO A 1 757 ? 34.564 -2.314 -11.838 1.00 76.00 757 PRO A C 1
ATOM 5636 O O . PRO A 1 757 ? 33.909 -2.924 -12.683 1.00 76.00 757 PRO A O 1
ATOM 5639 N N . ALA A 1 758 ? 34.093 -2.121 -10.600 1.00 77.06 758 ALA A N 1
ATOM 5640 C CA . ALA A 1 758 ? 32.800 -2.635 -10.154 1.00 77.06 758 ALA A CA 1
ATOM 5641 C C . ALA A 1 758 ? 31.625 -2.048 -10.958 1.00 77.06 758 ALA A C 1
ATOM 5643 O O . ALA A 1 758 ? 30.725 -2.784 -11.361 1.00 77.06 758 ALA A O 1
ATOM 5644 N N . GLN A 1 759 ? 31.645 -0.742 -11.246 1.00 75.81 759 GLN A N 1
ATOM 5645 C CA . GLN A 1 759 ? 30.654 -0.081 -12.104 1.00 75.81 759 GLN A CA 1
ATOM 5646 C C . GLN A 1 759 ? 30.680 -0.603 -13.546 1.00 75.81 759 GLN A C 1
ATOM 5648 O O . GLN A 1 759 ? 29.622 -0.825 -14.135 1.00 75.81 759 GLN A O 1
ATOM 5653 N N . ARG A 1 760 ? 31.868 -0.844 -14.112 1.00 81.88 760 ARG A N 1
ATOM 5654 C CA . ARG A 1 760 ? 32.008 -1.391 -15.472 1.00 81.88 760 ARG A CA 1
ATOM 5655 C C . ARG A 1 760 ? 31.443 -2.805 -15.585 1.00 81.88 760 ARG A C 1
ATOM 5657 O O . ARG A 1 760 ? 30.686 -3.077 -16.513 1.00 81.88 760 ARG A O 1
ATOM 5664 N N . MET A 1 761 ? 31.723 -3.674 -14.613 1.00 84.25 761 MET A N 1
ATOM 5665 C CA . MET A 1 761 ? 31.131 -5.017 -14.562 1.00 84.25 761 MET A CA 1
ATOM 5666 C C . MET A 1 761 ? 29.598 -4.966 -14.447 1.00 84.25 761 MET A C 1
ATOM 5668 O O . MET A 1 761 ? 28.905 -5.675 -15.180 1.00 84.25 761 MET A O 1
ATOM 5672 N N . ARG A 1 762 ? 29.053 -4.061 -13.619 1.00 80.44 762 ARG A N 1
ATOM 5673 C CA . ARG A 1 762 ? 27.597 -3.832 -13.514 1.00 80.44 762 ARG A CA 1
ATOM 5674 C C . ARG A 1 762 ? 26.978 -3.425 -14.851 1.00 80.44 762 ARG A C 1
ATOM 5676 O O . ARG A 1 762 ? 25.955 -3.981 -15.236 1.00 80.44 762 ARG A O 1
ATOM 5683 N N . ALA A 1 763 ? 27.618 -2.508 -15.578 1.00 74.12 763 ALA A N 1
ATOM 5684 C CA . ALA A 1 763 ? 27.158 -2.061 -16.894 1.00 74.12 763 ALA A CA 1
ATOM 5685 C C . ALA A 1 763 ? 27.146 -3.187 -17.949 1.00 74.12 763 ALA A C 1
ATOM 5687 O O . ALA A 1 763 ? 26.410 -3.107 -18.928 1.00 74.12 763 ALA A O 1
ATOM 5688 N N . GLN A 1 764 ? 27.924 -4.254 -17.741 1.00 78.44 764 GLN A N 1
ATOM 5689 C CA . GLN A 1 764 ? 27.960 -5.447 -18.596 1.00 78.44 764 GLN A CA 1
ATOM 5690 C C . GLN A 1 764 ? 26.993 -6.558 -18.139 1.00 78.44 764 GLN A C 1
ATOM 5692 O O . GLN A 1 764 ? 27.067 -7.684 -18.637 1.00 78.44 764 GLN A O 1
ATOM 5697 N N . GLY A 1 765 ? 26.109 -6.272 -17.175 1.00 78.12 765 GLY A N 1
ATOM 5698 C CA . GLY A 1 765 ? 25.163 -7.246 -16.626 1.00 78.12 765 GLY A CA 1
ATOM 5699 C C . GLY A 1 765 ? 25.805 -8.301 -15.719 1.00 78.12 765 GLY A C 1
ATOM 5700 O O . GLY A 1 765 ? 25.203 -9.346 -15.484 1.00 78.12 765 GLY A O 1
ATOM 5701 N N . ILE A 1 766 ? 27.023 -8.055 -15.224 1.00 87.00 766 ILE A N 1
ATOM 5702 C CA . ILE A 1 766 ? 27.720 -8.938 -14.282 1.00 87.00 766 ILE A CA 1
ATOM 5703 C C . ILE A 1 766 ? 27.372 -8.492 -12.858 1.00 87.00 766 ILE A C 1
ATOM 5705 O O . ILE A 1 766 ? 27.554 -7.323 -12.496 1.00 87.00 766 ILE A O 1
ATOM 5709 N N . ARG A 1 767 ? 26.868 -9.412 -12.030 1.00 88.69 767 ARG A N 1
ATOM 5710 C CA . ARG A 1 767 ? 26.500 -9.108 -10.641 1.00 88.69 767 ARG A CA 1
ATOM 5711 C C . ARG A 1 767 ? 27.687 -9.334 -9.706 1.00 88.69 767 ARG A C 1
ATOM 5713 O O . ARG A 1 767 ? 28.114 -10.466 -9.514 1.00 88.69 767 ARG A O 1
ATOM 5720 N N . VAL A 1 768 ? 28.193 -8.263 -9.103 1.00 89.44 768 VAL A N 1
ATOM 5721 C CA . VAL A 1 768 ? 29.287 -8.279 -8.127 1.00 89.44 768 VAL A CA 1
ATOM 5722 C C . VAL A 1 768 ? 28.710 -8.385 -6.717 1.00 89.44 768 VAL A C 1
ATOM 5724 O O . VAL A 1 768 ? 27.845 -7.596 -6.340 1.00 89.44 768 VAL A O 1
ATOM 5727 N N . ILE A 1 769 ? 29.192 -9.344 -5.937 1.00 89.94 769 ILE A N 1
ATOM 5728 C CA . ILE A 1 769 ? 28.729 -9.655 -4.586 1.00 89.94 769 ILE A CA 1
ATOM 5729 C C . ILE A 1 769 ? 29.931 -9.621 -3.644 1.00 89.94 769 ILE A C 1
ATOM 5731 O O . ILE A 1 769 ? 30.924 -10.299 -3.895 1.00 89.94 769 ILE A O 1
ATOM 5735 N N . GLY A 1 770 ? 29.846 -8.853 -2.562 1.00 88.31 770 GLY A N 1
ATOM 5736 C CA . GLY A 1 770 ? 30.876 -8.778 -1.530 1.00 88.31 770 GLY A CA 1
ATOM 5737 C C . GLY A 1 770 ? 30.593 -9.732 -0.371 1.00 88.31 770 GLY A C 1
ATOM 5738 O O . GLY A 1 770 ? 29.487 -9.767 0.158 1.00 88.31 770 GLY A O 1
ATOM 5739 N N . VAL A 1 771 ? 31.598 -10.477 0.072 1.00 89.75 771 VAL A N 1
ATOM 5740 C CA . VAL A 1 771 ? 31.532 -11.343 1.252 1.00 89.75 771 VAL A CA 1
ATOM 5741 C C . VAL A 1 771 ? 32.624 -10.923 2.226 1.00 89.75 771 VAL A C 1
ATOM 5743 O O . VAL A 1 771 ? 33.814 -11.024 1.927 1.00 89.75 771 VAL A O 1
ATOM 5746 N N . GLY A 1 772 ? 32.206 -10.450 3.397 1.00 87.25 772 GLY A N 1
ATOM 5747 C CA . GLY A 1 772 ? 33.096 -10.015 4.466 1.00 87.25 772 GLY A CA 1
ATOM 5748 C C . GLY A 1 772 ? 33.718 -11.189 5.214 1.00 87.25 772 GLY A C 1
ATOM 5749 O O . GLY A 1 772 ? 33.008 -11.903 5.918 1.00 87.25 772 GLY A O 1
ATOM 5750 N N . ILE A 1 773 ? 35.035 -11.369 5.105 1.00 83.75 773 ILE A N 1
ATOM 5751 C CA . ILE A 1 773 ? 35.783 -12.431 5.794 1.00 83.75 773 ILE A CA 1
ATOM 5752 C C . ILE A 1 773 ? 36.665 -11.833 6.897 1.00 83.75 773 ILE A C 1
ATOM 5754 O O . ILE A 1 773 ? 37.456 -10.928 6.651 1.00 83.75 773 ILE A O 1
ATOM 5758 N N . GLY A 1 774 ? 36.579 -12.378 8.115 1.00 74.00 774 GLY A N 1
ATOM 5759 C CA . GLY A 1 774 ? 37.382 -11.947 9.266 1.00 74.00 774 GLY A CA 1
ATOM 5760 C C . GLY A 1 774 ? 36.653 -11.002 10.232 1.00 74.00 774 GLY A C 1
ATOM 5761 O O . GLY A 1 774 ? 35.445 -10.816 10.156 1.00 74.00 774 GLY A O 1
ATOM 5762 N N . LYS A 1 775 ? 37.386 -10.439 11.207 1.00 60.69 775 LYS A N 1
ATOM 5763 C CA . LYS A 1 775 ? 36.814 -9.646 12.323 1.00 60.69 775 LYS A CA 1
ATOM 5764 C C . LYS A 1 775 ? 36.831 -8.128 12.112 1.00 60.69 775 LYS A C 1
ATOM 5766 O O . LYS A 1 775 ? 36.169 -7.412 12.854 1.00 60.69 775 LYS A O 1
ATOM 5771 N N . SER A 1 776 ? 37.587 -7.645 11.130 1.00 64.75 776 SER A N 1
ATOM 5772 C CA . SER A 1 776 ? 37.789 -6.216 10.852 1.00 64.75 776 SER A CA 1
ATOM 5773 C C . SER A 1 776 ? 37.192 -5.836 9.495 1.00 64.75 776 SER A C 1
ATOM 5775 O O . SER A 1 776 ? 37.849 -5.183 8.690 1.00 64.75 776 SER A O 1
ATOM 5777 N N . VAL A 1 777 ? 35.963 -6.291 9.230 1.00 71.19 777 VAL A N 1
ATOM 5778 C CA . VAL A 1 777 ? 35.302 -6.117 7.933 1.00 71.19 777 VAL A CA 1
ATOM 5779 C C . VAL A 1 777 ? 34.790 -4.687 7.761 1.00 71.19 777 VAL A C 1
ATOM 5781 O O . VAL A 1 777 ? 33.986 -4.203 8.560 1.00 71.19 777 VAL A O 1
ATOM 5784 N N . SER A 1 778 ? 35.185 -4.020 6.676 1.00 68.69 778 SER A N 1
ATOM 5785 C CA . SER A 1 778 ? 34.604 -2.729 6.294 1.00 68.69 778 SER A CA 1
ATOM 5786 C C . SER A 1 778 ? 33.340 -2.917 5.446 1.00 68.69 778 SER A C 1
ATOM 5788 O O . SER A 1 778 ? 33.394 -2.970 4.215 1.00 68.69 778 SER A O 1
ATOM 5790 N N . HIS A 1 779 ? 32.176 -2.978 6.104 1.00 67.69 779 HIS A N 1
ATOM 5791 C CA . HIS A 1 779 ? 30.874 -3.108 5.430 1.00 67.69 779 HIS A CA 1
ATOM 5792 C C . HIS A 1 779 ? 30.618 -1.996 4.399 1.00 67.69 779 HIS A C 1
ATOM 5794 O O . HIS A 1 779 ? 30.132 -2.274 3.307 1.00 67.69 779 HIS A O 1
ATOM 5800 N N . MET A 1 780 ? 30.997 -0.749 4.700 1.00 56.19 780 MET A N 1
ATOM 5801 C CA . MET A 1 780 ? 30.813 0.385 3.782 1.00 56.19 780 MET A CA 1
ATOM 5802 C C . MET A 1 780 ? 31.622 0.234 2.485 1.00 56.19 780 MET A C 1
ATOM 5804 O O . MET A 1 780 ? 31.146 0.608 1.414 1.00 56.19 780 MET A O 1
ATOM 5808 N N . ASN A 1 781 ? 32.818 -0.356 2.560 1.00 69.81 781 ASN A N 1
ATOM 5809 C CA . ASN A 1 781 ? 33.661 -0.580 1.386 1.00 69.81 781 ASN A CA 1
ATOM 5810 C C . ASN A 1 781 ? 33.101 -1.711 0.519 1.00 69.81 781 ASN A C 1
ATOM 5812 O O . ASN A 1 781 ? 33.040 -1.577 -0.703 1.00 69.81 781 ASN A O 1
ATOM 5816 N N . LEU A 1 782 ? 32.626 -2.788 1.150 1.00 73.88 782 LEU A N 1
ATOM 5817 C CA . LEU A 1 782 ? 31.967 -3.894 0.456 1.00 73.88 782 LEU A CA 1
ATOM 5818 C C . LEU A 1 782 ? 30.676 -3.448 -0.241 1.00 73.88 782 LEU A C 1
ATOM 5820 O O . LEU A 1 782 ? 30.444 -3.849 -1.380 1.00 73.88 782 LEU A O 1
ATOM 5824 N N . ILE A 1 783 ? 29.880 -2.570 0.383 1.00 67.94 783 ILE A N 1
ATOM 5825 C CA . ILE A 1 783 ? 28.693 -1.969 -0.249 1.00 67.94 783 ILE A CA 1
ATOM 5826 C C . ILE A 1 783 ? 29.093 -1.193 -1.508 1.00 67.94 783 ILE A C 1
ATOM 5828 O O . ILE A 1 783 ? 28.463 -1.356 -2.549 1.00 67.94 783 ILE A O 1
ATOM 5832 N N . GLY A 1 784 ? 30.164 -0.394 -1.444 1.00 64.69 784 GLY A N 1
ATOM 5833 C CA . GLY A 1 784 ? 30.662 0.351 -2.604 1.00 64.69 784 GLY A CA 1
ATOM 5834 C C . GLY A 1 784 ? 31.052 -0.553 -3.781 1.00 64.69 784 GLY A C 1
ATOM 5835 O O . GLY A 1 784 ? 30.767 -0.230 -4.935 1.00 64.69 784 GLY A O 1
ATOM 5836 N N . MET A 1 785 ? 31.651 -1.714 -3.501 1.00 74.06 785 MET A N 1
ATOM 5837 C CA . MET A 1 785 ? 32.112 -2.672 -4.518 1.00 74.06 785 MET A CA 1
ATOM 5838 C C . MET A 1 785 ? 30.996 -3.585 -5.051 1.00 74.06 785 MET A C 1
ATOM 5840 O O . MET A 1 785 ? 31.064 -4.028 -6.197 1.00 74.06 785 MET A O 1
ATOM 5844 N N . SER A 1 786 ? 29.928 -3.806 -4.286 1.00 79.06 786 SER A N 1
ATOM 5845 C CA . SER A 1 786 ? 28.841 -4.729 -4.642 1.00 79.06 786 SER A CA 1
ATOM 5846 C C . SER A 1 786 ? 27.784 -4.093 -5.551 1.00 79.06 786 SER A C 1
ATOM 5848 O O . SER A 1 786 ? 27.513 -2.897 -5.479 1.00 79.06 786 SER A O 1
ATOM 5850 N N . SER A 1 787 ? 27.156 -4.889 -6.419 1.00 72.06 787 SER A N 1
ATOM 5851 C CA . SER A 1 787 ? 26.124 -4.429 -7.360 1.00 72.06 787 SER A CA 1
ATOM 5852 C C . SER A 1 787 ? 24.890 -3.842 -6.678 1.00 72.06 787 SER A C 1
ATOM 5854 O O . SER A 1 787 ? 24.240 -2.970 -7.252 1.00 72.06 787 SER A O 1
ATOM 5856 N N . LYS A 1 788 ? 24.572 -4.304 -5.464 1.00 66.44 788 LYS A N 1
ATOM 5857 C CA . LYS A 1 788 ? 23.510 -3.778 -4.599 1.00 66.44 788 LYS A CA 1
ATOM 5858 C C . LYS A 1 788 ? 24.044 -3.682 -3.170 1.00 66.44 788 LYS A C 1
ATOM 5860 O O . LYS A 1 788 ? 24.899 -4.468 -2.775 1.00 66.44 788 LYS A O 1
ATOM 5865 N N . SER A 1 789 ? 23.480 -2.795 -2.353 1.00 58.50 789 SER A N 1
ATOM 5866 C CA . SER A 1 789 ? 23.782 -2.754 -0.911 1.00 58.50 789 SER A CA 1
ATOM 5867 C C . SER A 1 789 ? 23.381 -4.043 -0.182 1.00 58.50 789 SER A C 1
ATOM 5869 O O . SER A 1 789 ? 23.994 -4.390 0.820 1.00 58.50 789 SER A O 1
ATOM 5871 N N . SER A 1 790 ? 22.383 -4.763 -0.708 1.00 63.34 790 SER A N 1
ATOM 5872 C CA . SER A 1 790 ? 21.966 -6.093 -0.248 1.00 63.34 790 SER A CA 1
ATOM 5873 C C . SER A 1 790 ? 22.894 -7.224 -0.702 1.00 63.34 790 SER A C 1
ATOM 5875 O O . SER A 1 790 ? 22.731 -8.346 -0.245 1.00 63.34 790 SER A O 1
ATOM 5877 N N . ASP A 1 791 ? 23.834 -6.960 -1.615 1.00 74.50 791 ASP A N 1
ATOM 5878 C CA . ASP A 1 791 ? 24.762 -7.964 -2.156 1.00 74.50 791 ASP A CA 1
ATOM 5879 C C . ASP A 1 791 ? 26.037 -8.058 -1.301 1.00 74.50 791 ASP A C 1
ATOM 5881 O O . ASP A 1 791 ? 27.114 -8.364 -1.809 1.00 74.50 791 ASP A O 1
ATOM 5885 N N . VAL A 1 792 ? 25.909 -7.762 -0.003 1.00 79.69 792 VAL A N 1
ATOM 5886 C CA . VAL A 1 792 ? 26.976 -7.848 0.992 1.00 79.69 792 VAL A CA 1
ATOM 5887 C C . VAL A 1 792 ? 26.600 -8.899 2.025 1.00 79.69 792 VAL A C 1
ATOM 5889 O O . VAL A 1 792 ? 25.647 -8.722 2.781 1.00 79.69 792 VAL A O 1
ATOM 5892 N N . PHE A 1 793 ? 27.373 -9.977 2.068 1.00 83.00 793 PHE A N 1
ATOM 5893 C CA . PHE A 1 793 ? 27.133 -11.128 2.933 1.00 83.00 793 PHE A CA 1
ATOM 5894 C C . PHE A 1 793 ? 28.289 -11.335 3.910 1.00 83.00 793 PHE A C 1
ATOM 5896 O O . PHE A 1 793 ? 29.384 -10.792 3.749 1.00 83.00 793 PHE A O 1
ATOM 5903 N N . SER A 1 794 ? 28.049 -12.151 4.930 1.00 82.00 794 SER A N 1
ATOM 5904 C CA . SER A 1 794 ? 29.088 -12.672 5.815 1.00 82.00 794 SER A CA 1
ATOM 5905 C C . SER A 1 794 ? 28.926 -14.189 5.948 1.00 82.00 794 SER A C 1
ATOM 5907 O O . SER A 1 794 ? 27.812 -14.693 5.792 1.00 82.00 794 SER A O 1
ATOM 5909 N N . PRO A 1 795 ? 29.993 -14.936 6.284 1.00 76.94 795 PRO A N 1
ATOM 5910 C CA . PRO A 1 795 ? 29.899 -16.376 6.536 1.00 76.94 795 PRO A CA 1
ATOM 5911 C C . PRO A 1 795 ? 28.915 -16.764 7.650 1.00 76.94 795 PRO A C 1
ATOM 5913 O O . PRO A 1 795 ? 28.502 -17.916 7.722 1.00 76.94 795 PRO A O 1
ATOM 5916 N N . GLU A 1 796 ? 28.565 -15.823 8.533 1.00 69.00 796 GLU A N 1
ATOM 5917 C CA . GLU A 1 796 ? 27.632 -16.024 9.649 1.00 69.00 796 GLU A CA 1
ATOM 5918 C C . GLU A 1 796 ? 26.157 -15.831 9.239 1.00 69.00 796 GLU A C 1
ATOM 5920 O O . GLU A 1 796 ? 25.271 -16.316 9.937 1.00 69.00 796 GLU A O 1
ATOM 5925 N N . ASN A 1 797 ? 25.891 -15.159 8.110 1.00 59.38 797 ASN A N 1
ATOM 5926 C CA . ASN A 1 797 ? 24.553 -14.865 7.582 1.00 59.38 797 ASN A CA 1
ATOM 5927 C C . ASN A 1 797 ? 24.455 -15.291 6.096 1.00 59.38 797 ASN A C 1
ATOM 5929 O O . ASN A 1 797 ? 24.389 -14.457 5.188 1.00 59.38 797 ASN A O 1
ATOM 5933 N N . ASP A 1 798 ? 24.547 -16.606 5.851 1.00 61.84 798 ASP A N 1
ATOM 5934 C CA . ASP A 1 798 ? 24.713 -17.225 4.522 1.00 61.84 798 ASP A CA 1
ATOM 5935 C C . ASP A 1 798 ? 23.388 -17.402 3.752 1.00 61.84 798 ASP A C 1
ATOM 5937 O O . ASP A 1 798 ? 22.888 -18.514 3.582 1.00 61.84 798 ASP A O 1
ATOM 5941 N N . ASP A 1 799 ? 22.849 -16.297 3.232 1.00 71.25 799 ASP A N 1
ATOM 5942 C CA . ASP A 1 799 ? 21.748 -16.307 2.250 1.00 71.25 799 ASP A CA 1
ATOM 5943 C C . ASP A 1 799 ? 22.228 -16.162 0.793 1.00 71.25 799 ASP A C 1
ATOM 5945 O O . ASP A 1 799 ? 21.424 -16.150 -0.150 1.00 71.25 799 ASP A O 1
ATOM 5949 N N . LEU A 1 800 ? 23.544 -16.080 0.578 1.00 81.25 800 LEU A N 1
ATOM 5950 C CA . LEU A 1 800 ? 24.149 -15.844 -0.733 1.00 81.25 800 LEU A CA 1
ATOM 5951 C C . LEU A 1 800 ? 23.777 -16.937 -1.739 1.00 81.25 800 LEU A C 1
ATOM 5953 O O . LEU A 1 800 ? 23.254 -16.650 -2.819 1.00 81.25 800 LEU A O 1
ATOM 5957 N N . LEU A 1 801 ? 24.023 -18.200 -1.386 1.00 78.50 801 LEU A N 1
ATOM 5958 C CA . LEU A 1 801 ? 23.742 -19.316 -2.285 1.00 78.50 801 LEU A CA 1
ATOM 5959 C C . LEU A 1 801 ? 22.247 -19.396 -2.616 1.00 78.50 801 LEU A C 1
ATOM 5961 O O . LEU A 1 801 ? 21.884 -19.534 -3.781 1.00 78.50 801 LEU A O 1
ATOM 5965 N N . ASN A 1 802 ? 21.379 -19.239 -1.615 1.00 71.88 802 ASN A N 1
ATOM 5966 C CA . ASN A 1 802 ? 19.930 -19.227 -1.816 1.00 71.88 802 ASN A CA 1
ATOM 5967 C C . ASN A 1 802 ? 19.499 -18.094 -2.755 1.00 71.88 802 ASN A C 1
ATOM 5969 O O . ASN A 1 802 ? 18.621 -18.290 -3.592 1.00 71.88 802 ASN A O 1
ATOM 5973 N N . THR A 1 803 ? 20.144 -16.929 -2.663 1.00 72.06 803 THR A N 1
ATOM 5974 C CA . THR A 1 803 ? 19.901 -15.791 -3.558 1.00 72.06 803 THR A CA 1
ATOM 5975 C C . THR A 1 803 ? 20.246 -16.136 -5.008 1.00 72.06 803 THR A C 1
ATOM 5977 O O . THR A 1 803 ? 19.427 -15.914 -5.898 1.00 72.06 803 THR A O 1
ATOM 5980 N N . ILE A 1 804 ? 21.418 -16.733 -5.253 1.00 76.94 804 ILE A N 1
ATOM 5981 C CA . ILE A 1 804 ? 21.856 -17.124 -6.605 1.00 76.94 804 ILE A CA 1
ATOM 5982 C C . ILE A 1 804 ? 20.961 -18.235 -7.173 1.00 76.94 804 ILE A C 1
ATOM 5984 O O . ILE A 1 804 ? 20.522 -18.151 -8.319 1.00 76.94 804 ILE A O 1
ATOM 5988 N N . LEU A 1 805 ? 20.642 -19.262 -6.377 1.00 73.50 805 LEU A N 1
ATOM 5989 C CA . LEU A 1 805 ? 19.784 -20.370 -6.811 1.00 73.50 805 LEU A CA 1
ATOM 5990 C C . LEU A 1 805 ? 18.360 -19.899 -7.137 1.00 73.50 805 LEU A C 1
ATOM 5992 O O . LEU A 1 805 ? 17.777 -20.355 -8.117 1.00 73.50 805 LEU A O 1
ATOM 5996 N N . ARG A 1 806 ? 17.806 -18.952 -6.369 1.00 67.88 806 ARG A N 1
ATOM 5997 C CA . ARG A 1 806 ? 16.484 -18.363 -6.644 1.00 67.88 806 ARG A CA 1
ATOM 5998 C C . ARG A 1 806 ? 16.462 -17.559 -7.936 1.00 67.88 806 ARG A C 1
ATOM 6000 O O . ARG A 1 806 ? 15.540 -17.725 -8.724 1.00 67.88 806 ARG A O 1
ATOM 6007 N N . GLU A 1 807 ? 17.463 -16.714 -8.167 1.00 69.69 807 GLU A N 1
ATOM 6008 C CA . GLU A 1 807 ? 17.527 -15.888 -9.382 1.00 69.69 807 GLU A CA 1
ATOM 6009 C C . GLU A 1 807 ? 17.754 -16.693 -10.657 1.00 69.69 807 GLU A C 1
ATOM 6011 O O . GLU A 1 807 ? 17.366 -16.258 -11.738 1.00 69.69 807 GLU A O 1
ATOM 6016 N N . THR A 1 808 ? 18.384 -17.857 -10.533 1.00 71.50 808 THR A N 1
ATOM 6017 C CA . THR A 1 808 ? 18.644 -18.746 -11.665 1.00 71.50 808 THR A CA 1
ATOM 6018 C C . THR A 1 808 ? 17.501 -19.736 -11.908 1.00 71.50 808 THR A C 1
ATOM 6020 O O . THR A 1 808 ? 17.437 -20.318 -12.985 1.00 71.50 808 THR A O 1
ATOM 6023 N N . SER A 1 809 ? 16.571 -19.922 -10.963 1.00 65.81 809 SER A N 1
ATOM 6024 C CA . SER A 1 809 ? 15.440 -20.861 -11.077 1.00 65.81 809 SER A CA 1
ATOM 6025 C C . SER A 1 809 ? 14.314 -20.378 -11.998 1.00 65.81 809 SER A C 1
ATOM 6027 O O . SER A 1 809 ? 14.107 -19.182 -12.192 1.00 65.81 809 SER A O 1
ATOM 6029 N N . HIS A 1 810 ? 13.550 -21.325 -12.559 1.00 58.59 810 HIS A N 1
ATOM 6030 C CA . HIS A 1 810 ? 12.394 -21.029 -13.414 1.00 58.59 810 HIS A CA 1
ATOM 6031 C C . HIS A 1 810 ? 11.335 -20.199 -12.660 1.00 58.59 810 HIS A C 1
ATOM 6033 O O . HIS A 1 810 ? 11.018 -20.488 -11.505 1.00 58.59 810 HIS A O 1
ATOM 6039 N N . ARG A 1 811 ? 10.759 -19.185 -13.324 1.00 51.38 811 ARG A N 1
ATOM 6040 C CA . ARG A 1 811 ? 9.844 -18.183 -12.731 1.00 51.38 811 ARG A CA 1
ATOM 6041 C C . ARG A 1 811 ? 8.641 -18.802 -12.004 1.00 51.38 811 ARG A C 1
ATOM 6043 O O . ARG A 1 811 ? 8.211 -18.270 -10.988 1.00 51.38 811 ARG A O 1
ATOM 6050 N N . ASP A 1 812 ? 8.155 -19.948 -12.483 1.00 50.41 812 ASP A N 1
ATOM 6051 C CA . ASP A 1 812 ? 6.994 -20.668 -11.928 1.00 50.41 812 ASP A CA 1
ATOM 6052 C C . ASP A 1 812 ? 7.268 -21.417 -10.613 1.00 50.41 812 ASP A C 1
ATOM 6054 O O . ASP A 1 812 ? 6.343 -21.983 -10.026 1.00 50.41 812 ASP A O 1
ATOM 6058 N N . CYS A 1 813 ? 8.529 -21.452 -10.179 1.00 52.72 813 CYS A N 1
ATOM 6059 C CA . CYS A 1 813 ? 8.996 -22.140 -8.976 1.00 52.72 813 CYS A CA 1
ATOM 6060 C C . CYS A 1 813 ? 9.352 -21.187 -7.832 1.00 52.72 813 CYS A C 1
ATOM 6062 O O . CYS A 1 813 ? 9.735 -21.638 -6.752 1.00 52.72 813 CYS A O 1
ATOM 6064 N N . ILE A 1 814 ? 9.226 -19.880 -8.061 1.00 49.59 814 ILE A N 1
ATOM 6065 C CA . ILE A 1 814 ? 9.406 -18.855 -7.042 1.00 49.59 814 ILE A CA 1
ATOM 6066 C C . ILE A 1 814 ? 8.040 -18.615 -6.399 1.00 49.59 814 ILE A C 1
ATOM 6068 O O . ILE A 1 814 ? 7.076 -18.313 -7.102 1.00 49.59 814 ILE A O 1
ATOM 6072 N N . ASP A 1 815 ? 7.952 -18.716 -5.071 1.00 43.41 815 ASP A N 1
ATOM 6073 C CA . ASP A 1 815 ? 6.805 -18.201 -4.316 1.00 43.41 815 ASP A CA 1
ATOM 6074 C C . ASP A 1 815 ? 6.816 -16.664 -4.396 1.00 43.41 815 ASP A C 1
ATOM 6076 O O . ASP A 1 815 ? 7.370 -15.949 -3.559 1.00 43.41 815 ASP A O 1
ATOM 6080 N N . CYS A 1 816 ? 6.322 -16.160 -5.526 1.00 41.78 816 CYS A N 1
ATOM 6081 C CA . CYS A 1 816 ? 6.315 -14.760 -5.903 1.00 41.78 816 CYS A CA 1
ATOM 6082 C C . CYS A 1 816 ? 4.897 -14.219 -5.721 1.00 41.78 816 CYS A C 1
ATOM 6084 O O . CYS A 1 816 ? 4.129 -14.102 -6.672 1.00 41.78 816 CYS A O 1
ATOM 6086 N N . THR A 1 817 ? 4.591 -13.748 -4.516 1.00 37.19 817 THR A N 1
ATOM 6087 C CA . THR A 1 817 ? 3.429 -12.881 -4.224 1.00 37.19 817 THR A CA 1
ATOM 6088 C C . THR A 1 817 ? 3.469 -11.518 -4.960 1.00 37.19 817 THR A C 1
ATOM 6090 O O . THR A 1 817 ? 2.660 -10.636 -4.685 1.00 37.19 817 THR A O 1
ATOM 6093 N N . LEU A 1 818 ? 4.402 -11.332 -5.907 1.00 40.00 818 LEU A N 1
ATOM 6094 C CA . LEU A 1 818 ? 4.736 -10.080 -6.600 1.00 40.00 818 LEU A CA 1
ATOM 6095 C C . LEU A 1 818 ? 4.827 -10.193 -8.137 1.00 40.00 818 LEU A C 1
ATOM 6097 O O . LEU A 1 818 ? 5.161 -9.210 -8.788 1.00 40.00 818 LEU A O 1
ATOM 6101 N N . CYS A 1 819 ? 4.540 -11.347 -8.749 1.00 40.59 819 CYS A N 1
ATOM 6102 C CA . CYS A 1 819 ? 4.529 -11.488 -10.213 1.00 40.59 819 CYS A CA 1
ATOM 6103 C C . CYS A 1 819 ? 3.093 -11.656 -10.738 1.00 40.59 819 CYS A C 1
ATOM 6105 O O . CYS A 1 819 ? 2.642 -12.784 -10.904 1.00 40.59 819 CYS A O 1
ATOM 6107 N N . THR A 1 820 ? 2.385 -10.559 -11.033 1.00 43.84 820 THR A N 1
ATOM 6108 C CA . THR A 1 820 ? 1.128 -10.602 -11.818 1.00 43.84 820 THR A CA 1
ATOM 6109 C C . THR A 1 820 ? 1.125 -9.539 -12.925 1.00 43.84 820 THR A C 1
ATOM 6111 O O . THR A 1 820 ? 1.900 -8.583 -12.854 1.00 43.84 820 THR A O 1
ATOM 6114 N N . ASN A 1 821 ? 0.278 -9.709 -13.950 1.00 52.31 821 ASN A N 1
ATOM 6115 C CA . ASN A 1 821 ? 0.071 -8.772 -15.070 1.00 52.31 821 ASN A CA 1
ATOM 6116 C C . ASN A 1 821 ? -0.018 -7.329 -14.574 1.00 52.31 821 ASN A C 1
ATOM 6118 O O . ASN A 1 821 ? -0.864 -7.036 -13.725 1.00 52.31 821 ASN A O 1
ATOM 6122 N N . SER A 1 822 ? 0.836 -6.433 -15.069 1.00 49.69 82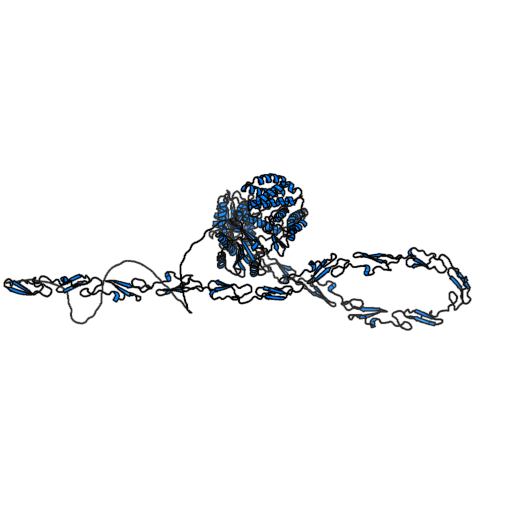2 SER A N 1
ATOM 6123 C CA . SER A 1 822 ? 1.062 -5.120 -14.458 1.00 49.69 822 SER A CA 1
ATOM 6124 C C . SER A 1 822 ? 0.679 -3.944 -15.346 1.00 49.69 822 SER A C 1
ATOM 6126 O O . SER A 1 822 ? 1.022 -3.875 -16.504 1.00 49.69 822 SER A O 1
ATOM 6128 N N . ASP A 1 823 ? -0.010 -2.964 -14.792 1.00 53.22 823 ASP A N 1
ATOM 6129 C CA . ASP A 1 823 ? -0.182 -1.671 -15.438 1.00 53.22 823 ASP A CA 1
ATOM 6130 C C . ASP A 1 823 ? 0.827 -0.735 -14.787 1.00 53.22 823 ASP A C 1
ATOM 6132 O O . ASP A 1 823 ? 1.113 -0.883 -13.611 1.00 53.22 823 ASP A O 1
ATOM 6136 N N . ILE A 1 824 ? 1.437 0.188 -15.509 1.00 60.22 824 ILE A N 1
ATOM 6137 C CA . ILE A 1 824 ? 2.452 1.078 -14.956 1.00 60.22 824 ILE A CA 1
ATOM 6138 C C . ILE A 1 824 ? 2.114 2.495 -15.395 1.00 60.22 824 ILE A C 1
ATOM 6140 O O . ILE A 1 824 ? 2.172 2.802 -16.579 1.00 60.22 824 ILE A O 1
ATOM 6144 N N . LEU A 1 825 ? 1.729 3.364 -14.468 1.00 58.88 825 LEU A N 1
ATOM 6145 C CA . LEU A 1 825 ? 1.373 4.752 -14.733 1.00 58.88 825 LEU A CA 1
ATOM 6146 C C . LEU A 1 825 ? 2.433 5.694 -14.156 1.00 58.88 825 LEU A C 1
ATOM 6148 O O . LEU A 1 825 ? 2.479 5.953 -12.958 1.00 58.88 825 LEU A O 1
ATOM 6152 N N . PHE A 1 826 ? 3.274 6.260 -15.010 1.00 63.94 826 PHE A N 1
ATOM 6153 C CA . PHE A 1 826 ? 4.222 7.291 -14.601 1.00 63.94 826 PHE A CA 1
ATOM 6154 C C . PHE A 1 826 ? 3.485 8.606 -14.301 1.00 63.94 826 PHE A C 1
ATOM 6156 O O . PHE A 1 826 ? 2.747 9.096 -15.144 1.00 63.94 826 PHE A O 1
ATOM 6163 N N . LEU A 1 827 ? 3.678 9.173 -13.112 1.00 56.19 827 LEU A N 1
ATOM 6164 C CA . LEU A 1 827 ? 3.248 10.503 -12.675 1.00 56.19 827 LEU A CA 1
ATOM 6165 C C . LEU A 1 827 ? 4.480 11.409 -12.555 1.00 56.19 827 LEU A C 1
ATOM 6167 O O . LEU A 1 827 ? 5.229 11.356 -11.582 1.00 56.19 827 LEU A O 1
ATOM 6171 N N . VAL A 1 828 ? 4.693 12.254 -13.554 1.00 61.50 828 VAL A N 1
ATOM 6172 C CA . VAL A 1 828 ? 5.921 13.042 -13.698 1.00 61.50 828 VAL A CA 1
ATOM 6173 C C . VAL A 1 828 ? 5.676 14.514 -13.381 1.00 61.50 828 VAL A C 1
ATOM 6175 O O . VAL A 1 828 ? 4.814 15.150 -13.981 1.00 61.50 828 VAL A O 1
ATOM 6178 N N . ASP A 1 829 ? 6.461 15.089 -12.480 1.00 58.22 829 ASP A N 1
ATOM 6179 C CA . ASP A 1 829 ? 6.477 16.537 -12.264 1.00 58.22 829 ASP A CA 1
ATOM 6180 C C . ASP A 1 829 ? 6.935 17.275 -13.543 1.00 58.22 829 ASP A C 1
ATOM 6182 O O . ASP A 1 829 ? 8.017 17.018 -14.076 1.00 58.22 829 ASP A O 1
ATOM 6186 N N . ASN A 1 830 ? 6.087 18.168 -14.065 1.00 59.44 830 ASN A N 1
ATOM 6187 C CA . ASN A 1 830 ? 6.302 18.907 -15.314 1.00 59.44 830 ASN A CA 1
ATOM 6188 C C . ASN A 1 830 ? 6.947 20.288 -15.116 1.00 59.44 830 ASN A C 1
ATOM 6190 O O . ASN A 1 830 ? 6.951 21.083 -16.056 1.00 59.44 830 ASN A O 1
ATOM 6194 N N . THR A 1 831 ? 7.449 20.592 -13.917 1.00 53.97 831 THR A N 1
ATOM 6195 C CA . THR A 1 831 ? 8.093 21.881 -13.596 1.00 53.97 831 THR A CA 1
ATOM 6196 C C . THR A 1 831 ? 9.608 21.894 -13.845 1.00 53.97 831 THR A C 1
ATOM 6198 O O . THR A 1 831 ? 10.268 22.915 -13.656 1.00 53.97 831 THR A O 1
ATOM 6201 N N . GLN A 1 832 ? 10.176 20.770 -14.299 1.00 52.31 832 GLN A N 1
ATOM 6202 C CA . GLN A 1 832 ? 11.623 20.571 -14.460 1.00 52.31 832 GLN A CA 1
ATOM 6203 C C . GLN A 1 832 ? 12.196 21.138 -15.772 1.00 52.31 832 GLN A C 1
ATOM 6205 O O . GLN A 1 832 ? 11.507 21.249 -16.791 1.00 52.31 832 GLN A O 1
ATOM 6210 N N . THR A 1 833 ? 13.500 21.447 -15.783 1.00 52.72 833 THR A N 1
ATOM 6211 C CA . THR A 1 833 ? 14.170 22.111 -16.917 1.00 52.72 833 THR A CA 1
ATOM 6212 C C . THR A 1 833 ? 15.117 21.185 -17.696 1.00 52.72 833 THR A C 1
ATOM 6214 O O . THR A 1 833 ? 15.947 20.474 -17.136 1.00 52.72 833 THR A O 1
ATOM 6217 N N . GLY A 1 834 ? 15.035 21.219 -19.034 1.00 56.59 834 GLY A N 1
ATOM 6218 C CA . GLY A 1 834 ? 16.065 20.736 -19.973 1.00 56.59 834 GLY A CA 1
ATOM 6219 C C . GLY A 1 834 ? 16.662 19.340 -19.708 1.00 56.59 834 GLY A C 1
ATOM 6220 O O . GLY A 1 834 ? 16.119 18.332 -20.161 1.00 56.59 834 GLY A O 1
ATOM 6221 N N . GLN A 1 835 ? 17.827 19.293 -19.046 1.00 50.94 835 GLN A N 1
ATOM 6222 C CA . GLN A 1 835 ? 18.579 18.061 -18.751 1.00 50.94 835 GLN A CA 1
ATOM 6223 C C . GLN A 1 835 ? 17.830 17.109 -17.809 1.00 50.94 835 GLN A C 1
ATOM 6225 O O . GLN A 1 835 ? 17.929 15.894 -17.967 1.00 50.94 835 GLN A O 1
ATOM 6230 N N . GLU A 1 836 ? 17.043 17.641 -16.878 1.00 51.62 836 GLU A N 1
ATOM 6231 C CA . GLU A 1 836 ? 16.318 16.859 -15.873 1.00 51.62 836 GLU A CA 1
ATOM 6232 C C . GLU A 1 836 ? 15.215 16.007 -16.530 1.00 51.62 836 GLU A C 1
ATOM 6234 O O . GLU A 1 836 ? 15.084 14.811 -16.261 1.00 51.62 836 GLU A O 1
ATOM 6239 N N . LEU A 1 837 ? 14.528 16.570 -17.532 1.00 57.31 837 LEU A N 1
ATOM 6240 C CA . LEU A 1 837 ? 13.513 15.875 -18.329 1.00 57.31 837 LEU A CA 1
ATOM 6241 C C . LEU A 1 837 ? 14.089 14.700 -19.135 1.00 57.31 837 LEU A C 1
ATOM 6243 O O . LEU A 1 837 ? 13.432 13.671 -19.317 1.00 57.31 837 LEU A O 1
ATOM 6247 N N . ALA A 1 838 ? 15.327 14.838 -19.620 1.00 59.03 838 ALA A N 1
ATOM 6248 C CA . ALA A 1 838 ? 16.023 13.787 -20.359 1.00 59.03 838 ALA A CA 1
ATOM 6249 C C . ALA A 1 838 ? 16.424 12.614 -19.449 1.00 59.03 838 ALA A C 1
ATOM 6251 O O . ALA A 1 838 ? 16.396 11.462 -19.890 1.00 59.03 838 ALA A O 1
ATOM 6252 N N . ILE A 1 839 ? 16.751 12.893 -18.184 1.00 53.62 839 ILE A N 1
ATOM 6253 C CA . ILE A 1 839 ? 17.066 11.883 -17.166 1.00 53.62 839 ILE A CA 1
ATOM 6254 C C . ILE A 1 839 ? 15.790 11.158 -16.741 1.00 53.62 839 ILE A C 1
ATOM 6256 O O . ILE A 1 839 ? 15.753 9.933 -16.794 1.00 53.62 839 ILE A O 1
ATOM 6260 N N . VAL A 1 840 ? 14.712 11.891 -16.444 1.00 56.69 840 VAL A N 1
ATOM 6261 C CA . VAL A 1 840 ? 13.389 11.314 -16.151 1.00 56.69 840 VAL A CA 1
ATOM 6262 C C . VAL A 1 840 ? 12.918 10.423 -17.304 1.00 56.69 840 VAL A C 1
ATOM 6264 O O . VAL A 1 840 ? 12.555 9.267 -17.091 1.00 56.69 840 VAL A O 1
ATOM 6267 N N . SER A 1 841 ? 13.033 10.904 -18.546 1.00 63.12 841 SER A N 1
ATOM 6268 C CA . SER A 1 841 ? 12.757 10.107 -19.749 1.00 63.12 841 SER A CA 1
ATOM 6269 C C . SER A 1 841 ? 13.580 8.817 -19.805 1.00 63.12 841 SER A C 1
ATOM 6271 O O . SER A 1 841 ? 13.065 7.782 -20.223 1.00 63.12 841 SER A O 1
ATOM 6273 N N . ARG A 1 842 ? 14.861 8.857 -19.417 1.00 59.72 842 ARG A N 1
ATOM 6274 C CA . ARG A 1 842 ? 15.760 7.694 -19.434 1.00 59.72 842 ARG A CA 1
ATOM 6275 C C . ARG A 1 842 ? 15.413 6.693 -18.334 1.00 59.72 842 ARG A C 1
ATOM 6277 O O . ARG A 1 842 ? 15.338 5.507 -18.630 1.00 59.72 842 ARG A O 1
ATOM 6284 N N . THR A 1 843 ? 15.113 7.162 -17.126 1.00 52.62 843 THR A N 1
ATOM 6285 C CA . THR A 1 843 ? 14.666 6.326 -16.004 1.00 52.62 843 THR A CA 1
ATOM 6286 C C . THR A 1 843 ? 13.354 5.615 -16.331 1.00 52.62 843 THR A C 1
ATOM 6288 O O . THR A 1 843 ? 13.233 4.413 -16.108 1.00 52.62 843 THR A O 1
ATOM 6291 N N . MET A 1 844 ? 12.387 6.310 -16.947 1.00 66.38 844 MET A N 1
ATOM 6292 C CA . MET A 1 844 ? 11.137 5.684 -17.402 1.00 66.38 844 MET A CA 1
ATOM 6293 C C . MET A 1 844 ? 11.389 4.585 -18.443 1.00 66.38 844 MET A C 1
ATOM 6295 O O . MET A 1 844 ? 10.752 3.531 -18.389 1.00 66.38 844 MET A O 1
ATOM 6299 N N . ARG A 1 845 ? 12.347 4.790 -19.360 1.00 65.44 845 ARG A N 1
ATOM 6300 C CA . ARG A 1 845 ? 12.770 3.766 -20.333 1.00 65.44 845 ARG A CA 1
ATOM 6301 C C . ARG A 1 845 ? 13.441 2.577 -19.654 1.00 65.44 845 ARG A C 1
ATOM 6303 O O . ARG A 1 845 ? 13.113 1.448 -19.991 1.00 65.44 845 ARG A O 1
ATOM 6310 N N . GLU A 1 846 ? 14.346 2.822 -18.712 1.00 55.25 846 GLU A N 1
ATOM 6311 C CA . GLU A 1 846 ? 15.081 1.784 -17.983 1.00 55.25 846 GLU A CA 1
ATOM 6312 C C . GLU A 1 846 ? 14.128 0.907 -17.165 1.00 55.25 846 GLU A C 1
ATOM 6314 O O . GLU A 1 846 ? 14.106 -0.308 -17.347 1.00 55.25 846 GLU A O 1
ATOM 6319 N N . ILE A 1 847 ? 13.236 1.519 -16.379 1.00 53.25 847 ILE A N 1
ATOM 6320 C CA . ILE A 1 847 ? 12.190 0.804 -15.636 1.00 53.25 847 ILE A CA 1
ATOM 6321 C C . ILE A 1 847 ? 11.309 0.003 -16.601 1.00 53.25 847 ILE A C 1
ATOM 6323 O O . ILE A 1 847 ? 11.125 -1.195 -16.409 1.00 53.25 847 ILE A O 1
ATOM 6327 N N . SER A 1 848 ? 10.822 0.628 -17.678 1.00 59.88 848 SER A N 1
ATOM 6328 C CA . SER A 1 848 ? 9.953 -0.039 -18.659 1.00 59.88 848 SER A CA 1
ATOM 6329 C C . SER A 1 848 ? 10.664 -1.154 -19.443 1.00 59.88 848 SER A C 1
ATOM 6331 O O . SER A 1 848 ? 10.000 -2.049 -19.963 1.00 59.88 848 SER A O 1
ATOM 6333 N N . SER A 1 849 ? 12.000 -1.136 -19.530 1.00 58.84 849 SER A N 1
ATOM 6334 C CA . SER A 1 849 ? 12.793 -2.160 -20.229 1.00 58.84 849 SER A CA 1
ATOM 6335 C C . SER A 1 849 ? 12.843 -3.505 -19.499 1.00 58.84 849 SER A C 1
ATOM 6337 O O . SER A 1 849 ? 13.114 -4.527 -20.123 1.00 58.84 849 SER A O 1
ATOM 6339 N N . HIS A 1 850 ? 12.530 -3.524 -18.200 1.00 53.84 850 HIS A N 1
ATOM 6340 C CA . HIS A 1 850 ? 12.477 -4.746 -17.397 1.00 53.84 850 HIS A CA 1
ATOM 6341 C C . HIS A 1 850 ? 11.160 -5.524 -17.537 1.00 53.84 850 HIS A C 1
ATOM 6343 O O . HIS A 1 850 ? 11.044 -6.620 -16.988 1.00 53.84 850 HIS A O 1
ATOM 6349 N N . PHE A 1 851 ? 10.182 -4.985 -18.270 1.00 55.91 851 PHE A N 1
ATOM 6350 C CA . PHE A 1 851 ? 8.860 -5.583 -18.442 1.00 55.91 851 PHE A CA 1
ATOM 6351 C C . PHE A 1 851 ? 8.580 -5.924 -19.908 1.00 55.91 851 PHE A C 1
ATOM 6353 O O . PHE A 1 851 ? 8.984 -5.190 -20.810 1.00 55.91 851 PHE A O 1
ATOM 6360 N N . TYR A 1 852 ? 7.854 -7.019 -20.152 1.00 49.56 852 TYR A N 1
ATOM 6361 C CA . TYR A 1 852 ? 7.349 -7.360 -21.482 1.00 49.56 852 TYR A CA 1
ATOM 6362 C C . TYR A 1 852 ? 6.041 -6.603 -21.747 1.00 49.56 852 TYR A C 1
ATOM 6364 O O . TYR A 1 852 ? 5.053 -6.787 -21.035 1.00 49.56 852 TYR A O 1
ATOM 6372 N N . LEU A 1 853 ? 6.042 -5.720 -22.750 1.00 57.88 853 LEU A N 1
ATOM 6373 C CA . LEU A 1 853 ? 4.887 -4.877 -23.052 1.00 57.88 853 LEU A CA 1
ATOM 6374 C C . LEU A 1 853 ? 3.880 -5.635 -23.914 1.00 57.88 853 LEU A C 1
ATOM 6376 O O . LEU A 1 853 ? 4.226 -6.138 -24.980 1.00 57.88 853 LEU A O 1
ATOM 6380 N N . SER A 1 854 ? 2.633 -5.722 -23.455 1.00 53.44 854 SER A N 1
ATOM 6381 C CA . SER A 1 854 ? 1.521 -6.297 -24.218 1.00 53.44 854 SER A CA 1
ATOM 6382 C C . SER A 1 854 ? 0.179 -5.878 -23.600 1.00 53.44 854 SER A C 1
ATOM 6384 O O . SER A 1 854 ? 0.134 -5.420 -22.460 1.00 53.44 854 SER A O 1
ATOM 6386 N N . LEU A 1 855 ? -0.931 -6.029 -24.334 1.00 54.41 855 LEU A N 1
ATOM 6387 C CA . LEU A 1 855 ? -2.269 -5.757 -23.783 1.00 54.41 855 LEU A CA 1
ATOM 6388 C C . LEU A 1 855 ? -2.690 -6.759 -22.692 1.00 54.41 855 LEU A C 1
ATOM 6390 O O . LEU A 1 855 ? -3.540 -6.408 -21.871 1.00 54.41 855 LEU A O 1
ATOM 6394 N N . ASP A 1 856 ? -2.069 -7.942 -22.679 1.00 50.22 856 ASP A N 1
ATOM 6395 C CA . ASP A 1 856 ? -2.392 -9.084 -21.816 1.00 50.22 856 ASP A CA 1
ATOM 6396 C C . ASP A 1 856 ? -1.328 -9.340 -20.723 1.00 50.22 856 ASP A C 1
ATOM 6398 O O . ASP A 1 856 ? -1.488 -10.255 -19.918 1.00 50.22 856 ASP A O 1
ATOM 6402 N N . ASP A 1 857 ? -0.247 -8.546 -20.687 1.00 57.47 857 ASP A N 1
ATOM 6403 C CA . ASP A 1 857 ? 0.852 -8.654 -19.711 1.00 57.47 857 ASP A CA 1
ATOM 6404 C C . ASP A 1 857 ? 1.120 -7.295 -19.036 1.00 57.47 857 ASP A C 1
ATOM 6406 O O . ASP A 1 857 ? 0.318 -6.880 -18.195 1.00 57.47 857 ASP A O 1
ATOM 6410 N N . THR A 1 858 ? 2.204 -6.579 -19.395 1.00 57.50 858 THR A N 1
ATOM 6411 C CA . THR A 1 858 ? 2.518 -5.267 -18.810 1.00 57.50 858 THR A CA 1
ATOM 6412 C C . THR A 1 858 ? 2.110 -4.090 -19.710 1.00 57.50 858 THR A C 1
ATOM 6414 O O . THR A 1 858 ? 2.552 -3.992 -20.854 1.00 57.50 858 THR A O 1
ATOM 6417 N N . ARG A 1 859 ? 1.303 -3.155 -19.192 1.00 65.62 859 ARG A N 1
ATOM 6418 C CA . ARG A 1 859 ? 0.812 -1.946 -19.886 1.00 65.62 859 ARG A CA 1
ATOM 6419 C C . ARG A 1 859 ? 1.414 -0.682 -19.277 1.00 65.62 859 ARG A C 1
ATOM 6421 O O . ARG A 1 859 ? 1.602 -0.638 -18.070 1.00 65.62 859 ARG A O 1
ATOM 6428 N N . VAL A 1 860 ? 1.693 0.362 -20.065 1.00 63.09 860 VAL A N 1
ATOM 6429 C CA . VAL A 1 860 ? 2.388 1.572 -19.569 1.00 63.09 860 VAL A CA 1
ATOM 6430 C C . VAL A 1 860 ? 1.707 2.873 -20.008 1.00 63.09 860 VAL A C 1
ATOM 6432 O O . VAL A 1 860 ? 1.350 3.031 -21.172 1.00 63.09 860 VAL A O 1
ATOM 6435 N N . GLY A 1 861 ? 1.543 3.814 -19.076 1.00 63.38 861 GLY A N 1
ATOM 6436 C CA . GLY A 1 861 ? 0.922 5.127 -19.249 1.00 63.38 861 GLY A CA 1
ATOM 6437 C C . GLY A 1 861 ? 1.751 6.242 -18.608 1.00 63.38 861 GLY A C 1
ATOM 6438 O O . GLY A 1 861 ? 2.621 5.979 -17.778 1.00 63.38 861 GLY A O 1
ATOM 6439 N N . LEU A 1 862 ? 1.479 7.492 -18.986 1.00 69.31 862 LEU A N 1
ATOM 6440 C CA . LEU A 1 862 ? 2.166 8.681 -18.478 1.00 69.31 862 LEU A CA 1
ATOM 6441 C C . LEU A 1 862 ? 1.169 9.815 -18.227 1.00 69.31 862 LEU A C 1
ATOM 6443 O O . LEU A 1 862 ? 0.414 10.216 -19.112 1.00 69.31 862 LEU A O 1
ATOM 6447 N N . MET A 1 863 ? 1.246 10.387 -17.038 1.00 63.50 863 MET A N 1
ATOM 6448 C CA . MET A 1 863 ? 0.595 11.610 -16.599 1.00 63.50 863 MET A CA 1
ATOM 6449 C C . MET A 1 863 ? 1.667 12.565 -16.078 1.00 63.50 863 MET A C 1
ATOM 6451 O O . MET A 1 863 ? 2.683 12.140 -15.535 1.00 63.50 863 MET A O 1
ATOM 6455 N N . THR A 1 864 ? 1.452 13.864 -16.241 1.00 61.53 864 THR A N 1
ATOM 6456 C CA . THR A 1 864 ? 2.364 14.896 -15.744 1.00 61.53 864 THR A CA 1
ATOM 6457 C C . THR A 1 864 ? 1.626 15.897 -14.869 1.00 61.53 864 THR A C 1
ATOM 6459 O O . THR A 1 864 ? 0.479 16.198 -15.182 1.00 61.53 864 THR A O 1
ATOM 6462 N N . PHE A 1 865 ? 2.247 16.465 -13.838 1.00 56.38 865 PHE A N 1
ATOM 6463 C CA . PHE A 1 865 ? 1.602 17.462 -12.972 1.00 56.38 865 PHE A CA 1
ATOM 6464 C C . PHE A 1 865 ? 2.473 18.706 -12.746 1.00 56.38 865 PHE A C 1
ATOM 6466 O O . PHE A 1 865 ? 3.690 18.603 -12.678 1.00 56.38 865 PHE A O 1
ATOM 6473 N N . ALA A 1 866 ? 1.837 19.876 -12.661 1.00 52.81 866 ALA A N 1
ATOM 6474 C CA . ALA A 1 866 ? 2.422 21.159 -12.246 1.00 52.81 866 ALA A CA 1
ATOM 6475 C C . ALA A 1 866 ? 1.394 21.859 -11.330 1.00 52.81 866 ALA A C 1
ATOM 6477 O O . ALA A 1 866 ? 1.061 21.304 -10.282 1.00 52.81 866 ALA A O 1
ATOM 6478 N N . THR A 1 867 ? 0.772 22.960 -11.767 1.00 47.50 867 THR A N 1
ATOM 6479 C CA . THR A 1 867 ? -0.457 23.501 -11.152 1.00 47.50 867 THR A CA 1
ATOM 6480 C C . THR A 1 867 ? -1.689 22.620 -11.398 1.00 47.50 867 THR A C 1
ATOM 6482 O O . THR A 1 867 ? -2.563 22.545 -10.541 1.00 47.50 867 THR A O 1
ATOM 6485 N N . ASN A 1 868 ? -1.734 21.903 -12.530 1.00 46.72 868 ASN A N 1
ATOM 6486 C CA . ASN A 1 868 ? -2.774 20.930 -12.894 1.00 46.72 868 ASN A CA 1
ATOM 6487 C C . ASN A 1 868 ? -2.158 19.577 -13.291 1.00 46.72 868 ASN A C 1
ATOM 6489 O O . ASN A 1 868 ? -1.013 19.517 -13.746 1.00 46.72 868 ASN A O 1
ATOM 6493 N N . VAL A 1 869 ? -2.928 18.491 -13.173 1.00 51.03 869 VAL A N 1
ATOM 6494 C CA . VAL A 1 869 ? -2.557 17.155 -13.679 1.00 51.03 869 VAL A CA 1
ATOM 6495 C C . VAL A 1 869 ? -2.993 17.031 -15.142 1.00 51.03 869 VAL A C 1
ATOM 6497 O O . VAL A 1 869 ? -4.109 17.390 -15.497 1.00 51.03 869 VAL A O 1
ATOM 6500 N N . THR A 1 870 ? -2.112 16.534 -16.008 1.00 54.78 870 THR A N 1
ATOM 6501 C CA . THR A 1 870 ? -2.343 16.354 -17.447 1.00 54.78 870 THR A CA 1
ATOM 6502 C C . THR A 1 870 ? -2.017 14.922 -17.855 1.00 54.78 870 THR A C 1
ATOM 6504 O O . THR A 1 870 ? -0.890 14.460 -17.676 1.00 54.78 870 THR A O 1
ATOM 6507 N N . ASN A 1 871 ? -2.971 14.224 -18.463 1.00 57.88 871 ASN A N 1
ATOM 6508 C CA . ASN A 1 871 ? -2.744 12.915 -19.066 1.00 57.88 871 ASN A CA 1
ATOM 6509 C C . ASN A 1 871 ? -1.978 13.044 -20.390 1.00 57.88 871 ASN A C 1
ATOM 6511 O O . ASN A 1 871 ? -2.416 13.747 -21.299 1.00 57.88 871 ASN A O 1
ATOM 6515 N N . ARG A 1 872 ? -0.816 12.390 -20.505 1.00 68.19 872 ARG A N 1
ATOM 6516 C CA . ARG A 1 872 ? 0.010 12.425 -21.724 1.00 68.19 872 ARG A CA 1
ATOM 6517 C C . ARG A 1 872 ? -0.286 11.245 -22.632 1.00 68.19 872 ARG A C 1
ATOM 6519 O O . ARG A 1 872 ? -0.414 11.429 -23.839 1.00 68.19 872 ARG A O 1
ATOM 6526 N N . PHE A 1 873 ? -0.408 10.045 -22.071 1.00 68.06 873 PHE A N 1
ATOM 6527 C CA . PHE A 1 873 ? -0.923 8.886 -22.792 1.00 68.06 873 PHE A CA 1
ATOM 6528 C C . PHE A 1 873 ? -1.400 7.784 -21.842 1.00 68.06 873 PHE A C 1
ATOM 6530 O O . PHE A 1 873 ? -0.851 7.568 -20.763 1.00 68.06 873 PHE A O 1
ATOM 6537 N N . SER A 1 874 ? -2.417 7.048 -22.291 1.00 62.66 874 SER A N 1
ATOM 6538 C CA . SER A 1 874 ? -3.061 5.981 -21.527 1.00 62.66 874 SER A CA 1
ATOM 6539 C C . SER A 1 874 ? -2.298 4.654 -21.578 1.00 62.66 874 SER A C 1
ATOM 6541 O O . SER A 1 874 ? -1.537 4.390 -22.507 1.00 62.66 874 SER A O 1
ATOM 6543 N N . LEU A 1 875 ? -2.601 3.772 -20.620 1.00 56.56 875 LEU A N 1
ATOM 6544 C CA . LEU A 1 875 ? -2.044 2.416 -20.490 1.00 56.56 875 LEU A CA 1
ATOM 6545 C C . LEU A 1 875 ? -2.195 1.547 -21.756 1.00 56.56 875 LEU A C 1
ATOM 6547 O O . LEU A 1 875 ? -1.418 0.627 -21.975 1.00 56.56 875 LEU A O 1
ATOM 6551 N N . LYS A 1 876 ? -3.193 1.828 -22.605 1.00 65.31 876 LYS A N 1
ATOM 6552 C CA . LYS A 1 876 ? -3.478 1.055 -23.830 1.00 65.31 876 LYS A CA 1
ATOM 6553 C C . LYS A 1 876 ? -2.785 1.612 -25.078 1.00 65.31 876 LYS A C 1
ATOM 6555 O O . LYS A 1 876 ? -2.950 1.052 -26.158 1.00 65.31 876 LYS A O 1
ATOM 6560 N N . ARG A 1 877 ? -2.073 2.741 -24.969 1.00 67.12 877 ARG A N 1
ATOM 6561 C CA . ARG A 1 877 ? -1.561 3.475 -26.136 1.00 67.12 877 ARG A CA 1
ATOM 6562 C C . ARG A 1 877 ? -0.397 2.770 -26.828 1.00 67.12 877 ARG A C 1
ATOM 6564 O O . ARG A 1 877 ? -0.317 2.848 -28.055 1.00 67.12 877 ARG A O 1
ATOM 6571 N N . TYR A 1 878 ? 0.481 2.128 -26.059 1.00 72.75 878 TYR A N 1
ATOM 6572 C CA . TYR A 1 878 ? 1.704 1.496 -26.550 1.00 72.75 878 TYR A CA 1
ATOM 6573 C C . TYR A 1 878 ? 1.821 0.067 -26.022 1.00 72.75 878 TYR A C 1
ATOM 6575 O O . TYR A 1 878 ? 1.657 -0.177 -24.830 1.00 72.75 878 TYR A O 1
ATOM 6583 N N . THR A 1 879 ? 2.131 -0.865 -26.918 1.00 72.88 879 THR A N 1
ATOM 6584 C CA . THR A 1 879 ? 2.288 -2.301 -26.627 1.00 72.88 879 THR A CA 1
ATOM 6585 C C . THR A 1 879 ? 3.685 -2.813 -26.977 1.00 72.88 879 THR A C 1
ATOM 6587 O O . THR A 1 879 ? 3.933 -4.007 -26.907 1.00 72.88 879 THR A O 1
ATOM 6590 N N . ALA A 1 880 ? 4.603 -1.925 -27.370 1.00 67.88 880 ALA A N 1
ATOM 6591 C CA . ALA A 1 880 ? 5.970 -2.262 -27.745 1.00 67.88 880 ALA A CA 1
ATOM 6592 C C . ALA A 1 880 ? 6.945 -1.162 -27.306 1.00 67.88 880 ALA A C 1
ATOM 6594 O O . ALA A 1 880 ? 6.634 0.032 -27.372 1.00 67.88 880 ALA A O 1
ATOM 6595 N N . HIS A 1 881 ? 8.156 -1.555 -26.897 1.00 65.81 881 HIS A N 1
ATOM 6596 C CA . HIS A 1 881 ? 9.173 -0.618 -26.398 1.00 65.81 881 HIS A CA 1
ATOM 6597 C C . HIS A 1 881 ? 9.615 0.397 -27.455 1.00 65.81 881 HIS A C 1
ATOM 6599 O O . HIS A 1 881 ? 9.869 1.553 -27.120 1.00 65.81 881 HIS A O 1
ATOM 6605 N N . ASN A 1 882 ? 9.647 -0.007 -28.729 1.00 68.31 882 ASN A N 1
ATOM 6606 C CA . ASN A 1 882 ? 10.044 0.860 -29.844 1.00 68.31 882 ASN A CA 1
ATOM 6607 C C . ASN A 1 882 ? 9.127 2.080 -30.019 1.00 68.31 882 ASN A C 1
ATOM 6609 O O . ASN A 1 882 ? 9.603 3.117 -30.475 1.00 68.31 882 ASN A O 1
ATOM 6613 N N . ASP A 1 883 ? 7.860 1.983 -29.607 1.00 71.31 883 ASP A N 1
ATOM 6614 C CA . ASP A 1 883 ? 6.885 3.076 -29.697 1.00 71.31 883 ASP A CA 1
ATOM 6615 C C . ASP A 1 883 ? 6.736 3.829 -28.365 1.00 71.31 883 ASP A C 1
ATOM 6617 O O . ASP A 1 883 ? 6.567 5.051 -28.349 1.00 71.31 883 ASP A O 1
ATOM 6621 N N . LEU A 1 884 ? 6.872 3.120 -27.236 1.00 76.12 884 LEU A N 1
ATOM 6622 C CA . LEU A 1 884 ? 6.809 3.700 -25.893 1.00 76.12 884 LEU A CA 1
ATOM 6623 C C . LEU A 1 884 ? 8.020 4.602 -25.588 1.00 76.12 884 LEU A C 1
ATOM 6625 O O . LEU A 1 884 ? 7.868 5.699 -25.050 1.00 76.12 884 LEU A O 1
ATOM 6629 N N . PHE A 1 885 ? 9.239 4.171 -25.927 1.00 80.06 885 PHE A N 1
ATOM 6630 C CA . PHE A 1 885 ? 10.456 4.902 -25.555 1.00 80.06 885 PHE A CA 1
ATOM 6631 C C . PHE A 1 885 ? 10.566 6.292 -26.196 1.00 80.06 885 PHE A C 1
ATOM 6633 O O . PHE A 1 885 ? 10.945 7.230 -25.490 1.00 80.06 885 PHE A O 1
ATOM 6640 N N . PRO A 1 886 ? 10.216 6.493 -27.481 1.00 74.62 886 PRO A N 1
ATOM 6641 C CA . PRO A 1 886 ? 10.137 7.830 -28.063 1.00 74.62 886 PRO A CA 1
ATOM 6642 C C . PRO A 1 886 ? 9.054 8.712 -27.425 1.00 74.62 886 PRO A C 1
ATOM 6644 O O . PRO A 1 886 ? 9.248 9.925 -27.332 1.00 74.62 886 PRO A O 1
ATOM 6647 N N . ALA A 1 887 ? 7.937 8.128 -26.974 1.00 72.75 887 ALA A N 1
ATOM 6648 C CA . ALA A 1 887 ? 6.826 8.860 -26.361 1.00 72.75 887 ALA A CA 1
ATOM 6649 C C . ALA A 1 887 ? 7.194 9.475 -25.003 1.00 72.75 887 ALA A C 1
ATOM 6651 O O . ALA A 1 887 ? 6.742 10.574 -24.687 1.00 72.75 887 ALA A O 1
ATOM 6652 N N . PHE A 1 888 ? 8.094 8.836 -24.247 1.00 72.62 888 PHE A N 1
ATOM 6653 C CA . PHE A 1 888 ? 8.631 9.390 -23.000 1.00 72.62 888 PHE A CA 1
ATOM 6654 C C . PHE A 1 888 ? 9.390 10.710 -23.168 1.00 72.62 888 PHE A C 1
ATOM 6656 O O . PHE A 1 888 ? 9.652 11.366 -22.172 1.00 72.62 888 PHE A O 1
ATOM 6663 N N . SER A 1 889 ? 9.734 11.122 -24.391 1.00 66.75 889 SER A N 1
ATOM 6664 C CA . SER A 1 889 ? 10.530 12.332 -24.647 1.00 66.75 889 SER A CA 1
ATOM 6665 C C . SER A 1 889 ? 9.782 13.430 -25.410 1.00 66.75 889 SER A C 1
ATOM 6667 O O . SER A 1 889 ? 10.415 14.367 -25.889 1.00 66.75 889 SER A O 1
ATOM 6669 N N . ARG A 1 890 ? 8.451 13.328 -25.551 1.00 61.72 890 ARG A N 1
ATOM 6670 C CA . ARG A 1 890 ? 7.622 14.276 -26.319 1.00 61.72 890 ARG A CA 1
ATOM 6671 C C . ARG A 1 890 ? 6.463 14.834 -25.484 1.00 61.72 890 ARG A C 1
ATOM 6673 O O . ARG A 1 890 ? 5.319 14.438 -25.689 1.00 61.72 890 ARG A O 1
ATOM 6680 N N . PHE A 1 891 ? 6.727 15.762 -24.563 1.00 58.34 891 PHE A N 1
ATOM 6681 C CA . PHE A 1 891 ? 5.659 16.539 -23.917 1.00 58.34 891 PHE A CA 1
ATOM 6682 C C . PHE A 1 891 ? 6.078 17.997 -23.608 1.00 58.34 891 PHE A C 1
ATOM 6684 O O . PHE A 1 891 ? 7.226 18.220 -23.225 1.00 58.34 891 PHE A O 1
ATOM 6691 N N . PRO A 1 892 ? 5.188 18.996 -23.823 1.00 47.78 892 PRO A N 1
ATOM 6692 C CA . PRO A 1 892 ? 5.494 20.423 -23.651 1.00 47.78 892 PRO A CA 1
ATOM 6693 C C . PRO A 1 892 ? 5.571 20.873 -22.175 1.00 47.78 892 PRO A C 1
ATOM 6695 O O . PRO A 1 892 ? 4.793 20.409 -21.332 1.00 47.78 892 PRO A O 1
ATOM 6698 N N . GLN A 1 893 ? 6.499 21.803 -21.901 1.00 52.81 893 GLN A N 1
ATOM 6699 C CA . GLN A 1 893 ? 6.803 22.409 -20.590 1.00 52.81 893 GLN A CA 1
ATOM 6700 C C . GLN A 1 893 ? 5.710 23.389 -20.115 1.00 52.81 893 GLN A C 1
ATOM 6702 O O . GLN A 1 893 ? 5.046 24.011 -20.945 1.00 52.81 893 GLN A O 1
ATOM 6707 N N . LEU A 1 894 ? 5.546 23.550 -18.794 1.00 49.19 894 LEU A N 1
ATOM 6708 C CA . LEU A 1 894 ? 4.703 24.581 -18.161 1.00 49.19 894 LEU A CA 1
ATOM 6709 C C . LEU A 1 894 ? 5.500 25.306 -17.052 1.00 49.19 894 LEU A C 1
ATOM 6711 O O . LEU A 1 894 ? 6.297 24.671 -16.374 1.00 49.19 894 LEU A O 1
ATOM 6715 N N . GLU A 1 895 ? 5.296 26.621 -16.882 1.00 41.12 895 GLU A N 1
ATOM 6716 C CA . GLU A 1 895 ? 6.125 27.525 -16.046 1.00 41.12 895 GLU A CA 1
ATOM 6717 C C . GLU A 1 895 ? 5.666 27.711 -14.571 1.00 41.12 895 GLU A C 1
ATOM 6719 O O . GLU A 1 895 ? 6.150 28.626 -13.909 1.00 41.12 895 GLU A O 1
ATOM 6724 N N . GLU A 1 896 ? 4.755 26.902 -14.011 1.00 46.75 896 GLU A N 1
ATOM 6725 C CA . GLU A 1 896 ? 4.160 27.175 -12.676 1.00 46.75 896 GLU A CA 1
ATOM 6726 C C . GLU A 1 896 ? 4.317 26.045 -11.635 1.00 46.75 896 GLU A C 1
ATOM 6728 O O . GLU A 1 896 ? 4.426 24.878 -11.997 1.00 46.75 896 GLU A O 1
ATOM 6733 N N . ASP A 1 897 ? 4.300 26.416 -10.342 1.00 42.94 897 ASP A N 1
ATOM 6734 C CA . ASP A 1 897 ? 4.638 25.604 -9.152 1.00 42.94 897 ASP A CA 1
ATOM 6735 C C . ASP A 1 897 ? 3.946 24.222 -9.060 1.00 42.94 897 ASP A C 1
ATOM 6737 O O . ASP A 1 897 ? 2.735 24.092 -9.252 1.00 42.94 897 ASP A O 1
ATOM 6741 N N . ALA A 1 898 ? 4.704 23.193 -8.654 1.00 41.88 898 ALA A N 1
ATOM 6742 C CA . ALA A 1 898 ? 4.203 21.845 -8.372 1.00 41.88 898 ALA A CA 1
ATOM 6743 C C . ALA A 1 898 ? 3.681 21.724 -6.931 1.00 41.88 898 ALA A C 1
ATOM 6745 O O . ALA A 1 898 ? 4.310 22.190 -5.982 1.00 41.88 898 ALA A O 1
ATOM 6746 N N . ASN A 1 899 ? 2.551 21.041 -6.729 1.00 43.03 899 ASN A N 1
ATOM 6747 C CA . ASN A 1 899 ? 2.066 20.711 -5.389 1.00 43.03 899 ASN A CA 1
ATOM 6748 C C . ASN A 1 899 ? 1.545 19.268 -5.334 1.00 43.03 899 ASN A C 1
ATOM 6750 O O . ASN A 1 899 ? 0.463 18.960 -5.837 1.00 43.03 899 ASN A O 1
ATOM 6754 N N . LEU A 1 900 ? 2.308 18.393 -4.666 1.00 42.91 900 LEU A N 1
ATOM 6755 C CA . LEU A 1 900 ? 1.984 16.974 -4.457 1.00 42.91 900 LEU A CA 1
ATOM 6756 C C . LEU A 1 900 ? 0.617 16.782 -3.775 1.00 42.91 900 LEU A C 1
ATOM 6758 O O . LEU A 1 900 ? -0.094 15.817 -4.051 1.00 42.91 900 LEU A O 1
ATOM 6762 N N . THR A 1 901 ? 0.205 17.758 -2.960 1.00 39.97 901 THR A N 1
ATOM 6763 C CA . THR A 1 901 ? -1.108 17.797 -2.308 1.00 39.97 901 THR A CA 1
ATOM 6764 C C . THR A 1 901 ? -2.251 17.890 -3.327 1.00 39.97 901 THR A C 1
ATOM 6766 O O . THR A 1 901 ? -3.285 17.276 -3.116 1.00 39.97 901 THR A O 1
ATOM 6769 N N . TYR A 1 902 ? -2.100 18.575 -4.468 1.00 44.19 902 TYR A N 1
ATOM 6770 C CA . TYR A 1 902 ? -3.155 18.618 -5.500 1.00 44.19 902 TYR A CA 1
ATOM 6771 C C . TYR A 1 902 ? -3.246 17.316 -6.309 1.00 44.19 902 TYR A C 1
ATOM 6773 O O . TYR A 1 902 ? -4.341 16.932 -6.713 1.00 44.19 902 TYR A O 1
ATOM 6781 N N . ALA A 1 903 ? -2.126 16.608 -6.494 1.00 41.56 903 ALA A N 1
ATOM 6782 C CA . ALA A 1 903 ? -2.094 15.313 -7.176 1.00 41.56 903 ALA A CA 1
ATOM 6783 C C . ALA A 1 903 ? -2.665 14.165 -6.317 1.00 41.56 903 ALA A C 1
ATOM 6785 O O . ALA A 1 903 ? -3.190 13.201 -6.871 1.00 41.56 903 ALA A O 1
ATOM 6786 N N . LEU A 1 904 ? -2.580 14.274 -4.981 1.00 43.41 904 LEU A N 1
ATOM 6787 C CA . LEU A 1 904 ? -3.010 13.241 -4.025 1.00 43.41 904 LEU A CA 1
ATOM 6788 C C . LEU A 1 904 ? -4.160 13.657 -3.080 1.00 43.41 904 LEU A C 1
ATOM 6790 O O . LEU A 1 904 ? -4.554 12.856 -2.240 1.00 43.41 904 LEU A O 1
ATOM 6794 N N . GLY A 1 905 ? -4.755 14.850 -3.239 1.00 44.62 905 GLY A N 1
ATOM 6795 C CA . GLY A 1 905 ? -6.065 15.187 -2.654 1.00 44.62 905 GLY A CA 1
ATOM 6796 C C . GLY A 1 905 ? -6.155 16.383 -1.690 1.00 44.62 905 GLY A C 1
ATOM 6797 O O . GLY A 1 905 ? -6.664 16.232 -0.582 1.00 44.62 905 GLY A O 1
ATOM 6798 N N . GLY A 1 906 ? -5.786 17.601 -2.104 1.00 29.30 906 GLY A N 1
ATOM 6799 C CA . GLY A 1 906 ? -5.967 18.796 -1.269 1.00 29.30 906 GLY A CA 1
ATOM 6800 C C . GLY A 1 906 ? -6.088 20.133 -2.003 1.00 29.30 906 GLY A C 1
ATOM 6801 O O . GLY A 1 906 ? -5.177 20.950 -1.934 1.00 29.30 906 GLY A O 1
ATOM 6802 N N . ASN A 1 907 ? -7.231 20.374 -2.656 1.00 27.83 907 ASN A N 1
ATOM 6803 C CA . ASN A 1 907 ? -8.164 21.487 -2.385 1.00 27.83 907 ASN A CA 1
ATOM 6804 C C . ASN A 1 907 ? -9.372 21.408 -3.342 1.00 27.83 907 ASN A C 1
ATOM 6806 O O . ASN A 1 907 ? -9.240 21.210 -4.547 1.00 27.83 907 ASN A O 1
ATOM 6810 N N . TRP A 1 908 ? -10.566 21.529 -2.767 1.00 29.47 908 TRP A N 1
ATOM 6811 C CA . TRP A 1 908 ? -11.852 21.069 -3.302 1.00 29.47 908 TRP A CA 1
ATOM 6812 C C . TRP A 1 908 ? -12.545 22.045 -4.271 1.00 29.47 908 TRP A C 1
ATOM 6814 O O . TRP A 1 908 ? -13.646 22.508 -3.981 1.00 29.47 908 TRP A O 1
ATOM 6824 N N . MET A 1 909 ? -11.943 22.340 -5.429 1.00 25.42 909 MET A N 1
ATOM 6825 C CA . MET A 1 909 ? -12.709 22.892 -6.568 1.00 25.42 909 MET A CA 1
ATOM 6826 C C . MET A 1 909 ? -12.343 22.342 -7.959 1.00 25.42 909 MET A C 1
ATOM 6828 O O . MET A 1 909 ? -13.174 22.467 -8.848 1.00 25.42 909 MET A O 1
ATOM 6832 N N . ASP A 1 910 ? -11.221 21.631 -8.139 1.00 32.25 910 ASP A N 1
ATOM 6833 C CA . ASP A 1 910 ? -10.842 21.037 -9.444 1.00 32.25 910 ASP A CA 1
ATOM 6834 C C . ASP A 1 910 ? -10.711 19.493 -9.424 1.00 32.25 910 ASP A C 1
ATOM 6836 O O . ASP A 1 910 ? -10.249 18.859 -10.375 1.00 32.25 910 ASP A O 1
ATOM 6840 N N . THR A 1 911 ? -11.179 18.844 -8.354 1.00 31.44 911 THR A N 1
ATOM 6841 C CA . THR A 1 911 ? -11.046 17.395 -8.094 1.00 31.44 911 THR A CA 1
ATOM 6842 C C . THR A 1 911 ? -11.896 16.474 -8.988 1.00 31.44 911 THR A C 1
ATOM 6844 O O . THR A 1 911 ? -11.718 15.258 -8.946 1.00 31.44 911 THR A O 1
ATOM 6847 N N . VAL A 1 912 ? -12.784 17.011 -9.831 1.00 31.77 912 VAL A N 1
ATOM 6848 C CA . VAL A 1 912 ? -13.670 16.208 -10.705 1.00 31.77 912 VAL A CA 1
ATOM 6849 C C . VAL A 1 912 ? -12.942 15.694 -11.962 1.00 31.77 912 VAL A C 1
ATOM 6851 O O . VAL A 1 912 ? -13.241 14.609 -12.463 1.00 31.77 912 VAL A O 1
ATOM 6854 N N . SER A 1 913 ? -11.930 16.422 -12.447 1.00 33.53 913 SER A N 1
ATOM 6855 C CA . SER A 1 913 ? -11.154 16.048 -13.644 1.00 33.53 913 SER A CA 1
ATOM 6856 C C . SER A 1 913 ? -10.222 14.852 -13.386 1.00 33.53 913 SER A C 1
ATOM 6858 O O . SER A 1 913 ? -10.223 13.870 -14.125 1.00 33.53 913 SER A O 1
ATOM 6860 N N . VAL A 1 914 ? -9.500 14.865 -12.260 1.00 33.25 914 VAL A N 1
ATOM 6861 C CA . VAL A 1 914 ? -8.494 13.838 -11.934 1.00 33.25 914 VAL A CA 1
ATOM 6862 C C . VAL A 1 914 ? -9.140 12.501 -11.548 1.00 33.25 914 VAL A C 1
ATOM 6864 O O . VAL A 1 914 ? -8.690 11.448 -11.995 1.00 33.25 914 VAL A O 1
ATOM 6867 N N . GLN A 1 915 ? -10.233 12.519 -10.775 1.00 34.34 915 GLN A N 1
ATOM 6868 C CA . GLN A 1 915 ? -10.943 11.294 -10.382 1.00 34.34 915 GLN A CA 1
ATOM 6869 C C . GLN A 1 915 ? -11.668 10.612 -11.552 1.00 34.34 915 GLN A C 1
ATOM 6871 O O . GLN A 1 915 ? -11.749 9.382 -11.580 1.00 34.34 915 GLN A O 1
ATOM 6876 N N . SER A 1 916 ? -12.176 11.378 -12.524 1.00 36.25 916 SER A N 1
ATOM 6877 C CA . SER A 1 916 ? -12.879 10.824 -13.690 1.00 36.25 916 SER A CA 1
ATOM 6878 C C . SER A 1 916 ? -11.925 10.158 -14.689 1.00 36.25 916 SER A C 1
ATOM 6880 O O . SER A 1 916 ? -12.253 9.097 -15.222 1.00 36.25 916 SER A O 1
ATOM 6882 N N . GLU A 1 917 ? -10.710 10.684 -14.876 1.00 36.44 917 GLU A N 1
ATOM 6883 C CA . GLU A 1 917 ? -9.679 10.034 -15.698 1.00 36.44 917 GLU A CA 1
ATOM 6884 C C . GLU A 1 917 ? -9.021 8.827 -15.011 1.00 36.44 917 GLU A C 1
ATOM 6886 O O . GLU A 1 917 ? -8.767 7.823 -15.681 1.00 36.44 917 GLU A O 1
ATOM 6891 N N . PHE A 1 918 ? -8.834 8.866 -13.683 1.00 36.09 918 PHE A N 1
ATOM 6892 C CA . PHE A 1 918 ? -8.394 7.707 -12.891 1.00 36.09 918 PHE A CA 1
ATOM 6893 C C . PHE A 1 918 ? -9.423 6.563 -12.915 1.00 36.09 918 PHE A C 1
ATOM 6895 O O . PHE A 1 918 ? -9.047 5.416 -13.150 1.00 36.09 918 PHE A O 1
ATOM 6902 N N . LYS A 1 919 ? -10.728 6.847 -12.758 1.00 36.72 919 LYS A N 1
ATOM 6903 C CA . LYS A 1 919 ? -11.793 5.822 -12.841 1.00 36.72 919 LYS A CA 1
ATOM 6904 C C . LYS A 1 919 ? -11.945 5.215 -14.237 1.00 36.72 919 LYS A C 1
ATOM 6906 O O . LYS A 1 919 ? -12.292 4.045 -14.352 1.00 36.72 919 LYS A O 1
ATOM 6911 N N . ARG A 1 920 ? -11.664 5.966 -15.309 1.00 37.25 920 ARG A N 1
ATOM 6912 C CA . ARG A 1 920 ? -11.808 5.474 -16.694 1.00 37.25 920 ARG A CA 1
ATOM 6913 C C . ARG A 1 920 ? -10.722 4.468 -17.112 1.00 37.25 920 ARG A C 1
ATOM 6915 O O . ARG A 1 920 ? -10.837 3.862 -18.178 1.00 37.25 920 ARG A O 1
ATOM 6922 N N . LEU A 1 921 ? -9.660 4.306 -16.316 1.00 36.03 921 LEU A N 1
ATOM 6923 C CA . LEU A 1 921 ? -8.476 3.504 -16.653 1.00 36.03 921 LEU A CA 1
ATOM 6924 C C . LEU A 1 921 ? -8.336 2.186 -15.869 1.00 36.03 921 LEU A C 1
ATOM 6926 O O . LEU A 1 921 ? -7.466 1.395 -16.227 1.00 36.03 921 LEU A O 1
ATOM 6930 N N . ILE A 1 922 ? -9.166 1.918 -14.853 1.00 35.59 922 ILE A N 1
ATOM 6931 C CA . ILE A 1 922 ? -8.950 0.818 -13.895 1.00 35.59 922 ILE A CA 1
ATOM 6932 C C . ILE A 1 922 ? -10.150 -0.148 -13.898 1.00 35.59 922 ILE A C 1
ATOM 6934 O O . ILE A 1 922 ? -11.290 0.284 -13.759 1.00 35.59 922 ILE A O 1
ATOM 6938 N N . SER A 1 923 ? -9.888 -1.454 -14.054 1.00 34.88 923 SER A N 1
ATOM 6939 C CA . SER A 1 923 ? -10.815 -2.547 -13.697 1.00 34.88 923 SER A CA 1
ATOM 6940 C C . SER A 1 923 ? -10.385 -3.172 -12.361 1.00 34.88 923 SER A C 1
ATOM 6942 O O . SER A 1 923 ? -9.225 -3.051 -11.982 1.00 34.88 923 SER A O 1
ATOM 6944 N N . GLU A 1 924 ? -11.302 -3.831 -11.660 1.00 34.03 924 GLU A N 1
ATOM 6945 C CA . GLU A 1 924 ? -11.326 -4.052 -10.199 1.00 34.03 924 GLU A CA 1
ATOM 6946 C C . GLU A 1 924 ? -10.204 -4.910 -9.538 1.00 34.03 924 GLU A C 1
ATOM 6948 O O . GLU A 1 924 ? -10.293 -5.154 -8.342 1.00 34.03 924 GLU A O 1
ATOM 6953 N N . ASP A 1 925 ? -9.103 -5.291 -10.211 1.00 34.09 925 ASP A N 1
ATOM 6954 C CA . ASP A 1 925 ? -8.154 -6.322 -9.705 1.00 34.09 925 ASP A CA 1
ATOM 6955 C C . ASP A 1 925 ? -6.636 -5.976 -9.775 1.00 34.09 925 ASP A C 1
ATOM 6957 O O . ASP A 1 925 ? -5.829 -6.786 -10.242 1.00 34.09 925 ASP A O 1
ATOM 6961 N N . TYR A 1 926 ? -6.158 -4.795 -9.336 1.00 41.66 926 TYR A N 1
ATOM 6962 C CA . TYR A 1 926 ? -4.743 -4.407 -9.569 1.00 41.66 926 TYR A CA 1
ATOM 6963 C C . TYR A 1 926 ? -3.996 -3.678 -8.415 1.00 41.66 926 TYR A C 1
ATOM 6965 O O . TYR A 1 926 ? -4.537 -2.777 -7.789 1.00 41.66 926 TYR A O 1
ATOM 6973 N N . GLN A 1 927 ? -2.699 -3.998 -8.195 1.00 42.34 927 GLN A N 1
ATOM 6974 C CA . GLN A 1 927 ? -1.815 -3.352 -7.186 1.00 42.34 927 GLN A CA 1
ATOM 6975 C C . GLN A 1 927 ? -1.129 -2.064 -7.676 1.00 42.34 927 GLN A C 1
ATOM 6977 O O . GLN A 1 927 ? -0.446 -2.108 -8.694 1.00 42.34 927 GLN A O 1
ATOM 6982 N N . LEU A 1 928 ? -1.234 -0.963 -6.922 1.00 48.22 928 LEU A N 1
ATOM 6983 C CA . LEU A 1 928 ? -0.597 0.324 -7.228 1.00 48.22 928 LEU A CA 1
ATOM 6984 C C . LEU A 1 928 ? 0.667 0.593 -6.389 1.00 48.22 928 LEU A C 1
ATOM 6986 O O . LEU A 1 928 ? 0.748 0.185 -5.231 1.00 48.22 928 LEU A O 1
ATOM 6990 N N . PHE A 1 929 ? 1.640 1.318 -6.953 1.00 46.25 929 PHE A N 1
ATOM 6991 C CA . PHE A 1 929 ? 2.904 1.714 -6.304 1.00 46.25 929 PHE A CA 1
ATOM 6992 C C . PHE A 1 929 ? 3.115 3.241 -6.352 1.00 46.25 929 PHE A C 1
ATOM 6994 O O . PHE A 1 929 ? 2.398 3.932 -7.064 1.00 46.25 929 PHE A O 1
ATOM 7001 N N . ILE A 1 930 ? 4.027 3.776 -5.542 1.00 47.09 930 ILE A N 1
ATOM 7002 C CA . ILE A 1 930 ? 4.499 5.168 -5.514 1.00 47.09 930 ILE A CA 1
ATOM 7003 C C . ILE A 1 930 ? 6.016 5.113 -5.641 1.00 47.09 930 ILE A C 1
ATOM 7005 O O . ILE A 1 930 ? 6.666 4.255 -5.044 1.00 47.09 930 ILE A O 1
ATOM 7009 N N . ILE A 1 931 ? 6.577 6.050 -6.394 1.00 49.03 931 ILE A N 1
ATOM 7010 C CA . ILE A 1 931 ? 8.016 6.245 -6.519 1.00 49.03 931 ILE A CA 1
ATOM 7011 C C . ILE A 1 931 ? 8.325 7.669 -6.047 1.00 49.03 931 ILE A C 1
ATOM 7013 O O . ILE A 1 931 ? 7.524 8.568 -6.255 1.00 49.03 931 ILE A O 1
ATOM 7017 N N . VAL A 1 932 ? 9.426 7.876 -5.335 1.00 46.78 932 VAL A N 1
ATOM 7018 C CA . VAL A 1 932 ? 9.864 9.198 -4.870 1.00 46.78 932 VAL A CA 1
ATOM 7019 C C . VAL A 1 932 ? 11.339 9.322 -5.194 1.00 46.78 932 VAL A C 1
ATOM 7021 O O . VAL A 1 932 ? 12.134 8.506 -4.742 1.00 46.78 932 VAL A O 1
ATOM 7024 N N . THR A 1 933 ? 11.719 10.317 -5.988 1.00 49.34 933 THR A N 1
ATOM 7025 C CA . THR A 1 933 ? 13.097 10.491 -6.465 1.00 49.34 933 THR A CA 1
ATOM 7026 C C . THR A 1 933 ? 13.711 11.757 -5.896 1.00 49.34 933 THR A C 1
ATOM 7028 O O . THR A 1 933 ? 13.070 12.796 -5.867 1.00 49.34 933 THR A O 1
ATOM 7031 N N . SER A 1 934 ? 14.976 11.691 -5.486 1.00 52.09 934 SER A N 1
ATOM 7032 C CA . SER A 1 934 ? 15.748 12.844 -5.022 1.00 52.09 934 SER A CA 1
ATOM 7033 C C . SER A 1 934 ? 17.052 12.933 -5.813 1.00 52.09 934 SER A C 1
ATOM 7035 O O . SER A 1 934 ? 17.949 12.102 -5.648 1.00 52.09 934 SER A O 1
ATOM 7037 N N . TYR A 1 935 ? 17.137 13.930 -6.699 1.00 49.50 935 TYR A N 1
ATOM 7038 C CA . TYR A 1 935 ? 18.309 14.250 -7.523 1.00 49.50 935 TYR A CA 1
ATOM 7039 C C . TYR A 1 935 ? 19.033 15.488 -6.953 1.00 49.50 935 TYR A C 1
ATOM 7041 O O . TYR A 1 935 ? 18.424 16.290 -6.250 1.00 49.50 935 TYR A O 1
ATOM 7049 N N . ASN A 1 936 ? 20.338 15.647 -7.207 1.00 48.72 936 ASN A N 1
ATOM 7050 C CA . ASN A 1 936 ? 21.197 16.723 -6.662 1.00 48.72 936 ASN A CA 1
ATOM 7051 C C . ASN A 1 936 ? 21.429 16.739 -5.136 1.00 48.72 936 ASN A C 1
ATOM 7053 O O . ASN A 1 936 ? 22.068 17.659 -4.623 1.00 48.72 936 ASN A O 1
ATOM 7057 N N . GLN A 1 937 ? 20.990 15.714 -4.402 1.00 52.22 937 GLN A N 1
ATOM 7058 C CA . GLN A 1 937 ? 21.317 15.556 -2.984 1.00 52.22 937 GLN A CA 1
ATOM 7059 C C . GLN A 1 937 ? 22.378 14.458 -2.814 1.00 52.22 937 GLN A C 1
ATOM 7061 O O . GLN A 1 937 ? 22.063 13.282 -3.004 1.00 52.22 937 GLN A O 1
ATOM 7066 N N . PRO A 1 938 ? 23.621 14.779 -2.399 1.00 52.81 938 PRO A N 1
ATOM 7067 C CA . PRO A 1 938 ? 24.673 13.775 -2.186 1.00 52.81 938 PRO A CA 1
ATOM 7068 C C . PRO A 1 938 ? 24.328 12.754 -1.084 1.00 52.81 938 PRO A C 1
ATOM 7070 O O . PRO A 1 938 ? 25.026 11.758 -0.922 1.00 52.81 938 PRO A O 1
ATOM 7073 N N . TYR A 1 939 ? 23.239 12.986 -0.343 1.00 62.84 939 TYR A N 1
ATOM 7074 C CA . TYR A 1 939 ? 22.731 12.127 0.726 1.00 62.84 939 TYR A CA 1
ATOM 7075 C C . TYR A 1 939 ? 21.350 11.516 0.425 1.00 62.84 939 TYR A C 1
ATOM 7077 O O . TYR A 1 939 ? 20.777 10.899 1.321 1.00 62.84 939 TYR A O 1
ATOM 7085 N N . ALA A 1 940 ? 20.826 11.648 -0.805 1.00 64.31 940 ALA A N 1
ATOM 7086 C CA . ALA A 1 940 ? 19.530 11.088 -1.220 1.00 64.31 940 ALA A CA 1
ATOM 7087 C C . ALA A 1 940 ? 19.392 9.603 -0.870 1.00 64.31 940 ALA A C 1
ATOM 7089 O O . ALA A 1 940 ? 18.370 9.176 -0.340 1.00 64.31 940 ALA A O 1
ATOM 7090 N N . ARG A 1 941 ? 20.461 8.830 -1.096 1.00 76.81 941 ARG A N 1
ATOM 7091 C CA . ARG A 1 941 ? 20.471 7.407 -0.771 1.00 76.81 941 ARG A CA 1
ATOM 7092 C C . ARG A 1 941 ? 20.225 7.149 0.710 1.00 76.81 941 ARG A C 1
ATOM 7094 O O . ARG A 1 941 ? 19.329 6.405 1.083 1.00 76.81 941 ARG A O 1
ATOM 7101 N N . ARG A 1 942 ? 21.000 7.827 1.553 1.00 73.88 942 ARG A N 1
ATOM 7102 C CA . ARG A 1 942 ? 20.925 7.697 3.010 1.00 73.88 942 ARG A CA 1
ATOM 7103 C C . ARG A 1 942 ? 19.565 8.138 3.557 1.00 73.88 942 ARG A C 1
ATOM 7105 O O . ARG A 1 942 ? 19.082 7.527 4.500 1.00 73.88 942 ARG A O 1
ATOM 7112 N N . MET A 1 943 ? 18.970 9.176 2.968 1.00 78.19 943 MET A N 1
ATOM 7113 C CA . MET A 1 943 ? 17.626 9.652 3.304 1.00 78.19 943 MET A CA 1
ATOM 7114 C C . MET A 1 943 ? 16.583 8.558 3.062 1.00 78.19 943 MET A C 1
ATOM 7116 O O . MET A 1 943 ? 15.895 8.157 3.998 1.00 78.19 943 MET A O 1
ATOM 7120 N N . PHE A 1 944 ? 16.537 8.014 1.842 1.00 79.62 944 PHE A N 1
ATOM 7121 C CA . PHE A 1 944 ? 15.570 6.977 1.488 1.00 79.62 944 PHE A CA 1
ATOM 7122 C C . PHE A 1 944 ? 15.825 5.642 2.177 1.00 79.62 944 PHE A C 1
ATOM 7124 O O . PHE A 1 944 ? 14.865 4.950 2.485 1.00 79.62 944 PHE A O 1
ATOM 7131 N N . ASP A 1 945 ? 17.073 5.276 2.479 1.00 79.75 945 ASP A N 1
ATOM 7132 C CA . ASP A 1 945 ? 17.344 4.090 3.301 1.00 79.75 945 ASP A CA 1
ATOM 7133 C C . ASP A 1 945 ? 16.755 4.259 4.721 1.00 79.75 945 ASP A C 1
ATOM 7135 O O . ASP A 1 945 ? 16.208 3.312 5.293 1.00 79.75 945 ASP A O 1
ATOM 7139 N N . GLY A 1 946 ? 16.825 5.473 5.282 1.00 79.81 946 GLY A N 1
ATOM 7140 C CA . GLY A 1 946 ? 16.226 5.810 6.574 1.00 79.81 946 GLY A CA 1
ATOM 7141 C C . GLY A 1 946 ? 14.695 5.771 6.559 1.00 79.81 946 GLY A C 1
ATOM 7142 O O . GLY A 1 946 ? 14.086 5.179 7.455 1.00 79.81 946 GLY A O 1
ATOM 7143 N N . GLU A 1 947 ? 14.070 6.354 5.537 1.00 83.00 947 GLU A N 1
ATOM 7144 C CA . GLU A 1 947 ? 12.612 6.325 5.345 1.00 83.00 947 GLU A CA 1
ATOM 7145 C C . GLU A 1 947 ? 12.109 4.895 5.078 1.00 83.00 947 GLU A C 1
ATOM 7147 O O . GLU A 1 947 ? 11.164 4.434 5.717 1.00 83.00 947 GLU A O 1
ATOM 7152 N N . PHE A 1 948 ? 12.805 4.138 4.222 1.00 84.69 948 PHE A N 1
ATOM 7153 C CA . PHE A 1 948 ? 12.521 2.728 3.947 1.00 84.69 948 PHE A CA 1
ATOM 7154 C C . PHE A 1 948 ? 12.494 1.911 5.241 1.00 84.69 948 PHE A C 1
ATOM 7156 O O . PHE A 1 948 ? 11.521 1.208 5.516 1.00 84.69 948 PHE A O 1
ATOM 7163 N N . LYS A 1 949 ? 13.535 2.042 6.076 1.00 84.44 949 LYS A N 1
ATOM 7164 C CA . LYS A 1 949 ? 13.614 1.332 7.359 1.00 84.44 949 LYS A CA 1
ATOM 7165 C C . LYS A 1 949 ? 12.516 1.766 8.330 1.00 84.44 949 LYS A C 1
ATOM 7167 O O . LYS A 1 949 ? 11.988 0.938 9.070 1.00 84.44 949 LYS A O 1
ATOM 7172 N N . SER A 1 950 ? 12.164 3.048 8.322 1.00 88.25 950 SER A N 1
ATOM 7173 C CA . SER A 1 950 ? 11.080 3.599 9.138 1.00 88.25 950 SER A CA 1
ATOM 7174 C C . SER A 1 950 ? 9.732 2.976 8.761 1.00 88.25 950 SER A C 1
ATOM 7176 O O . SER A 1 950 ? 9.036 2.444 9.628 1.00 88.25 950 SER A O 1
ATOM 7178 N N . LEU A 1 951 ? 9.409 2.937 7.463 1.00 85.44 951 LEU A N 1
ATOM 7179 C CA . LEU A 1 951 ? 8.204 2.292 6.936 1.00 85.44 951 LEU A CA 1
ATOM 7180 C C . LEU A 1 951 ? 8.186 0.782 7.212 1.00 85.44 951 LEU A C 1
ATOM 7182 O O . LEU A 1 951 ? 7.137 0.250 7.562 1.00 85.44 951 LEU A O 1
ATOM 7186 N N . GLU A 1 952 ? 9.323 0.083 7.122 1.00 85.81 952 GLU A N 1
ATOM 7187 C CA . GLU A 1 952 ? 9.404 -1.339 7.489 1.00 85.81 952 GLU A CA 1
ATOM 7188 C C . GLU A 1 952 ? 9.023 -1.572 8.955 1.00 85.81 952 GLU A C 1
ATOM 7190 O O . GLU A 1 952 ? 8.217 -2.458 9.245 1.00 85.81 952 GLU A O 1
ATOM 7195 N N . CYS A 1 953 ? 9.585 -0.781 9.874 1.00 84.19 953 CYS A N 1
ATOM 7196 C CA . CYS A 1 953 ? 9.318 -0.901 11.307 1.00 84.19 953 CYS A CA 1
ATOM 7197 C C . CYS A 1 953 ? 7.859 -0.563 11.644 1.00 84.19 953 CYS A C 1
ATOM 7199 O O . CYS A 1 953 ? 7.214 -1.295 12.396 1.00 84.19 953 CYS A O 1
ATOM 7201 N N . LEU A 1 954 ? 7.319 0.512 11.062 1.00 87.50 954 LEU A N 1
ATOM 7202 C CA . LEU A 1 954 ? 5.921 0.900 11.253 1.00 87.50 954 LEU A CA 1
ATOM 7203 C C . LEU A 1 954 ? 4.965 -0.150 10.674 1.00 87.50 954 LEU A C 1
ATOM 7205 O O . LEU A 1 954 ? 4.011 -0.536 11.345 1.00 87.50 954 LEU A O 1
ATOM 7209 N N . ASN A 1 955 ? 5.252 -0.689 9.488 1.00 85.94 955 ASN A N 1
ATOM 7210 C CA . ASN A 1 955 ? 4.448 -1.745 8.872 1.00 85.94 955 ASN A CA 1
ATOM 7211 C C . ASN A 1 955 ? 4.499 -3.048 9.689 1.00 85.94 955 ASN A C 1
ATOM 7213 O O . ASN A 1 955 ? 3.476 -3.697 9.901 1.00 85.94 955 ASN A O 1
ATOM 7217 N N . ALA A 1 956 ? 5.672 -3.408 10.222 1.00 79.69 956 ALA A N 1
ATOM 7218 C CA . ALA A 1 956 ? 5.836 -4.570 11.096 1.00 79.69 956 ALA A CA 1
ATOM 7219 C C . ALA A 1 956 ? 5.018 -4.465 12.396 1.00 79.69 956 ALA A C 1
ATOM 7221 O O . ALA A 1 956 ? 4.653 -5.496 12.961 1.00 79.69 956 ALA A O 1
ATOM 7222 N N . SER A 1 957 ? 4.678 -3.248 12.845 1.00 83.69 957 SER A N 1
ATOM 7223 C CA . SER A 1 957 ? 3.805 -3.053 14.009 1.00 83.69 957 SER A CA 1
ATOM 7224 C C . SER A 1 957 ? 2.377 -3.554 13.773 1.00 83.69 957 SER A C 1
ATOM 7226 O O . SER A 1 957 ? 1.739 -3.999 14.723 1.00 83.69 957 SER A O 1
ATOM 7228 N N . SER A 1 958 ? 1.882 -3.484 12.527 1.00 84.62 958 SER A N 1
ATOM 7229 C CA . SER A 1 958 ? 0.484 -3.750 12.141 1.00 84.62 958 SER A CA 1
ATOM 7230 C C . SER A 1 958 ? -0.573 -2.929 12.910 1.00 84.62 958 SER A C 1
ATOM 7232 O O . SER A 1 958 ? -1.738 -3.317 12.953 1.00 84.62 958 SER A O 1
ATOM 7234 N N . ILE A 1 959 ? -0.190 -1.807 13.537 1.00 90.75 959 ILE A N 1
ATOM 7235 C CA . ILE A 1 959 ? -1.096 -0.981 14.360 1.00 90.75 959 ILE A CA 1
ATOM 7236 C C . ILE A 1 959 ? -1.786 0.108 13.538 1.00 90.75 959 ILE A C 1
ATOM 7238 O O . ILE A 1 959 ? -2.971 0.369 13.726 1.00 90.75 959 ILE A O 1
ATOM 7242 N N . VAL A 1 960 ? -1.042 0.758 12.649 1.00 92.56 960 VAL A N 1
ATOM 7243 C CA . VAL A 1 960 ? -1.511 1.854 11.798 1.00 92.56 960 VAL A CA 1
ATOM 7244 C C . VAL A 1 960 ? -1.107 1.561 10.361 1.00 92.56 960 VAL A C 1
ATOM 7246 O O . VAL A 1 960 ? -0.056 0.964 10.123 1.00 92.56 960 VAL A O 1
ATOM 7249 N N . GLN A 1 961 ? -1.957 1.932 9.406 1.00 92.00 961 GLN A N 1
ATOM 7250 C CA . GLN A 1 961 ? -1.685 1.663 8.004 1.00 92.00 961 GLN A CA 1
ATOM 7251 C C . GLN A 1 961 ? -0.546 2.566 7.510 1.00 92.00 961 GLN A C 1
ATOM 7253 O O . GLN A 1 961 ? -0.572 3.778 7.719 1.00 92.00 961 GLN A O 1
ATOM 7258 N N . VAL A 1 962 ? 0.441 1.973 6.838 1.00 89.69 962 VAL A N 1
ATOM 7259 C CA . VAL A 1 962 ? 1.544 2.686 6.179 1.00 89.69 962 VAL A CA 1
ATOM 7260 C C . VAL A 1 962 ? 1.803 2.099 4.792 1.00 89.69 962 VAL A C 1
ATOM 7262 O O . VAL A 1 962 ? 1.536 0.911 4.581 1.00 89.69 962 VAL A O 1
ATOM 7265 N N . PRO A 1 963 ? 2.344 2.879 3.839 1.00 80.88 963 PRO A N 1
ATOM 7266 C CA . PRO A 1 963 ? 2.841 2.346 2.576 1.00 80.88 963 PRO A CA 1
ATOM 7267 C C . PRO A 1 963 ? 3.891 1.257 2.805 1.00 80.88 963 PRO A C 1
ATOM 7269 O O . PRO A 1 963 ? 4.910 1.485 3.456 1.00 80.88 963 PRO A O 1
ATOM 7272 N N . LYS A 1 964 ? 3.679 0.061 2.245 1.00 79.44 964 LYS A N 1
ATOM 7273 C CA . LYS A 1 964 ? 4.696 -0.994 2.280 1.00 79.44 964 LYS A CA 1
ATOM 7274 C C . LYS A 1 964 ? 5.912 -0.566 1.442 1.00 79.44 964 LYS A C 1
ATOM 7276 O O . LYS A 1 964 ? 5.751 -0.376 0.234 1.00 79.44 964 LYS A O 1
ATOM 7281 N N . PRO A 1 965 ? 7.118 -0.453 2.022 1.00 73.19 965 PRO A N 1
ATOM 7282 C CA . PRO A 1 965 ? 8.308 -0.091 1.263 1.00 73.19 965 PRO A CA 1
ATOM 7283 C C . PRO A 1 965 ? 8.785 -1.292 0.426 1.00 73.19 965 PRO A C 1
ATOM 7285 O O . PRO A 1 965 ? 8.668 -2.443 0.853 1.00 73.19 965 PRO A O 1
ATOM 7288 N N . ILE A 1 966 ? 9.281 -1.039 -0.789 1.00 67.31 966 ILE A N 1
ATOM 7289 C CA . ILE A 1 966 ? 9.638 -2.084 -1.770 1.00 67.31 966 ILE A CA 1
ATOM 7290 C C . ILE A 1 966 ? 11.121 -2.055 -2.090 1.00 67.31 966 ILE A C 1
ATOM 7292 O O . ILE A 1 966 ? 11.791 -3.078 -1.952 1.00 67.31 966 ILE A O 1
ATOM 7296 N N . LYS A 1 967 ? 11.654 -0.898 -2.508 1.00 63.25 967 LYS A N 1
ATOM 7297 C CA . LYS A 1 967 ? 13.084 -0.776 -2.816 1.00 63.25 967 LYS A CA 1
ATOM 7298 C C . LYS A 1 967 ? 13.581 0.667 -2.852 1.00 63.25 967 LYS A C 1
ATOM 7300 O O . LYS A 1 967 ? 12.836 1.551 -3.253 1.00 63.25 967 LYS A O 1
ATOM 7305 N N . VAL A 1 968 ? 14.865 0.870 -2.548 1.00 56.44 968 VAL A N 1
ATOM 7306 C CA . VAL A 1 968 ? 15.613 2.095 -2.881 1.00 56.44 968 VAL A CA 1
ATOM 7307 C C . VAL A 1 968 ? 16.537 1.831 -4.080 1.00 56.44 968 VAL A C 1
ATOM 7309 O O . VAL A 1 968 ? 17.248 0.823 -4.109 1.00 56.44 968 VAL A O 1
ATOM 7312 N N . ILE A 1 969 ? 16.507 2.700 -5.090 1.00 56.75 969 ILE A N 1
ATOM 7313 C CA . ILE A 1 969 ? 17.222 2.570 -6.369 1.00 56.75 969 ILE A CA 1
ATOM 7314 C C . ILE A 1 969 ? 18.158 3.772 -6.543 1.00 56.75 969 ILE A C 1
ATOM 7316 O O . ILE A 1 969 ? 17.712 4.909 -6.430 1.00 56.75 969 ILE A O 1
ATOM 7320 N N . ASP A 1 970 ? 19.440 3.537 -6.829 1.00 55.19 970 ASP A N 1
ATOM 7321 C CA . ASP A 1 970 ? 20.389 4.607 -7.176 1.00 55.19 970 ASP A CA 1
ATOM 7322 C C . ASP A 1 970 ? 20.271 4.988 -8.650 1.00 55.19 970 ASP A C 1
ATOM 7324 O O . ASP A 1 970 ? 20.070 4.120 -9.500 1.00 55.19 970 ASP A O 1
ATOM 7328 N N . LEU A 1 971 ? 20.429 6.277 -8.952 1.00 48.94 971 LEU A N 1
ATOM 7329 C CA . LEU A 1 971 ? 20.332 6.784 -10.318 1.00 48.94 971 LEU A CA 1
ATOM 7330 C C . LEU A 1 971 ? 21.718 6.941 -10.979 1.00 48.94 971 LEU A C 1
ATOM 7332 O O . LEU A 1 971 ? 22.669 7.350 -10.305 1.00 48.94 971 LEU A O 1
ATOM 7336 N N . PRO A 1 972 ? 21.850 6.684 -12.299 1.00 40.66 972 PRO A N 1
ATOM 7337 C CA . PRO A 1 972 ? 23.142 6.648 -13.001 1.00 40.66 972 PRO A CA 1
ATOM 7338 C C . PRO A 1 972 ? 23.985 7.938 -12.965 1.00 40.66 972 PRO A C 1
ATOM 7340 O O . PRO A 1 972 ? 25.198 7.864 -13.142 1.00 40.66 972 PRO A O 1
ATOM 7343 N N . GLU A 1 973 ? 23.376 9.109 -12.745 1.00 48.06 973 GLU A N 1
ATOM 7344 C CA . GLU A 1 973 ? 24.054 10.424 -12.737 1.00 48.06 973 GLU A CA 1
ATOM 7345 C C . GLU A 1 973 ? 24.070 11.093 -11.338 1.00 48.06 973 GLU A C 1
ATOM 7347 O O . GLU A 1 973 ? 24.481 12.243 -11.197 1.00 48.06 973 GLU A O 1
ATOM 7352 N N . GLY A 1 974 ? 23.687 10.356 -10.284 1.00 53.69 974 GLY A N 1
ATOM 7353 C CA . GLY A 1 974 ? 23.583 10.837 -8.899 1.00 53.69 974 GLY A CA 1
ATOM 7354 C C . GLY A 1 974 ? 22.134 10.895 -8.399 1.00 53.69 974 GLY A C 1
ATOM 7355 O O . GLY A 1 974 ? 21.204 10.998 -9.186 1.00 53.69 974 GLY A O 1
ATOM 7356 N N . GLY A 1 975 ? 21.924 10.808 -7.081 1.00 60.41 975 GLY A N 1
ATOM 7357 C CA . GLY A 1 975 ? 20.583 10.730 -6.483 1.00 60.41 975 GLY A CA 1
ATOM 7358 C C . GLY A 1 975 ? 20.049 9.301 -6.322 1.00 60.41 975 GLY A C 1
ATOM 7359 O O . GLY A 1 975 ? 20.665 8.331 -6.765 1.00 60.41 975 GLY A O 1
ATOM 7360 N N . SER A 1 976 ? 18.898 9.173 -5.663 1.00 59.16 976 SER A N 1
ATOM 7361 C CA . SER A 1 976 ? 18.261 7.880 -5.369 1.00 59.16 976 SER A CA 1
ATOM 7362 C C . SER A 1 976 ? 16.741 7.978 -5.473 1.00 59.16 976 SER A C 1
ATOM 7364 O O . SER A 1 976 ? 16.193 9.063 -5.654 1.00 59.16 976 SER A O 1
ATOM 7366 N N . THR A 1 977 ? 16.058 6.839 -5.410 1.00 58.12 977 THR A N 1
ATOM 7367 C CA . THR A 1 977 ? 14.613 6.719 -5.592 1.00 58.12 977 THR A CA 1
ATOM 7368 C C . THR A 1 977 ? 14.024 5.679 -4.641 1.00 58.12 977 THR A C 1
ATOM 7370 O O . THR A 1 977 ? 14.500 4.549 -4.647 1.00 58.12 977 THR A O 1
ATOM 7373 N N . LEU A 1 978 ? 12.992 6.016 -3.866 1.00 63.62 978 LEU A N 1
ATOM 7374 C CA . LEU A 1 978 ? 12.234 5.099 -3.006 1.00 63.62 978 LEU A CA 1
ATOM 7375 C C . LEU A 1 978 ? 10.957 4.624 -3.709 1.00 63.62 978 LEU A C 1
ATOM 7377 O O . LEU A 1 978 ? 10.165 5.434 -4.171 1.00 63.62 978 LEU A O 1
ATOM 7381 N N . VAL A 1 979 ? 10.745 3.311 -3.762 1.00 60.44 979 VAL A N 1
ATOM 7382 C CA . VAL A 1 979 ? 9.544 2.659 -4.301 1.00 60.44 979 VAL A CA 1
ATOM 7383 C C . VAL A 1 979 ? 8.748 2.053 -3.147 1.00 60.44 979 VAL A C 1
ATOM 7385 O O . VAL A 1 979 ? 9.309 1.293 -2.353 1.00 60.44 979 VAL A O 1
ATOM 7388 N N . MET A 1 980 ? 7.451 2.347 -3.064 1.00 63.19 980 MET A N 1
ATOM 7389 C CA . MET A 1 980 ? 6.541 1.862 -2.018 1.00 63.19 980 MET A CA 1
ATOM 7390 C C . MET A 1 980 ? 5.134 1.571 -2.564 1.00 63.19 980 MET A C 1
ATOM 7392 O O . MET A 1 980 ? 4.816 1.912 -3.697 1.00 63.19 980 MET A O 1
ATOM 7396 N N . GLN A 1 981 ? 4.282 0.912 -1.784 1.00 69.50 981 GLN A N 1
ATOM 7397 C CA . GLN A 1 981 ? 2.874 0.674 -2.116 1.00 69.50 981 GLN A CA 1
ATOM 7398 C C . GLN A 1 981 ? 2.084 1.988 -2.192 1.00 69.50 981 GLN A C 1
ATOM 7400 O O . GLN A 1 981 ? 2.179 2.820 -1.295 1.00 69.50 981 GLN A O 1
ATOM 7405 N N . TYR A 1 982 ? 1.250 2.148 -3.218 1.00 65.81 982 TYR A N 1
ATOM 7406 C CA . TYR A 1 982 ? 0.249 3.211 -3.244 1.00 65.81 982 TYR A CA 1
ATOM 7407 C C . TYR A 1 982 ? -0.955 2.804 -2.404 1.00 65.81 982 TYR A C 1
ATOM 7409 O O . TYR A 1 982 ? -1.487 1.699 -2.538 1.00 65.81 982 TYR A O 1
ATOM 7417 N N . ILE A 1 983 ? -1.404 3.732 -1.570 1.00 65.56 983 ILE A N 1
ATOM 7418 C CA . ILE A 1 983 ? -2.624 3.595 -0.792 1.00 65.56 983 ILE A CA 1
ATOM 7419 C C . ILE A 1 983 ? -3.546 4.720 -1.237 1.00 65.56 983 ILE A C 1
ATOM 7421 O O . ILE A 1 983 ? -3.203 5.893 -1.104 1.00 65.56 983 ILE A O 1
ATOM 7425 N N . GLN A 1 984 ? -4.710 4.360 -1.777 1.00 66.19 984 GLN A N 1
ATOM 7426 C CA . GLN A 1 984 ? -5.744 5.343 -2.068 1.00 66.19 984 GLN A CA 1
ATOM 7427 C C . GLN A 1 984 ? -6.244 5.912 -0.742 1.00 66.19 984 GLN A C 1
ATOM 7429 O O . GLN A 1 984 ? -6.685 5.159 0.127 1.00 66.19 984 GLN A O 1
ATOM 7434 N N . MET A 1 985 ? -6.137 7.226 -0.582 1.00 74.00 985 MET A N 1
ATOM 7435 C CA . MET A 1 985 ? -6.476 7.927 0.650 1.00 74.00 985 MET A CA 1
ATOM 7436 C C . MET A 1 985 ? -6.967 9.341 0.345 1.00 74.00 985 MET A C 1
ATOM 7438 O O . MET A 1 985 ? -6.579 9.942 -0.653 1.00 74.00 985 MET A O 1
ATOM 7442 N N . ASN A 1 986 ? -7.823 9.853 1.218 1.00 73.56 986 ASN A N 1
ATOM 7443 C CA . ASN A 1 986 ? -8.243 11.246 1.278 1.00 73.56 986 ASN A CA 1
ATOM 7444 C C . ASN A 1 986 ? -7.482 11.961 2.406 1.00 73.56 986 ASN A C 1
ATOM 7446 O O . ASN A 1 986 ? -6.860 11.319 3.257 1.00 73.56 986 ASN A O 1
ATOM 7450 N N . GLY A 1 987 ? -7.560 13.293 2.450 1.00 70.00 987 GLY A N 1
ATOM 7451 C CA . GLY A 1 987 ? -7.069 14.055 3.599 1.00 70.00 987 GLY A CA 1
ATOM 7452 C C . GLY A 1 987 ? -7.770 13.632 4.896 1.00 70.00 987 GLY A C 1
ATOM 7453 O O . GLY A 1 987 ? -8.981 13.411 4.905 1.00 70.00 987 GLY A O 1
ATOM 7454 N N . LEU A 1 988 ? -7.009 13.528 5.988 1.00 79.56 988 LEU A N 1
ATOM 7455 C CA . LEU A 1 988 ? -7.530 13.127 7.297 1.00 79.56 988 LEU A CA 1
ATOM 7456 C C . LEU A 1 988 ? -8.631 14.093 7.764 1.00 79.56 988 LEU A C 1
ATOM 7458 O O . LEU A 1 988 ? -8.384 15.288 7.945 1.00 79.56 988 LEU A O 1
ATOM 7462 N N . SER A 1 989 ? -9.833 13.571 7.999 1.00 77.88 989 SER A N 1
ATOM 7463 C CA . SER A 1 989 ? -10.992 14.358 8.409 1.00 77.88 989 SER A CA 1
ATOM 7464 C C . SER A 1 989 ? -11.742 13.662 9.548 1.00 77.88 989 SER A C 1
ATOM 7466 O O . SER A 1 989 ? -11.451 13.894 10.726 1.00 77.88 989 SER A O 1
ATOM 7468 N N . SER A 1 990 ? -12.669 12.771 9.210 1.00 81.88 990 SER A N 1
ATOM 7469 C CA . SER A 1 990 ? -13.554 12.054 10.125 1.00 81.88 990 SER A CA 1
ATOM 7470 C C . SER A 1 990 ? -12.805 11.118 11.077 1.00 81.88 990 SER A C 1
ATOM 7472 O O . SER A 1 990 ? -13.239 10.914 12.213 1.00 81.88 990 SER A O 1
ATOM 7474 N N . GLN A 1 991 ? -11.643 10.598 10.668 1.00 90.00 991 GLN A N 1
ATOM 7475 C CA . GLN A 1 991 ? -10.917 9.574 11.417 1.00 90.00 991 GLN A CA 1
ATOM 7476 C C . GLN A 1 991 ? -9.760 10.120 12.258 1.00 90.00 991 GLN A C 1
ATOM 7478 O O . GLN A 1 991 ? -8.978 9.348 12.817 1.00 90.00 991 GLN A O 1
ATOM 7483 N N . ALA A 1 992 ? -9.659 11.441 12.435 1.00 89.31 992 ALA A N 1
ATOM 7484 C CA . ALA A 1 992 ? -8.608 12.053 13.250 1.00 89.31 992 ALA A CA 1
ATOM 7485 C C . ALA A 1 992 ? -8.567 11.504 14.692 1.00 89.31 992 ALA A C 1
ATOM 7487 O O . ALA A 1 992 ? -7.491 11.241 15.231 1.00 89.31 992 ALA A O 1
ATOM 7488 N N . GLY A 1 993 ? -9.731 11.257 15.306 1.00 93.25 993 GLY A N 1
ATOM 7489 C CA . GLY A 1 993 ? -9.817 10.606 16.616 1.00 93.25 993 GLY A CA 1
ATOM 7490 C C . GLY A 1 993 ? -9.281 9.171 16.606 1.00 93.25 993 GLY A C 1
ATOM 7491 O O . GLY A 1 993 ? -8.572 8.771 17.531 1.00 93.25 993 GLY A O 1
ATOM 7492 N N . LYS A 1 994 ? -9.554 8.407 15.540 1.00 95.62 994 LYS A N 1
ATOM 7493 C CA . LYS A 1 994 ? -9.045 7.040 15.391 1.00 95.62 994 LYS A CA 1
ATOM 7494 C C . LYS A 1 994 ? -7.530 7.023 15.230 1.00 95.62 994 LYS A C 1
ATOM 7496 O O . LYS A 1 994 ? -6.868 6.216 15.877 1.00 95.62 994 LYS A O 1
ATOM 7501 N N . LEU A 1 995 ? -6.977 7.947 14.443 1.00 95.94 995 LEU A N 1
ATOM 7502 C CA . LEU A 1 995 ? -5.529 8.093 14.296 1.00 95.94 995 LEU A CA 1
ATOM 7503 C C . LEU A 1 995 ? -4.864 8.355 15.655 1.00 95.94 995 LEU A C 1
ATOM 7505 O O . LEU A 1 995 ? -3.858 7.728 15.973 1.00 95.94 995 LEU A O 1
ATOM 7509 N N . GLY A 1 996 ? -5.456 9.219 16.487 1.00 96.19 996 GLY A N 1
ATOM 7510 C CA . GLY A 1 996 ? -4.961 9.492 17.840 1.00 96.19 996 GLY A CA 1
ATOM 7511 C C . GLY A 1 996 ? -4.889 8.243 18.720 1.00 96.19 996 GLY A C 1
ATOM 7512 O O . GLY A 1 996 ? -3.886 8.013 19.393 1.00 96.19 996 GLY A O 1
ATOM 7513 N N . GLU A 1 997 ? -5.920 7.398 18.674 1.00 96.88 997 GLU A N 1
ATOM 7514 C CA . GLU A 1 997 ? -5.933 6.111 19.379 1.00 96.88 997 GLU A CA 1
ATOM 7515 C C . GLU A 1 997 ? -4.842 5.154 18.860 1.00 96.88 997 GLU A C 1
ATOM 7517 O O . GLU A 1 997 ? -4.120 4.552 19.657 1.00 96.88 997 GLU A O 1
ATOM 7522 N N . LEU A 1 998 ? -4.697 5.020 17.535 1.00 97.19 998 LEU A N 1
ATOM 7523 C CA . LEU A 1 998 ? -3.711 4.123 16.917 1.00 97.19 998 LEU A CA 1
ATOM 7524 C C . LEU A 1 998 ? -2.271 4.557 17.210 1.00 97.19 998 LEU A C 1
ATOM 7526 O O . LEU A 1 998 ? -1.450 3.718 17.575 1.00 97.19 998 LEU A O 1
ATOM 7530 N N . MET A 1 999 ? -1.974 5.858 17.144 1.00 97.50 999 MET A N 1
ATOM 7531 C CA . MET A 1 999 ? -0.653 6.384 17.504 1.00 97.50 999 MET A CA 1
ATOM 7532 C C . MET A 1 999 ? -0.313 6.116 18.975 1.00 97.50 999 MET A C 1
ATOM 7534 O O . MET A 1 999 ? 0.822 5.771 19.295 1.00 97.50 999 MET A O 1
ATOM 7538 N N . ALA A 1 1000 ? -1.289 6.210 19.882 1.00 97.00 1000 ALA A N 1
ATOM 7539 C CA . ALA A 1 1000 ? -1.064 5.865 21.283 1.00 97.00 1000 ALA A CA 1
ATOM 7540 C C . ALA A 1 1000 ? -0.751 4.369 21.469 1.00 97.00 1000 ALA A C 1
ATOM 7542 O O . ALA A 1 1000 ? 0.155 4.023 22.226 1.00 97.00 1000 ALA A O 1
ATOM 7543 N N . ARG A 1 1001 ? -1.443 3.477 20.746 1.00 95.94 1001 ARG A N 1
ATOM 7544 C CA . ARG A 1 1001 ? -1.145 2.033 20.761 1.00 95.94 1001 ARG A CA 1
ATOM 7545 C C . ARG A 1 1001 ? 0.241 1.727 20.194 1.00 95.94 1001 ARG A C 1
ATOM 7547 O O . ARG A 1 1001 ? 0.977 0.948 20.794 1.00 95.94 1001 ARG A O 1
ATOM 7554 N N . LEU A 1 1002 ? 0.624 2.380 19.094 1.00 95.50 1002 LEU A N 1
ATOM 7555 C CA . LEU A 1 1002 ? 1.962 2.257 18.508 1.00 95.50 1002 LEU A CA 1
ATOM 7556 C C . LEU A 1 1002 ? 3.039 2.613 19.539 1.00 95.50 1002 LEU A C 1
ATOM 7558 O O . LEU A 1 1002 ? 3.998 1.867 19.729 1.00 95.50 1002 LEU A O 1
ATOM 7562 N N . HIS A 1 1003 ? 2.835 3.706 20.274 1.00 95.88 1003 HIS A N 1
ATOM 7563 C CA . HIS A 1 1003 ? 3.773 4.138 21.303 1.00 95.88 1003 HIS A CA 1
ATOM 7564 C C . HIS A 1 1003 ? 3.836 3.211 22.532 1.00 95.88 1003 HIS A C 1
ATOM 7566 O O . HIS A 1 1003 ? 4.854 3.200 23.227 1.00 95.88 1003 HIS A O 1
ATOM 7572 N N . LEU A 1 1004 ? 2.793 2.421 22.812 1.00 93.44 1004 LEU A N 1
ATOM 7573 C CA . LEU A 1 1004 ? 2.783 1.445 23.912 1.00 93.44 1004 LEU A CA 1
ATOM 7574 C C . LEU A 1 1004 ? 3.381 0.085 23.536 1.00 93.44 1004 LEU A C 1
ATOM 7576 O O . LEU A 1 1004 ? 3.884 -0.605 24.424 1.00 93.44 1004 LEU A O 1
ATOM 7580 N N . GLN A 1 1005 ? 3.399 -0.278 22.250 1.00 90.69 1005 GLN A N 1
ATOM 7581 C CA . GLN A 1 1005 ? 3.760 -1.620 21.778 1.00 90.69 1005 GLN A CA 1
ATOM 7582 C C . GLN A 1 1005 ? 5.078 -2.150 22.368 1.00 90.69 1005 GLN A C 1
ATOM 7584 O O . GLN A 1 1005 ? 5.129 -3.258 22.899 1.00 90.69 1005 GLN A O 1
ATOM 7589 N N . ASN A 1 1006 ? 6.156 -1.361 22.320 1.00 88.19 1006 ASN A N 1
ATOM 7590 C CA . ASN A 1 1006 ? 7.452 -1.805 22.844 1.00 88.19 1006 ASN A CA 1
ATOM 7591 C C . ASN A 1 1006 ? 7.442 -1.964 24.378 1.00 88.19 1006 ASN A C 1
ATOM 7593 O O . ASN A 1 1006 ? 8.072 -2.877 24.910 1.00 88.19 1006 ASN A O 1
ATOM 7597 N N . SER A 1 1007 ? 6.683 -1.130 25.095 1.00 86.06 1007 SER A N 1
ATOM 7598 C CA . SER A 1 1007 ? 6.531 -1.253 26.553 1.00 86.06 1007 SER A CA 1
ATOM 7599 C C . SER A 1 1007 ? 5.800 -2.542 26.928 1.00 86.06 1007 SER A C 1
ATOM 7601 O O . SER A 1 1007 ? 6.221 -3.250 27.841 1.00 86.06 1007 SER A O 1
ATOM 7603 N N . GLU A 1 1008 ? 4.755 -2.898 26.181 1.00 85.38 1008 GLU A N 1
ATOM 7604 C CA . GLU A 1 1008 ? 4.028 -4.154 26.372 1.00 85.38 1008 GLU A CA 1
ATOM 7605 C C . GLU A 1 1008 ? 4.930 -5.366 26.102 1.00 85.38 1008 GLU A C 1
ATOM 7607 O O . GLU A 1 1008 ? 4.939 -6.314 26.890 1.00 85.38 1008 GLU A O 1
ATOM 7612 N N . LEU A 1 1009 ? 5.753 -5.334 25.048 1.00 78.94 1009 LEU A N 1
ATOM 7613 C CA . LEU A 1 1009 ? 6.739 -6.387 24.768 1.00 78.94 1009 LEU A CA 1
ATOM 7614 C C . LEU A 1 1009 ? 7.781 -6.525 25.893 1.00 78.94 1009 LEU A C 1
ATOM 7616 O O . LEU A 1 1009 ? 8.147 -7.643 26.270 1.00 78.94 1009 LEU A O 1
ATOM 7620 N N . LEU A 1 1010 ? 8.227 -5.407 26.475 1.00 74.50 1010 LEU A N 1
ATOM 7621 C CA . LEU A 1 1010 ? 9.134 -5.381 27.629 1.00 74.50 1010 LEU A CA 1
ATOM 7622 C C . LEU A 1 1010 ? 8.502 -5.956 28.900 1.00 74.50 1010 LEU A C 1
ATOM 7624 O O . LEU A 1 1010 ? 9.208 -6.554 29.714 1.00 74.50 1010 LEU A O 1
ATOM 7628 N N . GLU A 1 1011 ? 7.194 -5.813 29.094 1.00 74.69 1011 GLU A N 1
ATOM 7629 C CA . GLU A 1 1011 ? 6.495 -6.455 30.210 1.00 74.69 1011 GLU A CA 1
ATOM 7630 C C . GLU A 1 1011 ? 6.277 -7.955 29.990 1.00 74.69 1011 GLU A C 1
ATOM 7632 O O . GLU A 1 1011 ? 6.434 -8.742 30.929 1.00 74.69 1011 GLU A O 1
ATOM 7637 N N . HIS A 1 1012 ? 5.946 -8.367 28.764 1.00 69.94 1012 HIS A N 1
ATOM 7638 C CA . HIS A 1 1012 ? 5.753 -9.776 28.423 1.00 69.94 1012 HIS A CA 1
ATOM 7639 C C . HIS A 1 1012 ? 7.064 -10.564 28.502 1.00 69.94 1012 HIS A C 1
ATOM 7641 O O . HIS A 1 1012 ? 7.075 -11.657 29.068 1.00 69.94 1012 HIS A O 1
ATOM 7647 N N . SER A 1 1013 ? 8.184 -10.002 28.031 1.00 64.62 1013 SER A N 1
ATOM 7648 C CA . SER A 1 1013 ? 9.499 -10.657 28.115 1.00 64.62 1013 SER A CA 1
ATOM 7649 C C . SER A 1 1013 ? 9.969 -10.856 29.561 1.00 64.62 1013 SER A C 1
ATOM 7651 O O . SER A 1 1013 ? 10.526 -11.901 29.883 1.00 64.62 1013 SER A O 1
ATOM 7653 N N . LYS A 1 1014 ? 9.653 -9.923 30.471 1.00 61.00 1014 LYS A N 1
ATOM 7654 C CA . LYS A 1 1014 ? 9.920 -10.066 31.916 1.00 61.00 1014 LYS A CA 1
ATOM 7655 C C . LYS A 1 1014 ? 9.067 -11.146 32.593 1.00 61.00 1014 LYS A C 1
ATOM 7657 O O . LYS A 1 1014 ? 9.467 -11.661 33.633 1.00 61.00 1014 LYS A O 1
ATOM 7662 N N . LYS A 1 1015 ? 7.894 -11.477 32.039 1.00 54.91 1015 LYS A N 1
ATOM 7663 C CA . LYS A 1 1015 ? 6.988 -12.526 32.552 1.00 54.91 1015 LYS A CA 1
ATOM 7664 C C . LYS A 1 1015 ? 7.249 -13.903 31.922 1.00 54.91 1015 LYS A C 1
ATOM 7666 O O . LYS A 1 1015 ? 6.875 -14.917 32.508 1.00 54.91 1015 LYS A O 1
ATOM 7671 N N . ALA A 1 1016 ? 7.886 -13.954 30.753 1.00 48.38 1016 ALA A N 1
ATOM 7672 C CA . ALA A 1 1016 ? 8.075 -15.159 29.952 1.00 48.38 1016 ALA A CA 1
ATOM 7673 C C . ALA A 1 1016 ? 9.463 -15.804 30.143 1.00 48.38 1016 ALA A C 1
ATOM 7675 O O . ALA A 1 1016 ? 10.213 -15.982 29.192 1.00 48.38 1016 ALA A O 1
ATOM 7676 N N . GLU A 1 1017 ? 9.789 -16.260 31.355 1.00 38.94 1017 GLU A N 1
ATOM 7677 C CA . GLU A 1 1017 ? 10.955 -17.142 31.583 1.00 38.94 1017 GLU A CA 1
ATOM 7678 C C . GLU A 1 1017 ? 10.734 -18.598 31.096 1.00 38.94 1017 GLU A C 1
ATOM 7680 O O . GLU A 1 1017 ? 11.513 -19.489 31.435 1.00 38.94 1017 GLU A O 1
ATOM 7685 N N . LYS A 1 1018 ? 9.674 -18.908 30.323 1.00 34.97 1018 LYS A N 1
ATOM 7686 C CA . LYS A 1 1018 ? 9.327 -20.317 30.036 1.00 34.97 1018 LYS A CA 1
ATOM 7687 C C . LYS A 1 1018 ? 8.638 -20.681 28.717 1.00 34.97 1018 LYS A C 1
ATOM 7689 O O . LYS A 1 1018 ? 8.049 -21.756 28.652 1.00 34.97 1018 LYS A O 1
ATOM 7694 N N . TYR A 1 1019 ? 8.757 -19.886 27.655 1.00 29.73 1019 TYR A N 1
ATOM 7695 C CA . TYR A 1 1019 ? 8.350 -20.330 26.313 1.00 29.73 1019 TYR A CA 1
ATOM 7696 C C . TYR A 1 1019 ? 9.378 -19.923 25.252 1.00 29.73 1019 TYR A C 1
ATOM 7698 O O . TYR A 1 1019 ? 9.538 -18.749 24.940 1.00 29.73 1019 TYR A O 1
ATOM 7706 N N . VAL A 1 1020 ? 10.071 -20.924 24.701 1.00 36.81 1020 VAL A N 1
ATOM 7707 C CA . VAL A 1 1020 ? 10.862 -20.826 23.468 1.00 36.81 1020 VAL A CA 1
ATOM 7708 C C . VAL A 1 1020 ? 9.974 -21.343 22.339 1.00 36.81 1020 VAL A C 1
ATOM 7710 O O . VAL A 1 1020 ? 9.613 -22.518 22.345 1.00 36.81 1020 VAL A O 1
ATOM 7713 N N . GLY A 1 1021 ? 9.616 -20.479 21.388 1.00 32.88 1021 GLY A N 1
ATOM 7714 C CA . GLY A 1 1021 ? 8.965 -20.884 20.139 1.00 32.88 1021 GLY A CA 1
ATOM 7715 C C . GLY A 1 1021 ? 7.999 -19.846 19.565 1.00 32.88 1021 GLY A C 1
ATOM 7716 O O . GLY A 1 1021 ? 6.916 -19.661 20.107 1.00 32.88 1021 GLY A O 1
ATOM 7717 N N . LYS A 1 1022 ? 8.387 -19.269 18.415 1.00 30.73 1022 LYS A N 1
ATOM 7718 C CA . LYS A 1 1022 ? 7.640 -18.371 17.505 1.00 30.73 1022 LYS A CA 1
ATOM 7719 C C . LYS A 1 1022 ? 7.400 -16.928 17.977 1.00 30.73 1022 LYS A C 1
ATOM 7721 O O . LYS A 1 1022 ? 6.302 -16.572 18.387 1.00 30.73 1022 LYS A O 1
ATOM 7726 N N . ALA A 1 1023 ? 8.399 -16.069 17.781 1.00 30.69 1023 ALA A N 1
ATOM 7727 C CA . ALA A 1 1023 ? 8.202 -14.620 17.671 1.00 30.69 1023 ALA A CA 1
ATOM 7728 C C . ALA A 1 1023 ? 9.214 -14.009 16.682 1.00 30.69 1023 ALA A C 1
ATOM 7730 O O . ALA A 1 1023 ? 9.962 -13.095 17.013 1.00 30.69 1023 ALA A O 1
ATOM 7731 N N . ASP A 1 1024 ? 9.260 -14.530 15.456 1.00 39.59 1024 ASP A N 1
ATOM 7732 C CA . ASP A 1 1024 ? 10.040 -13.921 14.377 1.00 39.59 1024 ASP A CA 1
ATOM 7733 C C . ASP A 1 1024 ? 9.262 -12.717 13.827 1.00 39.59 1024 ASP A C 1
ATOM 7735 O O . ASP A 1 1024 ? 8.391 -12.909 12.978 1.00 39.59 1024 ASP A O 1
ATOM 7739 N N . LYS A 1 1025 ? 9.509 -11.502 14.360 1.00 44.59 1025 LYS A N 1
ATOM 7740 C CA . LYS A 1 1025 ? 9.451 -10.201 13.630 1.00 44.59 1025 LYS A CA 1
ATOM 7741 C C . LYS A 1 1025 ? 9.544 -8.931 14.490 1.00 44.59 1025 LYS A C 1
ATOM 7743 O O . LYS A 1 1025 ? 9.810 -7.877 13.923 1.00 44.59 1025 LYS A O 1
ATOM 7748 N N . LEU A 1 1026 ? 9.360 -8.982 15.811 1.00 49.75 1026 LEU A N 1
ATOM 7749 C CA . LEU A 1 1026 ? 9.441 -7.787 16.670 1.00 49.75 1026 LEU A CA 1
ATOM 7750 C C . LEU A 1 1026 ? 10.679 -7.842 17.569 1.00 49.75 1026 LEU A C 1
ATOM 7752 O O . LEU A 1 1026 ? 10.785 -8.689 18.453 1.00 49.75 1026 LEU A O 1
ATOM 7756 N N . ILE A 1 1027 ? 11.624 -6.932 17.320 1.00 58.22 1027 ILE A N 1
ATOM 7757 C CA . ILE A 1 1027 ? 12.852 -6.783 18.107 1.00 58.22 1027 ILE A CA 1
ATOM 7758 C C . ILE A 1 1027 ? 12.514 -6.002 19.381 1.00 58.22 1027 ILE A C 1
ATOM 7760 O O . ILE A 1 1027 ? 11.961 -4.906 19.323 1.00 58.22 1027 ILE A O 1
ATOM 7764 N N . LEU A 1 1028 ? 12.855 -6.570 20.537 1.00 71.38 1028 LEU A N 1
ATOM 7765 C CA . LEU A 1 1028 ? 12.746 -5.906 21.833 1.00 71.38 1028 LEU A CA 1
ATOM 7766 C C . LEU A 1 1028 ? 13.786 -4.778 21.932 1.00 71.38 1028 LEU A C 1
ATOM 7768 O O . LEU A 1 1028 ? 14.985 -5.056 21.886 1.00 71.38 1028 LEU A O 1
ATOM 7772 N N . VAL A 1 1029 ? 13.353 -3.530 22.133 1.00 81.25 1029 VAL A N 1
ATOM 7773 C CA . VAL A 1 1029 ? 14.266 -2.377 22.204 1.00 81.25 1029 VAL A CA 1
ATOM 7774 C C . VAL A 1 1029 ? 14.321 -1.807 23.621 1.00 81.25 1029 VAL A C 1
ATOM 7776 O O . VAL A 1 1029 ? 13.310 -1.397 24.185 1.00 81.25 1029 VAL A O 1
ATOM 7779 N N . THR A 1 1030 ? 15.520 -1.766 24.209 1.00 84.88 1030 THR A N 1
ATOM 7780 C CA . THR A 1 1030 ? 15.761 -1.297 25.591 1.00 84.88 1030 THR A CA 1
ATOM 7781 C C . THR A 1 1030 ? 16.471 0.057 25.671 1.00 84.88 1030 THR A C 1
ATOM 7783 O O . THR A 1 1030 ? 16.677 0.578 26.766 1.00 84.88 1030 THR A O 1
ATOM 7786 N N . GLN A 1 1031 ? 16.852 0.632 24.529 1.00 89.62 1031 GLN A N 1
ATOM 7787 C CA . GLN A 1 1031 ? 17.594 1.890 24.407 1.00 89.62 1031 GLN A CA 1
ATOM 7788 C C . GLN A 1 1031 ? 16.854 2.865 23.477 1.00 89.62 1031 GLN A C 1
ATOM 7790 O O . GLN A 1 1031 ? 15.916 2.478 22.789 1.00 89.62 1031 GLN A O 1
ATOM 7795 N N . PHE A 1 1032 ? 17.252 4.136 23.462 1.00 93.81 1032 PHE A N 1
ATOM 7796 C CA . PHE A 1 1032 ? 16.698 5.170 22.582 1.00 93.81 1032 PHE A CA 1
ATOM 7797 C C . PHE A 1 1032 ? 17.627 5.384 21.395 1.00 93.81 1032 PHE A C 1
ATOM 7799 O O . PHE A 1 1032 ? 18.831 5.527 21.597 1.00 93.81 1032 PHE A O 1
ATOM 7806 N N . GLY A 1 1033 ? 17.093 5.396 20.177 1.00 92.00 1033 GLY A N 1
ATOM 7807 C CA . GLY A 1 1033 ? 17.906 5.434 18.963 1.00 92.00 1033 GLY A CA 1
ATOM 7808 C C . GLY A 1 1033 ? 17.247 4.773 17.765 1.00 92.00 1033 GLY A C 1
ATOM 7809 O O . GLY A 1 1033 ? 16.057 4.456 17.782 1.00 92.00 1033 GLY A O 1
ATOM 7810 N N . PHE A 1 1034 ? 18.025 4.621 16.700 1.00 90.62 1034 PHE A N 1
ATOM 7811 C CA . PHE A 1 1034 ? 17.636 3.898 15.495 1.00 90.62 1034 PHE A CA 1
ATOM 7812 C C . PHE A 1 1034 ? 18.893 3.407 14.772 1.00 90.62 1034 PHE A C 1
ATOM 7814 O O . PHE A 1 1034 ? 19.898 4.116 14.738 1.00 90.62 1034 PHE A O 1
ATOM 7821 N N . ASP A 1 1035 ? 18.838 2.213 14.179 1.00 81.06 1035 ASP A N 1
ATOM 7822 C CA . ASP A 1 1035 ? 20.014 1.566 13.571 1.00 81.06 1035 ASP A CA 1
ATOM 7823 C C . ASP A 1 1035 ? 20.565 2.314 12.356 1.00 81.06 1035 ASP A C 1
ATOM 7825 O O . ASP A 1 1035 ? 21.746 2.204 12.025 1.00 81.06 1035 ASP A O 1
ATOM 7829 N N . ILE A 1 1036 ? 19.708 3.097 11.703 1.00 80.81 1036 ILE A N 1
ATOM 7830 C CA . ILE A 1 1036 ? 20.065 3.929 10.566 1.00 80.81 1036 ILE A CA 1
ATOM 7831 C C . ILE A 1 1036 ? 19.720 5.401 10.848 1.00 80.81 1036 ILE A C 1
ATOM 7833 O O . ILE A 1 1036 ? 18.738 5.710 11.530 1.00 80.81 1036 ILE A O 1
ATOM 7837 N N . PRO A 1 1037 ? 20.512 6.354 10.340 1.00 81.12 1037 PRO A N 1
ATOM 7838 C CA . PRO A 1 1037 ? 20.126 7.757 10.348 1.00 81.12 1037 PRO A CA 1
ATOM 7839 C C . PRO A 1 1037 ? 18.849 7.958 9.525 1.00 81.12 1037 PRO A C 1
ATOM 7841 O O . PRO A 1 1037 ? 18.817 7.605 8.351 1.00 81.12 1037 PRO A O 1
ATOM 7844 N N . THR A 1 1038 ? 17.823 8.546 10.131 1.00 88.56 1038 THR A N 1
ATOM 7845 C CA . THR A 1 1038 ? 16.618 9.021 9.434 1.00 88.56 1038 THR A CA 1
ATOM 7846 C C . THR A 1 1038 ? 16.740 10.514 9.162 1.00 88.56 1038 THR A C 1
ATOM 7848 O O . THR A 1 1038 ? 17.603 11.173 9.742 1.00 88.56 1038 THR A O 1
ATOM 7851 N N . CYS A 1 1039 ? 15.923 11.076 8.277 1.00 83.75 1039 CYS A N 1
ATOM 7852 C CA . CYS A 1 1039 ? 16.007 12.488 7.905 1.00 83.75 1039 CYS A CA 1
ATOM 7853 C C . CYS A 1 1039 ? 14.672 13.190 8.168 1.00 83.75 1039 CYS A C 1
ATOM 7855 O O . CYS A 1 1039 ? 13.630 12.622 7.883 1.00 83.75 1039 CYS A O 1
ATOM 7857 N N . CYS A 1 1040 ? 14.703 14.410 8.710 1.00 80.81 1040 CYS A N 1
ATOM 7858 C CA . CYS A 1 1040 ? 13.534 15.300 8.711 1.00 80.81 1040 CYS A CA 1
ATOM 7859 C C . CYS A 1 1040 ? 13.751 16.315 7.591 1.00 80.81 1040 CYS A C 1
ATOM 7861 O O . CYS A 1 1040 ? 14.598 17.199 7.741 1.00 80.81 1040 CYS A O 1
ATOM 7863 N N . GLY A 1 1041 ? 13.055 16.164 6.462 1.00 74.25 1041 GLY A N 1
ATOM 7864 C CA . GLY A 1 1041 ? 13.502 16.756 5.199 1.00 74.25 1041 GLY A CA 1
ATOM 7865 C C . GLY A 1 1041 ? 14.797 16.082 4.724 1.00 74.25 1041 GLY A C 1
ATOM 7866 O O . GLY A 1 1041 ? 14.928 14.868 4.801 1.00 74.25 1041 GLY A O 1
ATOM 7867 N N . TYR A 1 1042 ? 15.798 16.851 4.279 1.00 72.88 1042 TYR A N 1
ATOM 7868 C CA . TYR A 1 1042 ? 17.118 16.309 3.893 1.00 72.88 1042 TYR A CA 1
ATOM 7869 C C . TYR A 1 1042 ? 18.180 16.347 5.009 1.00 72.88 1042 TYR A C 1
ATOM 7871 O O . TYR A 1 1042 ? 19.299 15.871 4.798 1.00 72.88 1042 TYR A O 1
ATOM 7879 N N . ILE A 1 1043 ? 17.887 16.919 6.186 1.00 81.44 1043 ILE A N 1
ATOM 7880 C CA . ILE A 1 1043 ? 18.845 16.950 7.301 1.00 81.44 1043 ILE A CA 1
ATOM 7881 C C . ILE A 1 1043 ? 18.821 15.591 8.018 1.00 81.44 1043 ILE A C 1
ATOM 7883 O O . ILE A 1 1043 ? 17.784 15.205 8.565 1.00 81.44 1043 ILE A O 1
ATOM 7887 N N . PRO A 1 1044 ? 19.948 14.851 8.054 1.00 84.44 1044 PRO A N 1
ATOM 7888 C CA . PRO A 1 1044 ? 20.025 13.596 8.786 1.00 84.44 1044 PRO A CA 1
ATOM 7889 C C . PRO A 1 1044 ? 19.953 13.856 10.287 1.00 84.44 1044 PRO A C 1
ATOM 7891 O O . PRO A 1 1044 ? 20.669 14.702 10.820 1.00 84.44 1044 PRO A O 1
ATOM 7894 N N . GLN A 1 1045 ? 19.130 13.082 10.973 1.00 88.19 1045 GLN A N 1
ATOM 7895 C CA . GLN A 1 1045 ? 19.037 13.052 12.418 1.00 88.19 1045 GLN A CA 1
ATOM 7896 C C . GLN A 1 1045 ? 20.153 12.186 13.004 1.00 88.19 1045 GLN A C 1
ATOM 7898 O O . GLN A 1 1045 ? 20.468 11.106 12.497 1.00 88.19 1045 GLN A O 1
ATOM 7903 N N . ASP A 1 1046 ? 20.730 12.637 14.111 1.00 88.88 1046 ASP A N 1
ATOM 7904 C CA . ASP A 1 1046 ? 21.594 11.801 14.931 1.00 88.88 1046 ASP A CA 1
ATOM 7905 C C . ASP A 1 1046 ? 20.738 10.847 15.781 1.00 88.88 1046 ASP A C 1
ATOM 7907 O O . ASP A 1 1046 ? 20.055 11.258 16.722 1.00 88.88 1046 ASP A O 1
ATOM 7911 N N . ASN A 1 1047 ? 20.739 9.573 15.383 1.00 91.44 1047 ASN A N 1
ATOM 7912 C CA . ASN A 1 1047 ? 19.969 8.489 15.993 1.00 91.44 1047 ASN A CA 1
ATOM 7913 C C . ASN A 1 1047 ? 20.848 7.510 16.786 1.00 91.44 1047 ASN A C 1
ATOM 7915 O O . ASN A 1 1047 ? 20.389 6.418 17.121 1.00 91.44 1047 ASN A O 1
ATOM 7919 N N . THR A 1 1048 ? 22.101 7.876 17.082 1.00 91.50 1048 THR A N 1
ATOM 7920 C CA . THR A 1 1048 ? 23.025 6.989 17.802 1.00 91.50 1048 THR A CA 1
ATOM 7921 C C . THR A 1 1048 ? 22.422 6.552 19.136 1.00 91.50 1048 THR A C 1
ATOM 7923 O O . THR A 1 1048 ? 21.939 7.386 19.903 1.00 91.50 1048 THR A O 1
ATOM 7926 N N . TRP A 1 1049 ? 22.463 5.246 19.403 1.00 90.62 1049 TRP A N 1
ATOM 7927 C CA . TRP A 1 1049 ? 21.828 4.636 20.566 1.00 90.62 1049 TRP A CA 1
ATOM 7928 C C . TRP A 1 1049 ? 22.331 5.210 21.899 1.00 90.62 1049 TRP A C 1
ATOM 7930 O O . TRP A 1 1049 ? 23.534 5.340 22.129 1.00 90.62 1049 TRP A O 1
ATOM 7940 N N . GLN A 1 1050 ? 21.394 5.509 22.798 1.00 92.44 1050 GLN A N 1
ATOM 7941 C CA . GLN A 1 1050 ? 21.633 5.995 24.156 1.00 92.44 1050 GLN A CA 1
ATOM 7942 C C . GLN A 1 1050 ? 20.740 5.252 25.151 1.00 92.44 1050 GLN A C 1
ATOM 7944 O O . GLN A 1 1050 ? 19.600 4.895 24.858 1.00 92.44 1050 GLN A O 1
ATOM 7949 N N . SER A 1 1051 ? 21.225 5.054 26.374 1.00 90.06 1051 SER A N 1
ATOM 7950 C CA . SER A 1 1051 ? 20.467 4.372 27.434 1.00 90.06 1051 SER A CA 1
ATOM 7951 C C . SER A 1 1051 ? 19.408 5.252 28.110 1.00 90.06 1051 SER A C 1
ATOM 7953 O O . SER A 1 1051 ? 18.574 4.749 28.857 1.00 90.06 1051 SER A O 1
ATOM 7955 N N . SER A 1 1052 ? 19.441 6.563 27.870 1.00 91.81 1052 SER A N 1
ATOM 7956 C CA . SER A 1 1052 ? 18.654 7.572 28.580 1.00 91.81 1052 SER A CA 1
ATOM 7957 C C . SER A 1 1052 ? 18.050 8.559 27.586 1.00 91.81 1052 SER A C 1
ATOM 7959 O O . SER A 1 1052 ? 18.747 9.118 26.737 1.00 91.81 1052 SER A O 1
ATOM 7961 N N . TRP A 1 1053 ? 16.737 8.782 27.693 1.00 94.06 1053 TRP A N 1
ATOM 7962 C CA . TRP A 1 1053 ? 16.022 9.692 26.800 1.00 94.06 1053 TRP A CA 1
ATOM 7963 C C . TRP A 1 1053 ? 16.521 11.146 26.880 1.00 94.06 1053 TRP A C 1
ATOM 7965 O O . TRP A 1 1053 ? 16.732 11.743 25.824 1.00 94.06 1053 TRP A O 1
ATOM 7975 N N . PRO A 1 1054 ? 16.750 11.744 28.072 1.00 92.94 1054 PRO A N 1
ATOM 7976 C CA . PRO A 1 1054 ? 17.333 13.081 28.160 1.00 92.94 1054 PRO A CA 1
ATOM 7977 C C . PRO A 1 1054 ? 18.669 13.223 27.422 1.00 92.94 1054 PRO A C 1
ATOM 7979 O O . PRO A 1 1054 ? 18.884 14.246 26.773 1.00 92.94 1054 PRO A O 1
ATOM 7982 N N . ASP A 1 1055 ? 19.532 12.206 27.483 1.00 92.81 1055 ASP A N 1
ATOM 7983 C CA . ASP A 1 1055 ? 20.844 12.230 26.826 1.00 92.81 1055 ASP A CA 1
ATOM 7984 C C . ASP A 1 1055 ? 20.700 12.114 25.304 1.00 92.81 1055 ASP A C 1
ATOM 7986 O O . ASP A 1 1055 ? 21.265 12.921 24.562 1.00 92.81 1055 ASP A O 1
ATOM 7990 N N . PHE A 1 1056 ? 19.851 11.191 24.844 1.00 94.50 1056 PHE A N 1
ATOM 7991 C CA . PHE A 1 1056 ? 19.498 11.049 23.432 1.00 94.50 1056 PHE A CA 1
ATOM 7992 C C . PHE A 1 1056 ? 18.914 12.337 22.843 1.00 94.50 1056 PHE A C 1
ATOM 7994 O O . PHE A 1 1056 ? 19.308 12.807 21.774 1.00 94.50 1056 PHE A O 1
ATOM 8001 N N . TYR A 1 1057 ? 17.976 12.956 23.557 1.00 95.06 1057 TYR A N 1
ATOM 8002 C CA . TYR A 1 1057 ? 17.314 14.157 23.074 1.00 95.06 1057 TYR A CA 1
ATOM 8003 C C . TYR A 1 1057 ? 18.233 15.392 23.121 1.00 95.06 1057 TYR A C 1
ATOM 8005 O O . TYR A 1 1057 ? 18.185 16.236 22.222 1.00 95.06 1057 TYR A O 1
ATOM 8013 N N . ALA A 1 1058 ? 19.123 15.486 24.118 1.00 93.69 1058 ALA A N 1
ATOM 8014 C CA . ALA A 1 1058 ? 20.163 16.516 24.160 1.00 93.69 1058 ALA A CA 1
ATOM 8015 C C . ALA A 1 1058 ? 21.103 16.420 22.950 1.00 93.69 1058 ALA A C 1
ATOM 8017 O O . ALA A 1 1058 ? 21.445 17.446 22.362 1.00 93.69 1058 ALA A O 1
ATOM 8018 N N . GLN A 1 1059 ? 21.486 15.203 22.559 1.00 93.44 1059 GLN A N 1
ATOM 8019 C CA . GLN A 1 1059 ? 22.307 14.937 21.380 1.00 93.44 1059 GLN A CA 1
ATOM 8020 C C . GLN A 1 1059 ? 21.618 15.406 20.087 1.00 93.44 1059 GLN A C 1
ATOM 8022 O O . GLN A 1 1059 ? 22.225 16.148 19.312 1.00 93.44 1059 GLN A O 1
ATOM 8027 N N . LYS A 1 1060 ? 20.326 15.092 19.902 1.00 93.00 1060 LYS A N 1
ATOM 8028 C CA . LYS A 1 1060 ? 19.529 15.584 18.759 1.00 93.00 1060 LYS A CA 1
ATOM 8029 C C . LYS A 1 1060 ? 19.463 17.113 18.689 1.00 93.00 1060 LYS A C 1
ATOM 8031 O O . LYS A 1 1060 ? 19.682 17.695 17.627 1.00 93.00 1060 LYS A O 1
ATOM 8036 N N . LEU A 1 1061 ? 19.183 17.786 19.809 1.00 95.12 1061 LEU A N 1
ATOM 8037 C CA . LEU A 1 1061 ? 19.157 19.255 19.848 1.00 95.12 1061 LEU A CA 1
ATOM 8038 C C . LEU A 1 1061 ? 20.537 19.864 19.584 1.00 95.12 1061 LEU A C 1
ATOM 8040 O O . LEU A 1 1061 ? 20.640 20.863 18.870 1.00 95.12 1061 LEU A O 1
ATOM 8044 N N . LYS A 1 1062 ? 21.594 19.251 20.128 1.00 94.88 1062 LYS A N 1
ATOM 8045 C CA . LYS A 1 1062 ? 22.972 19.693 19.916 1.00 94.88 1062 LYS A CA 1
ATOM 8046 C C . LYS A 1 1062 ? 23.341 19.679 18.437 1.00 94.88 1062 LYS A C 1
ATOM 8048 O O . LYS A 1 1062 ? 23.902 20.660 17.966 1.00 94.88 1062 LYS A O 1
ATOM 8053 N N . GLN A 1 1063 ? 22.988 18.624 17.703 1.00 94.88 1063 GLN A N 1
ATOM 8054 C CA . GLN A 1 1063 ? 23.247 18.541 16.264 1.00 94.88 1063 GLN A CA 1
ATOM 8055 C C . GLN A 1 1063 ? 22.623 19.724 15.503 1.00 94.88 1063 GLN A C 1
ATOM 8057 O O . GLN A 1 1063 ? 23.290 20.366 14.692 1.00 94.88 1063 GLN A O 1
ATOM 8062 N N . GLN A 1 1064 ? 21.359 20.046 15.798 1.00 95.38 1064 GLN A N 1
ATOM 8063 C CA . GLN A 1 1064 ? 20.646 21.168 15.180 1.00 95.38 1064 GLN A CA 1
ATOM 8064 C C . GLN A 1 1064 ? 21.304 22.515 15.504 1.00 95.38 1064 GLN A C 1
ATOM 8066 O O . GLN A 1 1064 ? 21.495 23.346 14.616 1.00 95.38 1064 GLN A O 1
ATOM 8071 N N . LEU A 1 1065 ? 21.708 22.719 16.757 1.00 95.19 1065 LEU A N 1
ATOM 8072 C CA . LEU A 1 1065 ? 22.372 23.947 17.194 1.00 95.19 1065 LEU A CA 1
ATOM 8073 C C . LEU A 1 1065 ? 23.802 24.082 16.669 1.00 95.19 1065 LEU A C 1
ATOM 8075 O O . LEU A 1 1065 ? 24.208 25.192 16.345 1.00 95.19 1065 LEU A O 1
ATOM 8079 N N . ASP A 1 1066 ? 24.545 22.986 16.523 1.00 94.69 1066 ASP A N 1
ATOM 8080 C CA . ASP A 1 1066 ? 25.869 22.998 15.896 1.00 94.69 1066 ASP A CA 1
ATOM 8081 C C . ASP A 1 1066 ? 25.772 23.432 14.422 1.00 94.69 1066 ASP A C 1
ATOM 8083 O O . ASP A 1 1066 ? 26.636 24.164 13.937 1.00 94.69 1066 ASP A O 1
ATOM 8087 N N . MET A 1 1067 ? 24.704 23.040 13.712 1.00 93.69 1067 MET A N 1
ATOM 8088 C CA . MET A 1 1067 ? 24.431 23.512 12.347 1.00 93.69 1067 MET A CA 1
ATOM 8089 C C . MET A 1 1067 ? 24.042 24.993 12.310 1.00 93.69 1067 MET A C 1
ATOM 8091 O O . MET A 1 1067 ? 24.569 25.728 11.468 1.00 93.69 1067 MET A O 1
ATOM 8095 N N . VAL A 1 1068 ? 23.199 25.451 13.245 1.00 93.31 1068 VAL A N 1
ATOM 8096 C CA . VAL A 1 1068 ? 22.853 26.877 13.382 1.00 93.31 1068 VAL A CA 1
ATOM 8097 C C . VAL A 1 1068 ? 24.106 27.702 13.667 1.00 93.31 1068 VAL A C 1
ATOM 8099 O O . VAL A 1 1068 ? 24.328 28.734 13.043 1.00 93.31 1068 VAL A O 1
ATOM 8102 N N . GLU A 1 1069 ? 24.958 27.240 14.576 1.00 92.62 1069 GLU A N 1
ATOM 8103 C CA . GLU A 1 1069 ? 26.213 27.891 14.939 1.00 92.62 1069 GLU A CA 1
ATOM 8104 C C . GLU A 1 1069 ? 27.182 27.939 13.751 1.00 92.62 1069 GLU A C 1
ATOM 8106 O O . GLU A 1 1069 ? 27.716 28.999 13.431 1.00 92.62 1069 GLU A O 1
ATOM 8111 N N . LYS A 1 1070 ? 27.358 26.820 13.040 1.00 92.38 1070 LYS A N 1
ATOM 8112 C CA . LYS A 1 1070 ? 28.220 26.747 11.854 1.00 92.38 1070 LYS A CA 1
ATOM 8113 C C . LYS A 1 1070 ? 27.752 27.678 10.730 1.00 92.38 1070 LYS A C 1
ATOM 8115 O O . LYS A 1 1070 ? 28.592 28.237 10.028 1.00 92.38 1070 LYS A O 1
ATOM 8120 N N . THR A 1 1071 ? 26.440 27.821 10.552 1.00 91.88 1071 THR A N 1
ATOM 8121 C CA . THR A 1 1071 ? 25.841 28.532 9.409 1.00 91.88 1071 THR A CA 1
ATOM 8122 C C . THR A 1 1071 ? 25.568 30.007 9.708 1.00 91.88 1071 THR A C 1
ATOM 8124 O O . THR A 1 1071 ? 25.876 30.866 8.886 1.00 91.88 1071 THR A O 1
ATOM 8127 N N . TYR A 1 1072 ? 25.010 30.312 10.882 1.00 92.69 1072 TYR A N 1
ATOM 8128 C CA . TYR A 1 1072 ? 24.534 31.647 11.263 1.00 92.69 1072 TYR A CA 1
ATOM 8129 C C . TYR A 1 1072 ? 25.363 32.314 12.367 1.00 92.69 1072 TYR A C 1
ATOM 8131 O O . TYR A 1 1072 ? 25.242 33.524 12.539 1.00 92.69 1072 TYR A O 1
ATOM 8139 N N . GLN A 1 1073 ? 26.184 31.560 13.113 1.00 92.62 1073 GLN A N 1
ATOM 8140 C CA . GLN A 1 1073 ? 26.987 32.062 14.244 1.00 92.62 1073 GLN A CA 1
ATOM 8141 C C . GLN A 1 1073 ? 26.154 32.850 15.273 1.00 92.62 1073 GLN A C 1
ATOM 8143 O O . GLN A 1 1073 ? 26.586 33.875 15.806 1.00 92.62 1073 GLN A O 1
ATOM 8148 N N . ASP A 1 1074 ? 24.930 32.389 15.542 1.00 94.00 1074 ASP A N 1
ATOM 8149 C CA . ASP A 1 1074 ? 23.991 33.102 16.405 1.00 94.00 1074 ASP A CA 1
ATOM 8150 C C . ASP A 1 1074 ? 24.401 33.028 17.886 1.00 94.00 1074 ASP A C 1
ATOM 8152 O O . ASP A 1 1074 ? 24.260 31.998 18.553 1.00 94.00 1074 ASP A O 1
ATOM 8156 N N . GLN A 1 1075 ? 24.905 34.146 18.415 1.00 93.56 1075 GLN A N 1
ATOM 8157 C CA . GLN A 1 1075 ? 25.410 34.227 19.787 1.00 93.56 1075 GLN A CA 1
ATOM 8158 C C . GLN A 1 1075 ? 24.328 33.922 20.832 1.00 93.56 1075 GLN A C 1
ATOM 8160 O O . GLN A 1 1075 ? 24.599 33.252 21.830 1.00 93.56 1075 GLN A O 1
ATOM 8165 N N . GLU A 1 1076 ? 23.097 34.379 20.604 1.00 95.75 1076 GLU A N 1
ATOM 8166 C CA . GLU A 1 1076 ? 22.012 34.182 21.559 1.00 95.75 1076 GLU A CA 1
ATOM 8167 C C . GLU A 1 1076 ? 21.576 32.713 21.621 1.00 95.75 1076 GLU A C 1
ATOM 8169 O O . GLU A 1 1076 ? 21.383 32.177 22.715 1.00 95.75 1076 GLU A O 1
ATOM 8174 N N . ALA A 1 1077 ? 21.476 32.033 20.473 1.00 94.44 1077 ALA A N 1
ATOM 8175 C CA . ALA A 1 1077 ? 21.216 30.595 20.427 1.00 94.44 1077 ALA A CA 1
ATOM 8176 C C . ALA A 1 1077 ? 22.270 29.815 21.230 1.00 94.44 1077 ALA A C 1
ATOM 8178 O O . ALA A 1 1077 ? 21.921 28.942 22.029 1.00 94.44 1077 ALA A O 1
ATOM 8179 N N . ARG A 1 1078 ? 23.554 30.170 21.079 1.00 94.56 1078 ARG A N 1
ATOM 8180 C CA . ARG A 1 1078 ? 24.666 29.540 21.806 1.00 94.56 1078 ARG A CA 1
ATOM 8181 C C . ARG A 1 1078 ? 24.565 29.744 23.319 1.00 94.56 1078 ARG A C 1
ATOM 8183 O O . ARG A 1 1078 ? 24.705 28.790 24.088 1.00 94.56 1078 ARG A O 1
ATOM 8190 N N . GLU A 1 1079 ? 24.305 30.973 23.757 1.00 95.19 1079 GLU A N 1
ATOM 8191 C CA . GLU A 1 1079 ? 24.159 31.310 25.177 1.00 95.19 1079 GLU A CA 1
ATOM 8192 C C . GLU A 1 1079 ? 22.951 30.606 25.806 1.00 95.19 1079 GLU A C 1
ATOM 8194 O O . GLU A 1 1079 ? 23.062 30.029 26.893 1.00 95.19 1079 GLU A O 1
ATOM 8199 N N . LEU A 1 1080 ? 21.808 30.591 25.117 1.00 96.56 1080 LEU A N 1
ATOM 8200 C CA . LEU A 1 1080 ? 20.606 29.903 25.586 1.00 96.56 1080 LEU A CA 1
ATOM 8201 C C . LEU A 1 1080 ? 20.789 28.384 25.615 1.00 96.56 1080 LEU A C 1
ATOM 8203 O O . LEU A 1 1080 ? 20.313 27.747 26.553 1.00 96.56 1080 LEU A O 1
ATOM 8207 N N . TRP A 1 1081 ? 21.501 27.800 24.646 1.00 95.81 1081 TRP A N 1
ATOM 8208 C CA . TRP A 1 1081 ? 21.807 26.368 24.645 1.00 95.81 1081 TRP A CA 1
ATOM 8209 C C . TRP A 1 1081 ? 22.620 25.958 25.872 1.00 95.81 1081 TRP A C 1
ATOM 8211 O O . TRP A 1 1081 ? 22.252 24.996 26.545 1.00 95.81 1081 TRP A O 1
ATOM 8221 N N . SER A 1 1082 ? 23.659 26.725 26.225 1.00 94.19 1082 SER A N 1
ATOM 8222 C CA . SER A 1 1082 ? 24.494 26.435 27.401 1.00 94.19 1082 SER A CA 1
ATOM 8223 C C . SER A 1 1082 ? 23.689 26.373 28.709 1.00 94.19 1082 SER A C 1
ATOM 8225 O O . SER A 1 1082 ? 23.985 25.572 29.594 1.00 94.19 1082 SER A O 1
ATOM 8227 N N . GLN A 1 1083 ? 22.623 27.174 28.812 1.00 95.25 1083 GLN A N 1
ATOM 8228 C CA . GLN A 1 1083 ? 21.710 27.180 29.955 1.00 95.25 1083 GLN A CA 1
ATOM 8229 C C . GLN A 1 1083 ? 20.665 26.061 29.858 1.00 95.25 1083 GLN A C 1
ATOM 8231 O O . GLN A 1 1083 ? 20.374 25.391 30.851 1.00 95.25 1083 GLN A O 1
ATOM 8236 N N . LEU A 1 1084 ? 20.098 25.848 28.667 1.00 93.56 1084 LEU A N 1
ATOM 8237 C CA . LEU A 1 1084 ? 19.059 24.850 28.428 1.00 93.56 1084 LEU A CA 1
ATOM 8238 C C . LEU A 1 1084 ? 19.586 23.425 28.619 1.00 93.56 1084 LEU A C 1
ATOM 8240 O O . LEU A 1 1084 ? 18.904 22.613 29.240 1.00 93.56 1084 LEU A O 1
ATOM 8244 N N . GLN A 1 1085 ? 20.807 23.135 28.162 1.00 93.06 1085 GLN A N 1
ATOM 8245 C CA . GLN A 1 1085 ? 21.442 21.824 28.309 1.00 93.06 1085 GLN A CA 1
ATOM 8246 C C . GLN A 1 1085 ? 21.530 21.392 29.784 1.00 93.06 1085 GLN A C 1
ATOM 8248 O O . GLN A 1 1085 ? 21.261 20.237 30.102 1.00 93.06 1085 GLN A O 1
ATOM 8253 N N . LEU A 1 1086 ? 21.820 22.322 30.702 1.00 90.81 1086 LEU A N 1
ATOM 8254 C CA . LEU A 1 1086 ? 21.855 22.048 32.146 1.00 90.81 1086 LEU A CA 1
ATOM 8255 C C . LEU A 1 1086 ? 20.458 21.821 32.742 1.00 90.81 1086 LEU A C 1
ATOM 8257 O O . LEU A 1 1086 ? 20.312 21.110 33.736 1.00 90.81 1086 LEU A O 1
ATOM 8261 N N . LYS A 1 1087 ? 19.421 22.419 32.145 1.00 90.12 1087 LYS A N 1
ATOM 8262 C CA . LYS A 1 1087 ? 18.029 22.271 32.587 1.00 90.12 1087 LYS A CA 1
ATOM 8263 C C . LYS A 1 1087 ? 17.333 21.044 32.001 1.00 90.12 1087 LYS A C 1
ATOM 8265 O O . LYS A 1 1087 ? 16.351 20.601 32.594 1.00 90.12 1087 LYS A O 1
ATOM 8270 N N . LEU A 1 1088 ? 17.816 20.475 30.894 1.00 89.50 1088 LEU A N 1
ATOM 8271 C CA . LEU A 1 1088 ? 17.165 19.361 30.194 1.00 89.50 1088 LEU A CA 1
ATOM 8272 C C . LEU A 1 1088 ? 16.772 18.202 31.130 1.00 89.50 1088 LEU A C 1
ATOM 8274 O O . LEU A 1 1088 ? 15.594 17.846 31.128 1.00 89.50 1088 LEU A O 1
ATOM 8278 N N . PRO A 1 1089 ? 17.661 17.679 32.004 1.00 88.12 1089 PRO A N 1
ATOM 8279 C CA . PRO A 1 1089 ? 17.298 16.602 32.929 1.00 88.12 1089 PRO A CA 1
ATOM 8280 C C . PRO A 1 1089 ? 16.127 16.969 33.853 1.00 88.12 1089 PRO A C 1
ATOM 8282 O O . PRO A 1 1089 ? 15.249 16.149 34.107 1.00 88.12 1089 PRO A O 1
ATOM 8285 N N . THR A 1 1090 ? 16.049 18.227 34.304 1.00 88.25 1090 THR A N 1
ATOM 8286 C CA . THR A 1 1090 ? 14.966 18.702 35.185 1.00 88.25 1090 THR A CA 1
ATOM 8287 C C . THR A 1 1090 ? 13.597 18.743 34.500 1.00 88.25 1090 THR A C 1
ATOM 8289 O O . THR A 1 1090 ? 12.575 18.604 35.169 1.00 88.25 1090 THR A O 1
ATOM 8292 N N . LEU A 1 1091 ? 13.548 18.865 33.167 1.00 87.94 1091 LEU A N 1
ATOM 8293 C CA . LEU A 1 1091 ? 12.293 18.850 32.402 1.00 87.94 1091 LEU A CA 1
ATOM 8294 C C . LEU A 1 1091 ? 11.670 17.444 32.309 1.00 87.94 1091 LEU A C 1
ATOM 8296 O O . LEU A 1 1091 ? 10.474 17.321 32.027 1.00 87.94 1091 LEU A O 1
ATOM 8300 N N . PHE A 1 1092 ? 12.460 16.405 32.594 1.00 90.44 1092 PHE A N 1
ATOM 8301 C CA . PHE A 1 1092 ? 12.046 15.000 32.596 1.00 90.44 1092 PHE A CA 1
ATOM 8302 C C . PHE A 1 1092 ? 11.927 14.392 34.003 1.00 90.44 1092 PHE A C 1
ATOM 8304 O O . PHE A 1 1092 ? 11.386 13.304 34.130 1.00 90.44 1092 PHE A O 1
ATOM 8311 N N . GLN A 1 1093 ? 12.333 15.100 35.067 1.00 83.19 1093 GLN A N 1
ATOM 8312 C CA . GLN A 1 1093 ? 12.292 14.604 36.458 1.00 83.19 1093 GLN A CA 1
ATOM 8313 C C . GLN A 1 1093 ? 10.901 14.190 36.961 1.00 83.19 1093 GLN A C 1
ATOM 8315 O O . GLN A 1 1093 ? 10.810 13.418 37.905 1.00 83.19 1093 GLN A O 1
ATOM 8320 N N . MET A 1 1094 ? 9.828 14.728 36.374 1.00 75.25 1094 MET A N 1
ATOM 8321 C CA . MET A 1 1094 ? 8.442 14.413 36.754 1.00 75.25 1094 MET A CA 1
ATOM 8322 C C . MET A 1 1094 ? 7.825 13.277 35.919 1.00 75.25 1094 MET A C 1
ATOM 8324 O O . MET A 1 1094 ? 6.617 13.060 35.997 1.00 75.25 1094 MET A O 1
ATOM 8328 N N . VAL A 1 1095 ? 8.621 12.602 35.082 1.00 81.75 1095 VAL A N 1
ATOM 8329 C CA . VAL A 1 1095 ? 8.197 11.442 34.290 1.00 81.75 1095 VAL A CA 1
ATOM 8330 C C . VAL A 1 1095 ? 9.057 10.259 34.700 1.00 81.75 1095 VAL A C 1
ATOM 8332 O O . VAL A 1 1095 ? 10.226 10.165 34.326 1.00 81.75 1095 VAL A O 1
ATOM 8335 N N . ASP A 1 1096 ? 8.472 9.359 35.479 1.00 68.62 1096 ASP A N 1
ATOM 8336 C CA . ASP A 1 1096 ? 9.158 8.145 35.891 1.00 68.62 1096 ASP A CA 1
ATOM 8337 C C . ASP A 1 1096 ? 9.252 7.165 34.714 1.00 68.62 1096 ASP A C 1
ATOM 8339 O O . ASP A 1 1096 ? 8.275 6.919 34.008 1.00 68.62 1096 ASP A O 1
ATOM 8343 N N . ASN A 1 1097 ? 10.436 6.574 34.533 1.00 76.25 1097 ASN A N 1
ATOM 8344 C CA . ASN A 1 1097 ? 10.657 5.397 33.689 1.00 76.25 1097 ASN A CA 1
ATOM 8345 C C . ASN A 1 1097 ? 10.210 5.535 32.213 1.00 76.25 1097 ASN A C 1
ATOM 8347 O O . ASN A 1 1097 ? 9.509 4.663 31.694 1.00 76.25 1097 ASN A O 1
ATOM 8351 N N . ILE A 1 1098 ? 10.653 6.597 31.522 1.00 89.88 1098 ILE A N 1
ATOM 8352 C CA . ILE A 1 1098 ? 10.455 6.767 30.069 1.00 89.88 1098 ILE A CA 1
ATOM 8353 C C . ILE A 1 1098 ? 10.917 5.496 29.342 1.00 89.88 1098 ILE A C 1
ATOM 8355 O O . ILE A 1 1098 ? 12.067 5.089 29.492 1.00 89.88 1098 ILE A O 1
ATOM 8359 N N . GLN A 1 1099 ? 10.025 4.882 28.564 1.00 89.38 1099 GLN A N 1
ATOM 8360 C CA . GLN A 1 1099 ? 10.339 3.721 27.730 1.00 89.38 1099 GLN A CA 1
ATOM 8361 C C . GLN A 1 1099 ? 10.555 4.143 26.270 1.00 89.38 1099 GLN A C 1
ATOM 8363 O O . GLN A 1 1099 ? 9.913 5.100 25.825 1.00 89.38 1099 GLN A O 1
ATOM 8368 N N . PRO A 1 1100 ? 11.418 3.446 25.509 1.00 92.88 1100 PRO A N 1
ATOM 8369 C CA . PRO A 1 1100 ? 11.570 3.688 24.080 1.00 92.88 1100 PRO A CA 1
ATOM 8370 C C . PRO A 1 1100 ? 10.297 3.283 23.327 1.00 92.88 1100 PRO A C 1
ATOM 8372 O O . PRO A 1 1100 ? 9.919 2.114 23.322 1.00 92.88 1100 PRO A O 1
ATOM 8375 N N . ALA A 1 1101 ? 9.638 4.243 22.691 1.00 94.44 1101 ALA A N 1
ATOM 8376 C CA . ALA A 1 1101 ? 8.472 4.052 21.837 1.00 94.44 1101 ALA A CA 1
ATOM 8377 C C . ALA A 1 1101 ? 8.871 4.256 20.372 1.00 94.44 1101 ALA A C 1
ATOM 8379 O O . ALA A 1 1101 ? 9.622 5.184 20.076 1.00 94.44 1101 ALA A O 1
ATOM 8380 N N . LEU A 1 1102 ? 8.389 3.409 19.459 1.00 94.88 1102 LEU A N 1
ATOM 8381 C CA . LEU A 1 1102 ? 8.609 3.617 18.026 1.00 94.88 1102 LEU A CA 1
ATOM 8382 C C . LEU A 1 1102 ? 7.810 4.846 17.574 1.00 94.88 1102 LEU A C 1
ATOM 8384 O O . LEU A 1 1102 ? 6.584 4.821 17.618 1.00 94.88 1102 LEU A O 1
ATOM 8388 N N . MET A 1 1103 ? 8.507 5.901 17.158 1.00 95.00 1103 MET A N 1
ATOM 8389 C CA . MET A 1 1103 ? 7.899 7.158 16.714 1.00 95.00 1103 MET A CA 1
ATOM 8390 C C . MET A 1 1103 ? 7.722 7.180 15.191 1.00 95.00 1103 MET A C 1
ATOM 8392 O O . MET A 1 1103 ? 8.526 6.593 14.461 1.00 95.00 1103 MET A O 1
ATOM 8396 N N . HIS A 1 1104 ? 6.748 7.943 14.694 1.00 95.38 1104 HIS A N 1
ATOM 8397 C CA . HIS A 1 1104 ? 6.733 8.373 13.293 1.00 95.38 1104 HIS A CA 1
ATOM 8398 C C . HIS A 1 1104 ? 7.874 9.366 13.020 1.00 95.38 1104 HIS A C 1
ATOM 8400 O O . HIS A 1 1104 ? 8.532 9.294 11.988 1.00 95.38 1104 HIS A O 1
ATOM 8406 N N . GLY A 1 1105 ? 8.148 10.280 13.958 1.00 90.06 1105 GLY A N 1
ATOM 8407 C CA . GLY A 1 1105 ? 9.277 11.214 13.899 1.00 90.06 1105 GLY A CA 1
ATOM 8408 C C . GLY A 1 1105 ? 9.032 12.485 13.075 1.00 90.06 1105 GLY A C 1
ATOM 8409 O O . GLY A 1 1105 ? 9.676 13.497 13.343 1.00 90.06 1105 GLY A O 1
ATOM 8410 N N . ASP A 1 1106 ? 8.075 12.470 12.141 1.00 90.69 1106 ASP A N 1
ATOM 8411 C CA . ASP A 1 1106 ? 7.644 13.653 11.367 1.00 90.69 1106 ASP A CA 1
ATOM 8412 C C . ASP A 1 1106 ? 6.110 13.722 11.188 1.00 90.69 1106 ASP A C 1
ATOM 8414 O O . ASP A 1 1106 ? 5.575 13.788 10.087 1.00 90.69 1106 ASP A O 1
ATOM 8418 N N . LEU A 1 1107 ? 5.355 13.570 12.283 1.00 92.38 1107 LEU A N 1
ATOM 8419 C CA . LEU A 1 1107 ? 3.892 13.396 12.253 1.00 92.38 1107 LEU A CA 1
ATOM 8420 C C . LEU A 1 1107 ? 3.118 14.729 12.183 1.00 92.38 1107 LEU A C 1
ATOM 8422 O O . LEU A 1 1107 ? 2.634 15.232 13.200 1.00 92.38 1107 LEU A O 1
ATOM 8426 N N . TRP A 1 1108 ? 2.962 15.301 10.992 1.00 85.69 1108 TRP A N 1
ATOM 8427 C CA . TRP A 1 1108 ? 2.181 16.528 10.776 1.00 85.69 1108 TRP A CA 1
ATOM 8428 C C . TRP A 1 1108 ? 1.116 16.358 9.680 1.00 85.69 1108 TRP A C 1
ATOM 8430 O O . TRP A 1 1108 ? 0.998 15.296 9.080 1.00 85.69 1108 TRP A O 1
ATOM 8440 N N . GLY A 1 1109 ? 0.303 17.395 9.435 1.00 74.62 1109 GLY A N 1
ATOM 8441 C CA . GLY A 1 1109 ? -0.863 17.346 8.530 1.00 74.62 1109 GLY A CA 1
ATOM 8442 C C . GLY A 1 1109 ? -0.576 16.895 7.101 1.00 74.62 1109 GLY A C 1
ATOM 8443 O O . GLY A 1 1109 ? -1.459 16.322 6.476 1.00 74.62 1109 GLY A O 1
ATOM 8444 N N . GLY A 1 1110 ? 0.640 17.124 6.603 1.00 71.75 1110 GLY A N 1
ATOM 8445 C CA . GLY A 1 1110 ? 1.055 16.675 5.274 1.00 71.75 1110 GLY A CA 1
ATOM 8446 C C . GLY A 1 1110 ? 1.371 15.181 5.174 1.00 71.75 1110 GLY A C 1
ATOM 8447 O O . GLY A 1 1110 ? 1.391 14.664 4.066 1.00 71.75 1110 GLY A O 1
ATOM 8448 N N . ASN A 1 1111 ? 1.561 14.497 6.306 1.00 84.06 1111 ASN A N 1
ATOM 8449 C CA . ASN A 1 1111 ? 2.089 13.128 6.387 1.00 84.06 1111 ASN A CA 1
ATOM 8450 C C . ASN A 1 1111 ? 1.026 12.121 6.876 1.00 84.06 1111 ASN A C 1
ATOM 8452 O O . ASN A 1 1111 ? 1.338 11.050 7.403 1.00 84.06 1111 ASN A O 1
ATOM 8456 N N . VAL A 1 1112 ? -0.254 12.495 6.759 1.00 82.81 1112 VAL A N 1
ATOM 8457 C CA . VAL A 1 1112 ? -1.401 11.709 7.228 1.00 82.81 1112 VAL A CA 1
ATOM 8458 C C . VAL A 1 1112 ? -2.554 11.744 6.224 1.00 82.81 1112 VAL A C 1
ATOM 8460 O O . VAL A 1 1112 ? -2.830 12.770 5.604 1.00 82.81 1112 VAL A O 1
ATOM 8463 N N . GLY A 1 1113 ? -3.266 10.628 6.102 1.00 83.94 1113 GLY A N 1
ATOM 8464 C CA . GLY A 1 1113 ? -4.468 10.481 5.281 1.00 83.94 1113 GLY A CA 1
ATOM 8465 C C . GLY A 1 1113 ? -5.463 9.500 5.901 1.00 83.94 1113 GLY A C 1
ATOM 8466 O O . GLY A 1 1113 ? -5.228 8.955 6.979 1.00 83.94 1113 GLY A O 1
ATOM 8467 N N . GLU A 1 1114 ? -6.588 9.268 5.233 1.00 84.62 1114 GLU A N 1
ATOM 8468 C CA . GLU A 1 1114 ? -7.584 8.264 5.629 1.00 84.62 1114 GLU A CA 1
ATOM 8469 C C . GLU A 1 1114 ? -8.208 7.561 4.420 1.00 84.62 1114 GLU A C 1
ATOM 8471 O O . GLU A 1 1114 ? -8.353 8.147 3.348 1.00 84.62 1114 GLU A O 1
ATOM 8476 N N . ASN A 1 1115 ? -8.599 6.302 4.591 1.00 83.31 1115 ASN A N 1
ATOM 8477 C CA . ASN A 1 1115 ? -9.378 5.537 3.619 1.00 83.31 1115 ASN A CA 1
ATOM 8478 C C . ASN A 1 1115 ? -10.454 4.698 4.333 1.00 83.31 1115 ASN A C 1
ATOM 8480 O O . ASN A 1 1115 ? -10.649 4.820 5.543 1.00 83.31 1115 ASN A O 1
ATOM 8484 N N . GLU A 1 1116 ? -11.150 3.835 3.593 1.00 81.06 1116 GLU A N 1
ATOM 8485 C CA . GLU A 1 1116 ? -12.199 2.953 4.131 1.00 81.06 1116 GLU A CA 1
ATOM 8486 C C . GLU A 1 1116 ? -11.693 1.987 5.220 1.00 81.06 1116 GLU A C 1
ATOM 8488 O O . GLU A 1 1116 ? -12.452 1.604 6.107 1.00 81.06 1116 GLU A O 1
ATOM 8493 N N . ASN A 1 1117 ? -10.406 1.625 5.189 1.00 81.31 1117 ASN A N 1
ATOM 8494 C CA . ASN A 1 1117 ? -9.779 0.697 6.133 1.00 81.31 1117 ASN A CA 1
ATOM 8495 C C . ASN A 1 1117 ? -9.208 1.385 7.380 1.00 81.31 1117 ASN A C 1
ATOM 8497 O O . ASN A 1 1117 ? -8.910 0.708 8.367 1.00 81.31 1117 ASN A O 1
ATOM 8501 N N . GLY A 1 1118 ? -9.033 2.707 7.358 1.00 89.25 1118 GLY A N 1
ATOM 8502 C CA . GLY A 1 1118 ? -8.550 3.454 8.510 1.00 89.25 1118 GLY A CA 1
ATOM 8503 C C . GLY A 1 1118 ? -7.678 4.667 8.176 1.00 89.25 1118 GLY A C 1
ATOM 8504 O O . GLY A 1 1118 ? -7.506 5.042 7.013 1.00 89.25 1118 GLY A O 1
ATOM 8505 N N . PRO A 1 1119 ? -7.075 5.277 9.211 1.00 92.56 1119 PRO A N 1
ATOM 8506 C CA . PRO A 1 1119 ? -6.030 6.278 9.052 1.00 92.56 1119 PRO A CA 1
ATOM 8507 C C . PRO A 1 1119 ? -4.735 5.685 8.485 1.00 92.56 1119 PRO A C 1
ATOM 8509 O O . PRO A 1 1119 ? -4.306 4.600 8.889 1.00 92.56 1119 PRO A O 1
ATOM 8512 N N . VAL A 1 1120 ? -4.077 6.455 7.622 1.00 89.38 1120 VAL A N 1
ATOM 8513 C CA . VAL A 1 1120 ? -2.804 6.129 6.970 1.00 89.38 1120 VAL A CA 1
ATOM 8514 C C . VAL A 1 1120 ? -1.759 7.168 7.368 1.00 89.38 1120 VAL A C 1
ATOM 8516 O O . VAL A 1 1120 ? -2.052 8.364 7.357 1.00 89.38 1120 VAL A O 1
ATOM 8519 N N . ILE A 1 1121 ? -0.543 6.734 7.699 1.00 91.12 1121 ILE A N 1
ATOM 8520 C CA . ILE A 1 1121 ? 0.612 7.623 7.916 1.00 91.12 1121 ILE A CA 1
ATOM 8521 C C . ILE A 1 1121 ? 1.735 7.279 6.930 1.00 91.12 1121 ILE A C 1
ATOM 8523 O O . ILE A 1 1121 ? 1.893 6.118 6.547 1.00 91.12 1121 ILE A O 1
ATOM 8527 N N . PHE A 1 1122 ? 2.483 8.281 6.476 1.00 88.88 1122 PHE A N 1
ATOM 8528 C CA . PHE A 1 1122 ? 3.520 8.141 5.447 1.00 88.88 1122 PHE A CA 1
ATOM 8529 C C . PHE A 1 1122 ? 4.598 9.224 5.597 1.00 88.88 1122 PHE A C 1
ATOM 8531 O O . PHE A 1 1122 ? 4.416 10.160 6.364 1.00 88.88 1122 PHE A O 1
ATOM 8538 N N . ASP A 1 1123 ? 5.712 9.089 4.871 1.00 84.31 1123 ASP A N 1
ATOM 8539 C CA . ASP A 1 1123 ? 6.906 9.946 5.007 1.00 84.31 1123 ASP A CA 1
ATOM 8540 C C . ASP A 1 1123 ? 7.465 10.020 6.457 1.00 84.31 1123 ASP A C 1
ATOM 8542 O O . ASP A 1 1123 ? 7.525 11.087 7.079 1.00 84.31 1123 ASP A O 1
ATOM 8546 N N . PRO A 1 1124 ? 7.811 8.867 7.074 1.00 91.62 1124 PRO A N 1
ATOM 8547 C CA . PRO A 1 1124 ? 8.315 8.825 8.442 1.00 91.62 1124 PRO A CA 1
ATOM 8548 C C . PRO A 1 1124 ? 9.816 9.114 8.557 1.00 91.62 1124 PRO A C 1
ATOM 8550 O O . PRO A 1 1124 ? 10.647 8.669 7.764 1.00 91.62 1124 PRO A O 1
ATOM 8553 N N . ALA A 1 1125 ? 10.182 9.719 9.685 1.00 91.75 1125 ALA A N 1
ATOM 8554 C CA . ALA A 1 1125 ? 11.555 9.959 10.111 1.00 91.75 1125 ALA A CA 1
ATOM 8555 C C . ALA A 1 1125 ? 11.836 9.245 11.447 1.00 91.75 1125 ALA A C 1
ATOM 8557 O O . ALA A 1 1125 ? 12.265 9.863 12.430 1.00 91.75 1125 ALA A O 1
ATOM 8558 N N . SER A 1 1126 ? 11.549 7.941 11.496 1.00 94.69 1126 SER A N 1
ATOM 8559 C CA . SER A 1 1126 ? 11.387 7.182 12.739 1.00 94.69 1126 SER A CA 1
ATOM 8560 C C . SER A 1 1126 ? 12.654 7.055 13.583 1.00 94.69 1126 SER A C 1
ATOM 8562 O O . SER A 1 1126 ? 13.788 7.084 13.106 1.00 94.69 1126 SER A O 1
ATOM 8564 N N . PHE A 1 1127 ? 12.434 6.889 14.884 1.00 95.19 1127 PHE A N 1
ATOM 8565 C CA . PHE A 1 1127 ? 13.412 6.446 15.873 1.00 95.19 1127 PHE A CA 1
ATOM 8566 C C . PHE A 1 1127 ? 12.668 5.972 17.130 1.00 95.19 1127 PHE A C 1
ATOM 8568 O O . PHE A 1 1127 ? 11.485 6.272 17.305 1.00 95.19 1127 PHE A O 1
ATOM 8575 N N . TYR A 1 1128 ? 13.348 5.253 18.024 1.00 95.12 1128 TYR A N 1
ATOM 8576 C CA . TYR A 1 1128 ? 12.802 4.900 19.333 1.00 95.12 1128 TYR A CA 1
ATOM 8577 C C . TYR A 1 1128 ? 13.010 6.046 20.323 1.00 95.12 1128 TYR A C 1
ATOM 8579 O O . TYR A 1 1128 ? 14.145 6.390 20.665 1.00 95.12 1128 TYR A O 1
ATOM 8587 N N . GLY A 1 1129 ? 11.914 6.650 20.780 1.00 94.56 1129 GLY A N 1
ATOM 8588 C CA . GLY A 1 1129 ? 11.929 7.873 21.571 1.00 94.56 1129 GLY A CA 1
ATOM 8589 C C . GLY A 1 1129 ? 10.836 7.970 22.628 1.00 94.56 1129 GLY A C 1
ATOM 8590 O O . GLY A 1 1129 ? 10.145 7.004 22.926 1.00 94.56 1129 GLY A O 1
ATOM 8591 N N . HIS A 1 1130 ? 10.694 9.146 23.235 1.00 95.44 1130 HIS A N 1
ATOM 8592 C CA . HIS A 1 1130 ? 9.578 9.425 24.137 1.00 95.44 1130 HIS A CA 1
ATOM 8593 C C . HIS A 1 1130 ? 8.317 9.761 23.337 1.00 95.44 1130 HIS A C 1
ATOM 8595 O O . HIS A 1 1130 ? 8.343 10.677 22.518 1.00 95.44 1130 HIS A O 1
ATOM 8601 N N . SER A 1 1131 ? 7.209 9.089 23.652 1.00 93.88 1131 SER A N 1
ATOM 8602 C CA . SER A 1 1131 ? 5.920 9.170 22.942 1.00 93.88 1131 SER A CA 1
ATOM 8603 C C . SER A 1 1131 ? 5.354 10.587 22.765 1.00 93.88 1131 SER A C 1
ATOM 8605 O O . SER A 1 1131 ? 4.657 10.874 21.795 1.00 93.88 1131 SER A O 1
ATOM 8607 N N . GLU A 1 1132 ? 5.681 11.517 23.664 1.00 94.94 1132 GLU A N 1
ATOM 8608 C CA . GLU A 1 1132 ? 5.247 12.915 23.565 1.00 94.94 1132 GLU A CA 1
ATOM 8609 C C . GLU A 1 1132 ? 5.943 13.715 22.442 1.00 94.94 1132 GLU A C 1
ATOM 8611 O O . GLU A 1 1132 ? 5.516 14.838 22.162 1.00 94.94 1132 GLU A O 1
ATOM 8616 N N . TYR A 1 1133 ? 6.991 13.176 21.803 1.00 95.56 1133 TYR A N 1
ATOM 8617 C CA . TYR A 1 1133 ? 7.702 13.835 20.700 1.00 95.56 1133 TYR A CA 1
ATOM 8618 C C . TYR A 1 1133 ? 6.791 14.049 19.476 1.00 95.56 1133 TYR A C 1
ATOM 8620 O O . TYR A 1 1133 ? 6.620 15.189 19.045 1.00 95.56 1133 TYR A O 1
ATOM 8628 N N . ASP A 1 1134 ? 6.108 13.004 18.995 1.00 96.06 1134 ASP A N 1
ATOM 8629 C CA . ASP A 1 1134 ? 5.199 13.095 17.836 1.00 96.06 1134 ASP A CA 1
ATOM 8630 C C . ASP A 1 1134 ? 4.009 14.030 18.107 1.00 96.06 1134 ASP A C 1
ATOM 8632 O O . ASP A 1 1134 ? 3.544 14.752 17.225 1.00 96.06 1134 ASP A O 1
ATOM 8636 N N . LEU A 1 1135 ? 3.550 14.107 19.362 1.00 95.81 1135 LEU A N 1
ATOM 8637 C CA . LEU A 1 1135 ? 2.467 15.016 19.753 1.00 95.81 1135 LEU A CA 1
ATOM 8638 C C . LEU A 1 1135 ? 2.843 16.494 19.617 1.00 95.81 1135 LEU A C 1
ATOM 8640 O O . LEU A 1 1135 ? 1.962 17.354 19.542 1.00 95.81 1135 LEU A O 1
ATOM 8644 N N . ALA A 1 1136 ? 4.134 16.818 19.657 1.00 93.19 1136 ALA A N 1
ATOM 8645 C CA . ALA A 1 1136 ? 4.591 18.190 19.561 1.00 93.19 1136 ALA A CA 1
ATOM 8646 C C . ALA A 1 1136 ? 4.518 18.707 18.125 1.00 93.19 1136 ALA A C 1
ATOM 8648 O O . ALA A 1 1136 ? 3.982 19.802 17.918 1.00 93.19 1136 ALA A O 1
ATOM 8649 N N . ILE A 1 1137 ? 4.991 17.913 17.160 1.00 90.81 1137 ILE A N 1
ATOM 8650 C CA . ILE A 1 1137 ? 4.909 18.245 15.736 1.00 90.81 1137 ILE A CA 1
ATOM 8651 C C . ILE A 1 1137 ? 3.469 18.153 15.211 1.00 90.81 1137 ILE A C 1
ATOM 8653 O O . ILE A 1 1137 ? 3.039 19.056 14.497 1.00 90.81 1137 ILE A O 1
ATOM 8657 N N . ALA A 1 1138 ? 2.655 17.221 15.718 1.00 92.50 1138 ALA A N 1
ATOM 8658 C CA . ALA A 1 1138 ? 1.214 17.161 15.435 1.00 92.50 1138 ALA A CA 1
ATOM 8659 C C . ALA A 1 1138 ? 0.440 18.426 15.873 1.00 92.50 1138 ALA A C 1
ATOM 8661 O O . ALA A 1 1138 ? -0.701 18.645 15.469 1.00 92.50 1138 ALA A O 1
ATOM 8662 N N . LYS A 1 1139 ? 1.037 19.282 16.718 1.00 89.50 1139 LYS A N 1
ATOM 8663 C CA . LYS A 1 1139 ? 0.500 20.596 17.132 1.00 89.50 1139 LYS A CA 1
ATOM 8664 C C . LYS A 1 1139 ? 1.108 21.772 16.358 1.00 89.50 1139 LYS A C 1
ATOM 8666 O O . LYS A 1 1139 ? 0.987 22.915 16.818 1.00 89.50 1139 LYS A O 1
ATOM 8671 N N . MET A 1 1140 ? 1.848 21.521 15.286 1.00 85.00 1140 MET A N 1
ATOM 8672 C CA . MET A 1 1140 ? 2.456 22.532 14.415 1.00 85.00 1140 MET A CA 1
ATOM 8673 C C . MET A 1 1140 ? 1.731 22.565 13.060 1.00 85.00 1140 MET A C 1
ATOM 8675 O O . MET A 1 1140 ? 0.957 21.668 12.749 1.00 85.00 1140 MET A O 1
ATOM 8679 N N . PHE A 1 1141 ? 1.934 23.636 12.282 1.00 79.62 1141 PHE A N 1
ATOM 8680 C CA . PHE A 1 1141 ? 1.438 23.769 10.897 1.00 79.62 1141 PHE A CA 1
ATOM 8681 C C . PHE A 1 1141 ? -0.075 23.528 10.721 1.00 79.62 1141 PHE A C 1
ATOM 8683 O O . PHE A 1 1141 ? -0.501 22.717 9.911 1.00 79.62 1141 PHE A O 1
ATOM 8690 N N . GLY A 1 1142 ? -0.900 24.221 11.512 1.00 70.56 1142 GLY A N 1
ATOM 8691 C CA . GLY A 1 1142 ? -2.361 24.038 11.525 1.00 70.56 1142 GLY A CA 1
ATOM 8692 C C . GLY A 1 1142 ? -2.836 23.030 12.574 1.00 70.56 1142 GLY A C 1
ATOM 8693 O O . GLY A 1 1142 ? -3.876 23.255 13.183 1.00 70.56 1142 GLY A O 1
ATOM 8694 N N . GLY A 1 1143 ? -2.005 22.031 12.892 1.00 79.12 1143 GLY A N 1
ATOM 8695 C CA . GLY A 1 1143 ? -2.233 21.043 13.946 1.00 79.12 1143 GLY A CA 1
ATOM 8696 C C . GLY A 1 1143 ? -3.397 20.083 13.676 1.00 79.12 1143 GLY A C 1
ATOM 8697 O O . GLY A 1 1143 ? -4.261 20.333 12.842 1.00 79.12 1143 GLY A O 1
ATOM 8698 N N . PHE A 1 1144 ? -3.428 18.965 14.399 1.00 89.56 1144 PHE A N 1
ATOM 8699 C CA . PHE A 1 1144 ? -4.554 18.029 14.335 1.00 89.56 1144 PHE A CA 1
ATOM 8700 C C . PHE A 1 1144 ? -5.762 18.517 15.144 1.00 89.56 1144 PHE A C 1
ATOM 8702 O O . PHE A 1 1144 ? -5.641 19.357 16.041 1.00 89.56 1144 PHE A O 1
ATOM 8709 N N . SER A 1 1145 ? -6.940 17.971 14.833 1.00 88.12 1145 SER A N 1
ATOM 8710 C CA . SER A 1 1145 ? -8.182 18.288 15.543 1.00 88.12 1145 SER A CA 1
ATOM 8711 C C . SER A 1 1145 ? -8.110 17.892 17.025 1.00 88.12 1145 SER A C 1
ATOM 8713 O O . SER A 1 1145 ? -7.329 17.025 17.424 1.00 88.12 1145 SER A O 1
ATOM 8715 N N . SER A 1 1146 ? -8.948 18.503 17.871 1.00 89.69 1146 SER A N 1
ATOM 8716 C CA . SER A 1 1146 ? -9.010 18.160 19.303 1.00 89.69 1146 SER A CA 1
ATOM 8717 C C . SER A 1 1146 ? -9.317 16.677 19.533 1.00 89.69 1146 SER A C 1
ATOM 8719 O O . SER A 1 1146 ? -8.745 16.073 20.439 1.00 89.69 1146 SER A O 1
ATOM 8721 N N . SER A 1 1147 ? -10.132 16.081 18.656 1.00 92.94 1147 SER A N 1
ATOM 8722 C CA . SER A 1 1147 ? -10.494 14.661 18.683 1.00 92.94 1147 SER A CA 1
ATOM 8723 C C . SER A 1 1147 ? -9.270 13.736 18.663 1.00 92.94 1147 SER A C 1
ATOM 8725 O O . SER A 1 1147 ? -9.219 12.784 19.442 1.00 92.94 1147 SER A O 1
ATOM 8727 N N . PHE A 1 1148 ? -8.244 14.044 17.857 1.00 95.62 1148 PHE A N 1
ATOM 8728 C CA . PHE A 1 1148 ? -6.988 13.283 17.838 1.00 95.62 1148 PHE A CA 1
ATOM 8729 C C . PHE A 1 1148 ? -6.337 13.239 19.229 1.00 95.62 1148 PHE A C 1
ATOM 8731 O O . PHE A 1 1148 ? -6.022 12.167 19.746 1.00 95.62 1148 PHE A O 1
ATOM 8738 N N . PHE A 1 1149 ? -6.169 14.401 19.870 1.00 95.00 1149 PHE A N 1
ATOM 8739 C CA . PHE A 1 1149 ? -5.493 14.492 21.168 1.00 95.00 1149 PHE A CA 1
ATOM 8740 C C . PHE A 1 1149 ? -6.319 13.881 22.302 1.00 95.00 1149 PHE A C 1
ATOM 8742 O O . PHE A 1 1149 ? -5.754 13.250 23.193 1.00 95.00 1149 PHE A O 1
ATOM 8749 N N . GLU A 1 1150 ? -7.642 14.046 22.276 1.00 94.62 1150 GLU A N 1
ATOM 8750 C CA . GLU A 1 1150 ? -8.547 13.439 23.255 1.00 94.62 1150 GLU A CA 1
ATOM 8751 C C . GLU A 1 1150 ? -8.485 11.910 23.197 1.00 94.62 1150 GLU A C 1
ATOM 8753 O O . GLU A 1 1150 ? -8.331 11.263 24.233 1.00 94.62 1150 GLU A O 1
ATOM 8758 N N . CYS A 1 1151 ? -8.549 11.323 22.000 1.00 96.69 1151 CYS A N 1
ATOM 8759 C CA . CYS A 1 1151 ? -8.465 9.874 21.828 1.00 96.69 1151 CYS A CA 1
ATOM 8760 C C . CYS A 1 1151 ? -7.074 9.319 22.146 1.00 96.69 1151 CYS A C 1
ATOM 8762 O O . CYS A 1 1151 ? -6.981 8.281 22.799 1.00 96.69 1151 CYS A O 1
ATOM 8764 N N . TYR A 1 1152 ? -6.002 10.031 21.787 1.00 97.31 1152 TYR A N 1
ATOM 8765 C CA . TYR A 1 1152 ? -4.649 9.656 22.196 1.00 97.31 1152 TYR A CA 1
ATOM 8766 C C . TYR A 1 1152 ? -4.525 9.613 23.729 1.00 97.31 1152 TYR A C 1
ATOM 8768 O O . TYR A 1 1152 ? -4.052 8.629 24.303 1.00 97.31 1152 TYR A O 1
ATOM 8776 N N . HIS A 1 1153 ? -4.992 10.662 24.416 1.00 96.31 1153 HIS A N 1
ATOM 8777 C CA . HIS A 1 1153 ? -4.850 10.779 25.868 1.00 96.31 1153 HIS A CA 1
ATOM 8778 C C . HIS A 1 1153 ? -5.806 9.901 26.684 1.00 96.31 1153 HIS A C 1
ATOM 8780 O O . HIS A 1 1153 ? -5.575 9.718 27.881 1.00 96.31 1153 HIS A O 1
ATOM 8786 N N . LYS A 1 1154 ? -6.831 9.307 26.057 1.00 95.69 1154 LYS A N 1
ATOM 8787 C CA . LYS A 1 1154 ? -7.606 8.206 26.658 1.00 95.69 1154 LYS A CA 1
ATOM 8788 C C . LYS A 1 1154 ? -6.764 6.940 26.839 1.00 95.69 1154 LYS A C 1
ATOM 8790 O O . LYS A 1 1154 ? -7.011 6.198 27.783 1.00 95.69 1154 LYS A O 1
ATOM 8795 N N . VAL A 1 1155 ? -5.791 6.703 25.954 1.00 95.81 1155 VAL A N 1
ATOM 8796 C CA . VAL A 1 1155 ? -4.912 5.522 25.983 1.00 95.81 1155 VAL A CA 1
ATOM 8797 C C . VAL A 1 1155 ? -3.626 5.808 26.763 1.00 95.81 1155 VAL A C 1
ATOM 8799 O O . VAL A 1 1155 ? -3.271 5.042 27.653 1.00 95.81 1155 VAL A O 1
ATOM 8802 N N . ILE A 1 1156 ? -2.948 6.929 26.480 1.00 93.94 1156 ILE A N 1
ATOM 8803 C CA . ILE A 1 1156 ? -1.764 7.385 27.229 1.00 93.94 1156 ILE A CA 1
ATOM 8804 C C . ILE A 1 1156 ? -2.095 8.703 27.951 1.00 93.94 1156 ILE A C 1
ATOM 8806 O O . ILE A 1 1156 ? -2.041 9.777 27.332 1.00 93.94 1156 ILE A O 1
ATOM 8810 N N . PRO A 1 1157 ? -2.403 8.663 29.262 1.00 92.50 1157 PRO A N 1
ATOM 8811 C CA . PRO A 1 1157 ? -2.726 9.857 30.032 1.00 92.50 1157 PRO A CA 1
ATOM 8812 C C . PRO A 1 1157 ? -1.611 10.903 29.999 1.00 92.50 1157 PRO A C 1
ATOM 8814 O O . PRO A 1 1157 ? -0.420 10.593 30.019 1.00 92.50 1157 PRO A O 1
ATOM 8817 N N . GLN A 1 1158 ? -2.005 12.174 29.984 1.00 91.00 1158 GLN A N 1
ATOM 8818 C CA . GLN A 1 1158 ? -1.064 13.285 29.952 1.00 91.00 1158 GLN A CA 1
ATOM 8819 C C . GLN A 1 1158 ? -0.223 13.333 31.239 1.00 91.00 1158 GLN A C 1
ATOM 8821 O O . GLN A 1 1158 ? -0.753 13.529 32.334 1.00 91.00 1158 GLN A O 1
ATOM 8826 N N . SER A 1 1159 ? 1.099 13.216 31.109 1.00 89.50 1159 SER A N 1
ATOM 8827 C CA . SER A 1 1159 ? 1.995 13.216 32.267 1.00 89.50 1159 SER A CA 1
ATOM 8828 C C . SER A 1 1159 ? 2.305 14.635 32.782 1.00 89.50 1159 SER A C 1
ATOM 8830 O O . SER A 1 1159 ? 2.165 15.649 32.079 1.00 89.50 1159 SER A O 1
ATOM 8832 N N . ALA A 1 1160 ? 2.736 14.736 34.043 1.00 88.50 1160 ALA A N 1
ATOM 8833 C CA . ALA A 1 1160 ? 3.061 16.016 34.668 1.00 88.50 1160 ALA A CA 1
ATOM 8834 C C . ALA A 1 1160 ? 4.183 16.739 33.899 1.00 88.50 1160 ALA A C 1
ATOM 8836 O O . ALA A 1 1160 ? 5.212 16.158 33.561 1.00 88.50 1160 ALA A O 1
ATOM 8837 N N . GLY A 1 1161 ? 3.994 18.029 33.601 1.00 88.25 1161 GLY A N 1
ATOM 8838 C CA . GLY A 1 1161 ? 4.962 18.825 32.833 1.00 88.25 1161 GLY A CA 1
ATOM 8839 C C . GLY A 1 1161 ? 4.839 18.738 31.303 1.00 88.25 1161 GLY A C 1
ATOM 8840 O O . GLY A 1 1161 ? 5.602 19.420 30.615 1.00 88.25 1161 GLY A O 1
ATOM 8841 N N . PHE A 1 1162 ? 3.850 18.009 30.767 1.00 91.25 1162 PHE A N 1
ATOM 8842 C CA . PHE A 1 1162 ? 3.618 17.824 29.322 1.00 91.25 1162 PHE A CA 1
ATOM 8843 C C . PHE A 1 1162 ? 3.710 19.106 28.490 1.00 91.25 1162 PHE A C 1
ATOM 8845 O O . PHE A 1 1162 ? 4.388 19.139 27.468 1.00 91.25 1162 PHE A O 1
ATOM 8852 N N . ARG A 1 1163 ? 3.083 20.202 28.938 1.00 89.50 1163 ARG A N 1
ATOM 8853 C CA . ARG A 1 1163 ? 3.083 21.472 28.191 1.00 89.50 1163 ARG A CA 1
ATOM 8854 C C . ARG A 1 1163 ? 4.493 22.039 27.991 1.00 89.50 1163 ARG A C 1
ATOM 8856 O O . ARG A 1 1163 ? 4.785 22.558 26.920 1.00 89.50 1163 ARG A O 1
ATOM 8863 N N . LYS A 1 1164 ? 5.371 21.925 28.995 1.00 90.31 1164 LYS A N 1
ATOM 8864 C CA . LYS A 1 1164 ? 6.769 22.377 28.884 1.00 90.31 1164 LYS A CA 1
ATOM 8865 C C . LYS A 1 1164 ? 7.567 21.476 27.942 1.00 90.31 1164 LYS A C 1
ATOM 8867 O O . LYS A 1 1164 ? 8.354 21.981 27.150 1.00 90.31 1164 LYS A O 1
ATOM 8872 N N . ARG A 1 1165 ? 7.338 20.159 27.989 1.00 93.44 1165 ARG A N 1
ATOM 8873 C CA . ARG A 1 1165 ? 7.988 19.212 27.071 1.00 93.44 1165 ARG A CA 1
ATOM 8874 C C . ARG A 1 1165 ? 7.486 19.336 25.636 1.00 93.44 1165 ARG A C 1
ATOM 8876 O O . ARG A 1 1165 ? 8.285 19.236 24.720 1.00 93.44 1165 ARG A O 1
ATOM 8883 N N . THR A 1 1166 ? 6.213 19.670 25.434 1.00 93.75 1166 THR A N 1
ATOM 8884 C CA . THR A 1 1166 ? 5.680 20.013 24.107 1.00 93.75 1166 THR A CA 1
ATOM 8885 C C . THR A 1 1166 ? 6.473 21.174 23.499 1.00 93.75 1166 THR A C 1
ATOM 8887 O O . THR A 1 1166 ? 6.926 21.070 22.367 1.00 93.75 1166 THR A O 1
ATOM 8890 N N . ASP A 1 1167 ? 6.702 22.258 24.251 1.00 93.38 1167 ASP A N 1
ATOM 8891 C CA . ASP A 1 1167 ? 7.539 23.379 23.791 1.00 93.38 1167 ASP A CA 1
ATOM 8892 C C . ASP A 1 1167 ? 8.988 22.938 23.505 1.00 93.38 1167 ASP A C 1
ATOM 8894 O O . ASP A 1 1167 ? 9.578 23.364 22.513 1.00 93.38 1167 ASP A O 1
ATOM 8898 N N . LEU A 1 1168 ? 9.547 22.057 24.342 1.00 95.12 1168 LEU A N 1
ATOM 8899 C CA . LEU A 1 1168 ? 10.882 21.483 24.156 1.00 95.12 1168 LEU A CA 1
ATOM 8900 C C . LEU A 1 1168 ? 10.994 20.645 22.873 1.00 95.12 1168 LEU A C 1
ATOM 8902 O O . LEU A 1 1168 ? 12.018 20.722 22.200 1.00 95.12 1168 LEU A O 1
ATOM 8906 N N . TYR A 1 1169 ? 9.973 19.868 22.521 1.00 96.06 1169 TYR A N 1
ATOM 8907 C CA . TYR A 1 1169 ? 9.947 19.067 21.294 1.00 96.06 1169 TYR A CA 1
ATOM 8908 C C . TYR A 1 1169 ? 9.693 19.908 20.047 1.00 96.06 1169 TYR A C 1
ATOM 8910 O O . TYR A 1 1169 ? 10.382 19.741 19.045 1.00 96.06 1169 TYR A O 1
ATOM 8918 N N . LYS A 1 1170 ? 8.821 20.919 20.134 1.00 95.06 1170 LYS A N 1
ATOM 8919 C CA . LYS A 1 1170 ? 8.650 21.910 19.058 1.00 95.06 1170 LYS A CA 1
ATOM 8920 C C . LYS A 1 1170 ? 9.949 22.644 18.726 1.00 95.06 1170 LYS A C 1
ATOM 8922 O O . LYS A 1 1170 ? 10.170 22.991 17.569 1.00 95.06 1170 LYS A O 1
ATOM 8927 N N . LEU A 1 1171 ? 10.817 22.875 19.718 1.00 95.94 1171 LEU A N 1
ATOM 8928 C CA . LEU A 1 1171 ? 12.116 23.511 19.496 1.00 95.94 1171 LEU A CA 1
ATOM 8929 C C . LEU A 1 1171 ? 12.970 22.748 18.475 1.00 95.94 1171 LEU A C 1
ATOM 8931 O O . LEU A 1 1171 ? 13.592 23.397 17.641 1.00 95.94 1171 LEU A O 1
ATOM 8935 N N . PHE A 1 1172 ? 12.981 21.410 18.506 1.00 95.38 1172 PHE A N 1
ATOM 8936 C CA . PHE A 1 1172 ? 13.725 20.623 17.521 1.00 95.38 1172 PHE A CA 1
ATOM 8937 C C . PHE A 1 1172 ? 13.258 20.939 16.097 1.00 95.38 1172 PHE A C 1
ATOM 8939 O O . PHE A 1 1172 ? 14.085 21.271 15.252 1.00 95.38 1172 PHE A O 1
ATOM 8946 N N . HIS A 1 1173 ? 11.945 20.934 15.847 1.00 93.25 1173 HIS A N 1
ATOM 8947 C CA . HIS A 1 1173 ? 11.396 21.217 14.518 1.00 93.25 1173 HIS A CA 1
ATOM 8948 C C . HIS A 1 1173 ? 11.600 22.677 14.097 1.00 93.25 1173 HIS A C 1
ATOM 8950 O O . HIS A 1 1173 ? 11.905 22.932 12.936 1.00 93.25 1173 HIS A O 1
ATOM 8956 N N . TYR A 1 1174 ? 11.523 23.646 15.019 1.00 94.69 1174 TYR A N 1
ATOM 8957 C CA . TYR A 1 1174 ? 11.860 25.040 14.700 1.00 94.69 1174 TYR A CA 1
ATOM 8958 C C . TYR A 1 1174 ? 13.335 25.222 14.328 1.00 94.69 1174 TYR A C 1
ATOM 8960 O O . TYR A 1 1174 ? 13.624 25.938 13.372 1.00 94.69 1174 TYR A O 1
ATOM 8968 N N . LEU A 1 1175 ? 14.256 24.561 15.037 1.00 94.88 1175 LEU A N 1
ATOM 8969 C CA . LEU A 1 1175 ? 15.678 24.580 14.693 1.00 94.88 1175 LEU A CA 1
ATOM 8970 C C . LEU A 1 1175 ? 15.935 23.862 13.362 1.00 94.88 1175 LEU A C 1
ATOM 8972 O O . LEU A 1 1175 ? 16.676 24.383 12.534 1.00 94.88 1175 LEU A O 1
ATOM 8976 N N . ASN A 1 1176 ? 15.271 22.726 13.122 1.00 91.69 1176 ASN A N 1
ATOM 8977 C CA . ASN A 1 1176 ? 15.331 22.013 11.845 1.00 91.69 1176 ASN A CA 1
ATOM 8978 C C . ASN A 1 1176 ? 14.861 22.911 10.692 1.00 91.69 1176 ASN A C 1
ATOM 8980 O O . ASN A 1 1176 ? 15.552 23.051 9.689 1.00 91.69 1176 ASN A O 1
ATOM 8984 N N . HIS A 1 1177 ? 13.733 23.603 10.867 1.00 89.69 1177 HIS A N 1
ATOM 8985 C CA . HIS A 1 1177 ? 13.203 24.550 9.885 1.00 89.69 1177 HIS A CA 1
ATOM 8986 C C . HIS A 1 1177 ? 14.093 25.779 9.710 1.00 89.69 1177 HIS A C 1
ATOM 8988 O O . HIS A 1 1177 ? 14.193 26.296 8.604 1.00 89.69 1177 HIS A O 1
ATOM 8994 N N . TRP A 1 1178 ? 14.765 26.249 10.761 1.00 93.25 1178 TRP A N 1
ATOM 8995 C CA . TRP A 1 1178 ? 15.756 27.314 10.627 1.00 93.25 1178 TRP A CA 1
ATOM 8996 C C . TRP A 1 1178 ? 16.947 26.841 9.785 1.00 93.25 1178 TRP A C 1
ATOM 8998 O O . TRP A 1 1178 ? 17.335 27.528 8.842 1.00 93.25 1178 TRP A O 1
ATOM 9008 N N . ASN A 1 1179 ? 17.465 25.642 10.046 1.00 89.69 1179 ASN A N 1
ATOM 9009 C CA . ASN A 1 1179 ? 18.550 25.058 9.258 1.00 89.69 1179 ASN A CA 1
ATOM 9010 C C . ASN A 1 1179 ? 18.149 24.758 7.799 1.00 89.69 1179 ASN A C 1
ATOM 9012 O O . ASN A 1 1179 ? 18.997 24.846 6.915 1.00 89.69 1179 ASN A O 1
ATOM 9016 N N . HIS A 1 1180 ? 16.877 24.441 7.535 1.00 79.69 1180 HIS A N 1
ATOM 9017 C CA . HIS A 1 1180 ? 16.357 24.177 6.187 1.00 79.69 1180 HIS A CA 1
ATOM 9018 C C . HIS A 1 1180 ? 15.964 25.434 5.402 1.00 79.69 1180 HIS A C 1
ATOM 9020 O O . HIS A 1 1180 ? 16.363 25.604 4.254 1.00 79.69 1180 HIS A O 1
ATOM 9026 N N . PHE A 1 1181 ? 15.152 26.302 6.002 1.00 82.00 1181 PHE A N 1
ATOM 9027 C CA . PHE A 1 1181 ? 14.440 27.387 5.318 1.00 82.00 1181 PHE A CA 1
ATOM 9028 C C . PHE A 1 1181 ? 14.964 28.781 5.683 1.00 82.00 1181 PHE A C 1
ATOM 9030 O O . PHE A 1 1181 ? 14.504 29.787 5.142 1.00 82.00 1181 PHE A O 1
ATOM 9037 N N . GLY A 1 1182 ? 15.931 28.869 6.596 1.00 83.12 1182 GLY A N 1
ATOM 9038 C CA . GLY A 1 1182 ? 16.604 30.113 6.936 1.00 83.12 1182 GLY A CA 1
ATOM 9039 C C . GLY A 1 1182 ? 15.984 30.907 8.085 1.00 83.12 1182 GLY A C 1
ATOM 9040 O O . GLY A 1 1182 ? 15.193 30.419 8.893 1.00 83.12 1182 GLY A O 1
ATOM 9041 N N . GLY A 1 1183 ? 16.413 32.168 8.194 1.00 78.94 1183 GLY A N 1
ATOM 9042 C CA . GLY A 1 1183 ? 16.234 33.004 9.388 1.00 78.94 1183 GLY A CA 1
ATOM 9043 C C . GLY A 1 1183 ? 14.790 33.336 9.781 1.00 78.94 1183 GLY A C 1
ATOM 9044 O O . GLY A 1 1183 ? 14.580 33.814 10.891 1.00 78.94 1183 GLY A O 1
ATOM 9045 N N . SER A 1 1184 ? 13.788 33.056 8.944 1.00 84.81 1184 SER A N 1
ATOM 9046 C CA . SER A 1 1184 ? 12.367 33.246 9.288 1.00 84.81 1184 SER A CA 1
ATOM 9047 C C . SER A 1 1184 ? 11.924 32.406 10.496 1.00 84.81 1184 SER A C 1
ATOM 9049 O O . SER A 1 1184 ? 11.007 32.798 11.215 1.00 84.81 1184 SER A O 1
ATOM 9051 N N . TYR A 1 1185 ? 12.612 31.295 10.778 1.00 90.12 1185 TYR A N 1
ATOM 9052 C CA . TYR A 1 1185 ? 12.345 30.420 11.928 1.00 90.12 1185 TYR A CA 1
ATOM 9053 C C . TYR A 1 1185 ? 13.221 30.711 13.154 1.00 90.12 1185 TYR A C 1
ATOM 9055 O O . TYR A 1 1185 ? 13.038 30.100 14.217 1.00 90.12 1185 TYR A O 1
ATOM 9063 N N . ARG A 1 1186 ? 14.139 31.680 13.047 1.00 94.19 1186 ARG A N 1
ATOM 9064 C CA . ARG A 1 1186 ? 15.007 32.110 14.148 1.00 94.19 1186 ARG A CA 1
ATOM 9065 C C . ARG A 1 1186 ? 14.197 32.552 15.357 1.00 94.19 1186 ARG A C 1
ATOM 9067 O O . ARG A 1 1186 ? 14.414 32.056 16.459 1.00 94.19 1186 ARG A O 1
ATOM 9074 N N . ASP A 1 1187 ? 13.248 33.464 15.164 1.00 92.94 1187 ASP A N 1
ATOM 9075 C CA . ASP A 1 1187 ? 12.523 34.076 16.280 1.00 92.94 1187 ASP A CA 1
ATOM 9076 C C . ASP A 1 1187 ? 11.678 33.054 17.047 1.00 92.94 1187 ASP A C 1
ATOM 9078 O O . ASP A 1 1187 ? 11.658 33.066 18.281 1.00 92.94 1187 ASP A O 1
ATOM 9082 N N . SER A 1 1188 ? 11.053 32.109 16.339 1.00 93.81 1188 SER A N 1
ATOM 9083 C CA . SER A 1 1188 ? 10.326 30.984 16.941 1.00 93.81 1188 SER A CA 1
ATOM 9084 C C . SER A 1 1188 ? 11.247 30.070 17.753 1.00 93.81 1188 SER A C 1
ATOM 9086 O O . SER A 1 1188 ? 10.888 29.675 18.870 1.00 93.81 1188 SER A O 1
ATOM 9088 N N . SER A 1 1189 ? 12.452 29.793 17.242 1.00 95.88 1189 SER A N 1
ATOM 9089 C CA . SER A 1 1189 ? 13.476 28.999 17.932 1.00 95.88 1189 SER A CA 1
ATOM 9090 C C . SER A 1 1189 ? 13.958 29.700 19.206 1.00 95.88 1189 SER A C 1
ATOM 9092 O O . SER A 1 1189 ? 13.808 29.170 20.308 1.00 95.88 1189 SER A O 1
ATOM 9094 N N . ILE A 1 1190 ? 14.438 30.941 19.085 1.00 96.69 1190 ILE A N 1
ATOM 9095 C CA . ILE A 1 1190 ? 14.982 31.734 20.197 1.00 96.69 1190 ILE A CA 1
ATOM 9096 C C . ILE A 1 1190 ? 13.917 32.010 21.264 1.00 96.69 1190 ILE A C 1
ATOM 9098 O O . ILE A 1 1190 ? 14.168 31.839 22.458 1.00 96.69 1190 ILE A O 1
ATOM 9102 N N . SER A 1 1191 ? 12.701 32.394 20.864 1.00 95.75 1191 SER A N 1
ATOM 9103 C CA . SER A 1 1191 ? 11.584 32.613 21.793 1.00 95.75 1191 SER A CA 1
ATOM 9104 C C . SER A 1 1191 ? 11.273 31.355 22.606 1.00 95.75 1191 SER A C 1
ATOM 9106 O O . SER A 1 1191 ? 11.060 31.431 23.819 1.00 95.75 1191 SER A O 1
ATOM 9108 N N . THR A 1 1192 ? 11.295 30.189 21.959 1.00 95.81 1192 THR A N 1
ATOM 9109 C CA . THR A 1 1192 ? 11.061 28.904 22.623 1.00 95.81 1192 THR A CA 1
ATOM 9110 C C . THR A 1 1192 ? 12.202 28.552 23.578 1.00 95.81 1192 THR A C 1
ATOM 9112 O O . THR A 1 1192 ? 11.934 28.225 24.734 1.00 95.81 1192 THR A O 1
ATOM 9115 N N . MET A 1 1193 ? 13.463 28.739 23.176 1.00 96.38 1193 MET A N 1
ATOM 9116 C CA . MET A 1 1193 ? 14.619 28.556 24.064 1.00 96.38 1193 MET A CA 1
ATOM 9117 C C . MET A 1 1193 ? 14.547 29.465 25.300 1.00 96.38 1193 MET A C 1
ATOM 9119 O O . MET A 1 1193 ? 14.700 28.983 26.420 1.00 96.38 1193 MET A O 1
ATOM 9123 N N . ARG A 1 1194 ? 14.221 30.756 25.137 1.00 95.38 1194 ARG A N 1
ATOM 9124 C CA . ARG A 1 1194 ? 14.049 31.694 26.265 1.00 95.38 1194 ARG A CA 1
ATOM 9125 C C . ARG A 1 1194 ? 12.962 31.241 27.242 1.00 95.38 1194 ARG A C 1
ATOM 9127 O O . ARG A 1 1194 ? 13.124 31.428 28.446 1.00 95.38 1194 ARG A O 1
ATOM 9134 N N . ARG A 1 1195 ? 11.847 30.677 26.754 1.00 94.25 1195 ARG A N 1
ATOM 9135 C CA . ARG A 1 1195 ? 10.776 30.147 27.621 1.00 94.25 1195 ARG A CA 1
ATOM 9136 C C . ARG A 1 1195 ? 11.218 28.909 28.393 1.00 94.25 1195 ARG A C 1
ATOM 9138 O O . ARG A 1 1195 ? 10.850 28.789 29.551 1.00 94.25 1195 ARG A O 1
ATOM 9145 N N . LEU A 1 1196 ? 11.987 28.020 27.770 1.00 93.06 1196 LEU A N 1
ATOM 9146 C CA . LEU A 1 1196 ? 12.471 26.785 28.399 1.00 93.06 1196 LEU A CA 1
ATOM 9147 C C . LEU A 1 1196 ? 13.602 27.040 29.406 1.00 93.06 1196 LEU A C 1
ATOM 9149 O O . LEU A 1 1196 ? 13.740 26.309 30.385 1.00 93.06 1196 LEU A O 1
ATOM 9153 N N . VAL A 1 1197 ? 14.401 28.087 29.178 1.00 92.25 1197 VAL A N 1
ATOM 9154 C CA . VAL A 1 1197 ? 15.461 28.529 30.094 1.00 92.25 1197 VAL A CA 1
ATOM 9155 C C . VAL A 1 1197 ? 14.908 29.264 31.315 1.00 92.25 1197 VAL A C 1
ATOM 9157 O O . VAL A 1 1197 ? 15.570 29.265 32.349 1.00 92.25 1197 VAL A O 1
ATOM 9160 N N . LYS A 1 1198 ? 13.716 29.862 31.249 1.00 85.88 1198 LYS A N 1
ATOM 9161 C CA . LYS A 1 1198 ? 13.038 30.432 32.424 1.00 85.88 1198 LYS A CA 1
ATOM 9162 C C . LYS A 1 1198 ? 12.451 29.311 33.276 1.00 85.88 1198 LYS A C 1
ATOM 9164 O O . LYS A 1 1198 ? 12.951 29.138 34.411 1.00 85.88 1198 LYS A O 1
#

pLDDT: mean 71.59, std 18.7, range [21.3, 97.5]

Mean predicted aligned error: 24.6 Å

Sequence (1198 aa):
MLTVILLTSLFLGVACHKGHHYLPGEISHHQSASFLLDREKRATNCNDEHACEINKPDCQNQNEPVREEYCTGFTCSLGQTCYLSTPCPAHYTRSCIADPCASFPCEHGGTCTKLSDSAFSCSCTAGYDPATHCSAEINECESNPCQNGASCVDDLNMYSCVCKPGFVGTHCESEINECDSNPCQNGASCVDEVNRHSCVCKPGFVGTHCETEINECDSNPCQNGASCVDDLNRYSCVCKPGFVGTHCESEINECDSNPCQNGASCVDDLNRYSCVCKPGFVGTHCETEINECDSNPCQNGASCVDEVNRYSCACKPGFVGTHCETEINECDSNPCQNGASCVDEVNRYSCVCKPGFVGTHCETEINECDSNPCQNGASCVDDLNRYSCVCKPGFVGTHCETEINECDSNPCQNGASCVDEVNRYSCVCKPGFVGSNCETEINECDSNPCQNGASCVDEVNRYSCVCKPGFVGSHCETEINECDSNPCQNGASCVDEVNRYSCVCKPGFVGTHCETDINECDSNPCQNGASCVDDVNMYSCVCKPGFMGTHCETEINECDSNPCQNGASCVDGVNRYSCVCKPGFVGTHCETDVNECQSAPCQNGGTCNDLVNQFECTCTERYNGTLCEKDCRPGPADILFVVDSSDSTNFNQSKDYMIGIIQRLPVGPSDFQVALLTFSWNATLQFTFDQNGSNTTLLKAVDDVMWDGGPTYITQALDLAEQVSSGSAHGRRPWVPSYVILLTDGLATDLNQVLVPAQRMRAQGIRVIGVGIGKSVSHMNLIGMSSKSSDVFSPENDDLLNTILRETSHRDCIDCTLCTNSDILFLVDNTQTGQELAIVSRTMREISSHFYLSLDDTRVGLMTFATNVTNRFSLKRYTAHNDLFPAFSRFPQLEEDANLTYALGGNWMDTVSVQSEFKRLISEDYQLFIIVTSYNQPYARRMFDGEFKSLECLNASSIVQVPKPIKVIDLPEGGSTLVMQYIQMNGLSSQAGKLGELMARLHLQNSELLEHSKKAEKYVGKADKLILVTQFGFDIPTCCGYIPQDNTWQSSWPDFYAQKLKQQLDMVEKTYQDQEARELWSQLQLKLPTLFQMVDNIQPALMHGDLWGGNVGENENGPVIFDPASFYGHSEYDLAIAKMFGGFSSSFFECYHKVIPQSAGFRKRTDLYKLFHYLNHWNHFGGSYRDSSISTMRRLVK

Foldseek 3Di:
DAAEAEEDDDDDDDDDDDDDDDDDDDDDDDDDDDDDDYYDYDDDDYDDDDDDDDDDDDDDDDDDDDDDDDDDDDDDDDDDDDDDDDDDDDDDDDDDDDDCCVVVQQPDPWDWDDPDSNDIFTDDDAQADRVNSRPDGDFPCVVVQAPPPWDWDGDRNDIATHADQQFDDRRSPGGDFPCVVVQAPPPFDWDGDRNDIATHADQQFDDRRSPHGDFPCVVVQAPPPWDWDGDRNDIATHADQQFDDRRSPHGDFPCVVVQAPPPWDWDGDRNDIATHADQQFDDRRSPHGDFPCVVVQAPPPWDWAGDRNDIATHADAQFDDRRSPDGDFPCVVVQAPPPWDWDGDRNDIATHADQQFDDRRSPHGDQPCVVVQAPPPWDWDGDRNDIATHEDQQFDDRRSPHGDFPCVVVQAPPPWDWDGDRNDIATHADAQFDDRRRDGGDWDPVPPDAPPPWDWDTDRNDIATDEDPQFDDRNRDHGDWDCPPPQAPPPWDKDTDDVDIATGEDQQFDDRRRPHGDFPCVVVQAPPPWDWDGDRNDIATHEDQQFDDRRSPHGDFPCVVVQAPPPWDWDGDRNDIATHADQQFDDRRSPDGDFPCVVVQAPPPWDWAGDRNDIATHEDPQFDDRRSPHGKFFFAEEEEEEEELEPVFDRVVSLVLVLVLLVPFAAAPRHYFYWYWYDAPAIGTQAFRPPAGGSVSVNVSSVPDDRDYHHHALLNSLVVVLVRQPDCPRPHDLPHAAEYEYEELLDHPDLVSLLVSLVVCVVSRYFYAYEHGDDNHDLVSRCSNGNHNVSYYYPVRPCNSVVSRQVRIDPVNDPPPPADAYEYEYEAEQQDDDPVLVLQLVVVLVVPVVFQFAPHGYFYFYWYFAPHIGGQGARPPDRDSVVVSVSSNDDDGDNHGGDVCRQQEDDPDPVPVNVVVVVVRDDDDHWYKYKYWDFPQQCQQLQQVLQLVLQLQVVLVVLAAEWNWDDKAAGPVGTIMTMTTDDRFYQDDPFLLVLLQSLLVQQCVLVVVVVVVVVPPDDDDDDPDDDRDQWWFDPGFYDPPSHTFDRPTDNDQLVSLLRRLVVLLVLCCVPPVDPLSVVLNVLLNVCSVVLCPQPPDFGFGKDQQQQASVQWTADPVGIYGHDGRIIGHGSLLNVLNCCPDVHGDPSSNVSNCVSVPQTPNSVLVSLVSVLSVLSVCCSVVHDVSVVVNSVSSVVSSD

Radius of gyration: 65.43 Å; Cα contacts (8 Å, |Δi|>4): 2179; chains: 1; bounding box: 167×113×224 Å

InterPro domains:
  IPR000152 EGF-type aspartate/asparagine hydroxylation site [PS00010] (152-163)
  IPR000152 EGF-type aspartate/asparagine hydroxylation site [PS00010] (228-239)
  IPR000152 EGF-type aspartate/asparagine hydroxylation site [PS00010] (266-277)
  IPR000152 EGF-type aspartate/asparagine hydroxylation site [PS00010] (304-315)
  IPR000152 EGF-type aspartate/asparagine hydroxylation site [PS00010] (342-353)
  IPR000152 EGF-type aspartate/asparagine hydroxylation site [PS00010] (380-391)
  IPR000152 EGF-type aspartate/asparagine hydroxylation site [PS00010] (418-429)
  IPR000152 EGF-type aspartate/asparagine hydroxylation site [PS00010] (456-467)
  IPR000152 EGF-type aspartate/asparagine hydroxylation site [PS00010] (494-505)
  IPR000152 EGF-type aspartate/asparagine hydroxylation site [PS00010] (532-543)
  IPR000152 EGF-type aspartate/asparagine hydroxylation site [PS00010] (570-581)
  IPR000152 EGF-type aspartate/asparagine hydroxylation site [PS00010] (608-619)
  IPR000742 EGF-like domain [PF00008] (101-129)
  IPR000742 EGF-like domain [PF00008] (141-170)
  IPR000742 EGF-like domain [PF00008] (179-208)
  IPR000742 EGF-like domain [PF00008] (217-246)
  IPR000742 EGF-like domain [PF00008] (255-284)
  IPR000742 EGF-like domain [PF00008] (293-322)
  IPR000742 EGF-like domain [PF00008] (331-360)
  IPR000742 EGF-like domain [PF00008] (369-398)

Nearest PDB structures (foldseek):
  9cxn-assembly1_A  TM=9.697E-01  e=1.298E-31  Homo sapiens
  9cxw-assembly1_B  TM=9.555E-01  e=1.042E-31  Homo sapiens
  9cx8-assembly1_B  TM=9.520E-01  e=2.130E-31  Homo sapiens
  9cxo-assembly1_B  TM=9.557E-01  e=5.737E-31  Homo sapiens
  9cxw-assembly1_A  TM=8.701E-01  e=4.318E-32  Homo sapiens

Solvent-accessible surface area (backbone atoms only — not comparable to full-atom values): 69128 Å² total; per-residue (Å²): 44,38,33,30,35,39,41,58,88,86,89,86,88,85,88,89,85,90,87,86,91,88,90,88,81,91,83,91,84,84,91,81,87,89,81,91,81,86,89,84,83,88,81,88,86,88,86,88,83,90,85,92,81,92,85,87,88,89,86,85,90,85,81,87,89,88,85,82,89,84,88,85,79,91,87,92,89,86,89,90,83,90,81,84,87,90,83,88,90,88,94,92,89,88,90,90,89,89,49,85,57,73,71,58,71,22,35,87,80,17,50,64,43,80,74,53,101,86,43,71,48,32,51,42,46,87,37,33,37,51,93,56,32,21,71,40,71,50,68,62,50,82,73,61,71,40,33,90,85,27,50,65,44,72,47,95,60,46,68,45,39,51,46,51,87,32,37,38,64,83,30,20,74,37,71,49,66,57,45,80,75,60,72,35,34,89,84,25,50,62,43,66,42,90,61,45,65,47,47,49,49,49,88,35,36,39,67,85,35,22,75,38,74,52,69,57,44,81,75,62,73,37,33,89,84,26,50,65,43,68,46,96,58,42,65,46,41,50,50,51,90,36,37,38,62,82,32,20,76,36,73,52,69,54,39,82,73,61,72,36,34,86,83,21,48,64,43,65,43,95,63,41,63,45,44,48,46,47,88,34,35,38,65,86,31,20,75,38,73,50,67,56,45,81,74,60,67,30,33,90,84,24,50,66,44,66,41,90,60,44,63,48,38,52,51,50,89,34,35,38,65,80,32,20,70,40,69,51,68,56,44,80,76,59,70,38,32,90,85,26,50,65,42,68,42,92,59,45,62,48,41,49,47,51,90,38,35,38,64,83,30,20,73,36,70,49,63,56,44,79,74,59,69,32,32,88,84,24,50,64,44,68,45,95,63,43,65,47,44,48,54,48,90,35,36,39,65,83,33,20,71,38,70,53,66,59,42,81,76,62,80,39,35,90,82,22,48,60,41,63,43,93,65,44,68,48,46,48,43,48,77,36,34,43,62,85,39,20,80,39,80,53,83,61,57,88,72,71,82,46,36,93,85,32,56,75,49,70,46,93,56,38,64,50,38,57,69,59,88,77,36,44,59,72,37,34,78,37,73,71,78,55,49,87,77,70,88,41,37,89,85,25,50,68,45,61,41,93,85,40,72,51,63,48,58,53,92,41,39,44,66,88,45,24,79,38,78,55,76,59,48,84,75,64,77,37,33,87,84,26,49,69,44,67,42,93,71,41,66,48,46,48,52,51,89,35,38,38,65,85,34,21,76,38,74,49,69,57,46,82,76,60,71,37,33,88,84,24,51,64,43,64,43,91,66,44,66,46,48,50,52,47,88,30,36,38,68,86,31,21,74,37,72,50,63,60,42,78,74,60,72,34,32,87,80,19,49,63,40,67,39,87,61,42,64,46,40,47,49,48,102,55,34,38,61,80,34,16,77,40,82,47,63,57,50,42,34,39,39,35,40,38,38,42,23,18,67,88,35,49,43,68,61,52,50,53,52,51,50,57,51,52,77,74,47,68,42,22,91,82,33,30,28,53,23,38,29,40,25,11,75,58,58,45,78,76,48,41,26,67,76,42,64,32,52,73,55,37,55,50,58,59,67,70,61,75,83,72,43,49,57,62,46,58,48,57,34,40,50,50,48,40,55,51,70,47,62,59,89,39,49,43,62,92,90,38,58,38,37,37,42,37,37,33,25,40,71,60,89,52,68,79,63,40,37,56,41,38,51,53,34,44,76,70,66,34,44,31,29,21,31,42,35,69,93,76,48,36,63,72,48,26,32,62,44,14,68,38,73,82,33,51,41,34,88,91,57,77,55,63,65,60,52,54,46,57,73,35,27,53,77,92,63,52,95,55,98,77,76,67,56,26,30,34,36,37,36,36,54,39,62,66,61,76,69,55,50,55,49,53,30,47,52,55,42,56,62,55,67,78,52,68,50,28,98,87,40,29,22,45,22,35,32,34,32,25,80,59,79,43,84,75,45,53,44,83,72,41,51,44,67,86,62,41,54,62,54,55,73,67,78,88,81,55,97,49,69,69,48,73,50,62,80,58,55,62,66,96,83,68,62,68,61,60,55,54,57,56,59,75,74,62,74,101,78,59,55,38,26,35,29,46,37,37,68,92,36,101,53,28,53,54,36,41,55,16,29,42,53,25,32,47,56,50,45,70,63,70,61,52,47,48,47,53,56,74,49,78,45,79,43,99,90,55,26,17,31,37,33,28,39,49,72,86,45,40,60,61,60,94,46,39,31,56,39,19,37,35,54,36,51,43,33,41,49,48,53,54,52,58,53,49,59,74,69,50,89,80,76,92,83,89,73,93,81,76,82,88,64,88,44,26,27,36,101,51,48,16,23,70,79,88,51,71,44,74,26,70,76,26,85,41,65,63,60,38,51,49,51,40,48,47,56,43,49,52,49,41,41,74,74,66,60,46,63,66,59,53,57,46,45,66,53,33,64,73,44,48,60,67,70,45,70,65,54,81,82,84,55,38,6,62,40,52,59,49,43,33,74,92,31,43,24,26,43,99,90,43,44,34,45,46,80,34,26,30,36,25,34,60,66,66,46,43,59,19,44,27,63,36,91,90,40,67,60,70,51,17,56,54,36,19,37,73,74,50,65,85,57,69,61,48,73,62,49,31,50,58,42,36,37,50,55,30,37,48,43,23,72,73,76,33,73,86,29,42,62,63,27,50,55,43,47,57,59,71,56,102